Protein AF-0000000067995964 (afdb_homodimer)

Nearest PDB structures (foldseek):
  5vr8-assembly1_C  TM=8.872E-01  e=2.138E-38  Homo sapiens
  3khu-assembly1_A  TM=8.847E-01  e=6.056E-38  Homo sapiens
  5tjh-assembly1_D  TM=8.737E-01  e=3.416E-38  Homo sapiens
  6c58-assembly1_C  TM=8.924E-01  e=2.112E-37  Homo sapiens
  3tf5-assembly1_A-2  TM=8.383E-01  e=2.005E-37  Homo sapiens

InterPro domains:
  IPR001732 UDP-glucose/GDP-mannose dehydrogenase, N-terminal [PF03721] (1-194)
  IPR008927 6-phosphogluconate dehydrogenase-like, C-terminal domain superfamily [SSF48179] (222-321)
  IPR014026 UDP-glucose/GDP-mannose dehydrogenase, dimerisation [PF00984] (223-316)
  IPR014027 UDP-glucose/GDP-mannose dehydrogenase, C-terminal [PF03720] (341-441)
  IPR014027 UDP-glucose/GDP-mannose dehydrogenase, C-terminal [SM00984] (340-441)
  IPR017476 UDP-glucose/GDP-mannose dehydrogenase [PIRSF000124] (1-456)
  IPR017476 UDP-glucose/GDP-mannose dehydrogenase [TIGR03026] (1-437)
  IPR028357 UDP-glucose 6-dehydrogenase, bacterial type [PIRSF500134] (1-456)
  IPR036220 UDP-glucose/GDP-mannose dehydrogenase, C-terminal domain superfamily [SSF52413] (327-451)
  IPR036291 NAD(P)-binding domain superfamily [SSF51735] (1-195)

Sequence (912 aa):
MKISVIGCGYLGAVHAAAMAHLGHTVLGVDVDAAKIDNLSAGQAPFYEPGFPELLKSSLSSGALSFALAPTDGAPSPELSAQLADTDLHFITVGTPQSSDGKAANLSYVEAALELVLATIPVDKKAQASSERPSTVIVGKSTVPVGTAARLAERAEAAGAVLLWNPEFLREGFAVKDTLHPDRLVYGLPSDPARAHAGAAALDTVYAPILAAGTPHIRTNYPTAELVKVAANSFLATKISFINAMAELCEATGGDVTELAHAIGYDERIGNKFLRAGVGFGGGCLPKDIRAFMARAQELGVEDAVSFLRDIDAINQRRRDRVVTESIKAFAGNLADARITVLGAAFKPDSDDIRDSPALEVAVRLAEAGARVTITDPEALPGVAARYPQLICQTDVQAALTGAQLVLLLTEWPSFVNLDPADAASVVERAHIIDGHNALDKQAWLEAGWIYAGLGRMKISVIGCGYLGAVHAAAMAHLGHTVLGVDVDAAKIDNLSAGQAPFYEPGFPELLKSSLSSGALSFALAPTDGAPSPELSAQLADTDLHFITVGTPQSSDGKAANLSYVEAALELVLATIPVDKKAQASSERPSTVIVGKSTVPVGTAARLAERAEAAGAVLLWNPEFLREGFAVKDTLHPDRLVYGLPSDPARAHAGAAALDTVYAPILAAGTPHIRTNYPTAELVKVAANSFLATKISFINAMAELCEATGGDVTELAHAIGYDERIGNKFLRAGVGFGGGCLPKDIRAFMARAQELGVEDAVSFLRDIDAINQRRRDRVVTESIKAFAGNLADARITVLGAAFKPDSDDIRDSPALEVAVRLAEAGARVTITDPEALPGVAARYPQLICQTDVQAALTGAQLVLLLTEWPSFVNLDPADAASVVERAHIIDGHNALDKQAWLEAGWIYAGLGR

Radius of gyration: 31.14 Å; Cα contacts (8 Å, |Δi|>4): 2005; chains: 2; bounding box: 83×93×64 Å

Structure (mmCIF, N/CA/C/O backbone):
data_AF-0000000067995964-model_v1
#
loop_
_entity.id
_entity.type
_entity.pdbx_description
1 polymer 'UDP-glucose 6-dehydrogenase'
#
loop_
_atom_site.group_PDB
_atom_site.id
_atom_site.type_symbol
_atom_site.label_atom_id
_atom_site.label_alt_id
_atom_site.label_comp_id
_atom_site.label_asym_id
_atom_site.label_entity_id
_atom_site.label_seq_id
_atom_site.pdbx_PDB_ins_code
_atom_site.Cartn_x
_atom_site.Cartn_y
_atom_site.Cartn_z
_atom_site.occupancy
_atom_site.B_iso_or_equiv
_atom_site.auth_seq_id
_atom_site.auth_comp_id
_atom_site.auth_asym_id
_atom_site.auth_atom_id
_atom_site.pdbx_PDB_model_num
ATOM 1 N N . MET A 1 1 ? -3.957 -39.938 1.703 1 95.38 1 MET A N 1
ATOM 2 C CA . MET A 1 1 ? -4.668 -39.844 0.429 1 95.38 1 MET A CA 1
ATOM 3 C C . MET A 1 1 ? -3.701 -39.969 -0.742 1 95.38 1 MET A C 1
ATOM 5 O O . MET A 1 1 ? -2.488 -39.844 -0.573 1 95.38 1 MET A O 1
ATOM 9 N N . LYS A 1 2 ? -4.23 -40.438 -1.831 1 97.44 2 LYS A N 1
ATOM 10 C CA . LYS A 1 2 ? -3.471 -40.406 -3.076 1 97.44 2 LYS A CA 1
ATOM 11 C C . LYS A 1 2 ? -3.686 -39.094 -3.836 1 97.44 2 LYS A C 1
ATOM 13 O O . LYS A 1 2 ? -4.82 -38.75 -4.156 1 97.44 2 LYS A O 1
ATOM 18 N N . ILE A 1 3 ? -2.578 -38.438 -4.109 1 98.31 3 ILE A N 1
ATOM 19 C CA . ILE A 1 3 ? -2.621 -37.094 -4.703 1 98.31 3 ILE A CA 1
ATOM 20 C C . ILE A 1 3 ? -1.743 -37.062 -5.949 1 98.31 3 ILE A C 1
ATOM 22 O O . ILE A 1 3 ? -0.714 -37.75 -6.016 1 98.31 3 ILE A O 1
ATOM 26 N N . SER A 1 4 ? -2.158 -36.406 -6.898 1 98.69 4 SER A N 1
ATOM 27 C CA . SER A 1 4 ? -1.258 -36.062 -7.996 1 98.69 4 SER A CA 1
ATOM 28 C C . SER A 1 4 ? -1.036 -34.562 -8.094 1 98.69 4 SER A C 1
ATOM 30 O O . SER A 1 4 ? -1.896 -33.781 -7.688 1 98.69 4 SER A O 1
ATOM 32 N N . VAL A 1 5 ? 0.101 -34.156 -8.539 1 98.88 5 VAL A N 1
ATOM 33 C CA . VAL A 1 5 ? 0.464 -32.75 -8.82 1 98.88 5 VAL A CA 1
ATOM 34 C C . VAL A 1 5 ? 0.884 -32.625 -10.281 1 98.88 5 VAL A C 1
ATOM 36 O O . VAL A 1 5 ? 1.949 -33.094 -10.672 1 98.88 5 VAL A O 1
ATOM 39 N N . ILE A 1 6 ? -0.014 -31.984 -11.062 1 98.62 6 ILE A N 1
ATOM 40 C CA . ILE A 1 6 ? 0.242 -31.812 -12.492 1 98.62 6 ILE A CA 1
ATOM 41 C C . ILE A 1 6 ? 1.018 -30.531 -12.727 1 98.62 6 ILE A C 1
ATOM 43 O O . ILE A 1 6 ? 0.492 -29.438 -12.516 1 98.62 6 ILE A O 1
ATOM 47 N N . GLY A 1 7 ? 2.182 -30.594 -13.297 1 98.31 7 GLY A N 1
ATOM 48 C CA . GLY A 1 7 ? 3.141 -29.5 -13.375 1 98.31 7 GLY A CA 1
ATOM 49 C C . GLY A 1 7 ? 4.141 -29.5 -12.242 1 98.31 7 GLY A C 1
ATOM 50 O O . GLY A 1 7 ? 3.777 -29.25 -11.086 1 98.31 7 GLY A O 1
ATOM 51 N N . CYS A 1 8 ? 5.336 -29.781 -12.562 1 98.31 8 CYS A N 1
ATOM 52 C CA . CYS A 1 8 ? 6.355 -29.891 -11.523 1 98.31 8 CYS A CA 1
ATOM 53 C C . CYS A 1 8 ? 7.418 -28.812 -11.68 1 98.31 8 CYS A C 1
ATOM 55 O O . CYS A 1 8 ? 8.617 -29.109 -11.656 1 98.31 8 CYS A O 1
ATOM 57 N N . GLY A 1 9 ? 6.891 -27.594 -11.969 1 94.88 9 GLY A N 1
ATOM 58 C CA . GLY A 1 9 ? 7.758 -26.422 -11.883 1 94.88 9 GLY A CA 1
ATOM 59 C C . GLY A 1 9 ? 8.055 -26.016 -10.453 1 94.88 9 GLY A C 1
ATOM 60 O O . GLY A 1 9 ? 8.07 -26.859 -9.547 1 94.88 9 GLY A O 1
ATOM 61 N N . TYR A 1 10 ? 8.375 -24.812 -10.297 1 93.5 10 TYR A N 1
ATOM 62 C CA . TYR A 1 10 ? 8.766 -24.281 -8.992 1 93.5 10 TYR A CA 1
ATOM 63 C C . TYR A 1 10 ? 7.68 -24.547 -7.957 1 93.5 10 TYR A C 1
ATOM 65 O O . TYR A 1 10 ? 7.965 -25.047 -6.863 1 93.5 10 TYR A O 1
ATOM 73 N N . LEU A 1 11 ? 6.445 -24.25 -8.289 1 96 11 LEU A N 1
ATOM 74 C CA . LEU A 1 11 ? 5.32 -24.469 -7.387 1 96 11 LEU A CA 1
ATOM 75 C C . LEU A 1 11 ? 5.043 -25.953 -7.215 1 96 11 LEU A C 1
ATOM 77 O O . LEU A 1 11 ? 5.047 -26.469 -6.094 1 96 11 LEU A O 1
ATOM 81 N N . GLY A 1 12 ? 4.902 -26.656 -8.281 1 98.38 12 GLY A N 1
ATOM 82 C CA . GLY A 1 12 ? 4.402 -28.016 -8.258 1 98.38 12 GLY A CA 1
ATOM 83 C C . GLY A 1 12 ? 5.367 -29 -7.621 1 98.38 12 GLY A C 1
ATOM 84 O O . GLY A 1 12 ? 4.953 -29.875 -6.855 1 98.38 12 GLY A O 1
ATOM 85 N N . ALA A 1 13 ? 6.652 -28.875 -7.957 1 98.5 13 ALA A N 1
ATOM 86 C CA . ALA A 1 13 ? 7.637 -29.797 -7.406 1 98.5 13 ALA A CA 1
ATOM 87 C C . ALA A 1 13 ? 7.711 -29.672 -5.887 1 98.5 13 ALA A C 1
ATOM 89 O O . ALA A 1 13 ? 7.734 -30.688 -5.176 1 98.5 13 ALA A O 1
ATOM 90 N N . VAL A 1 14 ? 7.723 -28.422 -5.418 1 98.56 14 VAL A N 1
ATOM 91 C CA . VAL A 1 14 ? 7.785 -28.172 -3.982 1 98.56 14 VAL A CA 1
ATOM 92 C C . VAL A 1 14 ? 6.496 -28.656 -3.32 1 98.56 14 VAL A C 1
ATOM 94 O O . VAL A 1 14 ? 6.531 -29.281 -2.258 1 98.56 14 VAL A O 1
ATOM 97 N N . HIS A 1 15 ? 5.398 -28.359 -3.979 1 98.75 15 HIS A N 1
ATOM 98 C CA . HIS A 1 15 ? 4.109 -28.781 -3.445 1 98.75 15 HIS A CA 1
ATOM 99 C C . HIS A 1 15 ? 4.016 -30.297 -3.357 1 98.75 15 HIS A C 1
ATOM 101 O O . HIS A 1 15 ? 3.547 -30.844 -2.354 1 98.75 15 HIS A O 1
ATOM 107 N N . ALA A 1 16 ? 4.449 -31.047 -4.379 1 98.81 16 ALA A N 1
ATOM 108 C CA . ALA A 1 16 ? 4.434 -32.5 -4.398 1 98.81 16 ALA A CA 1
ATOM 109 C C . ALA A 1 16 ? 5.246 -33.094 -3.246 1 98.81 16 ALA A C 1
ATOM 111 O O . ALA A 1 16 ? 4.762 -33.938 -2.5 1 98.81 16 ALA A O 1
ATOM 112 N N . ALA A 1 17 ? 6.449 -32.594 -3.09 1 98.81 17 ALA A N 1
ATOM 113 C CA . ALA A 1 17 ? 7.32 -33.062 -2.021 1 98.81 17 ALA A CA 1
ATOM 114 C C . ALA A 1 17 ? 6.734 -32.75 -0.65 1 98.81 17 ALA A C 1
ATOM 116 O O . ALA A 1 17 ? 6.809 -33.562 0.269 1 98.81 17 ALA A O 1
ATOM 117 N N . ALA A 1 18 ? 6.172 -31.578 -0.497 1 98.69 18 ALA A N 1
ATOM 118 C CA . ALA A 1 18 ? 5.594 -31.156 0.776 1 98.69 18 ALA A CA 1
ATOM 119 C C . ALA A 1 18 ? 4.387 -32 1.144 1 98.69 18 ALA A C 1
ATOM 121 O O . ALA A 1 18 ? 4.215 -32.375 2.307 1 98.69 18 ALA A O 1
ATOM 122 N N . MET A 1 19 ? 3.508 -32.312 0.168 1 98.69 19 MET A N 1
ATOM 123 C CA . MET A 1 19 ? 2.354 -33.156 0.434 1 98.69 19 MET A CA 1
ATOM 124 C C . MET A 1 19 ? 2.795 -34.562 0.839 1 98.69 19 MET A C 1
ATOM 126 O O . MET A 1 19 ? 2.188 -35.188 1.714 1 98.69 19 MET A O 1
ATOM 130 N N . ALA A 1 20 ? 3.816 -35.062 0.16 1 98.75 20 ALA A N 1
ATOM 131 C CA . ALA A 1 20 ? 4.371 -36.344 0.568 1 98.75 20 ALA A CA 1
ATOM 132 C C . ALA A 1 20 ? 4.875 -36.312 2.008 1 98.75 20 ALA A C 1
ATOM 134 O O . ALA A 1 20 ? 4.641 -37.219 2.787 1 98.75 20 ALA A O 1
ATOM 135 N N . HIS A 1 21 ? 5.551 -35.219 2.305 1 98.25 21 HIS A N 1
ATOM 136 C CA . HIS A 1 21 ? 6.062 -35 3.654 1 98.25 21 HIS A CA 1
ATOM 137 C C . HIS A 1 21 ? 4.93 -35 4.676 1 98.25 21 HIS A C 1
ATOM 139 O O . HIS A 1 21 ? 5.113 -35.438 5.816 1 98.25 21 HIS A O 1
ATOM 145 N N . LEU A 1 22 ? 3.76 -34.5 4.305 1 98.12 22 LEU A N 1
ATOM 146 C CA . LEU A 1 22 ? 2.605 -34.406 5.191 1 98.12 22 LEU A CA 1
ATOM 147 C C . LEU A 1 22 ? 1.924 -35.781 5.328 1 98.12 22 LEU A C 1
ATOM 149 O O . LEU A 1 22 ? 0.954 -35.906 6.074 1 98.12 22 LEU A O 1
ATOM 153 N N . GLY A 1 23 ? 2.338 -36.75 4.574 1 97.88 23 GLY A N 1
ATOM 154 C CA . GLY A 1 23 ? 1.865 -38.125 4.812 1 97.88 23 GLY A CA 1
ATOM 155 C C . GLY A 1 23 ? 1.023 -38.656 3.674 1 97.88 23 GLY A C 1
ATOM 156 O O . GLY A 1 23 ? 0.428 -39.75 3.793 1 97.88 23 GLY A O 1
ATOM 157 N N . HIS A 1 24 ? 0.995 -38.031 2.578 1 98.69 24 HIS A N 1
ATOM 158 C CA . HIS A 1 24 ? 0.205 -38.469 1.442 1 98.69 24 HIS A CA 1
ATOM 159 C C . HIS A 1 24 ? 1.066 -39.25 0.45 1 98.69 24 HIS A C 1
ATOM 161 O O . HIS A 1 24 ? 2.297 -39.156 0.489 1 98.69 24 HIS A O 1
ATOM 167 N N . THR A 1 25 ? 0.42 -40.062 -0.361 1 98.69 25 THR A N 1
ATOM 168 C CA . THR A 1 25 ? 1.076 -40.688 -1.515 1 98.69 25 THR A CA 1
ATOM 169 C C . THR A 1 25 ? 0.924 -39.812 -2.748 1 98.69 25 THR A C 1
ATOM 171 O O . THR A 1 25 ? -0.193 -39.562 -3.205 1 98.69 25 THR A O 1
ATOM 174 N N . VAL A 1 26 ? 2.084 -39.344 -3.244 1 98.88 26 VAL A N 1
ATOM 175 C CA . VAL A 1 26 ? 2 -38.25 -4.211 1 98.88 26 VAL A CA 1
ATOM 176 C C . VAL A 1 26 ? 2.662 -38.656 -5.52 1 98.88 26 VAL A C 1
ATOM 178 O O . VAL A 1 26 ? 3.754 -39.25 -5.516 1 98.88 26 VAL A O 1
ATOM 181 N N . LEU A 1 27 ? 1.993 -38.438 -6.586 1 98.81 27 LEU A N 1
ATOM 182 C CA . LEU A 1 27 ? 2.537 -38.562 -7.934 1 98.81 27 LEU A CA 1
ATOM 183 C C . LEU A 1 27 ? 2.705 -37.188 -8.586 1 98.81 27 LEU A C 1
ATOM 185 O O . LEU A 1 27 ? 1.72 -36.5 -8.852 1 98.81 27 LEU A O 1
ATOM 189 N N . GLY A 1 28 ? 3.936 -36.812 -8.812 1 98.88 28 GLY A N 1
ATOM 190 C CA . GLY A 1 28 ? 4.195 -35.625 -9.625 1 98.88 28 GLY A CA 1
ATOM 191 C C . GLY A 1 28 ? 4.238 -35.938 -11.109 1 98.88 28 GLY A C 1
ATOM 192 O O . GLY A 1 28 ? 4.863 -36.906 -11.531 1 98.88 28 GLY A O 1
ATOM 193 N N . VAL A 1 29 ? 3.578 -35.125 -11.906 1 98.75 29 VAL A N 1
ATOM 194 C CA . VAL A 1 29 ? 3.477 -35.375 -13.344 1 98.75 29 VAL A CA 1
ATOM 195 C C . VAL A 1 29 ? 3.92 -34.125 -14.117 1 98.75 29 VAL A C 1
ATOM 197 O O . VAL A 1 29 ? 3.543 -33 -13.773 1 98.75 29 VAL A O 1
ATOM 200 N N . ASP A 1 30 ? 4.777 -34.25 -15.109 1 98.44 30 ASP A N 1
ATOM 201 C CA . ASP A 1 30 ? 5.215 -33.156 -15.969 1 98.44 30 ASP A CA 1
ATOM 202 C C . ASP A 1 30 ? 5.484 -33.625 -17.391 1 98.44 30 ASP A C 1
ATOM 204 O O . ASP A 1 30 ? 5.652 -34.844 -17.625 1 98.44 30 ASP A O 1
ATOM 208 N N . VAL A 1 31 ? 5.484 -32.719 -18.312 1 97.5 31 VAL A N 1
ATOM 209 C CA . VAL A 1 31 ? 5.688 -33.094 -19.719 1 97.5 31 VAL A CA 1
ATOM 210 C C . VAL A 1 31 ? 7.172 -33 -20.062 1 97.5 31 VAL A C 1
ATOM 212 O O . VAL A 1 31 ? 7.594 -33.469 -21.125 1 97.5 31 VAL A O 1
ATOM 215 N N . ASP A 1 32 ? 7.961 -32.406 -19.203 1 97.12 32 ASP A N 1
ATOM 216 C CA . ASP A 1 32 ? 9.391 -32.219 -19.422 1 97.12 32 ASP A CA 1
ATOM 217 C C . ASP A 1 32 ? 10.188 -33.438 -18.922 1 97.12 32 ASP A C 1
ATOM 219 O O . ASP A 1 32 ? 10.391 -33.594 -17.719 1 97.12 32 ASP A O 1
ATOM 223 N N . ALA A 1 33 ? 10.789 -34.219 -19.828 1 96.94 33 ALA A N 1
ATOM 224 C CA . ALA A 1 33 ? 11.477 -35.469 -19.484 1 96.94 33 ALA A CA 1
ATOM 225 C C . ALA A 1 33 ? 12.695 -35.188 -18.609 1 96.94 33 ALA A C 1
ATOM 227 O O . ALA A 1 33 ? 12.977 -35.969 -17.688 1 96.94 33 ALA A O 1
ATOM 228 N N . ALA A 1 34 ? 13.375 -34.156 -18.938 1 96.62 34 ALA A N 1
ATOM 229 C CA . ALA A 1 34 ? 14.578 -33.844 -18.172 1 96.62 34 ALA A CA 1
ATOM 230 C C . ALA A 1 34 ? 14.242 -33.5 -16.734 1 96.62 34 ALA A C 1
ATOM 232 O O . ALA A 1 34 ? 14.953 -33.906 -15.805 1 96.62 34 ALA A O 1
ATOM 233 N N . LYS A 1 35 ? 13.195 -32.781 -16.547 1 96.31 35 LYS A N 1
ATOM 234 C CA . LYS A 1 35 ? 12.727 -32.406 -15.211 1 96.31 35 LYS A CA 1
ATOM 235 C C . LYS A 1 35 ? 12.344 -33.656 -14.422 1 96.31 35 LYS A C 1
ATOM 237 O O . LYS A 1 35 ? 12.719 -33.812 -13.258 1 96.31 35 LYS A O 1
ATOM 242 N N . ILE A 1 36 ? 11.617 -34.562 -15.023 1 97.88 36 ILE A N 1
ATOM 243 C CA . ILE A 1 36 ? 11.156 -35.781 -14.375 1 97.88 36 ILE A CA 1
ATOM 244 C C . ILE A 1 36 ? 12.352 -36.656 -14 1 97.88 36 ILE A C 1
ATOM 246 O O . ILE A 1 36 ? 12.398 -37.219 -12.906 1 97.88 36 ILE A O 1
ATOM 250 N N . ASP A 1 37 ? 13.328 -36.719 -14.891 1 97.75 37 ASP A N 1
ATOM 251 C CA . ASP A 1 37 ? 14.531 -37.5 -14.617 1 97.75 37 ASP A CA 1
ATOM 252 C C . ASP A 1 37 ? 15.266 -36.969 -13.398 1 97.75 37 ASP A C 1
ATOM 254 O O . ASP A 1 37 ? 15.641 -37.75 -12.5 1 97.75 37 ASP A O 1
ATOM 258 N N . ASN A 1 38 ? 15.43 -35.688 -13.383 1 97.69 38 ASN A N 1
ATOM 259 C CA . ASN A 1 38 ? 16.125 -35.031 -12.266 1 97.69 38 ASN A CA 1
ATOM 260 C C . ASN A 1 38 ? 15.367 -35.25 -10.953 1 97.69 38 ASN A C 1
ATOM 262 O O . ASN A 1 38 ? 15.953 -35.688 -9.953 1 97.69 38 ASN A O 1
ATOM 266 N N . LEU A 1 39 ? 14.094 -35 -10.984 1 98.56 39 LEU A N 1
ATOM 267 C CA . LEU A 1 39 ? 13.266 -35.094 -9.789 1 98.56 39 LEU A CA 1
ATOM 268 C C . LEU A 1 39 ? 13.234 -36.531 -9.281 1 98.56 39 LEU A C 1
ATOM 270 O O . LEU A 1 39 ? 13.359 -36.781 -8.078 1 98.56 39 LEU A O 1
ATOM 274 N N . SER A 1 40 ? 13.133 -37.5 -10.156 1 98.19 40 SER A N 1
ATOM 275 C CA . SER A 1 40 ? 13.094 -38.906 -9.781 1 98.19 40 SER A CA 1
ATOM 276 C C . SER A 1 40 ? 14.414 -39.344 -9.148 1 98.19 40 SER A C 1
ATOM 278 O O . SER A 1 40 ? 14.438 -40.25 -8.32 1 98.19 40 SER A O 1
ATOM 280 N N . ALA A 1 41 ? 15.461 -38.656 -9.547 1 97.88 41 ALA A N 1
ATOM 281 C CA . ALA A 1 41 ? 16.781 -38.969 -9.023 1 97.88 41 ALA A CA 1
ATOM 282 C C . ALA A 1 41 ? 17.062 -38.219 -7.738 1 97.88 41 ALA A C 1
ATOM 284 O O . ALA A 1 41 ? 18.156 -38.281 -7.18 1 97.88 41 ALA A O 1
ATOM 285 N N . GLY A 1 42 ? 16.078 -37.406 -7.34 1 97.88 42 GLY A N 1
ATOM 286 C CA . GLY A 1 42 ? 16.234 -36.625 -6.117 1 97.88 42 GLY A CA 1
ATOM 287 C C . GLY A 1 42 ? 17.047 -35.344 -6.316 1 97.88 42 GLY A C 1
ATOM 288 O O . GLY A 1 42 ? 17.578 -34.812 -5.359 1 97.88 42 GLY A O 1
ATOM 289 N N . GLN A 1 43 ? 17.188 -34.969 -7.504 1 97.31 43 GLN A N 1
ATOM 290 C CA . GLN A 1 43 ? 17.906 -33.75 -7.836 1 97.31 43 GLN A CA 1
ATOM 291 C C . GLN A 1 43 ? 16.938 -32.625 -8.141 1 97.31 43 GLN A C 1
ATOM 293 O O . GLN A 1 43 ? 16.156 -32.688 -9.094 1 97.31 43 GLN A O 1
ATOM 298 N N . ALA A 1 44 ? 17.031 -31.594 -7.332 1 96.31 44 ALA A N 1
ATOM 299 C CA . ALA A 1 44 ? 16.156 -30.438 -7.539 1 96.31 44 ALA A CA 1
ATOM 300 C C . ALA A 1 44 ? 16.484 -29.719 -8.844 1 96.31 44 ALA A C 1
ATOM 302 O O . ALA A 1 44 ? 17.656 -29.406 -9.109 1 96.31 44 ALA A O 1
ATOM 303 N N . PRO A 1 45 ? 15.516 -29.406 -9.648 1 94.56 45 PRO A N 1
ATOM 304 C CA . PRO A 1 45 ? 15.766 -28.781 -10.945 1 94.56 45 PRO A CA 1
ATOM 305 C C . PRO A 1 45 ? 16 -27.266 -10.82 1 94.56 45 PRO A C 1
ATOM 307 O O . PRO A 1 45 ? 16.359 -26.625 -11.805 1 94.56 45 PRO A O 1
ATOM 310 N N . PHE A 1 46 ? 15.836 -26.656 -9.734 1 95.69 46 PHE A N 1
ATOM 311 C CA . PHE A 1 46 ? 16.047 -25.25 -9.445 1 95.69 46 PHE A CA 1
ATOM 312 C C . PHE A 1 46 ? 16.531 -25.047 -8.016 1 95.69 46 PHE A C 1
ATOM 314 O O . PHE A 1 46 ? 16.469 -25.984 -7.199 1 95.69 46 PHE A O 1
ATOM 321 N N . TYR A 1 47 ? 17.016 -23.859 -7.797 1 96.81 47 TYR A N 1
ATOM 322 C CA . TYR A 1 47 ? 17.531 -23.578 -6.461 1 96.81 47 TYR A CA 1
ATOM 323 C C . TYR A 1 47 ? 16.406 -23.109 -5.543 1 96.81 47 TYR A C 1
ATOM 325 O O . TYR A 1 47 ? 15.695 -22.156 -5.863 1 96.81 47 TYR A O 1
ATOM 333 N N . GLU A 1 48 ? 16.219 -23.734 -4.461 1 97.56 48 GLU A N 1
ATOM 334 C CA . GLU A 1 48 ? 15.289 -23.422 -3.383 1 97.56 48 GLU A CA 1
ATOM 335 C C . GLU A 1 48 ? 15.781 -23.969 -2.049 1 97.56 48 GLU A C 1
ATOM 337 O O . GLU A 1 48 ? 15.938 -25.188 -1.896 1 97.56 48 GLU A O 1
ATOM 342 N N . PRO A 1 49 ? 16.031 -23.016 -1.097 1 97.19 49 PRO A N 1
ATOM 343 C CA . PRO A 1 49 ? 16.531 -23.484 0.199 1 97.19 49 PRO A CA 1
ATOM 344 C C . PRO A 1 49 ? 15.617 -24.547 0.821 1 97.19 49 PRO A C 1
ATOM 346 O O . PRO A 1 49 ? 14.398 -24.344 0.901 1 97.19 49 PRO A O 1
ATOM 349 N N . GLY A 1 50 ? 16.219 -25.719 1.166 1 97.75 50 GLY A N 1
ATOM 350 C CA . GLY A 1 50 ? 15.492 -26.766 1.875 1 97.75 50 GLY A CA 1
ATOM 351 C C . GLY A 1 50 ? 14.82 -27.75 0.949 1 97.75 50 GLY A C 1
ATOM 352 O O . GLY A 1 50 ? 14.414 -28.844 1.381 1 97.75 50 GLY A O 1
ATOM 353 N N . PHE A 1 51 ? 14.742 -27.453 -0.338 1 98.19 51 PHE A N 1
ATOM 354 C CA . PHE A 1 51 ? 13.977 -28.297 -1.245 1 98.19 51 PHE A CA 1
ATOM 355 C C . PHE A 1 51 ? 14.734 -29.594 -1.55 1 98.19 51 PHE A C 1
ATOM 357 O O . PHE A 1 51 ? 14.141 -30.672 -1.559 1 98.19 51 PHE A O 1
ATOM 364 N N . PRO A 1 52 ? 16.047 -29.531 -1.758 1 98.06 52 PRO A N 1
ATOM 365 C CA . PRO A 1 52 ? 16.766 -30.797 -2.02 1 98.06 52 PRO A CA 1
ATOM 366 C C . PRO A 1 52 ? 16.594 -31.812 -0.895 1 98.06 52 PRO A C 1
ATOM 368 O O . PRO A 1 52 ? 16.359 -33 -1.156 1 98.06 52 PRO A O 1
ATOM 371 N N . GLU A 1 53 ? 16.641 -31.344 0.313 1 98.31 53 GLU A N 1
ATOM 372 C CA . GLU A 1 53 ? 16.484 -32.219 1.467 1 98.31 53 GLU A CA 1
ATOM 373 C C . GLU A 1 53 ? 15.07 -32.781 1.546 1 98.31 53 GLU A C 1
ATOM 375 O O . GLU A 1 53 ? 14.875 -33.969 1.776 1 98.31 53 GLU A O 1
ATOM 380 N N . LEU A 1 54 ? 14.109 -31.906 1.333 1 98.5 54 LEU A N 1
ATOM 381 C CA . LEU A 1 54 ? 12.711 -32.312 1.362 1 98.5 54 LEU A CA 1
ATOM 382 C C . LEU A 1 54 ? 12.414 -33.312 0.255 1 98.5 54 LEU A C 1
ATOM 384 O O . LEU A 1 54 ? 11.719 -34.312 0.482 1 98.5 54 LEU A O 1
ATOM 388 N N . LEU A 1 55 ? 12.922 -33.062 -0.925 1 98.62 55 LEU A N 1
ATOM 389 C CA . LEU A 1 55 ? 12.742 -33.906 -2.082 1 98.62 55 LEU A CA 1
ATOM 390 C C . LEU A 1 55 ? 13.312 -35.312 -1.814 1 98.62 55 LEU A C 1
ATOM 392 O O . LEU A 1 55 ? 12.625 -36.312 -2.014 1 98.62 55 LEU A O 1
ATOM 396 N N . LYS A 1 56 ? 14.5 -35.375 -1.327 1 98.19 56 LYS A N 1
ATOM 397 C CA . LYS A 1 56 ? 15.18 -36.656 -1.065 1 98.19 56 LYS A CA 1
ATOM 398 C C . LYS A 1 56 ? 14.438 -37.438 -0 1 98.19 56 LYS A C 1
ATOM 400 O O . LYS A 1 56 ? 14.258 -38.656 -0.145 1 98.19 56 LYS A O 1
ATOM 405 N N . SER A 1 57 ? 14.078 -36.781 1.03 1 98.12 57 SER A N 1
ATOM 406 C CA . SER A 1 57 ? 13.383 -37.469 2.111 1 98.12 57 SER A CA 1
ATOM 407 C C . SER A 1 57 ? 12.039 -38.031 1.639 1 98.12 57 SER A C 1
ATOM 409 O O . SER A 1 57 ? 11.656 -39.125 2.006 1 98.12 57 SER A O 1
ATOM 411 N N . SER A 1 58 ? 11.344 -37.281 0.851 1 97.88 58 SER A N 1
ATOM 412 C CA . SER A 1 58 ? 10.039 -37.688 0.353 1 97.88 58 SER A CA 1
ATOM 413 C C . SER A 1 58 ? 10.164 -38.875 -0.609 1 97.88 58 SER A C 1
ATOM 415 O O . SER A 1 58 ? 9.328 -39.781 -0.604 1 97.88 58 SER A O 1
ATOM 417 N N . LEU A 1 59 ? 11.172 -38.875 -1.394 1 98.12 59 LEU A N 1
ATOM 418 C CA . LEU A 1 59 ? 11.422 -39.969 -2.312 1 98.12 59 LEU A CA 1
ATOM 419 C C . LEU A 1 59 ? 11.82 -41.219 -1.551 1 98.12 59 LEU A C 1
ATOM 421 O O . LEU A 1 59 ? 11.328 -42.312 -1.852 1 98.12 59 LEU A O 1
ATOM 425 N N . SER A 1 60 ? 12.656 -41.031 -0.583 1 97.62 60 SER A N 1
ATOM 426 C CA . SER A 1 60 ? 13.18 -42.156 0.188 1 97.62 60 SER A CA 1
ATOM 427 C C . SER A 1 60 ? 12.07 -42.844 0.978 1 97.62 60 SER A C 1
ATOM 429 O O . SER A 1 60 ? 12.133 -44.062 1.22 1 97.62 60 SER A O 1
ATOM 431 N N . SER A 1 61 ? 11.094 -42.125 1.351 1 97.38 61 SER A N 1
ATOM 432 C CA . SER A 1 61 ? 9.977 -42.688 2.109 1 97.38 61 SER A CA 1
ATOM 433 C C . SER A 1 61 ? 9.094 -43.562 1.229 1 97.38 61 SER A C 1
ATOM 435 O O . SER A 1 61 ? 8.281 -44.344 1.735 1 97.38 61 SER A O 1
ATOM 437 N N . GLY A 1 62 ? 9.164 -43.344 -0.103 1 97.62 62 GLY A N 1
ATOM 438 C CA . GLY A 1 62 ? 8.305 -44.062 -1.042 1 97.62 62 GLY A CA 1
ATOM 439 C C . GLY A 1 62 ? 6.984 -43.375 -1.287 1 97.62 62 GLY A C 1
ATOM 440 O O . GLY A 1 62 ? 6.176 -43.812 -2.1 1 97.62 62 GLY A O 1
ATOM 441 N N . ALA A 1 63 ? 6.855 -42.281 -0.643 1 98.25 63 ALA A N 1
ATOM 442 C CA . ALA A 1 63 ? 5.574 -41.562 -0.694 1 98.25 63 ALA A CA 1
ATOM 443 C C . ALA A 1 63 ? 5.488 -40.688 -1.93 1 98.25 63 ALA A C 1
ATOM 445 O O . ALA A 1 63 ? 4.406 -40.219 -2.293 1 98.25 63 ALA A O 1
ATOM 446 N N . LEU A 1 64 ? 6.617 -40.406 -2.609 1 98.81 64 LEU A N 1
ATOM 447 C CA . LEU A 1 64 ? 6.676 -39.5 -3.75 1 98.81 64 LEU A CA 1
ATOM 448 C C . LEU A 1 64 ? 7.266 -40.188 -4.973 1 98.81 64 LEU A C 1
ATOM 450 O O . LEU A 1 64 ? 8.266 -40.906 -4.863 1 98.81 64 LEU A O 1
ATOM 454 N N . SER A 1 65 ? 6.652 -40.094 -6.008 1 98.69 65 SER A N 1
ATOM 455 C CA . SER A 1 65 ? 7.156 -40.562 -7.293 1 98.69 65 SER A CA 1
ATOM 456 C C . SER A 1 65 ? 6.812 -39.562 -8.406 1 98.69 65 SER A C 1
ATOM 458 O O . SER A 1 65 ? 6.016 -38.656 -8.211 1 98.69 65 SER A O 1
ATOM 460 N N . PHE A 1 66 ? 7.457 -39.688 -9.531 1 98.62 66 PHE A N 1
ATOM 461 C CA . PHE A 1 66 ? 7.242 -38.781 -10.664 1 98.62 66 PHE A CA 1
ATOM 462 C C . PHE A 1 66 ? 6.984 -39.594 -11.945 1 98.62 66 PHE A C 1
ATOM 464 O O . PHE A 1 66 ? 7.457 -40.719 -12.086 1 98.62 66 PHE A O 1
ATOM 471 N N . ALA A 1 67 ? 6.219 -39 -12.812 1 98.25 67 ALA A N 1
ATOM 472 C CA . ALA A 1 67 ? 5.891 -39.625 -14.086 1 98.25 67 ALA A CA 1
ATOM 473 C C . ALA A 1 67 ? 5.863 -38.594 -15.219 1 98.25 67 ALA A C 1
ATOM 475 O O . ALA A 1 67 ? 5.586 -37.438 -14.992 1 98.25 67 ALA A O 1
ATOM 476 N N . LEU A 1 68 ? 6.16 -39.062 -16.391 1 97.62 68 LEU A N 1
ATOM 477 C CA . LEU A 1 68 ? 6.16 -38.219 -17.578 1 97.62 68 LEU A CA 1
ATOM 478 C C . LEU A 1 68 ? 4.797 -38.25 -18.266 1 97.62 68 LEU A C 1
ATOM 480 O O . LEU A 1 68 ? 4.223 -39.344 -18.469 1 97.62 68 LEU A O 1
ATOM 484 N N . ALA A 1 69 ? 4.246 -37.125 -18.484 1 96.12 69 ALA A N 1
ATOM 485 C CA . ALA A 1 69 ? 3.031 -37 -19.297 1 96.12 69 ALA A CA 1
ATOM 486 C C . ALA A 1 69 ? 3.365 -36.688 -20.75 1 96.12 69 ALA A C 1
ATOM 488 O O . ALA A 1 69 ? 4.391 -36.062 -21.031 1 96.12 69 ALA A O 1
ATOM 489 N N . PRO A 1 70 ? 2.494 -37.062 -21.656 1 91.06 70 PRO A N 1
ATOM 490 C CA . PRO A 1 70 ? 2.729 -36.719 -23.062 1 91.06 70 PRO A CA 1
ATOM 491 C C . PRO A 1 70 ? 2.383 -35.25 -23.359 1 91.06 70 PRO A C 1
ATOM 493 O O . PRO A 1 70 ? 1.521 -34.688 -22.703 1 91.06 70 PRO A O 1
ATOM 496 N N . THR A 1 71 ? 3.049 -34.656 -24.266 1 86.62 71 THR A N 1
ATOM 497 C CA . THR A 1 71 ? 2.73 -33.312 -24.719 1 86.62 71 THR A CA 1
ATOM 498 C C . THR A 1 71 ? 1.531 -33.312 -25.656 1 86.62 71 THR A C 1
ATOM 500 O O . THR A 1 71 ? 0.803 -32.344 -25.75 1 86.62 71 THR A O 1
ATOM 503 N N . ASP A 1 72 ? 1.448 -34.375 -26.312 1 82.25 72 ASP A N 1
ATOM 504 C CA . ASP A 1 72 ? 0.346 -34.594 -27.25 1 82.25 72 ASP A CA 1
ATOM 505 C C . ASP A 1 72 ? -0.151 -36.031 -27.219 1 82.25 72 ASP A C 1
ATOM 507 O O . ASP A 1 72 ? 0.635 -36.938 -27.016 1 82.25 72 ASP A O 1
ATOM 511 N N . GLY A 1 73 ? -1.357 -36.188 -27.328 1 79.56 73 GLY A N 1
ATOM 512 C CA . GLY A 1 73 ? -1.92 -37.531 -27.391 1 79.56 73 GLY A CA 1
ATOM 513 C C . GLY A 1 73 ? -2.371 -38.062 -26.031 1 79.56 73 GLY A C 1
ATOM 514 O O . GLY A 1 73 ? -2.457 -37.281 -25.062 1 79.56 73 GLY A O 1
ATOM 515 N N . ALA A 1 74 ? -2.711 -39.281 -25.938 1 87.44 74 ALA A N 1
ATOM 516 C CA . ALA A 1 74 ? -3.236 -39.938 -24.734 1 87.44 74 ALA A CA 1
ATOM 517 C C . ALA A 1 74 ? -2.107 -40.344 -23.797 1 87.44 74 ALA A C 1
ATOM 519 O O . ALA A 1 74 ? -1.023 -40.719 -24.25 1 87.44 74 ALA A O 1
ATOM 520 N N . PRO A 1 75 ? -2.244 -40.25 -22.547 1 92.38 75 PRO A N 1
ATOM 521 C CA . PRO A 1 75 ? -1.23 -40.719 -21.609 1 92.38 75 PRO A CA 1
ATOM 522 C C . PRO A 1 75 ? -1.006 -42.219 -21.719 1 92.38 75 PRO A C 1
ATOM 524 O O . PRO A 1 75 ? -1.862 -42.938 -22.234 1 92.38 75 PRO A O 1
ATOM 527 N N . SER A 1 76 ? 0.155 -42.688 -21.297 1 93.81 76 SER A N 1
ATOM 528 C CA . SER A 1 76 ? 0.42 -44.125 -21.25 1 93.81 76 SER A CA 1
ATOM 529 C C . SER A 1 76 ? -0.593 -44.844 -20.375 1 93.81 76 SER A C 1
ATOM 531 O O . SER A 1 76 ? -1.186 -44.25 -19.469 1 93.81 76 SER A O 1
ATOM 533 N N . PRO A 1 77 ? -0.824 -46.125 -20.656 1 94.44 77 PRO A N 1
ATOM 534 C CA . PRO A 1 77 ? -1.728 -46.906 -19.797 1 94.44 77 PRO A CA 1
ATOM 535 C C . PRO A 1 77 ? -1.317 -46.875 -18.328 1 94.44 77 PRO A C 1
ATOM 537 O O . PRO A 1 77 ? -2.178 -46.844 -17.438 1 94.44 77 PRO A O 1
ATOM 540 N N . GLU A 1 78 ? -0.055 -46.812 -18.109 1 95.69 78 GLU A N 1
ATOM 541 C CA . GLU A 1 78 ? 0.449 -46.781 -16.734 1 95.69 78 GLU A CA 1
ATOM 542 C C . GLU A 1 78 ? 0.091 -45.469 -16.047 1 95.69 78 GLU A C 1
ATOM 544 O O . GLU A 1 78 ? -0.422 -45.469 -14.922 1 95.69 78 GLU A O 1
ATOM 549 N N . LEU A 1 79 ? 0.397 -44.406 -16.734 1 97.19 79 LEU A N 1
ATOM 550 C CA . LEU A 1 79 ? 0.066 -43.094 -16.172 1 97.19 79 LEU A CA 1
ATOM 551 C C . LEU A 1 79 ? -1.44 -42.938 -15.984 1 97.19 79 LEU A C 1
ATOM 553 O O . LEU A 1 79 ? -1.895 -42.438 -14.969 1 97.19 79 LEU A O 1
ATOM 557 N N . SER A 1 80 ? -2.17 -43.406 -16.969 1 95.81 80 SER A N 1
ATOM 558 C CA . SER A 1 80 ? -3.625 -43.344 -16.906 1 95.81 80 SER A CA 1
ATOM 559 C C . SER A 1 80 ? -4.145 -44.094 -15.672 1 95.81 80 SER A C 1
ATOM 561 O O . SER A 1 80 ? -5.031 -43.594 -14.969 1 95.81 80 SER A O 1
ATOM 563 N N . ALA A 1 81 ? -3.641 -45.25 -15.43 1 95.62 81 ALA A N 1
ATOM 564 C CA . ALA A 1 81 ? -4.062 -46.031 -14.281 1 95.62 81 ALA A CA 1
ATOM 565 C C . ALA A 1 81 ? -3.715 -45.344 -12.969 1 95.62 81 ALA A C 1
ATOM 567 O O . ALA A 1 81 ? -4.496 -45.375 -12.016 1 95.62 81 ALA A O 1
ATOM 568 N N . GLN A 1 82 ? -2.529 -44.812 -12.906 1 96.44 82 GLN A N 1
ATOM 569 C CA . GLN A 1 82 ? -2.094 -44.094 -11.703 1 96.44 82 GLN A CA 1
ATOM 570 C C . GLN A 1 82 ? -2.992 -42.906 -11.406 1 96.44 82 GLN A C 1
ATOM 572 O O . GLN A 1 82 ? -3.391 -42.688 -10.266 1 96.44 82 GLN A O 1
ATOM 577 N N . LEU A 1 83 ? -3.305 -42.125 -12.469 1 96.62 83 LEU A N 1
ATOM 578 C CA . LEU A 1 83 ? -4.141 -40.938 -12.305 1 96.62 83 LEU A CA 1
ATOM 579 C C . LEU A 1 83 ? -5.574 -41.344 -11.969 1 96.62 83 LEU A C 1
ATOM 581 O O . LEU A 1 83 ? -6.254 -40.625 -11.219 1 96.62 83 LEU A O 1
ATOM 585 N N . ALA A 1 84 ? -6.023 -42.438 -12.484 1 94 84 ALA A N 1
ATOM 586 C CA . ALA A 1 84 ? -7.367 -42.938 -12.195 1 94 84 ALA A CA 1
ATOM 587 C C . ALA A 1 84 ? -7.5 -43.344 -10.734 1 94 84 ALA A C 1
ATOM 589 O O . ALA A 1 84 ? -8.586 -43.25 -10.148 1 94 84 ALA A O 1
ATOM 590 N N . ASP A 1 85 ? -6.41 -43.75 -10.188 1 93.12 85 ASP A N 1
ATOM 591 C CA . ASP A 1 85 ? -6.402 -44.219 -8.805 1 93.12 85 ASP A CA 1
ATOM 592 C C . ASP A 1 85 ? -6.129 -43.062 -7.836 1 93.12 85 ASP A C 1
ATOM 594 O O . ASP A 1 85 ? -5.926 -43.312 -6.641 1 93.12 85 ASP A O 1
ATOM 598 N N . THR A 1 86 ? -6.094 -41.906 -8.266 1 95 86 THR A N 1
ATOM 599 C CA . THR A 1 86 ? -5.793 -40.719 -7.465 1 95 86 THR A CA 1
ATOM 600 C C . THR A 1 86 ? -7.078 -40.094 -6.938 1 95 86 THR A C 1
ATOM 602 O O . THR A 1 86 ? -8.07 -40 -7.66 1 95 86 THR A O 1
ATOM 605 N N . ASP A 1 87 ? -7.07 -39.656 -5.629 1 93.5 87 ASP A N 1
ATOM 606 C CA . ASP A 1 87 ? -8.234 -39.062 -4.965 1 93.5 87 ASP A CA 1
ATOM 607 C C . ASP A 1 87 ? -8.367 -37.562 -5.309 1 93.5 87 ASP A C 1
ATOM 609 O O . ASP A 1 87 ? -9.484 -37.062 -5.414 1 93.5 87 ASP A O 1
ATOM 613 N N . LEU A 1 88 ? -7.266 -36.938 -5.395 1 97.38 88 LEU A N 1
ATOM 614 C CA . LEU A 1 88 ? -7.242 -35.469 -5.547 1 97.38 88 LEU A CA 1
ATOM 615 C C . LEU A 1 88 ? -6.098 -35.062 -6.457 1 97.38 88 LEU A C 1
ATOM 617 O O . LEU A 1 88 ? -4.961 -35.5 -6.289 1 97.38 88 LEU A O 1
ATOM 621 N N . HIS A 1 89 ? -6.398 -34.25 -7.488 1 98.44 89 HIS A N 1
ATOM 622 C CA . HIS A 1 89 ? -5.422 -33.75 -8.453 1 98.44 89 HIS A CA 1
ATOM 623 C C . HIS A 1 89 ? -5.176 -32.281 -8.281 1 98.44 89 HIS A C 1
ATOM 625 O O . HIS A 1 89 ? -6.105 -31.469 -8.383 1 98.44 89 HIS A O 1
ATOM 631 N N . PHE A 1 90 ? -3.904 -31.859 -8.07 1 98.88 90 PHE A N 1
ATOM 632 C CA . PHE A 1 90 ? -3.529 -30.453 -8.102 1 98.88 90 PHE A CA 1
ATOM 633 C C . PHE A 1 90 ? -3.061 -30.047 -9.492 1 98.88 90 PHE A C 1
ATOM 635 O O . PHE A 1 90 ? -2.279 -30.766 -10.125 1 98.88 90 PHE A O 1
ATOM 642 N N . ILE A 1 91 ? -3.541 -28.969 -9.984 1 98.81 91 ILE A N 1
ATOM 643 C CA . ILE A 1 91 ? -3.039 -28.344 -11.203 1 98.81 91 ILE A CA 1
ATOM 644 C C . ILE A 1 91 ? -2.113 -27.188 -10.844 1 98.81 91 ILE A C 1
ATOM 646 O O . ILE A 1 91 ? -2.562 -26.172 -10.305 1 98.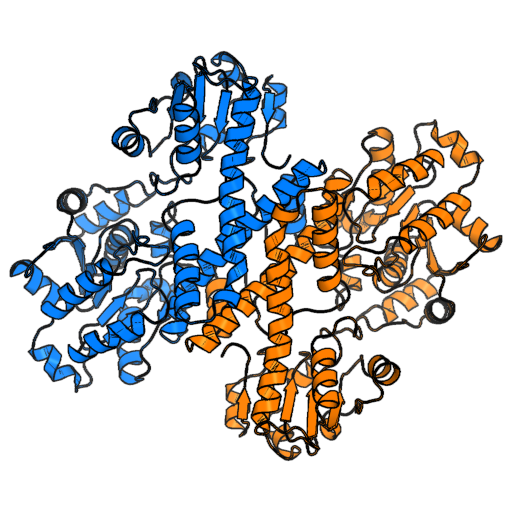81 91 ILE A O 1
ATOM 650 N N . THR A 1 92 ? -0.869 -27.297 -11.172 1 98.62 92 THR A N 1
ATOM 651 C CA . THR A 1 92 ? 0.138 -26.328 -10.758 1 98.62 92 THR A CA 1
ATOM 652 C C . THR A 1 92 ? 1.001 -25.906 -11.938 1 98.62 92 THR A C 1
ATOM 654 O O . THR A 1 92 ? 2.209 -25.719 -11.797 1 98.62 92 THR A O 1
ATOM 657 N N . VAL A 1 93 ? 0.428 -25.828 -13.125 1 98.06 93 VAL A N 1
ATOM 658 C CA . VAL A 1 93 ? 1.168 -25.469 -14.328 1 98.06 93 VAL A CA 1
ATOM 659 C C . VAL A 1 93 ? 1.271 -23.953 -14.445 1 98.06 93 VAL A C 1
ATOM 661 O O . VAL A 1 93 ? 0.529 -23.219 -13.781 1 98.06 93 VAL A O 1
ATOM 664 N N . GLY A 1 94 ? 2.227 -23.469 -15.203 1 96.62 94 GLY A N 1
ATOM 665 C CA . GLY A 1 94 ? 2.426 -22.047 -15.398 1 96.62 94 GLY A CA 1
ATOM 666 C C . GLY A 1 94 ? 1.362 -21.406 -16.266 1 96.62 94 GLY A C 1
ATOM 667 O O . GLY A 1 94 ? 0.707 -22.094 -17.062 1 96.62 94 GLY A O 1
ATOM 668 N N . THR A 1 95 ? 1.153 -20.141 -16.078 1 97.56 95 THR A N 1
ATOM 669 C CA . THR A 1 95 ? 0.326 -19.297 -16.922 1 97.56 95 THR A CA 1
ATOM 670 C C . THR A 1 95 ? 1.125 -18.109 -17.453 1 97.56 95 THR A C 1
ATOM 672 O O . THR A 1 95 ? 0.858 -16.969 -17.078 1 97.56 95 THR A O 1
ATOM 675 N N . PRO A 1 96 ? 2.109 -18.375 -18.344 1 96 96 PRO A N 1
ATOM 676 C CA . PRO A 1 96 ? 2.957 -17.281 -18.844 1 96 96 PRO A CA 1
ATOM 677 C C . PRO A 1 96 ? 2.168 -16.234 -19.609 1 96 96 PRO A C 1
ATOM 679 O O . PRO A 1 96 ? 0.99 -16.438 -19.922 1 96 96 PRO A O 1
ATOM 682 N N . GLN A 1 97 ? 2.746 -15.078 -19.75 1 95 97 GLN A N 1
ATOM 683 C CA . GLN A 1 97 ? 2.131 -14.047 -20.578 1 95 97 GLN A CA 1
ATOM 684 C C . GLN A 1 97 ? 1.965 -14.523 -22.016 1 95 97 GLN A C 1
ATOM 686 O O . GLN A 1 97 ? 2.855 -15.172 -22.562 1 95 97 GLN A O 1
ATOM 691 N N . SER A 1 98 ? 0.895 -14.156 -22.562 1 93.69 98 SER A N 1
ATOM 692 C CA . SER A 1 98 ? 0.613 -14.523 -23.938 1 93.69 98 SER A CA 1
ATOM 693 C C . SER A 1 98 ? 1.568 -13.828 -24.906 1 93.69 98 SER A C 1
ATOM 695 O O . SER A 1 98 ? 2.029 -12.719 -24.641 1 93.69 98 SER A O 1
ATOM 697 N N . SER A 1 99 ? 1.84 -14.477 -26 1 90.12 99 SER A N 1
ATOM 698 C CA . SER A 1 99 ? 2.717 -13.906 -27.016 1 90.12 99 SER A CA 1
ATOM 699 C C . SER A 1 99 ? 2.039 -12.758 -27.75 1 90.12 99 SER A C 1
ATOM 701 O O . SER A 1 99 ? 2.713 -11.891 -28.312 1 90.12 99 SER A O 1
ATOM 703 N N . ASP A 1 100 ? 0.787 -12.734 -27.703 1 89.62 100 ASP A N 1
ATOM 704 C CA . ASP A 1 100 ? 0.033 -11.781 -28.516 1 89.62 100 ASP A CA 1
ATOM 705 C C . ASP A 1 100 ? -0.422 -10.586 -27.672 1 89.62 100 ASP A C 1
ATOM 707 O O . ASP A 1 100 ? -1.092 -9.688 -28.188 1 89.62 100 ASP A O 1
ATOM 711 N N . GLY A 1 101 ? -0.08 -10.602 -26.469 1 91.31 101 GLY A N 1
ATOM 712 C CA . GLY A 1 101 ? -0.543 -9.492 -25.641 1 91.31 101 GLY A CA 1
ATOM 713 C C . GLY A 1 101 ? -0.204 -9.656 -24.172 1 91.31 101 GLY A C 1
ATOM 714 O O . GLY A 1 101 ? 0.769 -10.328 -23.828 1 91.31 101 GLY A O 1
ATOM 715 N N . LYS A 1 102 ? -0.952 -8.953 -23.359 1 93.94 102 LYS A N 1
ATOM 716 C CA . LYS A 1 102 ? -0.646 -8.891 -21.922 1 93.94 102 LYS A CA 1
ATOM 717 C C . LYS A 1 102 ? -1.394 -9.969 -21.156 1 93.94 102 LYS A C 1
ATOM 719 O O . LYS A 1 102 ? -1.117 -10.195 -19.969 1 93.94 102 LYS A O 1
ATOM 724 N N . ALA A 1 103 ? -2.219 -10.719 -21.828 1 96.31 103 ALA A N 1
ATOM 725 C CA . ALA A 1 103 ? -3.086 -11.68 -21.156 1 96.31 103 ALA A CA 1
ATOM 726 C C . ALA A 1 103 ? -2.303 -12.914 -20.734 1 96.31 103 ALA A C 1
ATOM 728 O O . ALA A 1 103 ? -1.193 -13.156 -21.203 1 96.31 103 ALA A O 1
ATOM 729 N N . ALA A 1 104 ? -2.863 -13.711 -19.844 1 97.25 104 ALA A N 1
ATOM 730 C CA . ALA A 1 104 ? -2.275 -14.977 -19.406 1 97.25 104 ALA A CA 1
ATOM 731 C C . ALA A 1 104 ? -2.535 -16.078 -20.438 1 97.25 104 ALA A C 1
ATOM 733 O O . ALA A 1 104 ? -3.635 -16.172 -20.984 1 97.25 104 ALA A O 1
ATOM 734 N N . ASN A 1 105 ? -1.53 -16.828 -20.75 1 97.62 105 ASN A N 1
ATOM 735 C CA . ASN A 1 105 ? -1.688 -18.031 -21.547 1 97.62 105 ASN A CA 1
ATOM 736 C C . ASN A 1 105 ? -2.176 -19.203 -20.688 1 97.62 105 ASN A C 1
ATOM 738 O O . ASN A 1 105 ? -1.435 -19.719 -19.844 1 97.62 105 ASN A O 1
ATOM 742 N N . LEU A 1 106 ? -3.436 -19.672 -20.984 1 97.81 106 LEU A N 1
ATOM 743 C CA . LEU A 1 106 ? -4.062 -20.688 -20.141 1 97.81 106 LEU A CA 1
ATOM 744 C C . LEU A 1 106 ? -3.977 -22.062 -20.797 1 97.81 106 LEU A C 1
ATOM 746 O O . LEU A 1 106 ? -4.555 -23.031 -20.281 1 97.81 106 LEU A O 1
ATOM 750 N N . SER A 1 107 ? -3.221 -22.203 -21.875 1 96.75 107 SER A N 1
ATOM 751 C CA . SER A 1 107 ? -3.178 -23.453 -22.625 1 96.75 107 SER A CA 1
ATOM 752 C C . SER A 1 107 ? -2.654 -24.594 -21.75 1 96.75 107 SER A C 1
ATOM 754 O O . SER A 1 107 ? -3.104 -25.734 -21.875 1 96.75 107 SER A O 1
ATOM 756 N N . TYR A 1 108 ? -1.727 -24.281 -20.906 1 97.12 108 TYR A N 1
ATOM 757 C CA . TYR A 1 108 ? -1.153 -25.328 -20.062 1 97.12 108 TYR A CA 1
ATOM 758 C C . TYR A 1 108 ? -2.15 -25.781 -19 1 97.12 108 TYR A C 1
ATOM 760 O O . TYR A 1 108 ? -2.191 -26.953 -18.641 1 97.12 108 TYR A O 1
ATOM 768 N N . VAL A 1 109 ? -2.947 -24.844 -18.484 1 98.31 109 VAL A N 1
ATOM 769 C CA . VAL A 1 109 ? -3.994 -25.172 -17.531 1 98.31 109 VAL A CA 1
ATOM 770 C C . VAL A 1 109 ? -5.055 -26.047 -18.188 1 98.31 109 VAL A C 1
ATOM 772 O O . VAL A 1 109 ? -5.484 -27.047 -17.625 1 98.31 109 VAL A O 1
ATOM 775 N N . GLU A 1 110 ? -5.434 -25.719 -19.391 1 97.38 110 GLU A N 1
ATOM 776 C CA . GLU A 1 110 ? -6.402 -26.484 -20.172 1 97.38 110 GLU A CA 1
ATOM 777 C C . GLU A 1 110 ? -5.902 -27.891 -20.438 1 97.38 110 GLU A C 1
ATOM 779 O O . GLU A 1 110 ? -6.645 -28.859 -20.281 1 97.38 110 GLU A O 1
ATOM 784 N N . ALA A 1 111 ? -4.66 -27.969 -20.797 1 97.19 111 ALA A N 1
ATOM 785 C CA . ALA A 1 111 ? -4.062 -29.266 -21.109 1 97.19 111 ALA A CA 1
ATOM 786 C C . ALA A 1 111 ? -3.992 -30.141 -19.859 1 97.19 111 ALA A C 1
ATOM 788 O O . ALA A 1 111 ? -4.234 -31.359 -19.938 1 97.19 111 ALA A O 1
ATOM 789 N N . ALA A 1 112 ? -3.615 -29.562 -18.766 1 97.75 112 ALA A N 1
ATOM 790 C CA . ALA A 1 112 ? -3.551 -30.297 -17.516 1 97.75 112 ALA A CA 1
ATOM 791 C C . ALA A 1 112 ? -4.926 -30.844 -17.125 1 97.75 112 ALA A C 1
ATOM 793 O O . ALA A 1 112 ? -5.047 -32 -16.703 1 97.75 112 ALA A O 1
ATOM 794 N N . LEU A 1 113 ? -5.949 -29.984 -17.219 1 97.44 113 LEU A N 1
ATOM 795 C CA . LEU A 1 113 ? -7.305 -30.422 -16.922 1 97.44 113 LEU A CA 1
ATOM 796 C C . LEU A 1 113 ? -7.727 -31.578 -17.828 1 97.44 113 LEU A C 1
ATOM 798 O O . LEU A 1 113 ? -8.305 -32.562 -17.375 1 97.44 113 LEU A O 1
ATOM 802 N N . GLU A 1 114 ? -7.445 -31.453 -19.094 1 95.94 114 GLU A N 1
ATOM 803 C CA . GLU A 1 114 ? -7.809 -32.469 -20.062 1 95.94 114 GLU A CA 1
ATOM 804 C C . GLU A 1 114 ? -7.16 -33.812 -19.719 1 95.94 114 GLU A C 1
ATOM 806 O O . GLU A 1 114 ? -7.793 -34.875 -19.844 1 95.94 114 GLU A O 1
ATOM 811 N N . LEU A 1 115 ? -5.906 -33.719 -19.359 1 96.56 115 LEU A N 1
ATOM 812 C CA . LEU A 1 115 ? -5.191 -34.938 -18.953 1 96.56 115 LEU A CA 1
ATOM 813 C C . LEU A 1 115 ? -5.918 -35.656 -17.812 1 96.56 115 LEU A C 1
ATOM 815 O O . LEU A 1 115 ? -6.133 -36.844 -17.859 1 96.56 115 LEU A O 1
ATOM 819 N N . VAL A 1 116 ? -6.324 -34.906 -16.781 1 96.06 116 VAL A N 1
ATOM 820 C CA . VAL A 1 116 ? -6.992 -35.469 -15.602 1 96.06 116 VAL A CA 1
ATOM 821 C C . VAL A 1 116 ? -8.359 -36.031 -16 1 96.06 116 VAL A C 1
ATOM 823 O O . VAL A 1 116 ? -8.719 -37.156 -15.633 1 96.06 116 VAL A O 1
ATOM 826 N N . LEU A 1 117 ? -9.109 -35.219 -16.812 1 94.31 117 LEU A N 1
ATOM 827 C CA . LEU A 1 117 ? -10.461 -35.625 -17.188 1 94.31 117 LEU A CA 1
ATOM 828 C C . LEU A 1 117 ? -10.438 -36.906 -18 1 94.31 117 LEU A C 1
ATOM 830 O O . LEU A 1 117 ? -11.328 -37.75 -17.859 1 94.31 117 LEU A O 1
ATOM 834 N N . ALA A 1 118 ? -9.43 -37.062 -18.797 1 92.44 118 ALA A N 1
ATOM 835 C CA . ALA A 1 118 ? -9.312 -38.219 -19.672 1 92.44 118 ALA A CA 1
ATOM 836 C C . ALA A 1 118 ? -9.047 -39.5 -18.859 1 92.44 118 ALA A C 1
ATOM 838 O O . ALA A 1 118 ? -9.219 -40.594 -19.359 1 92.44 118 ALA A O 1
ATOM 839 N N . THR A 1 119 ? -8.633 -39.344 -17.656 1 92.19 119 THR A N 1
ATOM 840 C CA . THR A 1 119 ? -8.195 -40.5 -16.875 1 92.19 119 THR A CA 1
ATOM 841 C C . THR A 1 119 ? -9.227 -40.844 -15.797 1 92.19 119 THR A C 1
ATOM 843 O O . THR A 1 119 ? -9.07 -41.812 -15.078 1 92.19 119 THR A O 1
ATOM 846 N N . ILE A 1 120 ? -10.25 -39.969 -15.648 1 89.12 120 ILE A N 1
ATOM 847 C CA . ILE A 1 120 ? -11.305 -40.25 -14.68 1 89.12 120 ILE A CA 1
ATOM 848 C C . ILE A 1 120 ? -12.086 -41.5 -15.117 1 89.12 120 ILE A C 1
ATOM 850 O O . ILE A 1 120 ? -12.594 -41.562 -16.25 1 89.12 120 ILE A O 1
ATOM 854 N N . PRO A 1 121 ? -12.219 -42.469 -14.281 1 83.31 121 PRO A N 1
ATOM 855 C CA . PRO A 1 121 ? -12.938 -43.656 -14.672 1 83.31 121 PRO A CA 1
ATOM 856 C C . PRO A 1 121 ? -14.422 -43.406 -14.93 1 83.31 121 PRO A C 1
ATOM 858 O O . PRO A 1 121 ? -15.039 -42.594 -14.25 1 83.31 121 PRO A O 1
ATOM 861 N N . VAL A 1 122 ? -14.977 -44.156 -15.836 1 71.38 122 VAL A N 1
ATOM 862 C CA . VAL A 1 122 ? -16.359 -44.031 -16.266 1 71.38 122 VAL A CA 1
ATOM 863 C C . VAL A 1 122 ? -17.297 -44.312 -15.094 1 71.38 122 VAL A C 1
ATOM 865 O O . VAL A 1 122 ? -18.328 -43.656 -14.938 1 71.38 122 VAL A O 1
ATOM 868 N N . ASP A 1 123 ? -16.984 -45.281 -14.258 1 64.62 123 ASP A N 1
ATOM 869 C CA . ASP A 1 123 ? -17.844 -45.688 -13.141 1 64.62 123 ASP A CA 1
ATOM 870 C C . ASP A 1 123 ? -17.938 -44.562 -12.109 1 64.62 123 ASP A C 1
ATOM 872 O O . ASP A 1 123 ? -18.984 -44.344 -11.492 1 64.62 123 ASP A O 1
ATOM 876 N N . LYS A 1 124 ? -16.859 -43.875 -11.938 1 63.12 124 LYS A N 1
ATOM 877 C CA . LYS A 1 124 ? -16.859 -42.75 -11.023 1 63.12 124 LYS A CA 1
ATOM 878 C C . LYS A 1 124 ? -17.641 -41.562 -11.609 1 63.12 124 LYS A C 1
ATOM 880 O O . LYS A 1 124 ? -18.203 -40.75 -10.859 1 63.12 124 LYS A O 1
ATOM 885 N N . LYS A 1 125 ? -17.641 -41.531 -12.875 1 58.91 125 LYS A N 1
ATOM 886 C CA . LYS A 1 125 ? -18.422 -40.5 -13.539 1 58.91 125 LYS A CA 1
ATOM 887 C C . LYS A 1 125 ? -19.906 -40.625 -13.234 1 58.91 125 LYS A C 1
ATOM 889 O O . LYS A 1 125 ? -20.609 -39.625 -13.055 1 58.91 125 LYS A O 1
ATOM 894 N N . ALA A 1 126 ? -20.438 -42 -13.234 1 53.88 126 ALA A N 1
ATOM 895 C CA . ALA A 1 126 ? -21.859 -42.312 -13.016 1 53.88 126 ALA A CA 1
ATOM 896 C C . ALA A 1 126 ? -22.234 -42.062 -11.555 1 53.88 126 ALA A C 1
ATOM 898 O O . ALA A 1 126 ? -23.406 -41.781 -11.25 1 53.88 126 ALA A O 1
ATOM 899 N N . GLN A 1 127 ? -21.359 -42.219 -10.68 1 50.28 127 GLN A N 1
ATOM 900 C CA . GLN A 1 127 ? -21.656 -42.125 -9.258 1 50.28 127 GLN A CA 1
ATOM 901 C C . GLN A 1 127 ? -21.75 -40.656 -8.828 1 50.28 127 GLN A C 1
ATOM 903 O O . GLN A 1 127 ? -22.109 -40.375 -7.68 1 50.28 127 GLN A O 1
ATOM 908 N N . ALA A 1 128 ? -21.344 -39.812 -9.688 1 53.25 128 ALA A N 1
ATOM 909 C CA . ALA A 1 128 ? -21.406 -38.375 -9.375 1 53.25 128 ALA A CA 1
ATOM 910 C C . ALA A 1 128 ? -22.812 -37.969 -8.914 1 53.25 128 ALA A C 1
ATOM 912 O O . ALA A 1 128 ? -23.016 -36.875 -8.391 1 53.25 128 ALA A O 1
ATOM 913 N N . SER A 1 129 ? -23.797 -38.875 -9.141 1 47.31 129 SER A N 1
ATOM 914 C CA . SER A 1 129 ? -25.125 -38.594 -8.602 1 47.31 129 SER A CA 1
ATOM 915 C C . SER A 1 129 ? -25.188 -38.906 -7.113 1 47.31 129 SER A C 1
ATOM 917 O O . SER A 1 129 ? -26.156 -38.531 -6.438 1 47.31 129 SER A O 1
ATOM 919 N N . SER A 1 130 ? -24.328 -39.969 -6.617 1 44.59 130 SER A N 1
ATOM 920 C CA . SER A 1 130 ? -24.453 -40.375 -5.219 1 44.59 130 SER A CA 1
ATOM 921 C C . SER A 1 130 ? -23.453 -39.656 -4.34 1 44.59 130 SER A C 1
ATOM 923 O O . SER A 1 130 ? -22.5 -39.062 -4.84 1 44.59 130 SER A O 1
ATOM 925 N N . GLU A 1 131 ? -23.516 -39.75 -2.9 1 45.78 131 GLU A N 1
ATOM 926 C CA . GLU A 1 131 ? -22.922 -39.062 -1.759 1 45.78 131 GLU A CA 1
ATOM 927 C C . GLU A 1 131 ? -21.391 -39.219 -1.751 1 45.78 131 GLU A C 1
ATOM 929 O O . GLU A 1 131 ? -20.719 -38.656 -0.885 1 45.78 131 GLU A O 1
ATOM 934 N N . ARG A 1 132 ? -20.812 -40.375 -2.367 1 51.22 132 ARG A N 1
ATOM 935 C CA . ARG A 1 132 ? -19.391 -40.594 -2.141 1 51.22 132 ARG A CA 1
ATOM 936 C C . ARG A 1 132 ? -18.547 -39.812 -3.148 1 51.22 132 ARG A C 1
ATOM 938 O O . ARG A 1 132 ? -18.875 -39.781 -4.336 1 51.22 132 ARG A O 1
ATOM 945 N N . PRO A 1 133 ? -17.578 -39.125 -2.676 1 53.62 133 PRO A N 1
ATOM 946 C CA . PRO A 1 133 ? -16.812 -38.125 -3.404 1 53.62 133 PRO A CA 1
ATOM 947 C C . PRO A 1 133 ? -16.172 -38.656 -4.68 1 53.62 133 PRO A C 1
ATOM 949 O O . PRO A 1 133 ? -15.625 -39.781 -4.676 1 53.62 133 PRO A O 1
ATOM 952 N N . SER A 1 134 ? -16.531 -38.156 -5.758 1 72.19 134 SER A N 1
ATOM 953 C CA . SER A 1 134 ? -16.078 -37.812 -7.102 1 72.19 134 SER A CA 1
ATOM 954 C C . SER A 1 134 ? -14.656 -37.25 -7.07 1 72.19 134 SER A C 1
ATOM 956 O O . SER A 1 134 ? -14.148 -36.875 -6.008 1 72.19 134 SER A O 1
ATOM 958 N N . THR A 1 135 ? -13.773 -37.594 -8.039 1 90 135 THR A N 1
ATOM 959 C CA . THR A 1 135 ? -12.469 -37 -8.297 1 90 135 THR A CA 1
ATOM 960 C C . THR A 1 135 ? -12.5 -35.5 -8.016 1 90 135 THR A C 1
ATOM 962 O O . THR A 1 135 ? -13.453 -34.812 -8.391 1 90 135 THR A O 1
ATOM 965 N N . VAL A 1 136 ? -11.578 -35.094 -7.012 1 96.69 136 VAL A N 1
ATOM 966 C CA . VAL A 1 136 ? -11.461 -33.656 -6.711 1 96.69 136 VAL A CA 1
ATOM 967 C C . VAL A 1 136 ? -10.266 -33.062 -7.461 1 96.69 136 VAL A C 1
ATOM 969 O O . VAL A 1 136 ? -9.18 -33.656 -7.453 1 96.69 136 VAL A O 1
ATOM 972 N N . ILE A 1 137 ? -10.523 -32.031 -8.203 1 98.38 137 ILE A N 1
ATOM 973 C CA . ILE A 1 137 ? -9.484 -31.297 -8.906 1 98.38 137 ILE A CA 1
ATOM 974 C C . ILE A 1 137 ? -9.289 -29.938 -8.25 1 98.38 137 ILE A C 1
ATOM 976 O O . ILE A 1 137 ? -10.258 -29.234 -7.965 1 98.38 137 ILE A O 1
ATOM 980 N N . VAL A 1 138 ? -8.055 -29.562 -7.953 1 98.81 138 VAL A N 1
ATOM 981 C CA . VAL A 1 138 ? -7.738 -28.297 -7.281 1 98.81 138 VAL A CA 1
ATOM 982 C C . VAL A 1 138 ? -6.773 -27.484 -8.141 1 98.81 138 VAL A C 1
ATOM 984 O O . VAL A 1 138 ? -5.605 -27.859 -8.297 1 98.81 138 VAL A O 1
ATOM 987 N N . GLY A 1 139 ? -7.273 -26.406 -8.703 1 98.81 139 GLY A N 1
ATOM 988 C CA . GLY A 1 139 ? -6.391 -25.484 -9.414 1 98.81 139 GLY A CA 1
ATOM 989 C C . GLY A 1 139 ? -5.602 -24.578 -8.492 1 98.81 139 GLY A C 1
ATOM 990 O O . GLY A 1 139 ? -6.172 -23.938 -7.602 1 98.81 139 GLY A O 1
ATOM 991 N N . LYS A 1 140 ? -4.277 -24.516 -8.672 1 98.62 140 LYS A N 1
ATOM 992 C CA . LYS A 1 140 ? -3.418 -23.641 -7.883 1 98.62 140 LYS A CA 1
ATOM 993 C C . LYS A 1 140 ? -2.744 -22.594 -8.766 1 98.62 140 LYS A C 1
ATOM 995 O O . LYS A 1 140 ? -2.178 -21.625 -8.258 1 98.62 140 LYS A O 1
ATOM 1000 N N . SER A 1 141 ? -2.84 -22.766 -10.102 1 98.44 141 SER A N 1
ATOM 1001 C CA . SER A 1 141 ? -2.246 -21.828 -11.047 1 98.44 141 SER A CA 1
ATOM 1002 C C . SER A 1 141 ? -2.902 -20.453 -10.945 1 98.44 141 SER A C 1
ATOM 1004 O O . SER A 1 141 ? -4.09 -20.344 -10.641 1 98.44 141 SER A O 1
ATOM 1006 N N . THR A 1 142 ? -2.094 -19.391 -11.086 1 98 142 THR A N 1
ATOM 1007 C CA . THR A 1 142 ? -2.662 -18.062 -11.148 1 98 142 THR A CA 1
ATOM 1008 C C . THR A 1 142 ? -3.404 -17.844 -12.461 1 98 142 THR A C 1
ATOM 1010 O O . THR A 1 142 ? -2.812 -17.938 -13.539 1 98 142 THR A O 1
ATOM 1013 N N . VAL A 1 143 ? -4.68 -17.578 -12.398 1 98.44 143 VAL A N 1
ATOM 1014 C CA . VAL A 1 143 ? -5.496 -17.469 -13.602 1 98.44 143 VAL A CA 1
ATOM 1015 C C . VAL A 1 143 ? -6.371 -16.219 -13.523 1 98.44 143 VAL A C 1
ATOM 1017 O O . VAL A 1 143 ? -6.66 -15.719 -12.438 1 98.44 143 VAL A O 1
ATOM 1020 N N . PRO A 1 144 ? -6.738 -15.609 -14.688 1 98.12 144 PRO A N 1
ATOM 1021 C CA . PRO A 1 144 ? -7.715 -14.523 -14.68 1 98.12 144 PRO A CA 1
ATOM 1022 C C . PRO A 1 144 ? -9.062 -14.938 -14.102 1 98.12 144 PRO A C 1
ATOM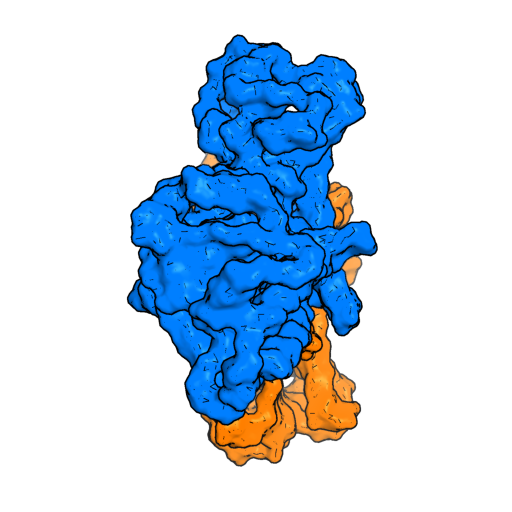 1024 O O . PRO A 1 144 ? -9.492 -16.078 -14.289 1 98.12 144 PRO A O 1
ATOM 1027 N N . VAL A 1 145 ? -9.742 -14.055 -13.414 1 98.69 145 VAL A N 1
ATOM 1028 C CA . VAL A 1 145 ? -11.047 -14.312 -12.805 1 98.69 145 VAL A CA 1
ATOM 1029 C C . VAL A 1 145 ? -12.016 -14.82 -13.859 1 98.69 145 VAL A C 1
ATOM 1031 O O . VAL A 1 145 ? -12.023 -14.344 -15 1 98.69 145 VAL A O 1
ATOM 1034 N N . GLY A 1 146 ? -12.805 -15.797 -13.523 1 98.31 146 GLY A N 1
ATOM 1035 C CA . GLY A 1 146 ? -13.742 -16.438 -14.422 1 98.31 146 GLY A CA 1
ATOM 1036 C C . GLY A 1 146 ? -13.25 -17.766 -14.953 1 98.31 146 GLY A C 1
ATOM 1037 O O . GLY A 1 146 ? -14.023 -18.531 -15.531 1 98.31 146 GLY A O 1
ATOM 1038 N N . THR A 1 147 ? -11.984 -18.078 -14.797 1 98.62 147 THR A N 1
ATOM 1039 C CA . THR A 1 147 ? -11.375 -19.312 -15.305 1 98.62 147 THR A CA 1
ATOM 1040 C C . THR A 1 147 ? -11.906 -20.531 -14.555 1 98.62 147 THR A C 1
ATOM 1042 O O . THR A 1 147 ? -12.328 -21.516 -15.172 1 98.62 147 THR A O 1
ATOM 1045 N N . ALA A 1 148 ? -11.93 -20.453 -13.258 1 98.69 148 ALA A N 1
ATOM 1046 C CA . ALA A 1 148 ? -12.344 -21.578 -12.43 1 98.69 148 ALA A CA 1
ATOM 1047 C C . ALA A 1 148 ? -13.773 -22 -12.75 1 98.69 148 ALA A C 1
ATOM 1049 O O . ALA A 1 148 ? -14.062 -23.188 -12.875 1 98.69 148 ALA A O 1
ATOM 1050 N N . ALA A 1 149 ? -14.656 -20.984 -12.875 1 98.19 149 ALA A N 1
ATOM 1051 C CA . ALA A 1 149 ? -16.047 -21.297 -13.188 1 98.19 149 ALA A CA 1
ATOM 1052 C C . ALA A 1 149 ? -16.172 -22.031 -14.516 1 98.19 149 ALA A C 1
ATOM 1054 O O . ALA A 1 149 ? -16.922 -23 -14.633 1 98.19 149 ALA A O 1
ATOM 1055 N N . ARG A 1 150 ? -15.438 -21.562 -15.484 1 98.12 150 ARG A N 1
ATOM 1056 C CA . ARG A 1 150 ? -15.461 -22.188 -16.812 1 98.12 150 ARG A CA 1
ATOM 1057 C C . ARG A 1 150 ? -14.93 -23.625 -16.75 1 98.12 150 ARG A C 1
ATOM 1059 O O . ARG A 1 150 ? -15.516 -24.531 -17.328 1 98.12 150 ARG A O 1
ATOM 1066 N N . LEU A 1 151 ? -13.852 -23.875 -16.094 1 98.62 151 LEU A N 1
ATOM 1067 C CA . LEU A 1 151 ? -13.242 -25.188 -15.984 1 98.62 151 LEU A CA 1
ATOM 1068 C C . LEU A 1 151 ? -14.117 -26.125 -15.164 1 98.62 151 LEU A C 1
ATOM 1070 O O . LEU A 1 151 ? -14.148 -27.328 -15.414 1 98.62 151 LEU A O 1
ATOM 1074 N N . ALA A 1 152 ? -14.805 -25.547 -14.164 1 98 152 ALA A N 1
ATOM 1075 C CA . ALA A 1 152 ? -15.664 -26.344 -13.289 1 98 152 ALA A CA 1
ATOM 1076 C C . ALA A 1 152 ? -16.781 -27.016 -14.078 1 98 152 ALA A C 1
ATOM 1078 O O . ALA A 1 152 ? -17.203 -28.141 -13.758 1 98 152 ALA A O 1
ATOM 1079 N N . GLU A 1 153 ? -17.281 -26.328 -15.094 1 97 153 GLU A N 1
ATOM 1080 C CA . GLU A 1 153 ? -18.328 -26.922 -15.938 1 97 153 GLU A CA 1
ATOM 1081 C C . GLU A 1 153 ? -17.844 -28.203 -16.594 1 97 153 GLU A C 1
ATOM 1083 O O . GLU A 1 153 ? -18.562 -29.203 -16.625 1 97 153 GLU A O 1
ATOM 1088 N N . ARG A 1 154 ? -16.672 -28.188 -17.062 1 96.12 154 ARG A N 1
ATOM 1089 C CA . ARG A 1 154 ? -16.094 -29.359 -17.719 1 96.12 154 ARG A CA 1
ATOM 1090 C C . ARG A 1 154 ? -15.82 -30.469 -16.703 1 96.12 154 ARG A C 1
ATOM 1092 O O . ARG A 1 154 ? -16.062 -31.641 -17 1 96.12 154 ARG A O 1
ATOM 1099 N N . ALA A 1 155 ? -15.305 -30.094 -15.555 1 95.62 155 ALA A N 1
ATOM 1100 C CA . ALA A 1 155 ? -15.039 -31.078 -14.492 1 95.62 155 ALA A CA 1
ATOM 1101 C C . ALA A 1 155 ? -16.312 -31.766 -14.047 1 95.62 155 ALA A C 1
ATOM 1103 O O . ALA A 1 155 ? -16.344 -32.969 -13.875 1 95.62 155 ALA A O 1
ATOM 1104 N N . GLU A 1 156 ? -17.328 -30.953 -13.883 1 92.44 156 GLU A N 1
ATOM 1105 C CA . GLU A 1 156 ? -18.609 -31.484 -13.445 1 92.44 156 GLU A CA 1
ATOM 1106 C C . GLU A 1 156 ? -19.188 -32.469 -14.461 1 92.44 156 GLU A C 1
ATOM 1108 O O . GLU A 1 156 ? -19.766 -33.5 -14.086 1 92.44 156 GLU A O 1
ATOM 1113 N N . ALA A 1 157 ? -19.031 -32.094 -15.727 1 91.94 157 ALA A N 1
ATOM 1114 C CA . ALA A 1 157 ? -19.516 -32.969 -16.797 1 91.94 157 ALA A CA 1
ATOM 1115 C C . ALA A 1 157 ? -18.812 -34.312 -16.75 1 91.94 157 ALA A C 1
ATOM 1117 O O . ALA A 1 157 ? -19.391 -35.344 -17.141 1 91.94 157 ALA A O 1
ATOM 1118 N N . ALA A 1 158 ? -17.625 -34.312 -16.219 1 90.94 158 ALA A N 1
ATOM 1119 C CA . ALA A 1 158 ? -16.844 -35.531 -16.125 1 90.94 158 ALA A CA 1
ATOM 1120 C C . ALA A 1 158 ? -17.016 -36.219 -14.773 1 90.94 158 ALA A C 1
ATOM 1122 O O . ALA A 1 158 ? -16.359 -37.219 -14.477 1 90.94 158 ALA A O 1
ATOM 1123 N N . GLY A 1 159 ? -17.859 -35.625 -13.898 1 89.25 159 GLY A N 1
ATOM 1124 C CA . GLY A 1 159 ? -18.156 -36.188 -12.602 1 89.25 159 GLY A CA 1
ATOM 1125 C C . GLY A 1 159 ? -17.172 -35.781 -11.523 1 89.25 159 GLY A C 1
ATOM 1126 O O . GLY A 1 159 ? -17.094 -36.406 -10.469 1 89.25 159 GLY A O 1
ATOM 1127 N N . ALA A 1 160 ? -16.391 -34.812 -11.758 1 94.06 160 ALA A N 1
ATOM 1128 C CA . ALA A 1 160 ? -15.406 -34.312 -10.797 1 94.06 160 ALA A CA 1
ATOM 1129 C C . ALA A 1 160 ? -15.844 -33 -10.195 1 94.06 160 ALA A C 1
ATOM 1131 O O . ALA A 1 160 ? -16.734 -32.312 -10.719 1 94.06 160 ALA A O 1
ATOM 1132 N N . VAL A 1 161 ? -15.289 -32.688 -9.016 1 96.06 161 VAL A N 1
ATOM 1133 C CA . VAL A 1 161 ? -15.484 -31.391 -8.383 1 96.06 161 VAL A CA 1
ATOM 1134 C C . VAL A 1 161 ? -14.203 -30.562 -8.484 1 96.06 161 VAL A C 1
ATOM 1136 O O . VAL A 1 161 ? -13.109 -31.062 -8.219 1 96.06 161 VAL A O 1
ATOM 1139 N N . LEU A 1 162 ? -14.383 -29.359 -8.977 1 98.12 162 LEU A N 1
ATOM 1140 C CA . LEU A 1 162 ? -13.234 -28.469 -9.109 1 98.12 162 LEU A CA 1
ATOM 1141 C C . LEU A 1 162 ? -13.234 -27.422 -7.996 1 98.12 162 LEU A C 1
ATOM 1143 O O . LEU A 1 162 ? -14.281 -26.844 -7.672 1 98.12 162 LEU A O 1
ATOM 1147 N N . LEU A 1 163 ? -12.125 -27.25 -7.312 1 98.75 163 LEU A N 1
ATOM 1148 C CA . LEU A 1 163 ? -11.859 -26.141 -6.402 1 98.75 163 LEU A CA 1
ATOM 1149 C C . LEU A 1 163 ? -10.719 -25.266 -6.93 1 98.75 163 LEU A C 1
ATOM 1151 O O . LEU A 1 163 ? -9.938 -25.719 -7.77 1 98.75 163 LEU A O 1
ATOM 1155 N N . TRP A 1 164 ? -10.703 -24.062 -6.547 1 98.88 164 TRP A N 1
ATOM 1156 C CA . TRP A 1 164 ? -9.539 -23.219 -6.805 1 98.88 164 TRP A CA 1
ATOM 1157 C C . TRP A 1 164 ? -8.852 -22.828 -5.5 1 98.88 164 TRP A C 1
ATOM 1159 O O . TRP A 1 164 ? -9.5 -22.375 -4.559 1 98.88 164 TRP A O 1
ATOM 1169 N N . ASN A 1 165 ? -7.586 -23.031 -5.422 1 98.88 165 ASN A N 1
ATOM 1170 C CA . ASN A 1 165 ? -6.75 -22.828 -4.242 1 98.88 165 ASN A CA 1
ATOM 1171 C C . ASN A 1 165 ? -5.484 -22.047 -4.582 1 98.88 165 ASN A C 1
ATOM 1173 O O . ASN A 1 165 ? -4.406 -22.625 -4.715 1 98.88 165 ASN A O 1
ATOM 1177 N N . PRO A 1 166 ? -5.605 -20.719 -4.641 1 98.31 166 PRO A N 1
ATOM 1178 C CA . PRO A 1 166 ? -4.449 -19.906 -5.047 1 98.31 166 PRO A CA 1
ATOM 1179 C C . PRO A 1 166 ? -3.229 -20.141 -4.16 1 98.31 166 PRO A C 1
ATOM 1181 O O . PRO A 1 166 ? -3.373 -20.422 -2.965 1 98.31 166 PRO A O 1
ATOM 1184 N N . GLU A 1 167 ? -2.094 -20.062 -4.77 1 95 167 GLU A N 1
ATOM 1185 C CA . GLU A 1 167 ? -0.826 -20.266 -4.074 1 95 167 GLU A CA 1
ATOM 1186 C C . GLU A 1 167 ? -0.167 -18.922 -3.74 1 95 167 GLU A C 1
ATOM 1188 O O . GLU A 1 167 ? -0.213 -17.984 -4.539 1 95 167 GLU A O 1
ATOM 1193 N N . PHE A 1 168 ? 0.534 -18.844 -2.557 1 96.38 168 PHE A N 1
ATOM 1194 C CA . PHE A 1 168 ? 1.147 -17.594 -2.133 1 96.38 168 PHE A CA 1
ATOM 1195 C C . PHE A 1 168 ? 2.613 -17.797 -1.772 1 96.38 168 PHE A C 1
ATOM 1197 O O . PHE A 1 168 ? 3.213 -16.969 -1.081 1 96.38 168 PHE A O 1
ATOM 1204 N N . LEU A 1 169 ? 3.184 -18.922 -2.188 1 94.94 169 LEU A N 1
ATOM 1205 C CA . LEU A 1 169 ? 4.566 -19.188 -1.804 1 94.94 169 LEU A CA 1
ATOM 1206 C C . LEU A 1 169 ? 5.508 -18.188 -2.457 1 94.94 169 LEU A C 1
ATOM 1208 O O . LEU A 1 169 ? 5.273 -17.75 -3.586 1 94.94 169 LEU A O 1
ATOM 1212 N N . ARG A 1 170 ? 6.566 -17.75 -1.754 1 93.75 170 ARG A N 1
ATOM 1213 C CA . ARG A 1 170 ? 7.637 -16.891 -2.23 1 93.75 170 ARG A CA 1
ATOM 1214 C C . ARG A 1 170 ? 8.891 -17.703 -2.564 1 93.75 170 ARG A C 1
ATOM 1216 O O . ARG A 1 170 ? 9.336 -18.516 -1.762 1 93.75 170 ARG A O 1
ATOM 1223 N N . GLU A 1 171 ? 9.406 -17.406 -3.777 1 94.88 171 GLU A N 1
ATOM 1224 C CA . GLU A 1 171 ? 10.695 -18.031 -4.074 1 94.88 171 GLU A CA 1
ATOM 1225 C C . GLU A 1 171 ? 11.719 -17.719 -2.994 1 94.88 171 GLU A C 1
ATOM 1227 O O . GLU A 1 171 ? 11.781 -16.578 -2.502 1 94.88 171 GLU A O 1
ATOM 1232 N N . GLY A 1 172 ? 12.516 -18.656 -2.631 1 95.62 172 GLY A N 1
ATOM 1233 C CA . GLY A 1 172 ? 13.445 -18.531 -1.52 1 95.62 172 GLY A CA 1
ATOM 1234 C C . GLY A 1 172 ? 12.852 -18.984 -0.196 1 95.62 172 GLY A C 1
ATOM 1235 O O . GLY A 1 172 ? 13.586 -19.266 0.753 1 95.62 172 GLY A O 1
ATOM 1236 N N . PHE A 1 173 ? 11.5 -19.109 -0.17 1 96.69 173 PHE A N 1
ATOM 1237 C CA . PHE A 1 173 ? 10.789 -19.531 1.032 1 96.69 173 PHE A CA 1
ATOM 1238 C C . PHE A 1 173 ? 9.711 -20.562 0.693 1 96.69 173 PHE A C 1
ATOM 1240 O O . PHE A 1 173 ? 8.758 -20.734 1.455 1 96.69 173 PHE A O 1
ATOM 1247 N N . ALA A 1 174 ? 9.812 -21.188 -0.406 1 97.19 174 ALA A N 1
ATOM 1248 C CA . ALA A 1 174 ? 8.727 -22 -0.948 1 97.19 174 ALA A CA 1
ATOM 1249 C C . ALA A 1 174 ? 8.398 -23.172 -0.026 1 97.19 174 ALA A C 1
ATOM 1251 O O . ALA A 1 174 ? 7.234 -23.516 0.172 1 97.19 174 ALA A O 1
ATOM 1252 N N . VAL A 1 175 ? 9.438 -23.828 0.514 1 98.12 175 VAL A N 1
ATOM 1253 C CA . VAL A 1 175 ? 9.219 -24.969 1.391 1 98.12 175 VAL A CA 1
ATOM 1254 C C . VAL A 1 175 ? 8.461 -24.531 2.643 1 98.12 175 VAL A C 1
ATOM 1256 O O . VAL A 1 175 ? 7.426 -25.094 2.986 1 98.12 175 VAL A O 1
ATOM 1259 N N . 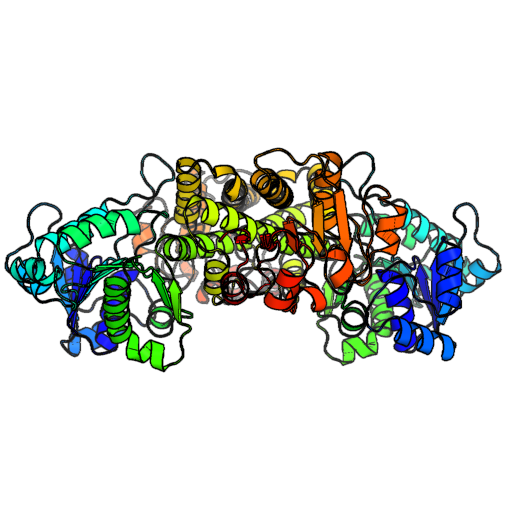LYS A 1 176 ? 8.977 -23.453 3.23 1 97.75 176 LYS A N 1
ATOM 1260 C CA . LYS A 1 176 ? 8.352 -22.922 4.438 1 97.75 176 LYS A CA 1
ATOM 1261 C C . LYS A 1 176 ? 6.926 -22.453 4.156 1 97.75 176 LYS A C 1
ATOM 1263 O O . LYS A 1 176 ? 6.004 -22.781 4.902 1 97.75 176 LYS A O 1
ATOM 1268 N N . ASP A 1 177 ? 6.711 -21.688 3.086 1 97.5 177 ASP A N 1
ATOM 1269 C CA . ASP A 1 177 ? 5.418 -21.094 2.766 1 97.5 177 ASP A CA 1
ATOM 1270 C C . ASP A 1 177 ? 4.395 -22.172 2.404 1 97.5 177 ASP A C 1
ATOM 1272 O O . ASP A 1 177 ? 3.189 -21.969 2.557 1 97.5 177 ASP A O 1
ATOM 1276 N N . THR A 1 178 ? 4.855 -23.328 1.865 1 98.12 178 THR A N 1
ATOM 1277 C CA . THR A 1 178 ? 3.949 -24.422 1.535 1 98.12 178 THR A CA 1
ATOM 1278 C C . THR A 1 178 ? 3.523 -25.172 2.795 1 98.12 178 THR A C 1
ATOM 1280 O O . THR A 1 178 ? 2.344 -25.484 2.969 1 98.12 178 THR A O 1
ATOM 1283 N N . LEU A 1 179 ? 4.457 -25.391 3.672 1 98.19 179 LEU A N 1
ATOM 1284 C CA . LEU A 1 179 ? 4.191 -26.188 4.863 1 98.19 179 LEU A CA 1
ATOM 1285 C C . LEU A 1 179 ? 3.584 -25.328 5.969 1 98.19 179 LEU A C 1
ATOM 1287 O O . LEU A 1 179 ? 2.877 -25.844 6.84 1 98.19 179 LEU A O 1
ATOM 1291 N N . HIS A 1 180 ? 3.91 -24.031 5.996 1 97.94 180 HIS A N 1
ATOM 1292 C CA . HIS A 1 180 ? 3.396 -23.078 6.977 1 97.94 180 HIS A CA 1
ATOM 1293 C C . HIS A 1 180 ? 2.873 -21.828 6.305 1 97.94 180 HIS A C 1
ATOM 1295 O O . HIS A 1 180 ? 3.371 -20.719 6.562 1 97.94 180 HIS A O 1
ATOM 1301 N N . PRO A 1 181 ? 1.828 -21.984 5.48 1 98.06 181 PRO A N 1
ATOM 1302 C CA . PRO A 1 181 ? 1.304 -20.828 4.766 1 98.06 181 PRO A CA 1
ATOM 1303 C C . PRO A 1 181 ? 0.645 -19.812 5.699 1 98.06 181 PRO A C 1
ATOM 1305 O O . PRO A 1 181 ? 0.169 -20.172 6.777 1 98.06 181 PRO A O 1
ATOM 1308 N N . ASP A 1 182 ? 0.621 -18.531 5.297 1 97.38 182 ASP A N 1
ATOM 1309 C CA . ASP A 1 182 ? 0.013 -17.469 6.109 1 97.38 182 ASP A CA 1
ATOM 1310 C C . ASP A 1 182 ? -1.511 -17.547 6.047 1 97.38 182 ASP A C 1
ATOM 1312 O O . ASP A 1 182 ? -2.199 -17 6.906 1 97.38 182 ASP A O 1
ATOM 1316 N N . ARG A 1 183 ? -1.975 -18.266 4.984 1 98.25 183 ARG A N 1
ATOM 1317 C CA . ARG A 1 183 ? -3.406 -18.516 4.852 1 98.25 183 ARG A CA 1
ATOM 1318 C C . ARG A 1 183 ? -3.678 -19.594 3.807 1 98.25 183 ARG A C 1
ATOM 1320 O O . ARG A 1 183 ? -2.826 -19.875 2.961 1 98.25 183 ARG A O 1
ATOM 1327 N N . LEU A 1 184 ? -4.824 -20.188 3.906 1 98.69 184 LEU A N 1
ATOM 1328 C CA . LEU A 1 184 ? -5.398 -21.031 2.867 1 98.69 184 LEU A CA 1
ATOM 1329 C C . LEU A 1 184 ? -6.703 -20.438 2.344 1 98.69 184 LEU A C 1
ATOM 1331 O O . LEU A 1 184 ? -7.543 -19.984 3.127 1 98.69 184 LEU A O 1
ATOM 1335 N N . VAL A 1 185 ? -6.867 -20.328 1.059 1 98.88 185 VAL A N 1
ATOM 1336 C CA . VAL A 1 185 ? -8.086 -19.828 0.421 1 98.88 185 VAL A CA 1
ATOM 1337 C C . VAL A 1 185 ? -8.68 -20.922 -0.468 1 98.88 185 VAL A C 1
ATOM 1339 O O . VAL A 1 185 ? -7.98 -21.5 -1.309 1 98.88 185 VAL A O 1
ATOM 1342 N N . TYR A 1 186 ? -9.938 -21.25 -0.242 1 98.88 186 TYR A N 1
ATOM 1343 C CA . TYR A 1 186 ? -10.664 -22.188 -1.072 1 98.88 186 TYR A CA 1
ATOM 1344 C C . TYR A 1 186 ? -11.719 -21.484 -1.922 1 98.88 186 TYR A C 1
ATOM 1346 O O . TYR A 1 186 ? -12.648 -20.875 -1.39 1 98.88 186 TYR A O 1
ATOM 1354 N N . GLY A 1 187 ? -11.508 -21.422 -3.242 1 98.88 187 GLY A N 1
ATOM 1355 C CA . GLY A 1 187 ? -12.609 -21.109 -4.137 1 98.88 187 GLY A CA 1
ATOM 1356 C C . GLY A 1 187 ? -13.531 -22.297 -4.383 1 98.88 187 GLY A C 1
ATOM 1357 O O . GLY A 1 187 ? -13.109 -23.312 -4.93 1 98.88 187 GLY A O 1
ATOM 1358 N N . LEU A 1 188 ? -14.836 -22.188 -4.047 1 98.69 188 LEU A N 1
ATOM 1359 C CA . LEU A 1 188 ? -15.75 -23.328 -4.008 1 98.69 188 LEU A CA 1
ATOM 1360 C C . LEU A 1 188 ? -16.859 -23.172 -5.035 1 98.69 188 LEU A C 1
ATOM 1362 O O . LEU A 1 188 ? -17.234 -22.047 -5.379 1 98.69 188 LEU A O 1
ATOM 1366 N N . PRO A 1 189 ? -17.375 -24.328 -5.562 1 97.19 189 PRO A N 1
ATOM 1367 C CA . PRO A 1 189 ? -18.547 -24.25 -6.441 1 97.19 189 PRO A CA 1
ATOM 1368 C C . PRO A 1 189 ? -19.797 -23.75 -5.715 1 97.19 189 PRO A C 1
ATOM 1370 O O . PRO A 1 189 ? -19.875 -23.828 -4.488 1 97.19 189 PRO A O 1
ATOM 1373 N N . SER A 1 190 ? -20.734 -23.25 -6.488 1 95.56 190 SER A N 1
ATOM 1374 C CA . SER A 1 190 ? -21.969 -22.703 -5.926 1 95.56 190 SER A CA 1
ATOM 1375 C C . SER A 1 190 ? -22.844 -23.797 -5.348 1 95.56 190 SER A C 1
ATOM 1377 O O . SER A 1 190 ? -23.594 -23.578 -4.391 1 95.56 190 SER A O 1
ATOM 1379 N N . ASP A 1 191 ? -22.766 -25.016 -5.914 1 94.88 191 ASP A N 1
ATOM 1380 C CA . ASP A 1 191 ? -23.531 -26.156 -5.391 1 94.88 191 ASP A CA 1
ATOM 1381 C C . ASP A 1 191 ? -23.031 -26.562 -4.008 1 94.88 191 ASP A C 1
ATOM 1383 O O . ASP A 1 191 ? -21.859 -26.938 -3.844 1 94.88 191 ASP A O 1
ATOM 1387 N N . PRO A 1 192 ? -23.875 -26.531 -3.008 1 95.5 192 PRO A N 1
ATOM 1388 C CA . PRO A 1 192 ? -23.438 -26.75 -1.625 1 95.5 192 PRO A CA 1
ATOM 1389 C C . PRO A 1 192 ? -22.875 -28.141 -1.402 1 95.5 192 PRO A C 1
ATOM 1391 O O . PRO A 1 192 ? -21.906 -28.312 -0.644 1 95.5 192 PRO A O 1
ATOM 1394 N N . ALA A 1 193 ? -23.453 -29.125 -2.041 1 93.69 193 ALA A N 1
ATOM 1395 C CA . ALA A 1 193 ? -22.969 -30.484 -1.858 1 93.69 193 ALA A CA 1
ATOM 1396 C C . ALA A 1 193 ? -21.578 -30.672 -2.439 1 93.69 193 ALA A C 1
ATOM 1398 O O . ALA A 1 193 ? -20.703 -31.281 -1.808 1 93.69 193 ALA A O 1
ATOM 1399 N N . ARG A 1 194 ? -21.391 -30.141 -3.592 1 94.12 194 ARG A N 1
ATOM 1400 C CA . ARG A 1 194 ? -20.078 -30.203 -4.238 1 94.12 194 ARG A CA 1
ATOM 1401 C C . ARG A 1 194 ? -19.047 -29.391 -3.469 1 94.12 194 ARG A C 1
ATOM 1403 O O . ARG A 1 194 ? -17.906 -29.812 -3.318 1 94.12 194 ARG A O 1
ATOM 1410 N N . ALA A 1 195 ? -19.531 -28.25 -3.02 1 96.81 195 ALA A N 1
ATOM 1411 C CA . ALA A 1 195 ? -18.641 -27.406 -2.215 1 96.81 195 ALA A CA 1
ATOM 1412 C C . ALA A 1 195 ? -18.188 -28.125 -0.952 1 96.81 195 ALA A C 1
ATOM 1414 O O . ALA A 1 195 ? -17 -28.109 -0.608 1 96.81 195 ALA A O 1
ATOM 1415 N N . HIS A 1 196 ? -19.078 -28.734 -0.299 1 96.31 196 HIS A N 1
ATOM 1416 C CA . HIS A 1 196 ? -18.781 -29.438 0.941 1 96.31 196 HIS A CA 1
ATOM 1417 C C . HIS A 1 196 ? -17.812 -30.609 0.696 1 96.31 196 HIS A C 1
ATOM 1419 O O . HIS A 1 196 ? -16.844 -30.766 1.428 1 96.31 196 HIS A O 1
ATOM 1425 N N . ALA A 1 197 ? -18.094 -31.359 -0.345 1 94.19 197 ALA A N 1
ATOM 1426 C CA . ALA A 1 197 ? -17.266 -32.5 -0.666 1 94.19 197 ALA A CA 1
ATOM 1427 C C . ALA A 1 197 ? -15.844 -32.094 -1.034 1 94.19 197 ALA A C 1
ATOM 1429 O O . ALA A 1 197 ? -14.867 -32.656 -0.56 1 94.19 197 ALA A O 1
ATOM 1430 N N . GLY A 1 198 ? -15.781 -31.141 -1.919 1 96.5 198 GLY A N 1
ATOM 1431 C CA . GLY A 1 198 ? -14.477 -30.625 -2.312 1 96.5 198 GLY A CA 1
ATOM 1432 C C . GLY A 1 198 ? -13.68 -30.062 -1.15 1 96.5 198 GLY A C 1
ATOM 1433 O O . GLY A 1 198 ? -12.5 -30.391 -0.991 1 96.5 198 GLY A O 1
ATOM 1434 N N . ALA A 1 199 ? -14.312 -29.25 -0.329 1 97.94 199 ALA A N 1
ATOM 1435 C CA . ALA A 1 199 ? -13.648 -28.641 0.818 1 97.94 199 ALA A CA 1
ATOM 1436 C C . ALA A 1 199 ? -13.18 -29.688 1.809 1 97.94 199 ALA A C 1
ATOM 1438 O O . ALA A 1 199 ? -12.086 -29.578 2.373 1 97.94 199 ALA A O 1
ATOM 1439 N N . ALA A 1 200 ? -13.984 -30.672 2.029 1 97.12 200 ALA A N 1
ATOM 1440 C CA . ALA A 1 200 ? -13.633 -31.734 2.963 1 97.12 200 ALA A CA 1
ATOM 1441 C C . ALA A 1 200 ? -12.406 -32.5 2.488 1 97.12 200 ALA A C 1
ATOM 1443 O O . ALA A 1 200 ? -11.539 -32.875 3.293 1 97.12 200 ALA A O 1
ATOM 1444 N N . ALA A 1 201 ? -12.391 -32.781 1.201 1 96.75 201 ALA A N 1
ATOM 1445 C CA . ALA A 1 201 ? -11.234 -33.469 0.634 1 96.75 201 ALA A CA 1
ATOM 1446 C C . ALA A 1 201 ? -9.961 -32.625 0.82 1 96.75 201 ALA A C 1
ATOM 1448 O O . ALA A 1 201 ? -8.922 -33.156 1.229 1 96.75 201 ALA A O 1
ATOM 1449 N N . LEU A 1 202 ? -10.031 -31.359 0.5 1 98.06 202 LEU A N 1
ATOM 1450 C CA . LEU A 1 202 ? -8.867 -30.484 0.614 1 98.06 202 LEU A CA 1
ATOM 1451 C C . LEU A 1 202 ? -8.484 -30.297 2.076 1 98.06 202 LEU A C 1
ATOM 1453 O O . LEU A 1 202 ? -7.297 -30.172 2.396 1 98.06 202 LEU A O 1
ATOM 1457 N N . ASP A 1 203 ? -9.461 -30.266 3.016 1 98.31 203 ASP A N 1
ATOM 1458 C CA . ASP A 1 203 ? -9.188 -30.234 4.449 1 98.31 203 ASP A CA 1
ATOM 1459 C C . ASP A 1 203 ? -8.367 -31.438 4.883 1 98.31 203 ASP A C 1
ATOM 1461 O O . ASP A 1 203 ? -7.477 -31.328 5.727 1 98.31 203 ASP A O 1
ATOM 1465 N N . THR A 1 204 ? -8.758 -32.594 4.328 1 97.88 204 THR A N 1
ATOM 1466 C CA . THR A 1 204 ? -8.016 -33.781 4.645 1 97.88 204 THR A CA 1
ATOM 1467 C C . THR A 1 204 ? -6.559 -33.688 4.195 1 97.88 204 THR A C 1
ATOM 1469 O O . THR A 1 204 ? -5.645 -34.062 4.93 1 97.88 204 THR A O 1
ATOM 1472 N N . VAL A 1 205 ? -6.375 -33.125 3.062 1 98.31 205 VAL A N 1
ATOM 1473 C CA . VAL A 1 205 ? -5.027 -32.969 2.533 1 98.31 205 VAL A CA 1
ATOM 1474 C C . VAL A 1 205 ? -4.23 -32.031 3.439 1 98.31 205 VAL A C 1
ATOM 1476 O O . VAL A 1 205 ? -3.074 -32.312 3.768 1 98.31 205 VAL A O 1
ATOM 1479 N N . TYR A 1 206 ? -4.824 -30.859 3.885 1 98.69 206 TYR A N 1
ATOM 1480 C CA . TYR A 1 206 ? -4.125 -29.812 4.613 1 98.69 206 TYR A CA 1
ATOM 1481 C C . TYR A 1 206 ? -4.316 -29.969 6.117 1 98.69 206 TYR A C 1
ATOM 1483 O O . TYR A 1 206 ? -4.094 -29.016 6.879 1 98.69 206 TYR A O 1
ATOM 1491 N N . ALA A 1 207 ? -4.715 -31.109 6.586 1 98.56 207 ALA A N 1
ATOM 1492 C CA . ALA A 1 207 ? -5.117 -31.328 7.973 1 98.56 207 ALA A CA 1
ATOM 1493 C C . ALA A 1 207 ? -4.039 -30.844 8.938 1 98.56 207 ALA A C 1
ATOM 1495 O O . ALA A 1 207 ? -4.324 -30.094 9.875 1 98.56 207 ALA A O 1
ATOM 1496 N N . PRO A 1 208 ? -2.717 -31.234 8.734 1 98.31 208 PRO A N 1
ATOM 1497 C CA . PRO A 1 208 ? -1.7 -30.766 9.672 1 98.31 208 PRO A CA 1
ATOM 1498 C C . PRO A 1 208 ? -1.539 -29.234 9.648 1 98.31 208 PRO A C 1
ATOM 1500 O O . PRO A 1 208 ? -1.256 -28.625 10.68 1 98.31 208 PRO A O 1
ATOM 1503 N N . ILE A 1 209 ? -1.672 -28.609 8.5 1 98.56 209 ILE A N 1
ATOM 1504 C CA . ILE A 1 209 ? -1.553 -27.156 8.344 1 98.56 209 ILE A CA 1
ATOM 1505 C C . ILE A 1 209 ? -2.707 -26.469 9.062 1 98.56 209 ILE A C 1
ATOM 1507 O O . ILE A 1 209 ? -2.498 -25.484 9.773 1 98.56 209 ILE A O 1
ATOM 1511 N N . LEU A 1 210 ? -3.898 -27 8.898 1 98.62 210 LEU A N 1
ATOM 1512 C CA . LEU A 1 210 ? -5.082 -26.453 9.555 1 98.62 210 LEU A CA 1
ATOM 1513 C C . LEU A 1 210 ? -4.996 -26.625 11.062 1 98.62 210 LEU A C 1
ATOM 1515 O O . LEU A 1 210 ? -5.359 -25.734 11.82 1 98.62 210 LEU A O 1
ATOM 1519 N N . ALA A 1 211 ? -4.477 -27.75 11.492 1 98.25 211 ALA A N 1
ATOM 1520 C CA . ALA A 1 211 ? -4.336 -28.031 12.914 1 98.25 211 ALA A CA 1
ATOM 1521 C C . ALA A 1 211 ? -3.352 -27.078 13.578 1 98.25 211 ALA A C 1
ATOM 1523 O O . ALA A 1 211 ? -3.465 -26.781 14.766 1 98.25 211 ALA A O 1
ATOM 1524 N N . ALA A 1 212 ? -2.445 -26.609 12.781 1 98.12 212 ALA A N 1
ATOM 1525 C CA . ALA A 1 212 ? -1.44 -25.672 13.289 1 98.12 212 ALA A CA 1
ATOM 1526 C C . ALA A 1 212 ? -2.012 -24.266 13.406 1 98.12 212 ALA A C 1
ATOM 1528 O O . ALA A 1 212 ? -1.321 -23.344 13.852 1 98.12 212 ALA A O 1
ATOM 1529 N N . GLY A 1 213 ? -3.225 -24.047 13.008 1 98.19 213 GLY A N 1
ATOM 1530 C CA . GLY A 1 213 ? -3.898 -22.781 13.234 1 98.19 213 GLY A CA 1
ATOM 1531 C C . GLY A 1 213 ? -3.844 -21.844 12.039 1 98.19 213 GLY A C 1
ATOM 1532 O O . GLY A 1 213 ? -4.137 -20.656 12.156 1 98.19 213 GLY A O 1
ATOM 1533 N N . THR A 1 214 ? -3.463 -22.281 10.867 1 98.31 214 THR A N 1
ATOM 1534 C CA . THR A 1 214 ? -3.408 -21.453 9.672 1 98.31 214 THR A CA 1
ATOM 1535 C C . THR A 1 214 ? -4.785 -20.906 9.336 1 98.31 214 THR A C 1
ATOM 1537 O O . THR A 1 214 ? -5.77 -21.641 9.281 1 98.31 214 THR A O 1
ATOM 1540 N N . PRO A 1 215 ? -4.871 -19.547 9.172 1 98.06 215 PRO A N 1
ATOM 1541 C CA . PRO A 1 215 ? -6.145 -18.969 8.742 1 98.06 215 PRO A CA 1
ATOM 1542 C C . PRO A 1 215 ? -6.715 -19.672 7.504 1 98.06 215 PRO A C 1
ATOM 1544 O O . PRO A 1 215 ? -5.969 -20 6.582 1 98.06 215 PRO A O 1
ATOM 1547 N N . HIS A 1 216 ? -8 -19.891 7.523 1 98.25 216 HIS A N 1
ATOM 1548 C CA . HIS A 1 216 ? -8.695 -20.656 6.496 1 98.25 216 HIS A CA 1
ATOM 1549 C C . HIS A 1 216 ? -9.906 -19.906 5.965 1 98.25 216 HIS A C 1
ATOM 1551 O O . HIS A 1 216 ? -10.891 -19.719 6.68 1 98.25 216 HIS A O 1
ATOM 1557 N N . ILE A 1 217 ? -9.852 -19.484 4.691 1 98.31 217 ILE A N 1
ATOM 1558 C CA . ILE A 1 217 ? -10.93 -18.703 4.086 1 98.31 217 ILE A CA 1
ATOM 1559 C C . ILE A 1 217 ? -11.641 -19.531 3.027 1 98.31 217 ILE A C 1
ATOM 1561 O O . ILE A 1 217 ? -11.016 -20.016 2.078 1 98.31 217 ILE A O 1
ATOM 1565 N N . ARG A 1 218 ? -12.891 -19.797 3.188 1 98.44 218 ARG A N 1
ATOM 1566 C CA . ARG A 1 218 ? -13.75 -20.422 2.186 1 98.44 218 ARG A CA 1
ATOM 1567 C C . ARG A 1 218 ? -14.578 -19.375 1.448 1 98.44 218 ARG A C 1
ATOM 1569 O O . ARG A 1 218 ? -15.242 -18.547 2.074 1 98.44 218 ARG A O 1
ATOM 1576 N N . THR A 1 219 ? -14.492 -19.297 0.198 1 98.56 219 THR A N 1
ATOM 1577 C CA . THR A 1 219 ? -15.164 -18.281 -0.604 1 98.56 219 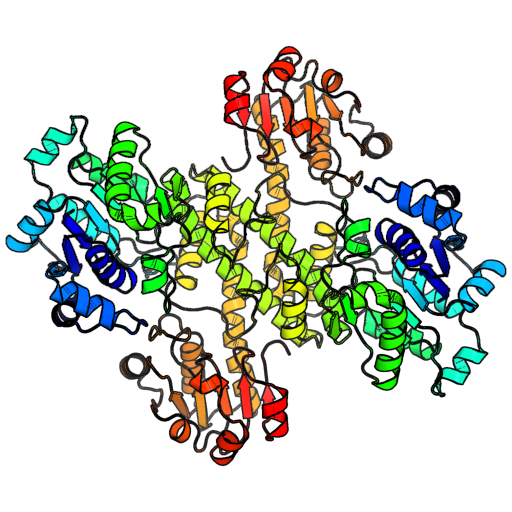THR A CA 1
ATOM 1578 C C . THR A 1 219 ? -15.547 -18.844 -1.971 1 98.56 219 THR A C 1
ATOM 1580 O O . THR A 1 219 ? -15.445 -20.047 -2.205 1 98.56 219 THR A O 1
ATOM 1583 N N . ASN A 1 220 ? -16.062 -17.984 -2.879 1 98.56 220 ASN A N 1
ATOM 1584 C CA . ASN A 1 220 ? -16.453 -18.438 -4.207 1 98.56 220 ASN A CA 1
ATOM 1585 C C . ASN A 1 220 ? -15.289 -18.344 -5.195 1 98.56 220 ASN A C 1
ATOM 1587 O O . ASN A 1 220 ? -14.211 -17.875 -4.852 1 98.56 220 ASN A O 1
ATOM 1591 N N . TYR A 1 221 ? -15.492 -18.844 -6.449 1 98.81 221 TYR A N 1
ATOM 1592 C CA . TYR A 1 221 ? -14.453 -18.938 -7.465 1 98.81 221 TYR A CA 1
ATOM 1593 C C . TYR A 1 221 ? -13.891 -17.562 -7.801 1 98.81 221 TYR A C 1
ATOM 1595 O O . TYR A 1 221 ? -12.68 -17.328 -7.715 1 98.81 221 TYR A O 1
ATOM 1603 N N . PRO A 1 222 ? -14.727 -16.547 -8.102 1 98.75 222 PRO A N 1
ATOM 1604 C CA . PRO A 1 222 ? -14.164 -15.258 -8.5 1 98.75 222 PRO A CA 1
ATOM 1605 C C . PRO A 1 222 ? -13.336 -14.602 -7.398 1 98.75 222 PRO A C 1
ATOM 1607 O O . PRO A 1 222 ? -12.273 -14.039 -7.676 1 98.75 222 PRO A O 1
ATOM 1610 N N . THR A 1 223 ? -13.812 -14.711 -6.141 1 98.88 223 THR A N 1
ATOM 1611 C CA . THR A 1 223 ? -13.078 -14.109 -5.027 1 98.88 223 THR A CA 1
ATOM 1612 C C . THR A 1 223 ? -11.711 -14.766 -4.871 1 98.88 223 THR A C 1
ATOM 1614 O O . THR A 1 223 ? -10.695 -14.078 -4.742 1 98.88 223 THR A O 1
ATOM 1617 N N . ALA A 1 224 ? -11.68 -16.062 -4.922 1 98.88 224 ALA A N 1
ATOM 1618 C CA . ALA A 1 224 ? -10.43 -16.781 -4.758 1 98.88 224 ALA A CA 1
ATOM 1619 C C . ALA A 1 224 ? -9.438 -16.422 -5.859 1 98.88 224 ALA A C 1
ATOM 1621 O O . ALA A 1 224 ? -8.25 -16.219 -5.594 1 98.88 224 ALA A O 1
ATOM 1622 N N . GLU A 1 225 ? -9.922 -16.391 -7.105 1 98.75 225 GLU A N 1
ATOM 1623 C CA . GLU A 1 225 ? -9.07 -16.031 -8.234 1 98.75 225 GLU A CA 1
ATOM 1624 C C . GLU A 1 225 ? -8.539 -14.602 -8.086 1 98.75 225 GLU A C 1
ATOM 1626 O O . GLU A 1 225 ? -7.359 -14.344 -8.336 1 98.75 225 GLU A O 1
ATOM 1631 N N . LEU A 1 226 ? -9.367 -13.688 -7.598 1 98.81 226 LEU A N 1
ATOM 1632 C CA . LEU A 1 226 ? -9 -12.281 -7.484 1 98.81 226 LEU A CA 1
ATOM 1633 C C . LEU A 1 226 ? -8.031 -12.062 -6.324 1 98.81 226 LEU A C 1
ATOM 1635 O O . LEU A 1 226 ? -7.195 -11.156 -6.371 1 98.81 226 LEU A O 1
ATOM 1639 N N . VAL A 1 227 ? -8.117 -12.883 -5.289 1 98.75 227 VAL A N 1
ATOM 1640 C CA . VAL A 1 227 ? -7.254 -12.742 -4.117 1 98.75 227 VAL A CA 1
ATOM 1641 C C . VAL A 1 227 ? -5.789 -12.797 -4.539 1 98.75 227 VAL A C 1
ATOM 1643 O O . VAL A 1 227 ? -4.984 -11.961 -4.117 1 98.75 227 VAL A O 1
ATOM 1646 N N . LYS A 1 228 ? -5.41 -13.688 -5.391 1 98.38 228 LYS A N 1
ATOM 1647 C CA . LYS A 1 228 ? -4.016 -13.859 -5.797 1 98.38 228 LYS A CA 1
ATOM 1648 C C . LYS A 1 228 ? -3.537 -12.664 -6.621 1 98.38 228 LYS A C 1
ATOM 1650 O O . LYS A 1 228 ? -2.486 -12.094 -6.34 1 98.38 228 LYS A O 1
ATOM 1655 N N . VAL A 1 229 ? -4.309 -12.312 -7.637 1 97.94 229 VAL A N 1
ATOM 1656 C CA . VAL A 1 229 ? -3.875 -11.242 -8.523 1 97.94 229 VAL A CA 1
ATOM 1657 C C . VAL A 1 229 ? -3.902 -9.906 -7.781 1 97.94 229 VAL A C 1
ATOM 1659 O O . VAL A 1 229 ? -3.07 -9.031 -8.031 1 97.94 229 VAL A O 1
ATOM 1662 N N . ALA A 1 230 ? -4.855 -9.734 -6.844 1 98.56 230 ALA A N 1
ATOM 1663 C CA . ALA A 1 230 ? -4.91 -8.539 -6.016 1 98.56 230 ALA A CA 1
ATOM 1664 C C . ALA A 1 230 ? -3.68 -8.438 -5.117 1 98.56 230 ALA A C 1
ATOM 1666 O O . ALA A 1 230 ? -3.078 -7.367 -4.992 1 98.56 230 ALA A O 1
ATOM 1667 N N . ALA A 1 231 ? -3.293 -9.57 -4.469 1 98.5 231 ALA A N 1
ATOM 1668 C CA . ALA A 1 231 ? -2.113 -9.578 -3.607 1 98.5 231 ALA A CA 1
ATOM 1669 C C . ALA A 1 231 ? -0.864 -9.172 -4.383 1 98.5 231 ALA A C 1
ATOM 1671 O O . ALA A 1 231 ? -0.122 -8.281 -3.959 1 98.5 231 ALA A O 1
ATOM 1672 N N . ASN A 1 232 ? -0.646 -9.781 -5.52 1 98.25 232 ASN A N 1
ATOM 1673 C CA . ASN A 1 232 ? 0.519 -9.484 -6.348 1 98.25 232 ASN A CA 1
ATOM 1674 C C . ASN A 1 232 ? 0.496 -8.039 -6.848 1 98.25 232 ASN A C 1
ATOM 1676 O O . ASN A 1 232 ? 1.531 -7.375 -6.883 1 98.25 232 ASN A O 1
ATOM 1680 N N . SER A 1 233 ? -0.681 -7.566 -7.219 1 98.5 233 SER A N 1
ATOM 1681 C CA . SER A 1 233 ? -0.814 -6.199 -7.711 1 98.5 233 SER A CA 1
ATOM 1682 C C . SER A 1 233 ? -0.536 -5.184 -6.609 1 98.5 233 SER A C 1
ATOM 1684 O O . SER A 1 233 ? 0.037 -4.125 -6.863 1 98.5 233 SER A O 1
ATOM 1686 N N . PHE A 1 234 ? -1 -5.457 -5.398 1 98.62 234 PHE A N 1
ATOM 1687 C CA . PHE A 1 234 ? -0.722 -4.562 -4.277 1 98.62 234 PHE A CA 1
ATOM 1688 C C . PHE A 1 234 ? 0.776 -4.484 -4.008 1 98.62 234 PHE A C 1
ATOM 1690 O O . PHE A 1 234 ? 1.32 -3.398 -3.809 1 98.62 234 PHE A O 1
ATOM 1697 N N . LEU A 1 235 ? 1.458 -5.652 -3.971 1 98.5 235 LEU A N 1
ATOM 1698 C CA . LEU A 1 235 ? 2.893 -5.695 -3.705 1 98.5 235 LEU A CA 1
ATOM 1699 C C . LEU A 1 235 ? 3.666 -4.934 -4.777 1 98.5 235 LEU A C 1
ATOM 1701 O O . LEU A 1 235 ? 4.582 -4.172 -4.465 1 98.5 235 LEU A O 1
ATOM 1705 N N . ALA A 1 236 ? 3.289 -5.129 -6.07 1 98.44 236 ALA A N 1
ATOM 1706 C CA . ALA A 1 236 ? 3.896 -4.367 -7.156 1 98.44 236 ALA A CA 1
ATOM 1707 C C . ALA A 1 236 ? 3.686 -2.869 -6.961 1 98.44 236 ALA A C 1
ATOM 1709 O O . ALA A 1 236 ? 4.605 -2.074 -7.168 1 98.44 236 ALA A O 1
ATOM 1710 N N . THR A 1 237 ? 2.451 -2.465 -6.543 1 98.56 237 THR A N 1
ATOM 1711 C CA . THR A 1 237 ? 2.105 -1.067 -6.305 1 98.56 237 THR A CA 1
ATOM 1712 C C . THR A 1 237 ? 2.957 -0.482 -5.184 1 98.56 237 THR A C 1
ATOM 1714 O O . THR A 1 237 ? 3.461 0.637 -5.297 1 98.56 237 THR A O 1
ATOM 1717 N N . LYS A 1 238 ? 3.119 -1.245 -4.129 1 98.38 238 LYS A N 1
ATOM 1718 C CA . LYS A 1 238 ? 3.9 -0.791 -2.984 1 98.38 238 LYS A CA 1
ATOM 1719 C C . LYS A 1 238 ? 5.355 -0.549 -3.369 1 98.38 238 LYS A C 1
ATOM 1721 O O . LYS A 1 238 ? 5.938 0.475 -3.008 1 98.38 238 LYS A O 1
ATOM 1726 N N . ILE A 1 239 ? 6.027 -1.423 -4.18 1 98.31 239 ILE A N 1
ATOM 1727 C CA . ILE A 1 239 ? 7.41 -1.288 -4.633 1 98.31 239 ILE A CA 1
ATOM 1728 C C . ILE A 1 239 ? 7.535 -0.073 -5.551 1 98.31 239 ILE A C 1
ATOM 1730 O O . ILE A 1 239 ? 8.445 0.741 -5.387 1 98.31 239 ILE A O 1
ATOM 1734 N N . SER A 1 240 ? 6.613 0.031 -6.504 1 98.56 240 SER A N 1
ATOM 1735 C CA . SER A 1 240 ? 6.688 1.143 -7.445 1 98.56 240 SER A CA 1
ATOM 1736 C C . SER A 1 240 ? 6.379 2.471 -6.762 1 98.56 240 SER A C 1
ATOM 1738 O O . SER A 1 240 ? 6.906 3.514 -7.148 1 98.56 240 SER A O 1
ATOM 1740 N N . PHE A 1 241 ? 5.504 2.438 -5.699 1 98.75 241 PHE A N 1
ATOM 1741 C CA . PHE A 1 241 ? 5.23 3.65 -4.938 1 98.75 241 PHE A CA 1
ATOM 1742 C C . PHE A 1 241 ? 6.508 4.203 -4.32 1 98.75 241 PHE A C 1
ATOM 1744 O O . PHE A 1 241 ? 6.828 5.383 -4.492 1 98.75 241 PHE A O 1
ATOM 1751 N N . ILE A 1 242 ? 7.262 3.35 -3.574 1 98.69 242 ILE A N 1
ATOM 1752 C CA . ILE A 1 242 ? 8.477 3.848 -2.928 1 98.69 242 ILE A CA 1
ATOM 1753 C C . ILE A 1 242 ? 9.492 4.254 -3.988 1 98.69 242 ILE A C 1
ATOM 1755 O O . ILE A 1 242 ? 10.258 5.199 -3.791 1 98.69 242 ILE A O 1
ATOM 1759 N N . ASN A 1 243 ? 9.508 3.574 -5.164 1 98.69 243 ASN A N 1
ATOM 1760 C CA . ASN A 1 243 ? 10.391 3.975 -6.254 1 98.69 243 ASN A CA 1
ATOM 1761 C C . ASN A 1 243 ? 9.984 5.32 -6.84 1 98.69 243 ASN A C 1
ATOM 1763 O O . ASN A 1 243 ? 10.844 6.098 -7.273 1 98.69 243 ASN A O 1
ATOM 1767 N N . ALA A 1 244 ? 8.672 5.605 -6.883 1 98.56 244 ALA A N 1
ATOM 1768 C CA . ALA A 1 244 ? 8.211 6.941 -7.258 1 98.56 244 ALA A CA 1
ATOM 1769 C C . ALA A 1 244 ? 8.742 7.996 -6.289 1 98.56 244 ALA A C 1
ATOM 1771 O O . ALA A 1 244 ? 9.18 9.07 -6.711 1 98.56 244 ALA A O 1
ATOM 1772 N N . MET A 1 245 ? 8.695 7.684 -5.008 1 98.62 245 MET A N 1
ATOM 1773 C CA . MET A 1 245 ? 9.258 8.586 -4.008 1 98.62 245 MET A CA 1
ATOM 1774 C C . MET A 1 245 ? 10.758 8.773 -4.219 1 98.62 245 MET A C 1
ATOM 1776 O O . MET A 1 245 ? 11.289 9.859 -3.977 1 98.62 245 MET A O 1
ATOM 1780 N N . ALA A 1 246 ? 11.422 7.66 -4.656 1 98.56 246 ALA A N 1
ATOM 1781 C CA . ALA A 1 246 ? 12.844 7.766 -4.965 1 98.56 246 ALA A CA 1
ATOM 1782 C C . ALA A 1 246 ? 13.094 8.797 -6.059 1 98.56 246 ALA A C 1
ATOM 1784 O O . ALA A 1 246 ? 14.023 9.602 -5.961 1 98.56 246 ALA A O 1
ATOM 1785 N N . GLU A 1 247 ? 12.289 8.773 -7.09 1 98.06 247 GLU A N 1
ATOM 1786 C CA . GLU A 1 247 ? 12.422 9.75 -8.164 1 98.06 247 GLU A CA 1
ATOM 1787 C C . GLU A 1 247 ? 12.219 11.172 -7.645 1 98.06 247 GLU A C 1
ATOM 1789 O O . GLU A 1 247 ? 12.945 12.094 -8.039 1 98.06 247 GLU A O 1
ATOM 1794 N N . LEU A 1 248 ? 11.266 11.391 -6.762 1 98.38 248 LEU A N 1
ATOM 1795 C CA . LEU A 1 248 ? 11.016 12.695 -6.168 1 98.38 248 LEU A CA 1
ATOM 1796 C C . LEU A 1 248 ? 12.188 13.133 -5.301 1 98.38 248 LEU A C 1
ATOM 1798 O O . LEU A 1 248 ? 12.586 14.305 -5.324 1 98.38 248 LEU A O 1
ATOM 1802 N N . CYS A 1 249 ? 12.711 12.195 -4.527 1 98.44 249 CYS A N 1
ATOM 1803 C CA . CYS A 1 249 ? 13.875 12.492 -3.699 1 98.44 249 CYS A CA 1
ATOM 1804 C C . CYS A 1 249 ? 15.062 12.906 -4.559 1 98.44 249 CYS A C 1
ATOM 1806 O O . CYS A 1 249 ? 15.758 13.875 -4.234 1 98.44 249 CYS A O 1
ATOM 1808 N N . GLU A 1 250 ? 15.297 12.195 -5.648 1 97.5 250 GLU A N 1
ATOM 1809 C CA . GLU A 1 250 ? 16.375 12.539 -6.562 1 97.5 250 GLU A CA 1
ATOM 1810 C C . GLU A 1 250 ? 16.219 13.953 -7.117 1 97.5 250 GLU A C 1
ATOM 1812 O O . GLU A 1 250 ? 17.188 14.688 -7.27 1 97.5 250 GLU A O 1
ATOM 1817 N N . ALA A 1 251 ? 15 14.352 -7.352 1 97.44 251 ALA A N 1
ATOM 1818 C CA . ALA A 1 251 ? 14.711 15.648 -7.957 1 97.44 251 ALA A CA 1
ATOM 1819 C C . ALA A 1 251 ? 14.797 16.766 -6.926 1 97.44 251 ALA A C 1
ATOM 1821 O O . ALA A 1 251 ? 14.953 17.938 -7.285 1 97.44 251 ALA A O 1
ATOM 1822 N N . THR A 1 252 ? 14.734 16.484 -5.621 1 98.19 252 THR A N 1
ATOM 1823 C CA . THR A 1 252 ? 14.523 17.547 -4.648 1 98.19 252 THR A CA 1
ATOM 1824 C C . THR A 1 252 ? 15.602 17.516 -3.57 1 98.19 252 THR A C 1
ATOM 1826 O O . THR A 1 252 ? 15.641 18.406 -2.711 1 98.19 252 THR A O 1
ATOM 1829 N N . GLY A 1 253 ? 16.422 16.484 -3.623 1 97.56 253 GLY A N 1
ATOM 1830 C CA . GLY A 1 253 ? 17.484 16.375 -2.643 1 97.56 253 GLY A CA 1
ATOM 1831 C C . GLY A 1 253 ? 17.078 15.609 -1.399 1 97.56 253 GLY A C 1
ATOM 1832 O O . GLY A 1 253 ? 17.719 15.734 -0.351 1 97.56 253 GLY A O 1
ATOM 1833 N N . GLY A 1 254 ? 16.016 14.844 -1.479 1 98.25 254 GLY A N 1
ATOM 1834 C CA . GLY A 1 254 ? 15.602 13.992 -0.382 1 98.25 254 GLY A CA 1
ATOM 1835 C C . GLY A 1 254 ? 16.328 12.664 -0.346 1 98.25 254 GLY A C 1
ATOM 1836 O O . GLY A 1 254 ? 17.109 12.352 -1.247 1 98.25 254 GLY A O 1
ATOM 1837 N N . ASP A 1 255 ? 16.125 11.93 0.716 1 98.12 255 ASP A N 1
ATOM 1838 C CA . ASP A 1 255 ? 16.656 10.578 0.896 1 98.12 255 ASP A CA 1
ATOM 1839 C C . ASP A 1 255 ? 15.539 9.562 1.073 1 98.12 255 ASP A C 1
ATOM 1841 O O . ASP A 1 255 ? 14.898 9.516 2.125 1 98.12 255 ASP A O 1
ATOM 1845 N N . VAL A 1 256 ? 15.398 8.688 0.085 1 98.5 256 VAL A N 1
ATOM 1846 C CA . VAL A 1 256 ? 14.242 7.785 0.055 1 98.5 256 VAL A CA 1
ATOM 1847 C C . VAL A 1 256 ? 14.375 6.742 1.162 1 98.5 256 VAL A C 1
ATOM 1849 O O . VAL A 1 256 ? 13.375 6.23 1.663 1 98.5 256 VAL A O 1
ATOM 1852 N N . THR A 1 257 ? 15.641 6.371 1.576 1 97.94 257 THR A N 1
ATOM 1853 C CA . THR A 1 257 ? 15.828 5.387 2.635 1 97.94 257 THR A CA 1
ATOM 1854 C C . THR A 1 257 ? 15.312 5.918 3.969 1 97.94 257 THR A C 1
ATOM 1856 O O . THR A 1 257 ? 14.633 5.207 4.707 1 97.94 257 THR A O 1
ATOM 1859 N N . GLU A 1 258 ? 15.602 7.215 4.23 1 98 258 GLU A N 1
ATOM 1860 C CA . GLU A 1 258 ? 15.086 7.855 5.434 1 98 258 GLU A CA 1
ATOM 1861 C C . GLU A 1 258 ? 13.578 8.055 5.355 1 98 258 GLU A C 1
ATOM 1863 O O . GLU A 1 258 ? 12.867 7.871 6.348 1 98 258 GLU A O 1
ATOM 1868 N N . LEU A 1 259 ? 13.148 8.461 4.191 1 98.62 259 LEU A N 1
ATOM 1869 C CA . LEU A 1 259 ? 11.719 8.633 3.959 1 98.62 259 LEU A CA 1
ATOM 1870 C C . LEU A 1 259 ? 10.961 7.332 4.219 1 98.62 259 LEU A C 1
ATOM 1872 O O . LEU A 1 259 ? 9.984 7.316 4.965 1 98.62 259 LEU A O 1
ATOM 1876 N N . ALA A 1 260 ? 11.453 6.223 3.594 1 98.5 260 ALA A N 1
ATOM 1877 C CA . ALA A 1 260 ? 10.82 4.914 3.754 1 98.5 260 ALA A CA 1
ATOM 1878 C C . ALA A 1 260 ? 10.805 4.488 5.219 1 98.5 260 ALA A C 1
ATOM 1880 O O . ALA A 1 260 ? 9.805 3.949 5.703 1 98.5 260 ALA A O 1
ATOM 1881 N N . HIS A 1 261 ? 11.898 4.75 5.879 1 97.56 261 HIS A N 1
ATOM 1882 C CA . HIS A 1 261 ? 12 4.441 7.301 1 97.56 261 HIS A CA 1
ATOM 1883 C C . HIS A 1 261 ? 10.953 5.207 8.102 1 97.56 261 HIS A C 1
ATOM 1885 O O . HIS A 1 261 ? 10.273 4.633 8.961 1 97.56 261 HIS A O 1
ATOM 1891 N N . ALA A 1 262 ? 10.758 6.422 7.809 1 98.44 262 ALA A N 1
ATOM 1892 C CA . ALA A 1 262 ? 9.844 7.293 8.531 1 98.44 262 ALA A CA 1
ATOM 1893 C C . ALA A 1 262 ? 8.391 6.859 8.32 1 98.44 262 ALA A C 1
ATOM 1895 O O . ALA A 1 262 ? 7.637 6.711 9.289 1 98.44 262 ALA A O 1
ATOM 1896 N N . ILE A 1 263 ? 7.98 6.621 7.078 1 98.38 263 ILE A N 1
ATOM 1897 C CA . ILE A 1 263 ? 6.574 6.316 6.84 1 98.38 263 ILE A CA 1
ATOM 1898 C C . ILE A 1 263 ? 6.277 4.883 7.277 1 98.38 263 ILE A C 1
ATOM 1900 O O . ILE A 1 263 ? 5.125 4.539 7.555 1 98.38 263 ILE A O 1
ATOM 1904 N N . GLY A 1 264 ? 7.344 4.047 7.441 1 97.88 264 GLY A N 1
ATOM 1905 C CA . GLY A 1 264 ? 7.18 2.662 7.852 1 97.88 264 GLY A CA 1
ATOM 1906 C C . GLY A 1 264 ? 6.73 2.518 9.297 1 97.88 264 GLY A C 1
ATOM 1907 O O . GLY A 1 264 ? 6.238 1.459 9.695 1 97.88 264 GLY A O 1
ATOM 1908 N N . TYR A 1 265 ? 6.855 3.584 10.133 1 97.31 265 TYR A N 1
ATOM 1909 C CA . TYR A 1 265 ? 6.449 3.543 11.531 1 97.31 265 TYR A CA 1
ATOM 1910 C C . TYR A 1 265 ? 4.934 3.605 11.664 1 97.31 265 TYR A C 1
ATOM 1912 O O . TYR A 1 265 ? 4.383 3.332 12.734 1 97.31 265 TYR A O 1
ATOM 1920 N N . ASP A 1 266 ? 4.23 4.078 10.594 1 96.56 266 ASP A N 1
ATOM 1921 C CA . ASP A 1 266 ? 2.775 3.99 10.539 1 96.56 266 ASP A CA 1
ATOM 1922 C C . ASP A 1 266 ? 2.32 2.551 10.312 1 96.56 266 ASP A C 1
ATOM 1924 O O . ASP A 1 266 ? 2.572 1.977 9.25 1 96.56 266 ASP A O 1
ATOM 1928 N N . GLU A 1 267 ? 1.612 1.954 11.234 1 94.5 267 GLU A N 1
ATOM 1929 C CA . GLU A 1 267 ? 1.209 0.552 11.18 1 94.5 267 GLU A CA 1
ATOM 1930 C C . GLU A 1 267 ? 0.305 0.284 9.977 1 94.5 267 GLU A C 1
ATOM 1932 O O . GLU A 1 267 ? 0.189 -0.855 9.523 1 94.5 267 GLU A O 1
ATOM 1937 N N . ARG A 1 268 ? -0.36 1.236 9.484 1 95.12 268 ARG A N 1
ATOM 1938 C CA . ARG A 1 268 ? -1.223 1.101 8.312 1 95.12 268 ARG A CA 1
ATOM 1939 C C . ARG A 1 268 ? -0.399 0.9 7.047 1 95.12 268 ARG A C 1
ATOM 1941 O O . ARG A 1 268 ? -0.924 0.458 6.023 1 95.12 268 ARG A O 1
ATOM 1948 N N . ILE A 1 269 ? 0.939 1.312 7.055 1 97.19 269 ILE A N 1
ATOM 1949 C CA . ILE A 1 269 ? 1.84 1.22 5.91 1 97.19 269 ILE A CA 1
ATOM 1950 C C . ILE A 1 269 ? 2.797 0.045 6.102 1 97.19 269 ILE A C 1
ATOM 1952 O O . ILE A 1 269 ? 2.818 -0.884 5.293 1 97.19 269 ILE A O 1
ATOM 1956 N N . GLY A 1 270 ? 3.518 0.07 7.242 1 94.56 270 GLY A N 1
ATOM 1957 C CA . GLY A 1 270 ? 4.484 -0.973 7.547 1 94.56 270 GLY A CA 1
ATOM 1958 C C . GLY A 1 270 ? 5.805 -0.792 6.824 1 94.56 270 GLY A C 1
ATOM 1959 O O . GLY A 1 270 ? 5.887 -0.056 5.836 1 94.56 270 GLY A O 1
ATOM 1960 N N . ASN A 1 271 ? 6.844 -1.544 7.168 1 93.44 271 ASN A N 1
ATOM 1961 C CA . ASN A 1 271 ? 8.203 -1.343 6.676 1 93.44 271 ASN A CA 1
ATOM 1962 C C . ASN A 1 271 ? 8.547 -2.336 5.57 1 93.44 271 ASN A C 1
ATOM 1964 O O . ASN A 1 271 ? 9.492 -2.121 4.809 1 93.44 271 ASN A O 1
ATOM 1968 N N . LYS A 1 272 ? 7.762 -3.402 5.484 1 92.12 272 LYS A N 1
ATOM 1969 C CA . LYS A 1 272 ? 8.102 -4.441 4.52 1 92.12 272 LYS A CA 1
ATOM 1970 C C . LYS A 1 272 ? 7.738 -4.016 3.1 1 92.12 272 LYS A C 1
ATOM 1972 O O . LYS A 1 272 ? 6.723 -3.355 2.887 1 92.12 272 LYS A O 1
ATOM 1977 N N . PHE A 1 273 ? 8.641 -4.34 2.121 1 92 273 PHE A N 1
ATOM 1978 C CA . PHE A 1 273 ? 8.461 -4.055 0.702 1 92 273 PHE A CA 1
ATOM 1979 C C . PHE A 1 273 ? 8.453 -2.551 0.449 1 92 273 PHE A C 1
ATOM 1981 O O . PHE A 1 273 ? 7.773 -2.072 -0.461 1 92 273 PHE A O 1
ATOM 1988 N N . LEU A 1 274 ? 9.109 -1.795 1.327 1 95.25 274 LEU A N 1
ATOM 1989 C CA . LEU A 1 274 ? 9.227 -0.347 1.198 1 95.25 274 LEU A CA 1
ATOM 1990 C C . LEU A 1 274 ? 10.68 0.062 0.964 1 95.25 274 LEU A C 1
ATOM 1992 O O . LEU A 1 274 ? 11.18 0.991 1.604 1 95.25 274 LEU A O 1
ATOM 1996 N N . ARG A 1 275 ? 11.359 -0.684 0.122 1 94.75 275 ARG A N 1
ATOM 1997 C CA . ARG A 1 275 ? 12.742 -0.382 -0.21 1 94.75 275 ARG A CA 1
ATOM 1998 C C . ARG A 1 275 ? 12.891 -0.026 -1.686 1 94.75 275 ARG A C 1
ATOM 2000 O O . ARG A 1 275 ? 12.633 -0.858 -2.559 1 94.75 275 ARG A O 1
ATOM 2007 N N . ALA A 1 276 ? 13.289 1.168 -1.915 1 97.56 276 ALA A N 1
ATOM 2008 C CA . ALA A 1 276 ? 13.492 1.612 -3.291 1 97.56 276 ALA A CA 1
ATOM 2009 C C . ALA A 1 276 ? 14.711 0.932 -3.908 1 97.56 276 ALA A C 1
ATOM 2011 O O . ALA A 1 276 ? 15.672 0.604 -3.203 1 97.56 276 ALA A O 1
ATOM 2012 N N . GLY A 1 277 ? 14.688 0.69 -5.18 1 97.69 277 GLY A N 1
ATOM 2013 C CA . GLY A 1 277 ? 15.781 0.048 -5.895 1 97.69 277 GLY A CA 1
ATOM 2014 C C . GLY A 1 277 ? 15.531 -0.072 -7.383 1 97.69 277 GLY A C 1
ATOM 2015 O O . GLY A 1 277 ? 14.984 0.843 -8 1 97.69 277 GLY A O 1
ATOM 2016 N N . VAL A 1 278 ? 16.047 -1.18 -7.945 1 98 278 VAL A N 1
ATOM 2017 C CA . VAL A 1 278 ? 16.031 -1.364 -9.391 1 98 278 VAL A CA 1
ATOM 2018 C C . VAL A 1 278 ? 14.664 -1.897 -9.828 1 98 278 VAL A C 1
ATOM 2020 O O . VAL A 1 278 ? 14.391 -2.012 -11.031 1 98 278 VAL A O 1
ATOM 2023 N N . GLY A 1 279 ? 13.766 -2.059 -8.867 1 97.12 279 GLY A N 1
ATOM 2024 C CA . GLY A 1 279 ? 12.414 -2.484 -9.203 1 97.12 279 GLY A CA 1
ATOM 2025 C C . GLY A 1 279 ? 12.195 -3.969 -9 1 97.12 279 GLY A C 1
ATOM 2026 O O . GLY A 1 279 ? 13.008 -4.645 -8.367 1 97.12 279 GLY A O 1
ATOM 2027 N N . PHE A 1 280 ? 11.016 -4.453 -9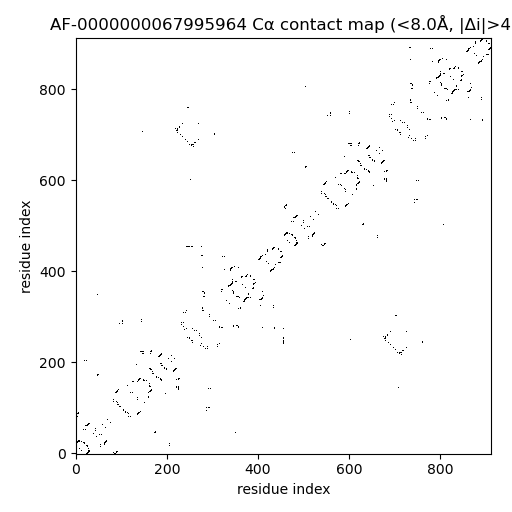.398 1 97.62 280 PHE A N 1
ATOM 2028 C CA . PHE A 1 280 ? 10.648 -5.852 -9.203 1 97.62 280 PHE A CA 1
ATOM 2029 C C . PHE A 1 280 ? 10.711 -6.617 -10.523 1 97.62 280 PHE A C 1
ATOM 2031 O O . PHE A 1 280 ? 10.617 -6.02 -11.594 1 97.62 280 PHE A O 1
ATOM 2038 N N . GLY A 1 281 ? 10.953 -7.898 -10.453 1 97.56 281 GLY A N 1
ATOM 2039 C CA . GLY A 1 281 ? 10.938 -8.852 -11.547 1 97.56 281 GLY A CA 1
ATOM 2040 C C . GLY A 1 281 ? 10.383 -10.203 -11.156 1 97.56 281 GLY A C 1
ATOM 2041 O O . GLY A 1 281 ? 9.406 -10.289 -10.414 1 97.56 281 GLY A O 1
ATOM 2042 N N . GLY A 1 282 ? 10.867 -11.203 -11.805 1 95.31 282 GLY A N 1
ATOM 2043 C CA . GLY A 1 282 ? 10.445 -12.562 -11.492 1 95.31 282 GLY A CA 1
ATOM 2044 C C . GLY A 1 282 ? 9.266 -13.031 -12.328 1 95.31 282 GLY A C 1
ATOM 2045 O O . GLY A 1 282 ? 8.781 -12.297 -13.195 1 95.31 282 GLY A O 1
ATOM 2046 N N . GLY A 1 283 ? 8.875 -14.195 -12.078 1 92.31 283 GLY A N 1
ATOM 2047 C CA . GLY A 1 283 ? 7.848 -14.828 -12.891 1 92.31 283 GLY A CA 1
ATOM 2048 C C . GLY A 1 283 ? 6.441 -14.547 -12.398 1 92.31 283 GLY A C 1
ATOM 2049 O O . GLY A 1 283 ? 5.465 -15 -12.992 1 92.31 283 GLY A O 1
ATOM 2050 N N . CYS A 1 284 ? 6.301 -13.719 -11.352 1 93.69 284 CYS A N 1
ATOM 2051 C CA . CYS A 1 284 ? 4.965 -13.562 -10.789 1 93.69 284 CYS A CA 1
ATOM 2052 C C . CYS A 1 284 ? 4.473 -12.125 -10.953 1 93.69 284 CYS A C 1
ATOM 2054 O O . CYS A 1 284 ? 3.51 -11.875 -11.68 1 93.69 284 CYS A O 1
ATOM 2056 N N . LEU A 1 285 ? 5.137 -11.07 -10.492 1 96.19 285 LEU A N 1
ATOM 2057 C CA . LEU A 1 285 ? 4.57 -9.734 -10.383 1 96.19 285 LEU A CA 1
ATOM 2058 C C . LEU A 1 285 ? 4.367 -9.109 -11.758 1 96.19 285 LEU A C 1
ATOM 2060 O O . LEU A 1 285 ? 3.266 -8.664 -12.086 1 96.19 285 LEU A O 1
ATOM 2064 N N . PRO A 1 286 ? 5.414 -9.164 -12.664 1 96.12 286 PRO A N 1
ATOM 2065 C CA . PRO A 1 286 ? 5.242 -8.484 -13.953 1 96.12 286 PRO A CA 1
ATOM 2066 C C . PRO A 1 286 ? 4.117 -9.086 -14.797 1 96.12 286 PRO A C 1
ATOM 2068 O O . PRO A 1 286 ? 3.217 -8.367 -15.234 1 96.12 286 PRO A O 1
ATOM 2071 N N . LYS A 1 287 ? 4.152 -10.375 -14.953 1 95.69 287 LYS A N 1
ATOM 2072 C CA . LYS A 1 287 ? 3.15 -10.992 -15.82 1 95.69 287 LYS A CA 1
ATOM 2073 C C . LYS A 1 287 ? 1.76 -10.906 -15.203 1 95.69 287 LYS A C 1
ATOM 2075 O O . LYS A 1 287 ? 0.761 -10.805 -15.914 1 95.69 287 LYS A O 1
ATOM 2080 N N . ASP A 1 288 ? 1.643 -11 -13.883 1 96.25 288 ASP A N 1
ATOM 2081 C CA . ASP A 1 288 ? 0.335 -11.031 -13.234 1 96.25 288 ASP A CA 1
ATOM 2082 C C . ASP A 1 288 ? -0.353 -9.672 -13.32 1 96.25 288 ASP A C 1
ATOM 2084 O O . ASP A 1 288 ? -1.568 -9.594 -13.508 1 96.25 288 ASP A O 1
ATOM 2088 N N . ILE A 1 289 ? 0.394 -8.531 -13.102 1 97.06 289 ILE A N 1
ATOM 2089 C CA . ILE A 1 289 ? -0.25 -7.223 -13.172 1 97.06 289 ILE A CA 1
ATOM 2090 C C . ILE A 1 289 ? -0.675 -6.938 -14.609 1 97.06 289 ILE A C 1
ATOM 2092 O O . ILE A 1 289 ? -1.728 -6.34 -14.844 1 97.06 289 ILE A O 1
ATOM 2096 N N . ARG A 1 290 ? 0.1 -7.422 -15.602 1 97.12 290 ARG A N 1
ATOM 2097 C CA . ARG A 1 290 ? -0.26 -7.242 -17 1 97.12 290 ARG A CA 1
ATOM 2098 C C . ARG A 1 290 ? -1.477 -8.086 -17.359 1 97.12 290 ARG A C 1
ATOM 2100 O O . ARG A 1 290 ? -2.408 -7.598 -18.016 1 97.12 290 ARG A O 1
ATOM 2107 N N . ALA A 1 291 ? -1.456 -9.328 -16.938 1 97.94 291 ALA A N 1
ATOM 2108 C CA . ALA A 1 291 ? -2.604 -10.195 -17.172 1 97.94 291 ALA A CA 1
ATOM 2109 C C . ALA A 1 291 ? -3.861 -9.641 -16.516 1 97.94 291 ALA A C 1
ATOM 2111 O O . ALA A 1 291 ? -4.961 -9.766 -17.047 1 97.94 291 ALA A O 1
ATOM 2112 N N . PHE A 1 292 ? -3.717 -9.062 -15.312 1 98.31 292 PHE A N 1
ATOM 2113 C CA . PHE A 1 292 ? -4.836 -8.469 -14.594 1 98.31 292 PHE A CA 1
ATOM 2114 C C . PHE A 1 292 ? -5.441 -7.316 -15.383 1 98.31 292 PHE A C 1
ATOM 2116 O O . PHE A 1 292 ? -6.664 -7.238 -15.539 1 98.31 292 PHE A O 1
ATOM 2123 N N . MET A 1 293 ? -4.598 -6.434 -15.914 1 98 293 MET A N 1
ATOM 2124 C CA . MET A 1 293 ? -5.051 -5.32 -16.734 1 98 293 MET A CA 1
ATOM 2125 C C . MET A 1 293 ? -5.77 -5.824 -17.984 1 98 293 MET A C 1
ATOM 2127 O O . MET A 1 293 ? -6.82 -5.297 -18.359 1 98 293 MET A O 1
ATOM 2131 N N . ALA A 1 294 ? -5.184 -6.809 -18.625 1 97.62 294 ALA A N 1
ATOM 2132 C CA . ALA A 1 294 ? -5.797 -7.371 -19.828 1 97.62 294 ALA A CA 1
ATOM 2133 C C . ALA A 1 294 ? -7.18 -7.938 -19.531 1 97.62 294 ALA A C 1
ATOM 2135 O O . ALA A 1 294 ? -8.125 -7.715 -20.297 1 97.62 294 ALA A O 1
ATOM 2136 N N . ARG A 1 295 ? -7.285 -8.656 -18.422 1 97.69 295 ARG A N 1
ATOM 2137 C CA . ARG A 1 295 ? -8.562 -9.242 -18.047 1 97.69 295 ARG A CA 1
ATOM 2138 C C . ARG A 1 295 ? -9.602 -8.164 -17.75 1 97.69 295 ARG A C 1
ATOM 2140 O O . ARG A 1 295 ? -10.758 -8.273 -18.156 1 97.69 295 ARG A O 1
ATOM 2147 N N . ALA A 1 296 ? -9.211 -7.137 -16.969 1 98 296 ALA A N 1
ATOM 2148 C CA . ALA A 1 296 ? -10.102 -6.016 -16.672 1 98 296 ALA A CA 1
ATOM 2149 C C . ALA A 1 296 ? -10.625 -5.383 -17.953 1 98 296 ALA A C 1
ATOM 2151 O O . ALA A 1 296 ? -11.797 -5.016 -18.047 1 98 296 ALA A O 1
ATOM 2152 N N . GLN A 1 297 ? -9.75 -5.266 -18.938 1 97.06 297 GLN A N 1
ATOM 2153 C CA . GLN A 1 297 ? -10.148 -4.727 -20.234 1 97.06 297 GLN A CA 1
ATOM 2154 C C . GLN A 1 297 ? -11.195 -5.613 -20.906 1 97.06 297 GLN A C 1
ATOM 2156 O O . GLN A 1 297 ? -12.188 -5.117 -21.438 1 97.06 297 GLN A O 1
ATOM 2161 N N . GLU A 1 298 ? -10.953 -6.906 -20.859 1 96.81 298 GLU A N 1
ATOM 2162 C CA . GLU A 1 298 ? -11.906 -7.855 -21.438 1 96.81 298 GLU A CA 1
ATOM 2163 C C . GLU A 1 298 ? -13.273 -7.738 -20.766 1 96.81 298 GLU A C 1
ATOM 2165 O O . GLU A 1 298 ? -14.305 -7.953 -21.422 1 96.81 298 GLU A O 1
ATOM 2170 N N . LEU A 1 299 ? -13.281 -7.375 -19.5 1 97.25 299 LEU A N 1
ATOM 2171 C CA . LEU A 1 299 ? -14.508 -7.301 -18.719 1 97.25 299 LEU A CA 1
ATOM 2172 C C . LEU A 1 299 ? -15.164 -5.93 -18.844 1 97.25 299 LEU A C 1
ATOM 2174 O O . LEU A 1 299 ? -16.266 -5.707 -18.344 1 97.25 299 LEU A O 1
ATOM 2178 N N . GLY A 1 300 ? -14.508 -4.996 -19.469 1 96.56 300 GLY A N 1
ATOM 2179 C CA . GLY A 1 300 ? -15.039 -3.656 -19.672 1 96.56 300 GLY A CA 1
ATOM 2180 C C . GLY A 1 300 ? -14.883 -2.768 -18.438 1 96.56 300 GLY A C 1
ATOM 2181 O O . GLY A 1 300 ? -15.609 -1.781 -18.297 1 96.56 300 GLY A O 1
ATOM 2182 N N . VAL A 1 301 ? -14 -3.137 -17.5 1 97.12 301 VAL A N 1
ATOM 2183 C CA . VAL A 1 301 ? -13.797 -2.348 -16.281 1 97.12 301 VAL A CA 1
ATOM 2184 C C . VAL A 1 301 ? -12.328 -1.949 -16.172 1 97.12 301 VAL A C 1
ATOM 2186 O O . VAL A 1 301 ? -11.766 -1.947 -15.07 1 97.12 301 VAL A O 1
ATOM 2189 N N . GLU A 1 302 ? -11.641 -1.685 -17.234 1 96.19 302 GLU A N 1
ATOM 2190 C CA . GLU A 1 302 ? -10.219 -1.379 -17.297 1 96.19 302 GLU A CA 1
ATOM 2191 C C . GLU A 1 302 ? -9.883 -0.145 -16.469 1 96.19 302 GLU A C 1
ATOM 2193 O O . GLU A 1 302 ? -8.789 -0.038 -15.914 1 96.19 302 GLU A O 1
ATOM 2198 N N . ASP A 1 303 ? -10.852 0.753 -16.25 1 95.88 303 ASP A N 1
ATOM 2199 C CA . ASP A 1 303 ? -10.609 1.972 -15.484 1 95.88 303 ASP A CA 1
ATOM 2200 C C . ASP A 1 303 ? -10.297 1.65 -14.023 1 95.88 303 ASP A C 1
ATOM 2202 O O . ASP A 1 303 ? -9.562 2.389 -13.359 1 95.88 303 ASP A O 1
ATOM 2206 N N . ALA A 1 304 ? -10.781 0.538 -13.578 1 96.44 304 ALA A N 1
ATOM 2207 C CA . ALA A 1 304 ? -10.609 0.144 -12.188 1 96.44 304 ALA A CA 1
ATOM 2208 C C . ALA A 1 304 ? -9.133 -0.091 -11.867 1 96.44 304 ALA A C 1
ATOM 2210 O O . ALA A 1 304 ? -8.688 0.149 -10.742 1 96.44 304 ALA A O 1
ATOM 2211 N N . VAL A 1 305 ? -8.344 -0.534 -12.883 1 97.75 305 VAL A N 1
ATOM 2212 C CA . VAL A 1 305 ? -6.961 -0.909 -12.594 1 97.75 305 VAL A CA 1
ATOM 2213 C C . VAL A 1 305 ? -6.012 -0.144 -13.516 1 97.75 305 VAL A C 1
ATOM 2215 O O . VAL A 1 305 ? -4.898 -0.597 -13.781 1 97.75 305 VAL A O 1
ATOM 2218 N N . SER A 1 306 ? -6.465 1.047 -14.016 1 97.12 306 SER A N 1
ATOM 2219 C CA . SER A 1 306 ? -5.66 1.834 -14.945 1 97.12 306 SER A CA 1
ATOM 2220 C C . SER A 1 306 ? -4.344 2.268 -14.305 1 97.12 306 SER A C 1
ATOM 2222 O O . SER A 1 306 ? -3.33 2.41 -14.984 1 97.12 306 SER A O 1
ATOM 2224 N N . PHE A 1 307 ? -4.324 2.459 -12.984 1 97.94 307 PHE A N 1
ATOM 2225 C CA . PHE A 1 307 ? -3.137 2.904 -12.266 1 97.94 307 PHE A CA 1
ATOM 2226 C C . PHE A 1 307 ? -2.012 1.886 -12.398 1 97.94 307 PHE A C 1
ATOM 2228 O O . PHE A 1 307 ? -0.835 2.232 -12.273 1 97.94 307 PHE A O 1
ATOM 2235 N N . LEU A 1 308 ? -2.293 0.583 -12.703 1 98.44 308 LEU A N 1
ATOM 2236 C CA . LEU A 1 308 ? -1.284 -0.465 -12.812 1 98.44 308 LEU A CA 1
ATOM 2237 C C . LEU A 1 308 ? -0.368 -0.216 -14 1 98.44 308 LEU A C 1
ATOM 2239 O O . LEU A 1 308 ? 0.787 -0.649 -14.008 1 98.44 308 LEU A O 1
ATOM 2243 N N . ARG A 1 309 ? -0.875 0.509 -15.023 1 97.69 309 ARG A N 1
ATOM 2244 C CA . ARG A 1 309 ? -0.019 0.901 -16.141 1 97.69 309 ARG A CA 1
ATOM 2245 C C . ARG A 1 309 ? 1.126 1.789 -15.664 1 97.69 309 ARG A C 1
ATOM 2247 O O . ARG A 1 309 ? 2.275 1.599 -16.062 1 97.69 309 ARG A O 1
ATOM 2254 N N . ASP A 1 310 ? 0.778 2.781 -14.797 1 98 310 ASP A N 1
ATOM 2255 C CA . ASP A 1 310 ? 1.794 3.662 -14.227 1 98 310 ASP A CA 1
ATOM 2256 C C . ASP A 1 310 ? 2.748 2.887 -13.32 1 98 310 ASP A C 1
ATOM 2258 O O . ASP A 1 310 ? 3.951 3.16 -13.297 1 98 310 ASP A O 1
ATOM 2262 N N . ILE A 1 311 ? 2.219 1.904 -12.578 1 98.5 311 ILE A N 1
ATOM 2263 C CA . ILE A 1 311 ? 3.023 1.072 -11.688 1 98.5 311 ILE A CA 1
ATOM 2264 C C . ILE A 1 311 ? 4.07 0.314 -12.5 1 98.5 311 ILE A C 1
ATOM 2266 O O . ILE A 1 311 ? 5.246 0.282 -12.133 1 98.5 311 ILE A O 1
ATOM 2270 N N . ASP A 1 312 ? 3.645 -0.285 -13.602 1 97.56 312 ASP A N 1
ATOM 2271 C CA . ASP A 1 312 ? 4.555 -0.996 -14.5 1 97.56 312 ASP A CA 1
ATOM 2272 C C . ASP A 1 312 ? 5.594 -0.049 -15.094 1 97.56 312 ASP A C 1
ATOM 2274 O O . ASP A 1 312 ? 6.773 -0.392 -15.18 1 97.56 312 ASP A O 1
ATOM 2278 N N . ALA A 1 313 ? 5.203 1.178 -15.461 1 98 313 ALA A N 1
ATOM 2279 C CA . ALA A 1 313 ? 6.094 2.164 -16.062 1 98 313 ALA A CA 1
ATOM 2280 C C . ALA A 1 313 ? 7.164 2.619 -15.07 1 98 313 ALA A C 1
ATOM 2282 O O . ALA A 1 313 ? 8.336 2.766 -15.43 1 98 313 ALA A O 1
ATOM 2283 N N . ILE A 1 314 ? 6.77 2.9 -13.836 1 98.31 314 ILE A N 1
ATOM 2284 C CA . ILE A 1 314 ? 7.719 3.287 -12.797 1 98.31 314 ILE A CA 1
ATOM 2285 C C . ILE A 1 314 ? 8.773 2.195 -12.625 1 98.31 314 ILE A C 1
ATOM 2287 O O . ILE A 1 314 ? 9.969 2.488 -12.523 1 98.31 314 ILE A O 1
ATOM 2291 N N . ASN A 1 315 ? 8.328 0.9 -12.609 1 98.31 315 ASN A N 1
ATOM 2292 C CA . ASN A 1 315 ? 9.234 -0.237 -12.484 1 98.31 315 ASN A CA 1
ATOM 2293 C C . ASN A 1 315 ? 10.281 -0.244 -13.602 1 98.31 315 ASN A C 1
ATOM 2295 O O . ASN A 1 315 ? 11.469 -0.435 -13.336 1 98.31 315 ASN A O 1
ATOM 2299 N N . GLN A 1 316 ? 9.891 0.055 -14.781 1 97.69 316 GLN A N 1
ATOM 2300 C CA . GLN A 1 316 ? 10.797 0.07 -15.922 1 97.69 316 GLN A CA 1
ATOM 2301 C C . GLN A 1 316 ? 11.766 1.248 -15.844 1 97.69 316 GLN A C 1
ATOM 2303 O O . GLN A 1 316 ? 12.938 1.122 -16.203 1 97.69 316 GLN A O 1
ATOM 2308 N N . ARG A 1 317 ? 11.305 2.383 -15.359 1 97.69 317 ARG A N 1
ATOM 2309 C CA . ARG A 1 317 ? 12.133 3.58 -15.289 1 97.69 317 ARG A CA 1
ATOM 2310 C C . ARG A 1 317 ? 13.273 3.398 -14.289 1 97.69 317 ARG A C 1
ATOM 2312 O O . ARG A 1 317 ? 14.328 4.031 -14.422 1 97.69 317 ARG A O 1
ATOM 2319 N N . ARG A 1 318 ? 13.086 2.521 -13.336 1 97.94 318 ARG A N 1
ATOM 2320 C CA . ARG A 1 318 ? 14.164 2.287 -12.375 1 97.94 318 ARG A CA 1
ATOM 2321 C C . ARG A 1 318 ? 15.336 1.578 -13.039 1 97.94 318 ARG A C 1
ATOM 2323 O O . ARG A 1 318 ? 16.5 1.885 -12.75 1 97.94 318 ARG A O 1
ATOM 2330 N N . ARG A 1 319 ? 15.039 0.637 -13.945 1 98.25 319 ARG A N 1
ATOM 2331 C CA . ARG A 1 319 ? 16.094 0.001 -14.734 1 98.25 319 ARG A CA 1
ATOM 2332 C C . ARG A 1 319 ? 16.781 1.014 -15.641 1 98.25 319 ARG A C 1
ATOM 2334 O O . ARG A 1 319 ? 18.016 1.037 -15.727 1 98.25 319 ARG A O 1
ATOM 2341 N N . ASP A 1 320 ? 15.93 1.89 -16.219 1 98.19 320 ASP A N 1
ATOM 2342 C CA . ASP A 1 320 ? 16.469 2.957 -17.047 1 98.19 320 ASP A CA 1
ATOM 2343 C C . ASP A 1 320 ? 17.438 3.832 -16.266 1 98.19 320 ASP A C 1
ATOM 2345 O O . ASP A 1 320 ? 18.484 4.238 -16.797 1 98.19 320 ASP A O 1
ATOM 2349 N N . ARG A 1 321 ? 17.094 4.082 -15.07 1 97.81 321 ARG A N 1
ATOM 2350 C CA . ARG A 1 321 ? 17.891 4.953 -14.219 1 97.81 321 ARG A CA 1
ATOM 2351 C C . ARG A 1 321 ? 19.281 4.371 -14 1 97.81 321 ARG A C 1
ATOM 2353 O O . ARG A 1 321 ? 20.281 5.094 -14.055 1 97.81 321 ARG A O 1
ATOM 2360 N N . VAL A 1 322 ? 19.391 3.096 -13.742 1 98.56 322 VAL A N 1
ATOM 2361 C CA . VAL A 1 322 ? 20.672 2.443 -13.523 1 98.56 322 VAL A CA 1
ATOM 2362 C C . VAL A 1 322 ? 21.516 2.508 -14.797 1 98.56 322 VAL A C 1
ATOM 2364 O O . VAL A 1 322 ? 22.719 2.803 -14.742 1 98.56 322 VAL A O 1
ATOM 2367 N N . VAL A 1 323 ? 20.906 2.246 -15.93 1 98.62 323 VAL A N 1
ATOM 2368 C CA . VAL A 1 323 ? 21.609 2.303 -17.203 1 98.62 323 VAL A CA 1
ATOM 2369 C C . VAL A 1 323 ? 22.125 3.719 -17.453 1 98.62 323 VAL A C 1
ATOM 2371 O O . VAL A 1 323 ? 23.297 3.906 -17.781 1 98.62 323 VAL A O 1
ATOM 2374 N N . THR A 1 324 ? 21.25 4.68 -17.219 1 97.69 324 THR A N 1
ATOM 2375 C CA . THR A 1 324 ? 21.609 6.074 -17.438 1 97.69 324 THR A CA 1
ATOM 2376 C C . THR A 1 324 ? 22.766 6.484 -16.531 1 97.69 324 THR A C 1
ATOM 2378 O O . THR A 1 324 ? 23.719 7.148 -16.969 1 97.69 324 THR A O 1
ATOM 2381 N N . GLU A 1 325 ? 22.75 6.062 -15.289 1 97.5 325 GLU A N 1
ATOM 2382 C CA . GLU A 1 325 ? 23.812 6.379 -14.344 1 97.5 325 GLU A CA 1
ATOM 2383 C C . GLU A 1 325 ? 25.125 5.711 -14.74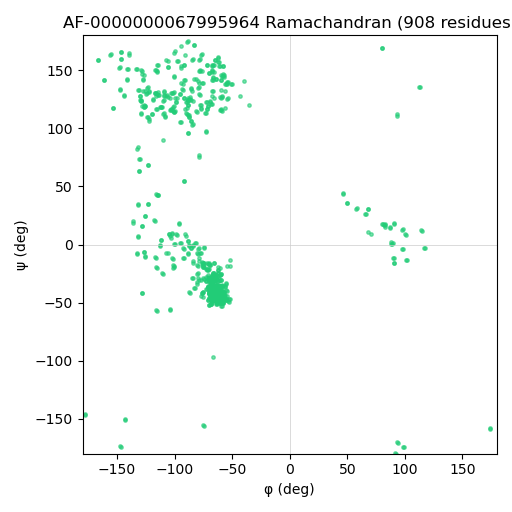2 1 97.5 325 GLU A C 1
ATOM 2385 O O . GLU A 1 325 ? 26.203 6.281 -14.547 1 97.5 325 GLU A O 1
ATOM 2390 N N . SER A 1 326 ? 25.016 4.555 -15.273 1 98.5 326 SER A N 1
ATOM 2391 C CA . SER A 1 326 ? 26.203 3.84 -15.734 1 98.5 326 SER A CA 1
ATOM 2392 C C . SER A 1 326 ? 26.844 4.555 -16.922 1 98.5 326 SER A C 1
ATOM 2394 O O . SER A 1 326 ? 28.078 4.695 -16.969 1 98.5 326 SER A O 1
ATOM 2396 N N . ILE A 1 327 ? 26.031 5.004 -17.812 1 98.06 327 ILE A N 1
ATOM 2397 C CA . ILE A 1 327 ? 26.516 5.723 -18.984 1 98.06 327 ILE A CA 1
ATOM 2398 C C . ILE A 1 327 ? 27.203 7.016 -18.547 1 98.06 327 ILE A C 1
ATOM 2400 O O . ILE A 1 327 ? 28.281 7.355 -19.047 1 98.06 327 ILE A O 1
ATOM 2404 N N . LYS A 1 328 ? 26.609 7.668 -17.594 1 97.25 328 LYS A N 1
ATOM 2405 C CA . LYS A 1 328 ? 27.156 8.914 -17.062 1 97.25 328 LYS A CA 1
ATOM 2406 C C . LYS A 1 328 ? 28.531 8.68 -16.438 1 97.25 328 LYS A C 1
ATOM 2408 O O . LYS A 1 328 ? 29.406 9.531 -16.531 1 97.25 328 LYS A O 1
ATOM 2413 N N . ALA A 1 329 ? 28.688 7.535 -15.797 1 97.44 329 ALA A N 1
ATOM 2414 C CA . ALA A 1 329 ? 29.938 7.195 -15.117 1 97.44 329 ALA A CA 1
ATOM 2415 C C . ALA A 1 329 ? 31.094 7.117 -16.109 1 97.44 329 ALA A C 1
ATOM 2417 O O . ALA A 1 329 ? 32.25 7.238 -15.734 1 97.44 329 ALA A O 1
ATOM 2418 N N . PHE A 1 330 ? 30.797 6.957 -17.406 1 97.5 330 PHE A N 1
ATOM 2419 C CA . PHE A 1 330 ? 31.812 6.848 -18.438 1 97.5 330 PHE A CA 1
ATOM 2420 C C . PHE A 1 330 ? 31.703 8.008 -19.438 1 97.5 330 PHE A C 1
ATOM 2422 O O . PHE A 1 330 ? 32.062 7.863 -20.609 1 97.5 330 PHE A O 1
ATOM 2429 N N . ALA A 1 331 ? 31.094 9.062 -19.031 1 95.69 331 ALA A N 1
ATOM 2430 C CA . ALA A 1 331 ? 30.969 10.297 -19.797 1 95.69 331 ALA A CA 1
ATOM 2431 C C . ALA A 1 331 ? 30.297 10.047 -21.141 1 95.69 331 ALA A C 1
ATOM 2433 O O . ALA A 1 331 ? 30.703 10.602 -22.156 1 95.69 331 ALA A O 1
ATOM 2434 N N . GLY A 1 332 ? 29.438 9.07 -21.141 1 94.62 332 GLY A N 1
ATOM 2435 C CA . GLY A 1 332 ? 28.562 8.883 -22.281 1 94.62 332 GLY A CA 1
ATOM 2436 C C . GLY A 1 332 ? 29.062 7.812 -23.234 1 94.62 332 GLY A C 1
ATOM 2437 O O . GLY A 1 332 ? 28.391 7.48 -24.219 1 94.62 332 GLY A O 1
ATOM 2438 N N . ASN A 1 333 ? 30.203 7.262 -22.969 1 95.31 333 ASN A N 1
ATOM 2439 C CA . ASN A 1 333 ? 30.766 6.266 -23.875 1 95.31 333 ASN A CA 1
ATOM 2440 C C . ASN A 1 333 ? 31.109 4.969 -23.141 1 95.31 333 ASN A C 1
ATOM 2442 O O . ASN A 1 333 ? 32.031 4.938 -22.328 1 95.31 333 ASN A O 1
ATOM 2446 N N . LEU A 1 334 ? 30.469 3.908 -23.562 1 97.31 334 LEU A N 1
ATOM 2447 C CA . LEU A 1 334 ? 30.641 2.635 -22.875 1 97.31 334 LEU A CA 1
ATOM 2448 C C . LEU A 1 334 ? 31.547 1.709 -23.672 1 97.31 334 LEU A C 1
ATOM 2450 O O . LEU A 1 334 ? 31.766 0.562 -23.266 1 97.31 334 LEU A O 1
ATOM 2454 N N . ALA A 1 335 ? 32.094 2.287 -24.688 1 95.69 335 ALA A N 1
ATOM 2455 C CA . ALA A 1 335 ? 32.969 1.434 -25.5 1 95.69 335 ALA A CA 1
ATOM 2456 C C . ALA A 1 335 ? 34.125 0.895 -24.672 1 95.69 335 ALA A C 1
ATOM 2458 O O . ALA A 1 335 ? 34.938 1.666 -24.172 1 95.69 335 ALA A O 1
ATOM 2459 N N . ASP A 1 336 ? 34.188 -0.348 -24.5 1 92 336 ASP A N 1
ATOM 2460 C CA . ASP A 1 336 ? 35.219 -1.138 -23.828 1 92 336 ASP A CA 1
ATOM 2461 C C . ASP A 1 336 ? 35.25 -0.873 -22.328 1 92 336 ASP A C 1
ATOM 2463 O O . ASP A 1 336 ? 36.219 -1.229 -21.641 1 92 336 ASP A O 1
ATOM 2467 N N . ALA A 1 337 ? 34.219 -0.165 -21.844 1 98.38 337 ALA A N 1
ATOM 2468 C CA . ALA A 1 337 ? 34.094 0.002 -20.406 1 98.38 337 ALA A CA 1
ATOM 2469 C C . ALA A 1 337 ? 33.969 -1.35 -19.703 1 98.38 337 ALA A C 1
ATOM 2471 O O . ALA A 1 337 ? 33.312 -2.258 -20.188 1 98.38 337 ALA A O 1
ATOM 2472 N N . ARG A 1 338 ? 34.719 -1.571 -18.641 1 98.81 338 ARG A N 1
ATOM 2473 C CA . ARG A 1 338 ? 34.656 -2.809 -17.875 1 98.81 338 ARG A CA 1
ATOM 2474 C C . ARG A 1 338 ? 33.688 -2.666 -16.688 1 98.81 338 ARG A C 1
ATOM 2476 O O . ARG A 1 338 ? 34.031 -2.018 -15.695 1 98.81 338 ARG A O 1
ATOM 2483 N N . ILE A 1 339 ? 32.562 -3.252 -16.797 1 98.94 339 ILE A N 1
ATOM 2484 C CA . ILE A 1 339 ? 31.5 -3.148 -15.781 1 98.94 339 ILE A CA 1
ATOM 2485 C C . ILE A 1 339 ? 31.25 -4.52 -15.164 1 98.94 339 ILE A C 1
ATOM 2487 O O . ILE A 1 339 ? 31.094 -5.516 -15.875 1 98.94 339 ILE A O 1
ATOM 2491 N N . THR A 1 340 ? 31.25 -4.613 -13.852 1 98.94 340 THR A N 1
ATOM 2492 C CA . THR A 1 340 ? 30.891 -5.84 -13.148 1 98.94 340 THR A CA 1
ATOM 2493 C C . THR A 1 340 ? 29.5 -5.707 -12.516 1 98.94 340 THR A C 1
ATOM 2495 O O . THR A 1 340 ? 29.234 -4.734 -11.812 1 98.94 340 THR A O 1
ATOM 2498 N N . VAL A 1 341 ? 28.625 -6.625 -12.789 1 98.94 341 VAL A N 1
ATOM 2499 C CA . VAL A 1 341 ? 27.297 -6.684 -12.203 1 98.94 341 VAL A CA 1
ATOM 2500 C C . VAL A 1 341 ? 27.25 -7.773 -11.133 1 98.94 341 VAL A C 1
ATOM 2502 O O . VAL A 1 341 ? 27.484 -8.945 -11.43 1 98.94 341 VAL A O 1
ATOM 2505 N N . LEU A 1 342 ? 27.031 -7.359 -9.914 1 98.94 342 LEU A N 1
ATOM 2506 C CA . LEU A 1 342 ? 26.781 -8.289 -8.812 1 98.94 342 LEU A CA 1
ATOM 2507 C C . LEU A 1 342 ? 25.297 -8.656 -8.742 1 98.94 342 LEU A C 1
ATOM 2509 O O . LEU A 1 342 ? 24.484 -7.852 -8.297 1 98.94 342 LEU A O 1
ATOM 2513 N N . GLY A 1 343 ? 25.016 -9.875 -9.164 1 98.81 343 GLY A N 1
ATOM 2514 C CA . GLY A 1 343 ? 23.641 -10.352 -9.156 1 98.81 343 GLY A CA 1
ATOM 2515 C C . GLY A 1 343 ? 23.078 -10.578 -10.547 1 98.81 343 GLY A C 1
ATOM 2516 O O . GLY A 1 343 ? 23.281 -9.75 -11.445 1 98.81 343 GLY A O 1
ATOM 2517 N N . ALA A 1 344 ? 22.391 -11.695 -10.781 1 98.75 344 ALA A N 1
ATOM 2518 C CA . ALA A 1 344 ? 21.703 -12.039 -12.031 1 98.75 344 ALA A CA 1
ATOM 2519 C C . ALA A 1 344 ? 20.266 -12.445 -11.773 1 98.75 344 ALA A C 1
ATOM 2521 O O . ALA A 1 344 ? 19.359 -12.086 -12.539 1 98.75 344 ALA A O 1
ATOM 2522 N N . ALA A 1 345 ? 20.047 -13.258 -10.688 1 98.5 345 ALA A N 1
ATOM 2523 C CA . ALA A 1 345 ? 18.703 -13.633 -10.297 1 98.5 345 ALA A CA 1
ATOM 2524 C C . ALA A 1 345 ? 17.859 -12.406 -9.938 1 98.5 345 ALA A C 1
ATOM 2526 O O . ALA A 1 345 ? 18.406 -11.375 -9.555 1 98.5 345 ALA A O 1
ATOM 2527 N N . PHE A 1 346 ? 16.547 -12.492 -10.086 1 97.94 346 PHE A N 1
ATOM 2528 C CA . PHE A 1 346 ? 15.711 -11.312 -9.852 1 97.94 346 PHE A CA 1
ATOM 2529 C C . PHE A 1 346 ? 15.648 -10.977 -8.367 1 97.94 346 PHE A C 1
ATOM 2531 O O . PHE A 1 346 ? 15.266 -9.867 -7.992 1 97.94 346 PHE A O 1
ATOM 2538 N N . LYS A 1 347 ? 16.031 -11.945 -7.516 1 97.5 347 LYS A N 1
ATOM 2539 C CA . LYS A 1 347 ? 16.109 -11.773 -6.066 1 97.5 347 LYS A CA 1
ATOM 2540 C C . LYS A 1 347 ? 17.094 -12.758 -5.441 1 97.5 347 LYS A C 1
ATOM 2542 O O . LYS A 1 347 ? 17.453 -13.75 -6.07 1 97.5 347 LYS A O 1
ATOM 2547 N N . PRO A 1 348 ? 17.516 -12.492 -4.176 1 97.62 348 PRO A N 1
ATOM 2548 C CA . PRO A 1 348 ? 18.359 -13.469 -3.492 1 97.62 348 PRO A CA 1
ATOM 2549 C C . PRO A 1 348 ? 17.641 -14.773 -3.188 1 97.62 348 PRO A C 1
ATOM 2551 O O . PRO A 1 348 ? 16.406 -14.812 -3.188 1 97.62 348 PRO A O 1
ATOM 2554 N N . ASP A 1 349 ? 18.375 -15.867 -3.062 1 97.06 349 ASP A N 1
ATOM 2555 C CA . ASP A 1 349 ? 17.906 -17.203 -2.676 1 97.06 349 ASP A CA 1
ATOM 2556 C C . ASP A 1 349 ? 17.016 -17.797 -3.758 1 97.06 349 ASP A C 1
ATOM 2558 O O . ASP A 1 349 ? 16.062 -18.531 -3.453 1 97.06 349 ASP A O 1
ATOM 2562 N N . SER A 1 350 ? 17.312 -17.406 -5.004 1 97 350 SER A N 1
ATOM 2563 C CA . SER A 1 350 ? 16.672 -17.953 -6.191 1 97 350 SER A CA 1
ATOM 2564 C C . SER A 1 350 ? 17.641 -17.969 -7.379 1 97 350 SER A C 1
ATOM 2566 O O . SER A 1 350 ? 18.594 -17.203 -7.414 1 97 350 SER A O 1
ATOM 2568 N N . ASP A 1 351 ? 17.438 -18.891 -8.273 1 97.75 351 ASP A N 1
ATOM 2569 C CA . ASP A 1 351 ? 18.219 -18.891 -9.516 1 97.75 351 ASP A CA 1
ATOM 2570 C C . ASP A 1 351 ? 17.375 -18.391 -10.688 1 97.75 351 ASP A C 1
ATOM 2572 O O . ASP A 1 351 ? 17.781 -18.516 -11.844 1 97.75 351 ASP A O 1
ATOM 2576 N N . ASP A 1 352 ? 16.156 -17.875 -10.328 1 97 352 ASP A N 1
ATOM 2577 C CA . ASP A 1 352 ? 15.203 -17.438 -11.344 1 97 352 ASP A CA 1
ATOM 2578 C C . ASP A 1 352 ? 15.656 -16.141 -12.016 1 97 352 ASP A C 1
ATOM 2580 O O . ASP A 1 352 ? 15.844 -15.125 -11.352 1 97 352 ASP A O 1
ATOM 2584 N N . ILE A 1 353 ? 15.789 -16.219 -13.312 1 97.69 353 ILE A N 1
ATOM 2585 C CA . ILE A 1 353 ? 16.281 -15.047 -14.031 1 97.69 353 ILE A CA 1
ATOM 2586 C C . ILE A 1 353 ? 15.172 -14.461 -14.898 1 97.69 353 ILE A C 1
ATOM 2588 O O . ILE A 1 353 ? 15.414 -13.547 -15.695 1 97.69 353 ILE A O 1
ATOM 2592 N N . ARG A 1 354 ? 13.961 -14.992 -14.828 1 94.88 354 ARG A N 1
ATOM 2593 C CA . ARG A 1 354 ? 12.828 -14.453 -15.57 1 94.88 354 ARG A CA 1
ATOM 2594 C C . ARG A 1 354 ? 12.57 -13 -15.195 1 94.88 354 ARG A C 1
ATOM 2596 O O . ARG A 1 354 ? 12.461 -12.672 -14.008 1 94.88 354 ARG A O 1
ATOM 2603 N N . ASP A 1 355 ? 12.492 -12.094 -16.125 1 96.31 355 ASP A N 1
ATOM 2604 C CA . ASP A 1 355 ? 12.242 -10.664 -15.961 1 96.31 355 ASP A CA 1
ATOM 2605 C C . ASP A 1 355 ? 13.164 -10.062 -14.914 1 96.31 355 ASP A C 1
ATOM 2607 O O . ASP A 1 355 ? 12.734 -9.234 -14.102 1 96.31 355 ASP A O 1
ATOM 2611 N N . SER A 1 356 ? 14.391 -10.539 -14.844 1 98.25 356 SER A N 1
ATOM 2612 C CA . SER A 1 356 ? 15.359 -10.039 -13.875 1 98.25 356 SER A CA 1
ATOM 2613 C C . SER A 1 356 ? 15.781 -8.609 -14.211 1 98.25 356 SER A C 1
ATOM 2615 O O . SER A 1 356 ? 16.312 -8.352 -15.289 1 98.25 356 SER A O 1
ATOM 2617 N N . PRO A 1 357 ? 15.586 -7.664 -13.234 1 98.5 357 PRO A N 1
ATOM 2618 C CA . PRO A 1 357 ? 16.078 -6.305 -13.469 1 98.5 357 PRO A CA 1
ATOM 2619 C C . PRO A 1 357 ? 17.594 -6.258 -13.688 1 98.5 357 PRO A C 1
ATOM 2621 O O . PRO A 1 357 ? 18.078 -5.508 -14.539 1 98.5 357 PRO A O 1
ATOM 2624 N N . ALA A 1 358 ? 18.344 -7.086 -12.992 1 98.69 358 ALA A N 1
ATOM 2625 C CA . ALA A 1 358 ? 19.797 -7.148 -13.102 1 98.69 358 ALA A CA 1
ATOM 2626 C C . ALA A 1 358 ? 20.219 -7.543 -14.508 1 98.69 358 ALA A C 1
ATOM 2628 O O . ALA A 1 358 ? 21.094 -6.902 -15.102 1 98.69 358 ALA A O 1
ATOM 2629 N N . LEU A 1 359 ? 19.578 -8.531 -15.016 1 98.56 359 LEU A N 1
ATOM 2630 C CA . LEU A 1 359 ? 19.953 -9.039 -16.328 1 98.56 359 LEU A CA 1
ATOM 2631 C C . LEU A 1 359 ? 19.578 -8.039 -17.422 1 98.56 359 LEU A C 1
ATOM 2633 O O . LEU A 1 359 ? 20.312 -7.883 -18.406 1 98.56 359 LEU A O 1
ATOM 2637 N N . GLU A 1 360 ? 18.406 -7.43 -17.25 1 98.38 360 GLU A N 1
ATOM 2638 C CA . GLU A 1 360 ? 18 -6.438 -18.234 1 98.38 360 GLU A CA 1
ATOM 2639 C C . GLU A 1 360 ? 19.016 -5.297 -18.312 1 98.38 360 GLU A C 1
ATOM 2641 O O . GLU A 1 360 ? 19.406 -4.891 -19.406 1 98.38 360 GLU A O 1
ATOM 2646 N N . VAL A 1 361 ? 19.453 -4.812 -17.188 1 98.81 361 VAL A N 1
ATOM 2647 C CA . VAL A 1 361 ? 20.438 -3.742 -17.141 1 98.81 361 VAL A CA 1
ATOM 2648 C C . VAL A 1 361 ? 21.75 -4.223 -17.75 1 98.81 361 VAL A C 1
ATOM 2650 O O . VAL A 1 361 ? 22.344 -3.533 -18.578 1 98.81 361 VAL A O 1
ATOM 2653 N N . ALA A 1 362 ? 22.188 -5.41 -17.375 1 98.88 362 ALA A N 1
ATOM 2654 C CA . ALA A 1 362 ? 23.453 -5.965 -17.859 1 98.88 362 ALA A CA 1
ATOM 2655 C C . ALA A 1 362 ? 23.453 -6.086 -19.375 1 98.88 362 ALA A C 1
ATOM 2657 O O . ALA A 1 362 ? 24.422 -5.703 -20.031 1 98.88 362 ALA A O 1
ATOM 2658 N N . VAL A 1 363 ? 22.375 -6.594 -19.906 1 98.69 363 VAL A N 1
ATOM 2659 C CA . VAL A 1 363 ? 22.266 -6.824 -21.344 1 98.69 363 VAL A CA 1
ATOM 2660 C C . VAL A 1 363 ? 22.266 -5.488 -22.078 1 98.69 363 VAL A C 1
ATOM 2662 O O . VAL A 1 363 ? 22.953 -5.34 -23.094 1 98.69 363 VAL A O 1
ATOM 2665 N N . ARG A 1 364 ? 21.578 -4.488 -21.578 1 98.44 364 ARG A N 1
ATOM 2666 C CA . ARG A 1 364 ? 21.516 -3.17 -22.203 1 98.44 364 ARG A CA 1
ATOM 2667 C C . ARG A 1 364 ? 22.891 -2.508 -22.203 1 98.44 364 ARG A C 1
ATOM 2669 O O . ARG A 1 364 ? 23.266 -1.856 -23.188 1 98.44 364 ARG A O 1
ATOM 2676 N N . LEU A 1 365 ? 23.609 -2.705 -21.156 1 98.69 365 LEU A N 1
ATOM 2677 C CA . LEU A 1 365 ? 24.953 -2.133 -21.078 1 98.69 365 LEU A CA 1
ATOM 2678 C C . LEU A 1 365 ? 25.906 -2.83 -22.047 1 98.69 365 LEU A C 1
ATOM 2680 O O . LEU A 1 365 ? 26.719 -2.176 -22.688 1 98.69 365 LEU A O 1
ATOM 2684 N N . ALA A 1 366 ? 25.797 -4.164 -22.125 1 98.44 366 ALA A N 1
ATOM 2685 C CA . ALA A 1 366 ? 26.594 -4.918 -23.078 1 98.44 366 ALA A CA 1
ATOM 2686 C C . ALA A 1 366 ? 26.297 -4.492 -24.516 1 98.44 366 ALA A C 1
ATOM 2688 O O . ALA A 1 366 ? 27.203 -4.332 -25.328 1 98.44 366 ALA A O 1
ATOM 2689 N N . GLU A 1 367 ? 25.016 -4.309 -24.766 1 97.25 367 GLU A N 1
ATOM 2690 C CA . GLU A 1 367 ? 24.594 -3.891 -26.094 1 97.25 367 GLU A CA 1
ATOM 2691 C C . GLU A 1 367 ? 25.094 -2.49 -26.438 1 97.25 367 GLU A C 1
ATOM 2693 O O . GLU A 1 367 ? 25.297 -2.158 -27.609 1 97.25 367 GLU A O 1
ATOM 2698 N N . ALA A 1 368 ? 25.344 -1.738 -25.422 1 97.06 368 ALA A N 1
ATOM 2699 C CA . ALA A 1 368 ? 25.828 -0.374 -25.594 1 97.06 368 ALA A CA 1
ATOM 2700 C C . ALA A 1 368 ? 27.344 -0.35 -25.734 1 97.06 368 ALA A C 1
ATOM 2702 O O . ALA A 1 368 ? 27.953 0.715 -25.906 1 97.06 368 ALA A O 1
ATOM 2703 N N . GLY A 1 369 ? 28.016 -1.502 -25.625 1 97.12 369 GLY A N 1
ATOM 2704 C CA . GLY A 1 369 ? 29.422 -1.588 -25.969 1 97.12 369 GLY A CA 1
ATOM 2705 C C . GLY A 1 369 ? 30.312 -1.949 -24.797 1 97.12 369 GLY A C 1
ATOM 2706 O O . GLY A 1 369 ? 31.516 -2.188 -24.969 1 97.12 369 GLY A O 1
ATOM 2707 N N . ALA A 1 370 ? 29.75 -2.086 -23.641 1 98.62 370 ALA A N 1
ATOM 2708 C CA . ALA A 1 370 ? 30.547 -2.389 -22.453 1 98.62 370 ALA A CA 1
ATOM 2709 C C . ALA A 1 370 ? 30.922 -3.863 -22.406 1 98.62 370 ALA A C 1
ATOM 2711 O O . ALA A 1 370 ? 30.25 -4.707 -23 1 98.62 370 ALA A O 1
ATOM 2712 N N . ARG A 1 371 ? 32.062 -4.145 -21.828 1 98.56 371 ARG A N 1
ATOM 2713 C CA . ARG A 1 371 ? 32.406 -5.496 -21.406 1 98.56 371 ARG A CA 1
ATOM 2714 C C . ARG A 1 371 ? 31.812 -5.801 -20.031 1 98.56 371 ARG A C 1
ATOM 2716 O O . ARG A 1 371 ? 32.375 -5.379 -19 1 98.56 371 ARG A O 1
ATOM 2723 N N . VAL A 1 372 ? 30.766 -6.547 -20.016 1 98.88 372 VAL A N 1
ATOM 2724 C CA . VAL A 1 372 ? 30.031 -6.746 -18.781 1 98.88 372 VAL A CA 1
ATOM 2725 C C . VAL A 1 372 ? 30.359 -8.117 -18.203 1 98.88 372 VAL A C 1
ATOM 2727 O O . VAL A 1 372 ? 30.094 -9.148 -18.828 1 98.88 372 VAL A O 1
ATOM 2730 N N . THR A 1 373 ? 30.969 -8.148 -17.031 1 98.88 373 THR A N 1
ATOM 2731 C CA . THR A 1 373 ? 31.141 -9.352 -16.234 1 98.88 373 THR A CA 1
ATOM 2732 C C . THR A 1 373 ? 30.031 -9.484 -15.195 1 98.88 373 THR A C 1
ATOM 2734 O O . THR A 1 373 ? 29.703 -8.516 -14.508 1 98.88 373 THR A O 1
ATOM 2737 N N . ILE A 1 374 ? 29.406 -10.617 -15.125 1 98.88 374 ILE A N 1
ATOM 2738 C CA . ILE A 1 374 ? 28.297 -10.812 -14.211 1 98.88 374 ILE A CA 1
ATOM 2739 C C . ILE A 1 374 ? 28.578 -12 -13.297 1 98.88 374 ILE A C 1
ATOM 2741 O O . ILE A 1 374 ? 29.141 -13.008 -13.734 1 98.88 374 ILE A O 1
ATOM 2745 N N . THR A 1 375 ? 28.328 -11.836 -12.016 1 98.81 375 THR A N 1
ATOM 2746 C CA . THR A 1 375 ? 28.469 -12.914 -11.047 1 98.81 375 THR A CA 1
ATOM 2747 C C . THR A 1 375 ? 27.188 -13.086 -10.234 1 98.81 375 THR A C 1
ATOM 2749 O O . THR A 1 375 ? 26.453 -12.117 -10.008 1 98.81 375 THR A O 1
ATOM 2752 N N . ASP A 1 376 ? 26.891 -14.266 -9.875 1 98.81 376 ASP A N 1
ATOM 2753 C CA . ASP A 1 376 ? 25.734 -14.672 -9.078 1 98.81 376 ASP A CA 1
ATOM 2754 C C . ASP A 1 376 ? 25.953 -16.062 -8.469 1 98.81 376 ASP A C 1
ATOM 2756 O O . ASP A 1 376 ? 26.484 -16.953 -9.133 1 98.81 376 ASP A O 1
ATOM 2760 N N . PRO A 1 377 ? 25.5 -16.234 -7.246 1 98.06 377 PRO A N 1
ATOM 2761 C CA . PRO A 1 377 ? 25.75 -17.516 -6.582 1 98.06 377 PRO A CA 1
ATOM 2762 C C . PRO A 1 377 ? 25.016 -18.672 -7.238 1 98.06 377 PRO A C 1
ATOM 2764 O O . PRO A 1 377 ? 25.484 -19.812 -7.211 1 98.06 377 PRO A O 1
ATOM 2767 N N . GLU A 1 378 ? 23.828 -18.391 -7.828 1 98 378 GLU A N 1
ATOM 2768 C CA . GLU A 1 378 ? 22.984 -19.531 -8.172 1 98 378 GLU A CA 1
ATOM 2769 C C . GLU A 1 378 ? 22.469 -19.406 -9.602 1 98 378 GLU A C 1
ATOM 2771 O O . GLU A 1 378 ? 22 -20.391 -10.188 1 98 378 GLU A O 1
ATOM 2776 N N . ALA A 1 379 ? 22.672 -18.297 -10.297 1 98.25 379 ALA A N 1
ATOM 2777 C CA . ALA A 1 379 ? 21.875 -18.062 -11.5 1 98.25 379 ALA A CA 1
ATOM 2778 C C . ALA A 1 379 ? 22.75 -18.125 -12.75 1 98.25 379 ALA A C 1
ATOM 2780 O O . ALA A 1 379 ? 22.266 -17.984 -13.867 1 98.25 379 ALA A O 1
ATOM 2781 N N . LEU A 1 380 ? 24.062 -18.344 -12.625 1 98.38 380 LEU A N 1
ATOM 2782 C CA . LEU A 1 380 ? 25 -18.188 -13.727 1 98.38 380 LEU A CA 1
ATOM 2783 C C . LEU A 1 380 ? 24.734 -19.219 -14.82 1 98.38 380 LEU A C 1
ATOM 2785 O O . LEU A 1 380 ? 24.844 -18.906 -16.016 1 98.38 380 LEU A O 1
ATOM 2789 N N . PRO A 1 381 ? 24.406 -20.469 -14.484 1 96.88 381 PRO A N 1
ATOM 2790 C CA . PRO A 1 381 ? 24.125 -21.406 -15.57 1 96.88 381 PRO A CA 1
ATOM 2791 C C . PRO A 1 381 ? 23.016 -20.922 -16.5 1 96.88 381 PRO A C 1
ATOM 2793 O O . PRO A 1 381 ? 23.156 -21.031 -17.734 1 96.88 381 PRO A O 1
ATOM 2796 N N . GLY A 1 382 ? 21.969 -20.406 -15.914 1 96.88 382 GLY A N 1
ATOM 2797 C CA . GLY A 1 382 ? 20.891 -19.844 -16.734 1 96.88 382 GLY A CA 1
ATOM 2798 C C . GLY A 1 382 ? 21.344 -18.656 -17.562 1 96.88 382 GLY A C 1
ATOM 2799 O O . GLY A 1 382 ? 20.906 -18.484 -18.703 1 96.88 382 GLY A O 1
ATOM 2800 N N . VAL A 1 383 ? 22.203 -17.859 -17.031 1 98.5 383 VAL A N 1
ATOM 2801 C CA . VAL A 1 383 ? 22.719 -16.672 -17.719 1 98.5 383 VAL A CA 1
ATOM 2802 C C . VAL A 1 383 ? 23.562 -17.109 -18.906 1 98.5 383 VAL A C 1
ATOM 2804 O O . VAL A 1 383 ? 23.375 -16.625 -20.031 1 98.5 383 VAL A O 1
ATOM 2807 N N . ALA A 1 384 ? 24.469 -18.062 -18.672 1 98 384 ALA A N 1
ATOM 2808 C CA . ALA A 1 384 ? 25.375 -18.516 -19.719 1 98 384 ALA A CA 1
ATOM 2809 C C . ALA A 1 384 ? 24.609 -19.109 -20.891 1 98 384 ALA A C 1
ATOM 2811 O O . ALA A 1 384 ? 25 -18.938 -22.047 1 98 384 ALA A O 1
ATOM 2812 N N . ALA A 1 385 ? 23.562 -19.75 -20.594 1 96.94 385 ALA A N 1
ATOM 2813 C CA . ALA A 1 385 ? 22.781 -20.438 -21.609 1 96.94 385 ALA A CA 1
ATOM 2814 C C . ALA A 1 385 ? 22.016 -19.438 -22.469 1 96.94 385 ALA A C 1
ATOM 2816 O O . ALA A 1 385 ? 21.828 -19.641 -23.672 1 96.94 385 ALA A O 1
ATOM 2817 N N . ARG A 1 386 ? 21.625 -18.328 -21.922 1 97.25 386 ARG A N 1
ATOM 2818 C CA . ARG A 1 386 ? 20.656 -17.469 -22.594 1 97.25 386 ARG A CA 1
ATOM 2819 C C . ARG A 1 386 ? 21.297 -16.172 -23.062 1 97.25 386 ARG A C 1
ATOM 2821 O O . ARG A 1 386 ? 20.828 -15.539 -24 1 97.25 386 ARG A O 1
ATOM 2828 N N . TYR A 1 387 ? 22.391 -15.82 -22.359 1 97.81 387 TYR A N 1
ATOM 2829 C CA . TYR A 1 387 ? 23 -14.523 -22.641 1 97.81 387 TYR A CA 1
ATOM 2830 C C . TYR A 1 387 ? 24.5 -14.672 -22.844 1 97.81 387 TYR A C 1
ATOM 2832 O O . TYR A 1 387 ? 25.297 -14.156 -22.047 1 97.81 387 TYR A O 1
ATOM 2840 N N . PRO A 1 388 ? 24.891 -15.211 -23.938 1 95.94 388 PRO A N 1
ATOM 2841 C CA . PRO A 1 388 ? 26.312 -15.5 -24.188 1 95.94 388 PRO A CA 1
ATOM 2842 C C . PRO A 1 388 ? 27.156 -14.234 -24.281 1 95.94 388 PRO A C 1
ATOM 2844 O O . PRO A 1 388 ? 28.391 -14.305 -24.188 1 95.94 388 PRO A O 1
ATOM 2847 N N . GLN A 1 389 ? 26.531 -13.07 -24.453 1 95.75 389 GLN A N 1
ATOM 2848 C CA . GLN A 1 389 ? 27.281 -11.82 -24.578 1 95.75 389 GLN A CA 1
ATOM 2849 C C . GLN A 1 389 ? 27.797 -11.359 -23.219 1 95.75 389 GLN A C 1
ATOM 2851 O O . GLN A 1 389 ? 28.641 -10.469 -23.141 1 95.75 389 GLN A O 1
ATOM 2856 N N . LEU A 1 390 ? 27.297 -11.891 -22.141 1 98.44 390 LEU A N 1
ATOM 2857 C CA . LEU A 1 390 ? 27.766 -11.539 -20.812 1 98.44 390 LEU A CA 1
ATOM 2858 C C . LEU A 1 390 ? 28.875 -12.477 -20.359 1 98.44 390 LEU A C 1
ATOM 2860 O O . LEU A 1 390 ? 28.844 -13.672 -20.641 1 98.44 390 LEU A O 1
ATOM 2864 N N . ILE A 1 391 ? 29.844 -11.984 -19.703 1 98.5 391 ILE A N 1
ATOM 2865 C CA . ILE A 1 391 ? 30.938 -12.789 -19.172 1 98.5 391 ILE A CA 1
ATOM 2866 C C . ILE A 1 391 ? 30.594 -13.281 -17.766 1 98.5 391 ILE A C 1
ATOM 2868 O O . ILE A 1 391 ? 30.547 -12.492 -16.828 1 98.5 391 ILE A O 1
ATOM 2872 N N . CYS A 1 392 ? 30.406 -14.562 -17.656 1 98.75 392 CYS A N 1
ATOM 2873 C CA . CYS A 1 392 ? 30.047 -15.141 -16.359 1 98.75 392 CYS A CA 1
ATOM 2874 C C . CYS A 1 392 ? 31.297 -15.461 -15.547 1 98.75 392 CYS A C 1
ATOM 2876 O O . CYS A 1 392 ? 32.219 -16.078 -16.047 1 98.75 392 CYS A O 1
ATOM 2878 N N . GLN A 1 393 ? 31.312 -14.953 -14.359 1 98.38 393 GLN A N 1
ATOM 2879 C CA . GLN A 1 393 ? 32.406 -15.234 -13.43 1 98.38 393 GLN A CA 1
ATOM 2880 C C . GLN A 1 393 ? 31.859 -15.688 -12.078 1 98.38 393 GLN A C 1
ATOM 2882 O O . GLN A 1 393 ? 31.141 -14.945 -11.414 1 98.38 393 GLN A O 1
ATOM 2887 N N . THR A 1 394 ? 32.25 -16.875 -11.57 1 97.75 394 THR A N 1
ATOM 2888 C CA . THR A 1 394 ? 31.703 -17.438 -10.344 1 97.75 394 THR A CA 1
ATOM 2889 C C . THR A 1 394 ? 32.375 -16.812 -9.117 1 97.75 394 THR A C 1
ATOM 2891 O O . THR A 1 394 ? 31.719 -16.609 -8.086 1 97.75 394 THR A O 1
ATOM 2894 N N . ASP A 1 395 ? 33.594 -16.484 -9.273 1 97.5 395 ASP A N 1
ATOM 2895 C CA . ASP A 1 395 ? 34.344 -15.914 -8.164 1 97.5 395 ASP A CA 1
ATOM 2896 C C . ASP A 1 395 ? 34.188 -14.391 -8.109 1 97.5 395 ASP A C 1
ATOM 2898 O O . ASP A 1 395 ? 34.469 -13.695 -9.086 1 97.5 395 ASP A O 1
ATOM 2902 N N . VAL A 1 396 ? 33.75 -13.93 -6.984 1 98.12 396 VAL A N 1
ATOM 2903 C CA . VAL A 1 396 ? 33.406 -12.516 -6.832 1 98.12 396 VAL A CA 1
ATOM 2904 C C . VAL A 1 396 ? 34.656 -11.664 -6.988 1 98.12 396 VAL A C 1
ATOM 2906 O O . VAL A 1 396 ? 34.625 -10.617 -7.633 1 98.12 396 VAL A O 1
ATOM 2909 N N . GLN A 1 397 ? 35.781 -12.109 -6.43 1 97.62 397 GLN A N 1
ATOM 2910 C CA . GLN A 1 397 ? 37.031 -11.352 -6.531 1 97.62 397 GLN A CA 1
ATOM 2911 C C . GLN A 1 397 ? 37.5 -11.266 -7.98 1 97.62 397 GLN A C 1
ATOM 2913 O O . GLN A 1 397 ? 37.938 -10.203 -8.438 1 97.62 397 GLN A O 1
ATOM 2918 N N . ALA A 1 398 ? 37.438 -12.352 -8.641 1 98.38 398 ALA A N 1
ATOM 2919 C CA . ALA A 1 398 ? 37.812 -12.383 -10.047 1 98.38 398 ALA A CA 1
ATOM 2920 C C . ALA A 1 398 ? 36.906 -11.477 -10.875 1 98.38 398 ALA A C 1
ATOM 2922 O O . ALA A 1 398 ? 37.375 -10.797 -11.789 1 98.38 398 ALA A O 1
ATOM 2923 N N . ALA A 1 399 ? 35.625 -11.469 -10.523 1 98.81 399 ALA A N 1
ATOM 2924 C CA . ALA A 1 399 ? 34.656 -10.648 -11.242 1 98.81 399 ALA A CA 1
ATOM 2925 C C . ALA A 1 399 ? 34.938 -9.164 -11.055 1 98.81 399 ALA A C 1
ATOM 2927 O O . ALA A 1 399 ? 34.75 -8.367 -11.977 1 98.81 399 ALA A O 1
ATOM 2928 N N . LEU A 1 400 ? 35.406 -8.805 -9.891 1 98.81 400 LEU A N 1
ATOM 2929 C CA . LEU A 1 400 ? 35.625 -7.41 -9.539 1 98.81 400 LEU A CA 1
ATOM 2930 C C . LEU A 1 400 ? 36.938 -6.914 -10.117 1 98.81 400 LEU A C 1
ATOM 2932 O O . LEU A 1 400 ? 37.125 -5.715 -10.328 1 98.81 400 LEU A O 1
ATOM 2936 N N . THR A 1 401 ? 37.906 -7.855 -10.367 1 98.69 401 THR A N 1
ATOM 2937 C CA . THR A 1 401 ? 39.25 -7.484 -10.781 1 98.69 401 THR A CA 1
ATOM 2938 C C . THR A 1 401 ? 39.219 -6.691 -12.086 1 98.69 401 THR A C 1
ATOM 2940 O O . THR A 1 401 ? 38.75 -7.18 -13.102 1 98.69 401 THR A O 1
ATOM 2943 N N . GLY A 1 402 ? 39.656 -5.473 -11.984 1 98.56 402 GLY A N 1
ATOM 2944 C CA . GLY A 1 402 ? 39.781 -4.637 -13.164 1 98.56 402 GLY A CA 1
ATOM 2945 C C . GLY A 1 402 ? 38.531 -3.865 -13.508 1 98.56 402 GLY A C 1
ATOM 2946 O O . GLY A 1 402 ? 38.5 -3.088 -14.461 1 98.56 402 GLY A O 1
ATOM 2947 N N . ALA A 1 403 ? 37.5 -3.982 -12.711 1 98.88 403 ALA A N 1
ATOM 2948 C CA . ALA A 1 403 ? 36.25 -3.291 -12.984 1 98.88 403 ALA A CA 1
ATOM 2949 C C . ALA A 1 403 ? 36.406 -1.78 -12.852 1 98.88 403 ALA A C 1
ATOM 2951 O O . ALA A 1 403 ? 37.125 -1.305 -11.969 1 98.88 403 ALA A O 1
ATOM 2952 N N . GLN A 1 404 ? 35.781 -1.055 -13.703 1 98.88 404 GLN A N 1
ATOM 2953 C CA . GLN A 1 404 ? 35.75 0.403 -13.648 1 98.88 404 GLN A CA 1
ATOM 2954 C C . GLN A 1 404 ? 34.438 0.912 -13.047 1 98.88 404 GLN A C 1
ATOM 2956 O O . GLN A 1 404 ? 34.344 2.074 -12.648 1 98.88 404 GLN A O 1
ATOM 2961 N N . LEU A 1 405 ? 33.438 0.111 -13.039 1 98.94 405 LEU A N 1
ATOM 2962 C CA . LEU A 1 405 ? 32.125 0.34 -12.422 1 98.94 405 LEU A CA 1
ATOM 2963 C C . LEU A 1 405 ? 31.531 -0.968 -11.914 1 98.94 405 LEU A C 1
ATOM 2965 O O . LEU A 1 405 ? 31.594 -1.989 -12.602 1 98.94 405 LEU A O 1
ATOM 2969 N N . VAL A 1 406 ? 31.047 -0.958 -10.711 1 98.94 406 VAL A N 1
ATOM 2970 C CA . VAL A 1 406 ? 30.375 -2.111 -10.117 1 98.94 406 VAL A CA 1
ATOM 2971 C C . VAL A 1 406 ? 28.906 -1.787 -9.867 1 98.94 406 VAL A C 1
ATOM 2973 O O . VAL A 1 406 ? 28.578 -0.707 -9.367 1 98.94 406 VAL A O 1
ATOM 2976 N N . LEU A 1 407 ? 28.016 -2.635 -10.273 1 98.94 407 LEU A N 1
ATOM 2977 C CA . LEU A 1 407 ? 26.578 -2.504 -10.031 1 98.94 407 LEU A CA 1
ATOM 2978 C C . LEU A 1 407 ? 26.078 -3.598 -9.094 1 98.94 407 LEU A C 1
ATOM 2980 O O . LEU A 1 407 ? 26.234 -4.785 -9.383 1 98.94 407 LEU A O 1
ATOM 2984 N N . LEU A 1 408 ? 25.562 -3.266 -7.945 1 98.94 408 LEU A N 1
ATOM 2985 C CA . LEU A 1 408 ? 24.844 -4.223 -7.109 1 98.94 408 LEU A CA 1
ATOM 2986 C C . LEU A 1 408 ? 23.359 -4.281 -7.492 1 98.94 408 LEU A C 1
ATOM 2988 O O . LEU A 1 408 ? 22.594 -3.369 -7.176 1 98.94 408 LEU A O 1
ATOM 2992 N N . LEU A 1 409 ? 22.953 -5.422 -8.102 1 98.88 409 LEU A N 1
ATOM 2993 C CA . LEU A 1 409 ? 21.609 -5.434 -8.672 1 98.88 409 LEU A CA 1
ATOM 2994 C C . LEU A 1 409 ? 20.797 -6.613 -8.141 1 98.88 409 LEU A C 1
ATOM 2996 O O . LEU A 1 409 ? 19.594 -6.719 -8.414 1 98.88 409 LEU A O 1
ATOM 3000 N N . THR A 1 410 ? 21.344 -7.527 -7.465 1 98.75 410 THR A N 1
ATOM 3001 C CA . THR A 1 410 ? 20.688 -8.484 -6.582 1 98.75 410 THR A CA 1
ATOM 3002 C C . THR A 1 410 ? 21.375 -8.523 -5.219 1 98.75 410 THR A C 1
ATOM 3004 O O . THR A 1 410 ? 22.594 -8.727 -5.137 1 98.75 410 THR A O 1
ATOM 3007 N N . GLU A 1 411 ? 20.672 -8.383 -4.141 1 98.38 411 GLU A N 1
ATOM 3008 C CA . GLU A 1 411 ? 21.266 -8.125 -2.838 1 98.38 411 GLU A CA 1
ATOM 3009 C C . GLU A 1 411 ? 21.531 -9.43 -2.09 1 98.38 411 GLU A C 1
ATOM 3011 O O . GLU A 1 411 ? 21.109 -9.586 -0.94 1 98.38 411 GLU A O 1
ATOM 3016 N N . TRP A 1 412 ? 22.266 -10.305 -2.758 1 98.44 412 TRP A N 1
ATOM 3017 C CA . TRP A 1 412 ? 22.734 -11.5 -2.055 1 98.44 412 TRP A CA 1
ATOM 3018 C C . TRP A 1 412 ? 23.562 -11.125 -0.829 1 98.44 412 TRP A C 1
ATOM 3020 O O . TRP A 1 412 ? 24.359 -10.188 -0.874 1 98.44 412 TRP A O 1
ATOM 3030 N N . PRO A 1 413 ? 23.469 -11.922 0.274 1 97.56 413 PRO A N 1
ATOM 3031 C CA . PRO A 1 413 ? 24.281 -11.617 1.456 1 97.56 413 PRO A CA 1
ATOM 3032 C C . PRO A 1 413 ? 25.766 -11.555 1.146 1 97.56 413 PRO A C 1
ATOM 3034 O O . PRO A 1 413 ? 26.484 -10.719 1.704 1 97.56 413 PRO A O 1
ATOM 3037 N N . SER A 1 414 ? 26.266 -12.406 0.254 1 97.31 414 SER A N 1
ATOM 3038 C CA . SER A 1 414 ? 27.688 -12.438 -0.1 1 97.31 414 SER A CA 1
ATOM 3039 C C . SER A 1 414 ? 28.125 -11.133 -0.761 1 97.31 414 SER A C 1
ATOM 3041 O O . SER A 1 414 ? 29.297 -10.758 -0.684 1 97.31 414 SER A O 1
ATOM 3043 N N . PHE A 1 415 ? 27.25 -10.414 -1.446 1 98.62 415 PHE A N 1
ATOM 3044 C CA . PHE A 1 415 ? 27.578 -9.148 -2.09 1 98.62 415 PHE A CA 1
ATOM 3045 C C . PHE A 1 415 ? 27.406 -7.988 -1.114 1 98.62 415 PHE A C 1
ATOM 3047 O O . PHE A 1 415 ? 28.25 -7.09 -1.066 1 98.62 415 PHE A O 1
ATOM 3054 N N . VAL A 1 416 ? 26.328 -8 -0.28 1 98.5 416 VAL A N 1
ATOM 3055 C CA . VAL A 1 416 ? 26 -6.93 0.656 1 98.5 416 VAL A CA 1
ATOM 3056 C C . VAL A 1 416 ? 27.078 -6.844 1.735 1 98.5 416 VAL A C 1
ATOM 3058 O O . VAL A 1 416 ? 27.391 -5.754 2.223 1 98.5 416 VAL A O 1
ATOM 3061 N N . ASN A 1 417 ? 27.719 -7.992 2.037 1 97.88 417 ASN A N 1
ATOM 3062 C CA . ASN A 1 417 ? 28.688 -8.062 3.127 1 97.88 417 ASN A CA 1
ATOM 3063 C C . ASN A 1 417 ? 30.125 -7.949 2.611 1 97.88 417 ASN A C 1
ATOM 3065 O O . ASN A 1 417 ? 31.078 -8.188 3.357 1 97.88 417 ASN A O 1
ATOM 3069 N N . LEU A 1 418 ? 30.266 -7.648 1.383 1 98.25 418 LEU A N 1
ATOM 3070 C CA . LEU A 1 418 ? 31.594 -7.398 0.854 1 98.25 418 LEU A CA 1
ATOM 3071 C C . LEU A 1 418 ? 32.312 -6.305 1.646 1 98.25 418 LEU A C 1
ATOM 3073 O O . LEU A 1 418 ? 31.688 -5.301 2.012 1 98.25 418 LEU A O 1
ATOM 3077 N N . ASP A 1 419 ? 33.562 -6.52 1.91 1 98.25 419 ASP A N 1
ATOM 3078 C CA . ASP A 1 419 ? 34.375 -5.461 2.504 1 98.25 419 ASP A CA 1
ATOM 3079 C C . ASP A 1 419 ? 34.781 -4.422 1.46 1 98.25 419 ASP A C 1
ATOM 3081 O O . ASP A 1 419 ? 35.438 -4.746 0.477 1 98.25 419 ASP A O 1
ATOM 3085 N N . PRO A 1 420 ? 34.344 -3.215 1.621 1 98.62 420 PRO A N 1
ATOM 3086 C CA . PRO A 1 420 ? 34.594 -2.211 0.584 1 98.62 420 PRO A CA 1
ATOM 3087 C C . PRO A 1 420 ? 36.094 -1.949 0.352 1 98.62 420 PRO A C 1
ATOM 3089 O O . PRO A 1 420 ? 36.5 -1.654 -0.774 1 98.62 420 PRO A O 1
ATOM 3092 N N . ALA A 1 421 ? 36.938 -2.057 1.352 1 98.5 421 ALA A N 1
ATOM 3093 C CA . ALA A 1 421 ? 38.375 -1.86 1.191 1 98.5 421 ALA A CA 1
ATOM 3094 C C . ALA A 1 421 ? 38.969 -2.98 0.359 1 98.5 421 ALA A C 1
ATOM 3096 O O . ALA A 1 421 ? 39.812 -2.727 -0.524 1 98.5 421 ALA A O 1
ATOM 3097 N N . ASP A 1 422 ? 38.594 -4.203 0.689 1 98.31 422 ASP A N 1
ATOM 3098 C CA . ASP A 1 422 ? 39.094 -5.344 -0.091 1 98.31 422 ASP A CA 1
ATOM 3099 C C . ASP A 1 422 ? 38.656 -5.227 -1.551 1 98.31 422 ASP A C 1
ATOM 3101 O O . ASP A 1 422 ? 39.438 -5.488 -2.461 1 98.31 422 ASP A O 1
ATOM 3105 N N . ALA A 1 423 ? 37.406 -4.852 -1.753 1 98.69 423 ALA A N 1
ATOM 3106 C CA . ALA A 1 423 ? 36.906 -4.695 -3.109 1 98.69 423 ALA A CA 1
ATOM 3107 C C . ALA A 1 423 ? 37.656 -3.6 -3.861 1 98.69 423 ALA A C 1
ATOM 3109 O O . ALA A 1 423 ? 37.938 -3.746 -5.051 1 98.69 423 ALA A O 1
ATOM 3110 N N . ALA A 1 424 ? 37.938 -2.521 -3.182 1 98.62 424 ALA A N 1
ATOM 3111 C CA . ALA A 1 424 ? 38.625 -1.387 -3.793 1 98.62 424 ALA A CA 1
ATOM 3112 C C . ALA A 1 424 ? 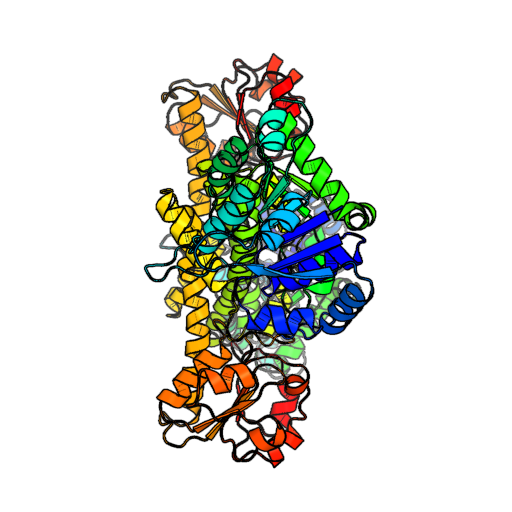40.031 -1.774 -4.238 1 98.62 424 ALA A C 1
ATOM 3114 O O . ALA A 1 424 ? 40.594 -1.198 -5.188 1 98.62 424 ALA A O 1
ATOM 3115 N N . SER A 1 425 ? 40.625 -2.754 -3.619 1 98.25 425 SER A N 1
ATOM 3116 C CA . SER A 1 425 ? 42.031 -3.141 -3.891 1 98.25 425 SER A CA 1
ATOM 3117 C C . SER A 1 425 ? 42.125 -3.887 -5.215 1 98.25 425 SER A C 1
ATOM 3119 O O . SER A 1 425 ? 43.219 -4.008 -5.773 1 98.25 425 SER A O 1
ATOM 3121 N N . VAL A 1 426 ? 41.031 -4.352 -5.742 1 98.44 426 VAL A N 1
ATOM 3122 C CA . VAL A 1 426 ? 41.156 -5.219 -6.91 1 98.44 426 VAL A CA 1
ATOM 3123 C C . VAL A 1 426 ? 40.5 -4.543 -8.117 1 98.44 426 VAL A C 1
ATOM 3125 O O . VAL A 1 426 ? 40.812 -4.891 -9.266 1 98.44 426 VAL A O 1
ATOM 3128 N N . VAL A 1 427 ? 39.625 -3.572 -7.914 1 98.81 427 VAL A N 1
ATOM 3129 C CA . VAL A 1 427 ? 39 -2.887 -9.039 1 98.81 427 VAL A CA 1
ATOM 3130 C C . VAL A 1 427 ? 39.969 -1.869 -9.633 1 98.81 427 VAL A C 1
ATOM 3132 O O . VAL A 1 427 ? 40.938 -1.476 -8.984 1 98.81 427 VAL A O 1
ATOM 3135 N N . GLU A 1 428 ? 39.688 -1.489 -10.898 1 98.69 428 GLU A N 1
ATOM 3136 C CA . GLU A 1 428 ? 40.469 -0.413 -11.508 1 98.69 428 GLU A CA 1
ATOM 3137 C C . GLU A 1 428 ? 40.031 0.952 -10.992 1 98.69 428 GLU A C 1
ATOM 3139 O O . GLU A 1 428 ? 40.844 1.838 -10.766 1 98.69 428 GLU A O 1
ATOM 3144 N N . ARG A 1 429 ? 38.75 1.111 -10.938 1 98.44 429 ARG A N 1
ATOM 3145 C CA . ARG A 1 429 ? 38.125 2.322 -10.398 1 98.44 429 ARG A CA 1
ATOM 3146 C C . ARG A 1 429 ? 37.062 1.982 -9.367 1 98.44 429 ARG A C 1
ATOM 3148 O O . ARG A 1 429 ? 36.125 1.233 -9.648 1 98.44 429 ARG A O 1
ATOM 3155 N N . ALA A 1 430 ? 37.188 2.531 -8.164 1 98.81 430 ALA A N 1
ATOM 3156 C CA . ALA A 1 430 ? 36.25 2.275 -7.07 1 98.81 430 ALA A CA 1
ATOM 3157 C C . ALA A 1 430 ? 34.969 3.098 -7.234 1 98.81 430 ALA A C 1
ATOM 3159 O O . ALA A 1 430 ? 34.812 4.109 -6.555 1 98.81 430 ALA A O 1
ATOM 3160 N N . HIS A 1 431 ? 34.125 2.688 -8.133 1 98.88 431 HIS A N 1
ATOM 3161 C CA . HIS A 1 431 ? 32.812 3.291 -8.438 1 98.88 431 HIS A CA 1
ATOM 3162 C C . HIS A 1 431 ? 31.703 2.258 -8.375 1 98.88 431 HIS A C 1
ATOM 3164 O O . HIS A 1 431 ? 31.75 1.235 -9.062 1 98.88 431 HIS A O 1
ATOM 3170 N N . ILE A 1 432 ? 30.719 2.51 -7.465 1 98.88 432 ILE A N 1
ATOM 3171 C CA . ILE A 1 432 ? 29.672 1.509 -7.312 1 98.88 432 ILE A CA 1
ATOM 3172 C C . ILE A 1 432 ? 28.297 2.184 -7.363 1 98.88 432 ILE A C 1
ATOM 3174 O O . ILE A 1 432 ? 28.125 3.266 -6.801 1 98.88 432 ILE A O 1
ATOM 3178 N N . ILE A 1 433 ? 27.391 1.644 -8.125 1 98.81 433 ILE A N 1
ATOM 3179 C CA . ILE A 1 433 ? 25.969 1.957 -8.078 1 98.81 433 ILE A CA 1
ATOM 3180 C C . ILE A 1 433 ? 25.219 0.875 -7.297 1 98.81 433 ILE A C 1
ATOM 3182 O O . ILE A 1 433 ? 25.234 -0.296 -7.684 1 98.81 433 ILE A O 1
ATOM 3186 N N . ASP A 1 434 ? 24.656 1.235 -6.156 1 98.69 434 ASP A N 1
ATOM 3187 C CA . ASP A 1 434 ? 23.891 0.35 -5.285 1 98.69 434 ASP A CA 1
ATOM 3188 C C . ASP A 1 434 ? 22.422 0.338 -5.672 1 98.69 434 ASP A C 1
ATOM 3190 O O . ASP A 1 434 ? 21.625 1.141 -5.164 1 98.69 434 ASP A O 1
ATOM 3194 N N . GLY A 1 435 ? 22.047 -0.662 -6.469 1 98.5 435 GLY A N 1
ATOM 3195 C CA . GLY A 1 435 ? 20.719 -0.717 -7.062 1 98.5 435 GLY A CA 1
ATOM 3196 C C . GLY A 1 435 ? 19.641 -1.109 -6.074 1 98.5 435 GLY A C 1
ATOM 3197 O O . GLY A 1 435 ? 18.453 -1.098 -6.402 1 98.5 435 GLY A O 1
ATOM 3198 N N . HIS A 1 436 ? 19.984 -1.418 -4.789 1 97.94 436 HIS A N 1
ATOM 3199 C CA . HIS A 1 436 ? 19 -1.851 -3.803 1 97.94 436 HIS A CA 1
ATOM 3200 C C . HIS A 1 436 ? 19.156 -1.072 -2.498 1 97.94 436 HIS A C 1
ATOM 3202 O O . HIS A 1 436 ? 18.5 -1.383 -1.506 1 97.94 436 HIS A O 1
ATOM 3208 N N . ASN A 1 437 ? 20.031 -0.055 -2.486 1 97.75 437 ASN A N 1
ATOM 3209 C CA . ASN A 1 437 ? 20.344 0.66 -1.25 1 97.75 437 ASN A CA 1
ATOM 3210 C C . ASN A 1 437 ? 20.609 -0.303 -0.098 1 97.75 437 ASN A C 1
ATOM 3212 O O . ASN A 1 437 ? 20.109 -0.1 1.015 1 97.75 437 ASN A O 1
ATOM 3216 N N . ALA A 1 438 ? 21.375 -1.345 -0.402 1 97.88 438 ALA A N 1
ATOM 3217 C CA . ALA A 1 438 ? 21.578 -2.426 0.562 1 97.88 438 ALA A CA 1
ATOM 3218 C C . ALA A 1 438 ? 22.922 -2.301 1.263 1 97.88 438 ALA A C 1
ATOM 3220 O O . ALA A 1 438 ? 23.156 -2.945 2.287 1 97.88 438 ALA A O 1
ATOM 3221 N N . LEU A 1 439 ? 23.828 -1.438 0.761 1 98.38 439 LEU A N 1
ATOM 3222 C CA . LEU A 1 439 ? 25.172 -1.302 1.295 1 98.38 439 LEU A CA 1
ATOM 3223 C C . LEU A 1 439 ? 25.234 -0.219 2.367 1 98.38 439 LEU A C 1
ATOM 3225 O O . LEU A 1 439 ? 24.391 0.688 2.383 1 98.38 439 LEU A O 1
ATOM 3229 N N . ASP A 1 440 ? 26.219 -0.359 3.268 1 97.5 440 ASP A N 1
ATOM 3230 C CA . ASP A 1 440 ? 26.531 0.723 4.195 1 97.5 440 ASP A CA 1
ATOM 3231 C C . ASP A 1 440 ? 27.234 1.872 3.479 1 97.5 440 ASP A C 1
ATOM 3233 O O . ASP A 1 440 ? 28.453 1.864 3.338 1 97.5 440 ASP A O 1
ATOM 3237 N N . LYS A 1 441 ? 26.469 2.832 3.137 1 97.19 441 LYS A N 1
ATOM 3238 C CA . LYS A 1 441 ? 26.953 3.949 2.326 1 97.19 441 LYS A CA 1
ATOM 3239 C C . LYS A 1 441 ? 28.203 4.57 2.936 1 97.19 441 LYS A C 1
ATOM 3241 O O . LYS A 1 441 ? 29.188 4.812 2.232 1 97.19 441 LYS A O 1
ATOM 3246 N N . GLN A 1 442 ? 28.203 4.832 4.211 1 96.88 442 GLN A N 1
ATOM 3247 C CA . GLN A 1 442 ? 29.328 5.496 4.875 1 96.88 442 GLN A CA 1
ATOM 3248 C C . GLN A 1 442 ? 30.594 4.652 4.801 1 96.88 442 GLN A C 1
ATOM 3250 O O . GLN A 1 442 ? 31.672 5.176 4.562 1 96.88 442 GLN A O 1
ATOM 3255 N N . ALA A 1 443 ? 30.453 3.342 4.938 1 98.19 443 ALA A N 1
ATOM 3256 C CA . ALA A 1 443 ? 31.609 2.439 4.875 1 98.19 443 ALA A CA 1
ATOM 3257 C C . ALA A 1 443 ? 32.25 2.451 3.486 1 98.19 443 ALA A C 1
ATOM 3259 O O . ALA A 1 443 ? 33.469 2.424 3.355 1 98.19 443 ALA A O 1
ATOM 3260 N N . TRP A 1 444 ? 31.453 2.49 2.475 1 98.69 444 TRP A N 1
ATOM 3261 C CA . TRP A 1 444 ? 31.969 2.469 1.105 1 98.69 444 TRP A CA 1
ATOM 3262 C C . TRP A 1 444 ? 32.625 3.795 0.749 1 98.69 444 TRP A C 1
ATOM 3264 O O . TRP A 1 444 ? 33.688 3.814 0.116 1 98.69 444 TRP A O 1
ATOM 3274 N N . LEU A 1 445 ? 32.031 4.906 1.229 1 98.38 445 LEU A N 1
ATOM 3275 C CA . LEU A 1 445 ? 32.625 6.223 1.019 1 98.38 445 LEU A CA 1
ATOM 3276 C C . LEU A 1 445 ? 33.969 6.32 1.72 1 98.38 445 LEU A C 1
ATOM 3278 O O . LEU A 1 445 ? 34.938 6.809 1.138 1 98.38 445 LEU A O 1
ATOM 3282 N N . GLU A 1 446 ? 34.031 5.809 2.891 1 98.25 446 GLU A N 1
ATOM 3283 C CA . GLU A 1 446 ? 35.25 5.871 3.689 1 98.25 446 GLU A CA 1
ATOM 3284 C C . GLU A 1 446 ? 36.344 5.023 3.074 1 98.25 446 GLU A C 1
ATOM 3286 O O . GLU A 1 446 ? 37.531 5.32 3.246 1 98.25 446 GLU A O 1
ATOM 3291 N N . ALA A 1 447 ? 35.938 4.031 2.346 1 98.62 447 ALA A N 1
ATOM 3292 C CA . ALA A 1 447 ? 36.906 3.15 1.692 1 98.62 447 ALA A CA 1
ATOM 3293 C C . ALA A 1 447 ? 37.375 3.727 0.353 1 98.62 447 ALA A C 1
ATOM 3295 O O . ALA A 1 447 ? 38.156 3.104 -0.365 1 98.62 447 ALA A O 1
ATOM 3296 N N . GLY A 1 448 ? 36.844 4.883 -0.024 1 98.44 448 GLY A N 1
ATOM 3297 C CA . GLY A 1 448 ? 37.344 5.598 -1.191 1 98.44 448 GLY A CA 1
ATOM 3298 C C . GLY A 1 448 ? 36.469 5.398 -2.42 1 98.44 448 GLY A C 1
ATOM 3299 O O . GLY A 1 448 ? 36.812 5.84 -3.516 1 98.44 448 GLY A O 1
ATOM 3300 N N . TRP A 1 449 ? 35.312 4.777 -2.297 1 98.81 449 TRP A N 1
ATOM 3301 C CA . TRP A 1 449 ? 34.406 4.516 -3.43 1 98.81 449 TRP A CA 1
ATOM 3302 C C . TRP A 1 449 ? 33.625 5.762 -3.793 1 98.81 449 TRP A C 1
ATOM 3304 O O . TRP A 1 449 ? 33.188 6.508 -2.912 1 98.81 449 TRP A O 1
ATOM 3314 N N . ILE A 1 450 ? 33.469 6 -5.07 1 98.56 450 ILE A N 1
ATOM 3315 C CA . ILE A 1 450 ? 32.344 6.789 -5.527 1 98.56 450 ILE A CA 1
ATOM 3316 C C . ILE A 1 450 ? 31.062 5.965 -5.41 1 98.56 450 ILE A C 1
ATOM 3318 O O . ILE A 1 450 ? 30.922 4.922 -6.055 1 98.56 450 ILE A O 1
ATOM 3322 N N . TYR A 1 451 ? 30.156 6.359 -4.539 1 98.31 451 TYR A N 1
ATOM 3323 C CA . TYR A 1 451 ? 28.938 5.609 -4.238 1 98.31 451 TYR A CA 1
ATOM 3324 C C . TYR A 1 451 ? 27.719 6.324 -4.785 1 98.31 451 TYR A C 1
ATOM 3326 O O . TYR A 1 451 ? 27.531 7.523 -4.559 1 98.31 451 TYR A O 1
ATOM 3334 N N . ALA A 1 452 ? 26.953 5.609 -5.504 1 97.62 452 ALA A N 1
ATOM 3335 C CA . ALA A 1 452 ? 25.656 6.121 -5.957 1 97.62 452 ALA A CA 1
ATOM 3336 C C . ALA A 1 452 ? 24.531 5.16 -5.59 1 97.62 452 ALA A C 1
ATOM 3338 O O . ALA A 1 452 ? 24.562 3.98 -5.949 1 97.62 452 ALA A O 1
ATOM 3339 N N . GLY A 1 453 ? 23.562 5.594 -4.766 1 97.06 453 GLY A N 1
ATOM 3340 C CA . GLY A 1 453 ? 22.328 4.875 -4.504 1 97.06 453 GLY A CA 1
ATOM 3341 C C . GLY A 1 453 ? 21.156 5.41 -5.297 1 97.06 453 GLY A C 1
ATOM 3342 O O . GLY A 1 453 ? 21.25 6.457 -5.938 1 97.06 453 GLY A O 1
ATOM 3343 N N . LEU A 1 454 ? 20.109 4.688 -5.34 1 97.25 454 LEU A N 1
ATOM 3344 C CA . LEU A 1 454 ? 18.891 5.148 -6.016 1 97.25 454 LEU A CA 1
ATOM 3345 C C . LEU A 1 454 ? 17.984 5.895 -5.047 1 97.25 454 LEU A C 1
ATOM 3347 O O . LEU A 1 454 ? 17.594 5.348 -4.012 1 97.25 454 LEU A O 1
ATOM 3351 N N . GLY A 1 455 ? 17.641 7.129 -5.348 1 96.81 455 GLY A N 1
ATOM 3352 C CA . GLY A 1 455 ? 16.766 7.938 -4.508 1 96.81 455 GLY A CA 1
ATOM 3353 C C . GLY A 1 455 ? 17.5 8.609 -3.361 1 96.81 455 GLY A C 1
ATOM 3354 O O . GLY A 1 455 ? 16.891 8.977 -2.357 1 96.81 455 GLY A O 1
ATOM 3355 N N . ARG A 1 456 ? 18.828 8.727 -3.387 1 92.56 456 ARG A N 1
ATOM 3356 C CA . ARG A 1 456 ? 19.609 9.367 -2.332 1 92.56 456 ARG A CA 1
ATOM 3357 C C . ARG A 1 456 ? 20.906 9.93 -2.879 1 92.56 456 ARG A C 1
ATOM 3359 O O . ARG A 1 456 ? 21.391 9.484 -3.922 1 92.56 456 ARG A O 1
ATOM 3366 N N . MET B 1 1 ? 9.883 25.594 28.844 1 95.38 1 MET B N 1
ATOM 3367 C CA . MET B 1 1 ? 10.164 26.578 27.797 1 95.38 1 MET B CA 1
ATOM 3368 C C . MET B 1 1 ? 8.922 27.391 27.453 1 95.38 1 MET B C 1
ATOM 3370 O O . MET B 1 1 ? 7.809 27.016 27.812 1 95.38 1 MET B O 1
ATOM 3374 N N . LYS B 1 2 ? 9.156 28.547 26.969 1 97.5 2 LYS B N 1
ATOM 3375 C CA . LYS B 1 2 ? 8.062 29.344 26.406 1 97.5 2 LYS B CA 1
ATOM 3376 C C . LYS B 1 2 ? 7.867 29.062 24.922 1 97.5 2 LYS B C 1
ATOM 3378 O O . LYS B 1 2 ? 8.797 29.203 24.125 1 97.5 2 LYS B O 1
ATOM 3383 N N . ILE B 1 3 ? 6.652 28.656 24.594 1 98.38 3 ILE B N 1
ATOM 3384 C CA . ILE B 1 3 ? 6.34 28.203 23.234 1 98.38 3 ILE B CA 1
ATOM 3385 C C . ILE B 1 3 ? 5.133 28.969 22.703 1 98.38 3 ILE B C 1
ATOM 3387 O O . ILE B 1 3 ? 4.227 29.328 23.469 1 98.38 3 ILE B O 1
ATOM 3391 N N . SER B 1 4 ? 5.152 29.281 21.516 1 98.69 4 SER B N 1
ATOM 3392 C CA . SER B 1 4 ? 3.93 29.734 20.859 1 98.69 4 SER B CA 1
ATOM 3393 C C . SER B 1 4 ? 3.49 28.781 19.766 1 98.69 4 SER B C 1
ATOM 3395 O O . SER B 1 4 ? 4.316 28.062 19.188 1 98.69 4 SER B O 1
ATOM 3397 N N . VAL B 1 5 ? 2.227 28.672 19.531 1 98.88 5 VAL B N 1
ATOM 3398 C CA . VAL B 1 5 ? 1.612 27.891 18.453 1 98.88 5 VAL B CA 1
ATOM 3399 C C . VAL B 1 5 ? 0.759 28.812 17.578 1 98.88 5 VAL B C 1
ATOM 3401 O O . VAL B 1 5 ? -0.302 29.281 18 1 98.88 5 VAL B O 1
ATOM 3404 N N . ILE B 1 6 ? 1.29 29.094 16.359 1 98.62 6 ILE B N 1
ATOM 3405 C CA . ILE B 1 6 ? 0.599 29.984 15.445 1 98.62 6 ILE B CA 1
ATOM 3406 C C . ILE B 1 6 ? -0.381 29.188 14.586 1 98.62 6 ILE B C 1
ATOM 3408 O O . ILE B 1 6 ? 0.03 28.359 13.766 1 98.62 6 ILE B O 1
ATOM 3412 N N . GLY B 1 7 ? -1.647 29.484 14.633 1 98.25 7 GLY B N 1
ATOM 3413 C CA . GLY B 1 7 ? -2.727 28.688 14.062 1 98.25 7 GLY B CA 1
ATOM 3414 C C . GLY B 1 7 ? -3.332 27.719 15.062 1 98.25 7 GLY B C 1
ATOM 3415 O O . GLY B 1 7 ? -2.674 26.766 15.484 1 98.25 7 GLY B O 1
ATOM 3416 N N . CYS B 1 8 ? -4.516 27.969 15.414 1 98.25 8 CYS B N 1
ATOM 3417 C CA . CYS B 1 8 ? -5.156 27.156 16.438 1 98.25 8 CYS B CA 1
ATOM 3418 C C . CYS B 1 8 ? -6.352 26.406 15.867 1 98.25 8 CYS B C 1
ATOM 3420 O O . CYS B 1 8 ? -7.438 26.422 16.438 1 98.25 8 CYS B O 1
ATOM 3422 N N . GLY B 1 9 ? -6.102 25.859 14.656 1 94.56 9 GLY B N 1
ATOM 3423 C CA . GLY B 1 9 ? -7.051 24.906 14.117 1 94.56 9 GLY B CA 1
ATOM 3424 C C . GLY B 1 9 ? -6.957 23.547 14.773 1 94.56 9 GLY B C 1
ATOM 3425 O O . GLY B 1 9 ? -6.582 23.438 15.938 1 94.56 9 GLY B O 1
ATOM 3426 N N . TYR B 1 10 ? -7.375 22.562 14.062 1 92.88 10 TYR B N 1
ATOM 3427 C CA . TYR B 1 10 ? -7.418 21.203 14.594 1 92.88 10 TYR B CA 1
ATOM 3428 C C . TYR B 1 10 ? -6.047 20.781 15.109 1 92.88 10 TYR B C 1
ATOM 3430 O O . TYR B 1 10 ? -5.93 20.266 16.219 1 92.88 10 TYR B O 1
ATOM 3438 N N . LEU B 1 11 ? -5.027 21 14.32 1 95.81 11 LEU B N 1
ATOM 3439 C CA . LEU B 1 11 ? -3.666 20.641 14.703 1 95.81 11 LEU B CA 1
ATOM 3440 C C . LEU B 1 11 ? -3.158 21.547 15.812 1 95.81 11 LEU B C 1
ATOM 3442 O O . LEU B 1 11 ? -2.764 21.078 16.875 1 95.81 11 LEU B O 1
ATOM 3446 N N . GLY B 1 12 ? -3.252 22.812 15.625 1 98.31 12 GLY B N 1
ATOM 3447 C CA . GLY B 1 12 ? -2.586 23.781 16.484 1 98.31 12 GLY B CA 1
ATOM 3448 C C . GLY B 1 12 ? -3.18 23.844 17.891 1 98.31 12 GLY B C 1
ATOM 3449 O O . GLY B 1 12 ? -2.447 23.938 18.875 1 98.31 12 GLY B O 1
ATOM 3450 N N . ALA B 1 13 ? -4.508 23.828 17.969 1 98.5 13 ALA B N 1
ATOM 3451 C CA . ALA B 1 13 ? -5.148 23.906 19.281 1 98.5 13 ALA B CA 1
ATOM 3452 C C . ALA B 1 13 ? -4.789 22.703 20.141 1 98.5 13 ALA B C 1
ATOM 3454 O O . ALA B 1 13 ? -4.461 22.859 21.328 1 98.5 13 ALA B O 1
ATOM 3455 N N . VAL B 1 14 ? -4.82 21.531 19.516 1 98.5 14 VAL B N 1
ATOM 3456 C CA . VAL B 1 14 ? -4.484 20.312 20.234 1 98.5 14 VAL B CA 1
ATOM 3457 C C . VAL B 1 14 ? -3.006 20.312 20.609 1 98.5 14 VAL B C 1
ATOM 3459 O O . VAL B 1 14 ? -2.639 19.953 21.734 1 98.5 14 VAL B O 1
ATOM 3462 N N . HIS B 1 15 ? -2.203 20.75 19.672 1 98.75 15 HIS B N 1
ATOM 3463 C CA . HIS B 1 15 ? -0.768 20.812 19.922 1 98.75 15 HIS B CA 1
ATOM 3464 C C . HIS B 1 15 ? -0.451 21.781 21.062 1 98.75 15 HIS B C 1
ATOM 3466 O O . HIS B 1 15 ? 0.364 21.469 21.938 1 98.75 15 HIS B O 1
ATOM 3472 N N . ALA B 1 16 ? -1.069 22.969 21.109 1 98.81 16 ALA B N 1
ATOM 3473 C CA . ALA B 1 16 ? -0.862 23.969 22.156 1 98.81 16 ALA B CA 1
ATOM 3474 C C . ALA B 1 16 ? -1.212 23.391 23.531 1 98.81 16 ALA B C 1
ATOM 3476 O O . ALA B 1 16 ? -0.418 23.484 24.469 1 98.81 16 ALA B O 1
ATOM 3477 N N . ALA B 1 17 ? -2.369 22.781 23.609 1 98.75 17 ALA B N 1
ATOM 3478 C CA . ALA B 1 17 ? -2.811 22.203 24.891 1 98.75 17 ALA B CA 1
ATOM 3479 C C . ALA B 1 17 ? -1.888 21.078 25.328 1 98.75 17 ALA B C 1
ATOM 3481 O O . ALA B 1 17 ? -1.578 20.938 26.516 1 98.75 17 ALA B O 1
ATOM 3482 N N . ALA B 1 18 ? -1.469 20.25 24.391 1 98.69 18 ALA B N 1
ATOM 3483 C CA . ALA B 1 18 ? -0.601 19.109 24.688 1 98.69 18 ALA B CA 1
ATOM 3484 C C . ALA B 1 18 ? 0.763 19.594 25.188 1 98.69 18 ALA B C 1
ATOM 3486 O O . ALA B 1 18 ? 1.323 19.016 26.125 1 98.69 18 ALA B O 1
ATOM 3487 N N . MET B 1 19 ? 1.344 20.625 24.531 1 98.69 19 MET B N 1
ATOM 3488 C CA . MET B 1 19 ? 2.629 21.156 24.984 1 98.69 19 MET B CA 1
ATOM 3489 C C . MET B 1 19 ? 2.521 21.734 26.391 1 98.69 19 MET B C 1
ATOM 3491 O O . MET B 1 19 ? 3.441 21.594 27.188 1 98.69 19 MET B O 1
ATOM 3495 N N . ALA B 1 20 ? 1.424 22.422 26.641 1 98.75 20 ALA B N 1
ATOM 3496 C CA . ALA B 1 20 ? 1.193 22.906 28 1 98.75 20 ALA B CA 1
ATOM 3497 C C . ALA B 1 20 ? 1.139 21.75 28.984 1 98.75 20 ALA B C 1
ATOM 3499 O O . ALA B 1 20 ? 1.712 21.828 30.078 1 98.75 20 ALA B O 1
ATOM 3500 N N . HIS B 1 21 ? 0.442 20.719 28.594 1 98.25 21 HIS B N 1
ATOM 3501 C CA . HIS B 1 21 ? 0.33 19.516 29.406 1 98.25 21 HIS B CA 1
ATOM 3502 C C . HIS B 1 21 ? 1.701 18.922 29.688 1 98.25 21 HIS B C 1
ATOM 3504 O O . HIS B 1 21 ? 1.926 18.344 30.766 1 98.25 21 HIS B O 1
ATOM 3510 N N . LEU B 1 22 ? 2.627 19 28.75 1 98.12 22 LEU B N 1
ATOM 3511 C CA . LEU B 1 22 ? 3.971 18.453 28.891 1 98.12 22 LEU B CA 1
ATOM 3512 C C . LEU B 1 22 ? 4.84 19.359 29.766 1 98.12 22 LEU B C 1
ATOM 3514 O O . LEU B 1 22 ? 5.996 19.031 30.047 1 98.12 22 LEU B O 1
ATOM 3518 N N . GLY B 1 23 ? 4.363 20.516 30.141 1 97.88 23 GLY B N 1
ATOM 3519 C CA . GLY B 1 23 ? 5.062 21.312 31.141 1 97.88 23 GLY B CA 1
ATOM 3520 C C . GLY B 1 23 ? 5.594 22.625 30.594 1 97.88 23 GLY B C 1
ATOM 3521 O O . GLY B 1 23 ? 6.34 23.328 31.266 1 97.88 23 GLY B O 1
ATOM 3522 N N . HIS B 1 24 ? 5.203 23 29.438 1 98.69 24 HIS B N 1
ATOM 3523 C CA . HIS B 1 24 ? 5.676 24.25 28.844 1 98.69 24 HIS B CA 1
ATOM 3524 C C . HIS B 1 24 ? 4.672 25.375 29.062 1 98.69 24 HIS B C 1
ATOM 3526 O O . HIS B 1 24 ? 3.508 25.125 29.375 1 98.69 24 HIS B O 1
ATOM 3532 N N . THR B 1 25 ? 5.152 26.609 28.984 1 98.75 25 THR B N 1
ATOM 3533 C CA . THR B 1 25 ? 4.27 27.766 28.906 1 98.75 25 THR B CA 1
ATOM 3534 C C . THR B 1 25 ? 3.928 28.094 27.453 1 98.75 25 THR B C 1
ATOM 3536 O O . THR B 1 25 ? 4.816 28.406 26.656 1 98.75 25 THR B O 1
ATOM 3539 N N . VAL B 1 26 ? 2.619 28 27.156 1 98.88 26 VAL B N 1
ATOM 3540 C CA . VAL B 1 26 ? 2.266 27.984 25.75 1 98.88 26 VAL B CA 1
ATOM 3541 C C . VAL B 1 26 ? 1.305 29.141 25.438 1 98.88 26 VAL B C 1
ATOM 3543 O O . VAL B 1 26 ? 0.351 29.375 26.188 1 98.88 26 VAL B O 1
ATOM 3546 N N . LEU B 1 27 ? 1.589 29.844 24.422 1 98.81 27 LEU B N 1
ATOM 3547 C CA . LEU B 1 27 ? 0.692 30.844 23.859 1 98.81 27 LEU B CA 1
ATOM 3548 C C . LEU B 1 27 ? 0.155 30.391 22.5 1 98.81 27 LEU B C 1
ATOM 3550 O O . LEU B 1 27 ? 0.916 30.25 21.547 1 98.81 27 LEU B O 1
ATOM 3554 N N . GLY B 1 28 ? -1.129 30.125 22.453 1 98.81 28 GLY B N 1
ATOM 3555 C CA . GLY B 1 28 ? -1.772 29.891 21.156 1 98.81 28 GLY B CA 1
ATOM 3556 C C . GLY B 1 28 ? -2.219 31.172 20.484 1 98.81 28 GLY B C 1
ATOM 3557 O O . GLY B 1 28 ? -2.801 32.062 21.125 1 98.81 28 GLY B O 1
ATOM 3558 N N . VAL B 1 29 ? -1.936 31.312 19.203 1 98.75 29 VAL B N 1
ATOM 3559 C CA . VAL B 1 29 ? -2.232 32.531 18.469 1 98.75 29 VAL B CA 1
ATOM 3560 C C . VAL B 1 29 ? -3.051 32.219 17.234 1 98.75 29 VAL B C 1
ATOM 3562 O O . VAL B 1 29 ? -2.746 31.266 16.5 1 98.75 29 VAL B O 1
ATOM 3565 N N . ASP B 1 30 ? -4.137 32.906 16.953 1 98.38 30 ASP B N 1
ATOM 3566 C CA . ASP B 1 30 ? -4.957 32.75 15.766 1 98.38 30 ASP B CA 1
ATOM 3567 C C . ASP B 1 30 ? -5.566 34.062 15.32 1 98.38 30 ASP B C 1
ATOM 3569 O O . ASP B 1 30 ? -5.633 35.031 16.109 1 98.38 30 ASP B O 1
ATOM 3573 N N . VAL B 1 31 ? -5.961 34.125 14.086 1 97.44 31 VAL B N 1
ATOM 3574 C CA . VAL B 1 31 ? -6.52 35.375 13.539 1 97.44 31 VAL B CA 1
ATOM 3575 C C . VAL B 1 31 ? -8.039 35.375 13.711 1 97.44 31 VAL B C 1
ATOM 3577 O O . VAL B 1 31 ? -8.688 36.406 13.523 1 97.44 31 VAL B O 1
ATOM 3580 N N . ASP B 1 32 ? -8.609 34.25 14.055 1 97 32 ASP B N 1
ATOM 3581 C CA . ASP B 1 32 ? -10.055 34.094 14.211 1 97 32 ASP B CA 1
ATOM 3582 C C . ASP B 1 32 ? -10.492 34.438 15.633 1 97 32 ASP B C 1
ATOM 3584 O O . ASP B 1 32 ? -10.312 33.625 16.547 1 97 32 ASP B O 1
ATOM 3588 N N . ALA B 1 33 ? -11.227 35.531 15.828 1 96.94 33 ALA B N 1
ATOM 3589 C CA . ALA B 1 33 ? -11.609 36 17.141 1 96.94 33 ALA B CA 1
ATOM 3590 C C . ALA B 1 33 ? -12.547 35.031 17.844 1 96.94 33 ALA B C 1
ATOM 3592 O O . ALA B 1 33 ? -12.445 34.812 19.062 1 96.94 33 ALA B O 1
ATOM 3593 N N . ALA B 1 34 ? -13.422 34.5 17.109 1 96.5 34 ALA B N 1
ATOM 3594 C CA . ALA B 1 34 ? -14.375 33.562 17.688 1 96.5 34 ALA B CA 1
ATOM 3595 C C . ALA B 1 34 ? -13.672 32.312 18.234 1 96.5 34 ALA B C 1
ATOM 3597 O O . ALA B 1 34 ? -14.023 31.812 19.297 1 96.5 34 ALA B O 1
ATOM 3598 N N . LYS B 1 35 ? -12.734 31.859 17.5 1 96.5 35 LYS B N 1
ATOM 3599 C CA . LYS B 1 35 ? -11.945 30.703 17.922 1 96.5 35 LYS B CA 1
ATOM 3600 C C . LYS B 1 35 ? -11.18 31.016 19.219 1 96.5 35 LYS B C 1
ATOM 3602 O O . LYS B 1 35 ? -11.172 30.219 20.141 1 96.5 35 LYS B O 1
ATOM 3607 N N . ILE B 1 36 ? -10.547 32.156 19.281 1 97.81 36 ILE B N 1
ATOM 3608 C CA . ILE B 1 36 ? -9.75 32.562 20.422 1 97.81 36 ILE B CA 1
ATOM 3609 C C . ILE B 1 36 ? -10.648 32.688 21.656 1 97.81 36 ILE B C 1
ATOM 3611 O O . ILE B 1 36 ? -10.289 32.281 22.75 1 97.81 36 ILE B O 1
ATOM 3615 N N . ASP B 1 37 ? -11.836 33.25 21.453 1 97.75 37 ASP B N 1
ATOM 3616 C CA . ASP B 1 37 ? -12.789 33.406 22.547 1 97.75 37 ASP B CA 1
ATOM 3617 C C . ASP B 1 37 ? -13.195 32.062 23.125 1 97.75 37 ASP B C 1
ATOM 3619 O O . ASP B 1 37 ? -13.188 31.859 24.328 1 97.75 37 ASP B O 1
ATOM 3623 N N . ASN B 1 38 ? -13.516 31.172 22.234 1 97.69 38 ASN B N 1
ATOM 3624 C CA . ASN B 1 38 ? -13.914 29.828 22.656 1 97.69 38 ASN B CA 1
ATOM 3625 C C . ASN B 1 38 ? -12.781 29.109 23.391 1 97.69 38 ASN B C 1
ATOM 3627 O O . ASN B 1 38 ? -12.984 28.578 24.484 1 97.69 38 ASN B O 1
ATOM 3631 N N . LEU B 1 39 ? -11.633 29.125 22.781 1 98.56 39 LEU B N 1
ATOM 3632 C CA . LEU B 1 39 ? -10.477 28.438 23.359 1 98.56 39 LEU B CA 1
ATOM 3633 C C . LEU B 1 39 ? -10.102 29.031 24.703 1 98.56 39 LEU B C 1
ATOM 3635 O O . LEU B 1 39 ? -9.828 28.281 25.656 1 98.56 39 LEU B O 1
ATOM 3639 N N . SER B 1 40 ? -10.141 30.328 24.844 1 98.19 40 SER B N 1
ATOM 3640 C CA . SER B 1 40 ? -9.805 31 26.094 1 98.19 40 SER B CA 1
ATOM 3641 C C . SER B 1 40 ? -10.805 30.656 27.203 1 98.19 40 SER B C 1
ATOM 3643 O O . SER B 1 40 ? -10.453 30.656 28.375 1 98.19 40 SER B O 1
ATOM 3645 N N . ALA B 1 41 ? -11.992 30.359 26.766 1 97.81 41 ALA B N 1
ATOM 3646 C CA . ALA B 1 41 ? -13.055 30 27.719 1 97.81 41 ALA B CA 1
ATOM 3647 C C . ALA B 1 41 ? -13.039 28.5 28.031 1 97.81 41 ALA B C 1
ATOM 3649 O O . ALA B 1 41 ? -13.891 28 28.75 1 97.81 41 ALA B O 1
ATOM 3650 N N . GLY B 1 42 ? -12.102 27.797 27.391 1 97.81 42 GLY B N 1
ATOM 3651 C CA . GLY B 1 42 ? -11.992 26.375 27.625 1 97.81 42 GLY B CA 1
ATOM 3652 C C . GLY B 1 42 ? -12.977 25.562 26.797 1 97.81 42 GLY B C 1
ATOM 3653 O O . GLY B 1 42 ? -13.281 24.406 27.141 1 97.81 42 GLY B O 1
ATOM 3654 N N . GLN B 1 43 ? -13.516 26.172 25.859 1 97.25 43 GLN B N 1
ATOM 3655 C CA . GLN B 1 43 ? -14.453 25.484 24.969 1 97.25 43 GLN B CA 1
ATOM 3656 C C . GLN B 1 43 ? -13.781 25.094 23.656 1 97.25 43 GLN B C 1
ATOM 3658 O O . GLN B 1 43 ? -13.32 25.938 22.906 1 97.25 43 GLN B O 1
ATOM 3663 N N . ALA B 1 44 ? -13.773 23.797 23.422 1 96.19 44 ALA B N 1
ATOM 3664 C CA . ALA B 1 44 ? -13.156 23.297 22.188 1 96.19 44 ALA B CA 1
ATOM 3665 C C . ALA B 1 44 ? -13.961 23.734 20.953 1 96.19 44 ALA B C 1
ATOM 3667 O O . ALA B 1 44 ? -15.18 23.562 20.922 1 96.19 44 ALA B O 1
ATOM 3668 N N . PRO B 1 45 ? -13.32 24.25 19.953 1 94.44 45 PRO B N 1
ATOM 3669 C CA . PRO B 1 45 ? -14.023 24.734 18.766 1 94.44 45 PRO B CA 1
ATOM 3670 C C . PRO B 1 45 ? -14.414 23.609 17.812 1 94.44 45 PRO B C 1
ATOM 3672 O O . PRO B 1 45 ? -15.133 23.844 16.844 1 94.44 45 PRO B O 1
ATOM 3675 N N . PHE B 1 46 ? -14.008 22.422 17.984 1 95.5 46 PHE B N 1
ATOM 3676 C CA . PHE B 1 46 ? -14.32 21.234 17.188 1 95.5 46 PHE B CA 1
ATOM 3677 C C . PHE B 1 46 ? -14.375 20 18.078 1 95.5 46 PHE B C 1
ATOM 3679 O O . PHE B 1 46 ? -13.945 20.031 19.234 1 95.5 46 PHE B O 1
ATOM 3686 N N . TYR B 1 47 ? -14.93 18.969 17.484 1 96.75 47 TYR B N 1
ATOM 3687 C CA . TYR B 1 47 ? -15.047 17.734 18.234 1 96.75 47 TYR B CA 1
ATOM 3688 C C . TYR B 1 47 ? -13.781 16.906 18.125 1 96.75 47 TYR B C 1
ATOM 3690 O O . TYR B 1 47 ? -13.328 16.594 17.016 1 96.75 47 TYR B O 1
ATOM 3698 N N . GLU B 1 48 ? -13.203 16.562 19.203 1 97.56 48 GLU B N 1
ATOM 3699 C CA . GLU B 1 48 ? -12.047 15.688 19.359 1 97.56 48 GLU B CA 1
ATOM 3700 C C . GLU B 1 48 ? -12.039 15.016 20.719 1 97.56 48 GLU B C 1
ATOM 3702 O O . GLU B 1 48 ? -11.977 15.695 21.75 1 97.56 48 GLU B O 1
ATOM 3707 N N . PRO B 1 49 ? -12.125 13.664 20.688 1 97.19 49 PRO B N 1
ATOM 3708 C CA . PRO B 1 49 ? -12.141 12.961 21.969 1 97.19 49 PRO B CA 1
ATOM 3709 C C . PRO B 1 49 ? -10.953 13.336 22.859 1 97.19 49 PRO B C 1
ATOM 3711 O O . PRO B 1 49 ? -9.805 13.312 22.406 1 97.19 49 PRO B O 1
ATOM 3714 N N . GLY B 1 50 ? -11.266 13.766 24.109 1 97.75 50 GLY B N 1
ATOM 3715 C CA . GLY B 1 50 ? -10.227 14.039 25.094 1 97.75 50 GLY B CA 1
ATOM 3716 C C . GLY B 1 50 ? -9.734 15.477 25.047 1 97.75 50 GLY B C 1
ATOM 3717 O O . GLY B 1 50 ? -9.07 15.93 25.984 1 97.75 50 GLY B O 1
ATOM 3718 N N . PHE B 1 51 ? -10.086 16.234 24.016 1 98.12 51 PHE B N 1
ATOM 3719 C CA . PHE B 1 51 ? -9.516 17.562 23.844 1 98.12 51 PHE B CA 1
ATOM 3720 C C . PHE B 1 51 ? -10.148 18.547 24.828 1 98.12 51 PHE B C 1
ATOM 3722 O O . PHE B 1 51 ? -9.453 19.359 25.438 1 98.12 51 PHE B O 1
ATOM 3729 N N . PRO B 1 52 ? -11.469 18.469 25.047 1 98.06 52 PRO B N 1
ATOM 3730 C CA . PRO B 1 52 ? -12.047 19.406 26.016 1 98.06 52 PRO B CA 1
ATOM 3731 C C . PRO B 1 52 ? -11.422 19.281 27.406 1 98.06 52 PRO B C 1
ATOM 3733 O O . PRO B 1 52 ? -11.117 20.297 28.047 1 98.06 52 PRO B O 1
ATOM 3736 N N . GLU B 1 53 ? -11.18 18.094 27.812 1 98.25 53 GLU B N 1
ATOM 3737 C CA . GLU B 1 53 ? -10.57 17.859 29.125 1 98.25 53 GLU B CA 1
ATOM 3738 C C . GLU B 1 53 ? -9.133 18.359 29.156 1 98.25 53 GLU B C 1
ATOM 3740 O O . GLU B 1 53 ? -8.719 19.016 30.109 1 98.25 53 GLU B O 1
ATOM 3745 N N . LEU B 1 54 ? -8.398 18.062 28.109 1 98.5 54 LEU B N 1
ATOM 3746 C CA . LEU B 1 54 ? -7.016 18.5 28.016 1 98.5 54 LEU B CA 1
ATOM 3747 C C . LEU B 1 54 ? -6.934 20.031 27.984 1 98.5 54 LEU B C 1
ATOM 3749 O O . LEU B 1 54 ? -6.074 20.625 28.641 1 98.5 54 LEU B O 1
ATOM 3753 N N . LEU B 1 55 ? -7.793 20.641 27.203 1 98.56 55 LEU B N 1
ATOM 3754 C CA . LEU B 1 55 ? -7.844 22.094 27.078 1 98.56 55 LEU B CA 1
ATOM 3755 C C . LEU B 1 55 ? -8.117 22.75 28.422 1 98.56 55 LEU B C 1
ATOM 3757 O O . LEU B 1 55 ? -7.395 23.656 28.844 1 98.56 55 LEU B O 1
ATOM 3761 N N . LYS B 1 56 ? -9.094 22.281 29.125 1 98.19 56 LYS B N 1
ATOM 3762 C CA . LYS B 1 56 ? -9.484 22.844 30.422 1 98.19 56 LYS B CA 1
ATOM 3763 C C . LYS B 1 56 ? -8.359 22.688 31.438 1 98.19 56 LYS B C 1
ATOM 3765 O O . LYS B 1 56 ? -8.07 23.641 32.188 1 98.19 56 LYS B O 1
ATOM 3770 N N . SER B 1 57 ? -7.805 21.531 31.469 1 98.12 57 SER B N 1
ATOM 3771 C CA . SER B 1 57 ? -6.73 21.297 32.438 1 98.12 57 SER B CA 1
ATOM 3772 C C . SER B 1 57 ? -5.527 22.203 32.156 1 98.12 57 SER B C 1
ATOM 3774 O O . SER B 1 57 ? -4.906 22.719 33.094 1 98.12 57 SER B O 1
ATOM 3776 N N . SER B 1 58 ? -5.207 22.375 30.922 1 97.88 58 SER B N 1
ATOM 3777 C CA . SER B 1 58 ? -4.062 23.188 30.531 1 97.88 58 SER B CA 1
ATOM 3778 C C . SER B 1 58 ? -4.309 24.656 30.828 1 97.88 58 SER B C 1
ATOM 3780 O O . SER B 1 58 ? -3.398 25.375 31.25 1 97.88 58 SER B O 1
ATOM 3782 N N . LEU B 1 59 ? -5.492 25.094 30.641 1 98.12 59 LEU B N 1
ATOM 3783 C CA . LEU B 1 59 ? -5.859 26.469 30.969 1 98.12 59 LEU B CA 1
ATOM 3784 C C . LEU B 1 59 ? -5.84 26.703 32.469 1 98.12 59 LEU B C 1
ATOM 3786 O O . LEU B 1 59 ? -5.316 27.719 32.938 1 98.12 59 LEU B O 1
ATOM 3790 N N . SER B 1 60 ? -6.367 25.766 33.188 1 97.62 60 SER B N 1
ATOM 3791 C CA . SER B 1 60 ? -6.48 25.875 34.625 1 97.62 60 SER B CA 1
ATOM 3792 C C . SER B 1 60 ? -5.105 25.906 35.281 1 97.62 60 SER B C 1
ATOM 3794 O O . SER B 1 60 ? -4.93 26.531 36.344 1 97.62 60 SER B O 1
ATOM 3796 N N . SER B 1 61 ? -4.172 25.281 34.688 1 97.44 61 SER B N 1
ATOM 3797 C CA . SER B 1 61 ? -2.814 25.234 35.219 1 97.44 61 SER B CA 1
ATOM 3798 C C . SER B 1 61 ? -2.123 26.594 35.062 1 97.44 61 SER B C 1
ATOM 3800 O O . SER B 1 61 ? -1.104 26.844 35.719 1 97.44 61 SER B O 1
ATOM 3802 N N . GLY B 1 62 ? -2.605 27.422 34.125 1 97.62 62 GLY B N 1
ATOM 3803 C CA . GLY B 1 62 ? -1.98 28.703 33.812 1 97.62 62 GLY B CA 1
ATOM 3804 C C . GLY B 1 62 ? -0.896 28.594 32.75 1 97.62 62 GLY B C 1
ATOM 3805 O O . GLY B 1 62 ? -0.316 29.594 32.344 1 97.62 62 GLY B O 1
ATOM 3806 N N . ALA B 1 63 ? -0.719 27.406 32.312 1 98.25 63 ALA B N 1
ATOM 3807 C CA . ALA B 1 63 ? 0.38 27.141 31.391 1 98.25 63 ALA B CA 1
ATOM 3808 C C . ALA B 1 63 ? -0.027 27.469 29.953 1 98.25 63 ALA B C 1
ATOM 3810 O O . ALA B 1 63 ? 0.825 27.578 29.078 1 98.25 63 ALA B O 1
ATOM 3811 N N . LEU B 1 64 ? -1.335 27.641 29.688 1 98.81 64 LEU B N 1
ATOM 3812 C CA . LEU B 1 64 ? -1.852 27.859 28.344 1 98.81 64 LEU B CA 1
ATOM 3813 C C . LEU B 1 64 ? -2.676 29.125 28.266 1 98.81 64 LEU B C 1
ATOM 3815 O O . LEU B 1 64 ? -3.496 29.391 29.156 1 98.81 64 LEU B O 1
ATOM 3819 N N . SER B 1 65 ? -2.414 29.906 27.375 1 98.69 65 SER B N 1
ATOM 3820 C CA . SER B 1 65 ? -3.211 31.094 27.078 1 98.69 65 SER B CA 1
ATOM 3821 C C . SER B 1 65 ? -3.354 31.297 25.578 1 98.69 65 SER B C 1
ATOM 3823 O O . SER B 1 65 ? -2.662 30.641 24.781 1 98.69 65 SER B O 1
ATOM 3825 N N . PHE B 1 66 ? -4.289 32.094 25.141 1 98.62 66 PHE B N 1
ATOM 3826 C CA . PHE B 1 66 ? -4.543 32.344 23.734 1 98.62 66 PHE B CA 1
ATOM 3827 C C . PHE B 1 66 ? -4.57 33.844 23.453 1 98.62 66 PHE B C 1
ATOM 3829 O O . PHE B 1 66 ? -4.902 34.656 24.344 1 98.62 66 PHE B O 1
ATOM 3836 N N . ALA B 1 67 ? -4.18 34.219 22.266 1 98.25 67 ALA B N 1
ATOM 3837 C CA . ALA B 1 67 ? -4.16 35.625 21.844 1 98.25 67 ALA B CA 1
ATOM 3838 C C . ALA B 1 67 ? -4.609 35.75 20.406 1 98.25 67 ALA B C 1
ATOM 3840 O O . ALA B 1 67 ? -4.438 34.844 19.594 1 98.25 67 ALA B O 1
ATOM 3841 N N . LEU B 1 68 ? -5.18 36.875 20.109 1 97.56 68 LEU B N 1
ATOM 3842 C CA . LEU B 1 68 ? -5.652 37.188 18.766 1 97.56 68 LEU B CA 1
ATOM 3843 C C . LEU B 1 68 ? -4.562 37.906 17.969 1 97.56 68 LEU B C 1
ATOM 3845 O O . LEU B 1 68 ? -3.932 38.844 18.453 1 97.56 68 LEU B O 1
ATOM 3849 N N . ALA B 1 69 ? -4.262 37.375 16.828 1 96.06 69 ALA B N 1
ATOM 3850 C CA . ALA B 1 69 ? -3.369 38.031 15.883 1 96.06 69 ALA B CA 1
ATOM 3851 C C . ALA B 1 69 ? -4.16 38.844 14.852 1 96.06 69 ALA B C 1
ATOM 3853 O O . ALA B 1 69 ? -5.301 38.5 14.523 1 96.06 69 ALA B O 1
ATOM 3854 N N . PRO B 1 70 ? -3.551 39.906 14.32 1 90.88 70 PRO B N 1
ATOM 3855 C CA . PRO B 1 70 ? -4.238 40.656 13.266 1 90.88 70 PRO B CA 1
ATOM 3856 C C . PRO B 1 70 ? -4.195 39.938 11.914 1 90.88 70 PRO B C 1
ATOM 3858 O O . PRO B 1 70 ? -3.26 39.188 11.641 1 90.88 70 PRO B O 1
ATOM 3861 N N . THR B 1 71 ? -5.184 40.125 11.117 1 86.25 71 THR B N 1
ATOM 3862 C CA . THR B 1 71 ? -5.191 39.562 9.766 1 86.25 71 THR B CA 1
ATOM 3863 C C . THR B 1 71 ? -4.34 40.438 8.836 1 86.25 71 THR B C 1
ATOM 3865 O O . THR B 1 71 ? -3.812 39.938 7.836 1 86.25 71 THR B O 1
ATOM 3868 N N . ASP B 1 72 ? -4.305 41.625 9.172 1 82.12 72 ASP B N 1
ATOM 3869 C CA . ASP B 1 72 ? -3.514 42.594 8.414 1 82.12 72 ASP B CA 1
ATOM 3870 C C . ASP B 1 72 ? -2.836 43.594 9.344 1 82.12 72 ASP B C 1
ATOM 3872 O O . ASP B 1 72 ? -3.393 43.969 10.383 1 82.12 72 ASP B O 1
ATOM 3876 N N . GLY B 1 73 ? -1.698 43.969 9.047 1 79.25 73 GLY B N 1
ATOM 3877 C CA . GLY B 1 73 ? -1.004 44.969 9.82 1 79.25 73 GLY B CA 1
ATOM 3878 C C . GLY B 1 73 ? -0.106 44.406 10.898 1 79.25 73 GLY B C 1
ATOM 3879 O O . GLY B 1 73 ? 0.161 43.188 10.914 1 79.25 73 GLY B O 1
ATOM 3880 N N . ALA B 1 74 ? 0.407 45.219 11.766 1 87.19 74 ALA B N 1
ATOM 3881 C CA . ALA B 1 74 ? 1.346 44.844 12.82 1 87.19 74 ALA B CA 1
ATOM 3882 C C . ALA B 1 74 ? 0.611 44.281 14.039 1 87.19 74 ALA B C 1
ATOM 3884 O O . ALA B 1 74 ? -0.5 44.719 14.352 1 87.19 74 ALA B O 1
ATOM 3885 N N . PRO B 1 75 ? 1.096 43.312 14.695 1 92.31 75 PRO B N 1
ATOM 3886 C CA . PRO B 1 75 ? 0.48 42.812 15.93 1 92.31 75 PRO B CA 1
ATOM 3887 C C . PRO B 1 75 ? 0.437 43.875 17.031 1 92.31 75 PRO B C 1
ATOM 3889 O O . PRO B 1 75 ? 1.188 44.844 16.984 1 92.31 75 PRO B O 1
ATOM 3892 N N . SER B 1 76 ? -0.471 43.719 17.969 1 93.62 76 SER B N 1
ATOM 3893 C CA . SER B 1 76 ? -0.52 44.594 19.109 1 93.62 76 SER B CA 1
ATOM 3894 C C . SER B 1 76 ? 0.795 44.594 19.891 1 93.62 76 SER B C 1
ATOM 3896 O O . SER B 1 76 ? 1.542 43.594 19.828 1 93.62 76 SER B O 1
ATOM 3898 N N . PRO B 1 77 ? 1.097 45.656 20.594 1 94.31 77 PRO B N 1
ATOM 3899 C CA . PRO B 1 77 ? 2.309 45.688 21.422 1 94.31 77 PRO B CA 1
ATOM 3900 C C . PRO B 1 77 ? 2.354 44.531 22.422 1 94.31 77 PRO B C 1
ATOM 3902 O O . PRO B 1 77 ? 3.424 43.969 22.672 1 94.31 77 PRO B O 1
ATOM 3905 N N . GLU B 1 78 ? 1.224 44.156 22.891 1 95.5 78 GLU B N 1
ATOM 3906 C CA . GLU B 1 78 ? 1.15 43.062 23.844 1 95.5 78 GLU B CA 1
ATOM 3907 C C . GLU B 1 78 ? 1.514 41.75 23.203 1 95.5 78 GLU B C 1
ATOM 3909 O O . GLU B 1 78 ? 2.328 40.969 23.734 1 95.5 78 GLU B O 1
ATOM 3914 N N . LEU B 1 79 ? 0.873 41.469 22.078 1 97.06 79 LEU B N 1
ATOM 3915 C CA . LEU B 1 79 ? 1.179 40.25 21.375 1 97.06 79 LEU B CA 1
ATOM 3916 C C . LEU B 1 79 ? 2.641 40.219 20.938 1 97.06 79 LEU B C 1
ATOM 3918 O O . LEU B 1 79 ? 3.301 39.188 21.047 1 97.06 79 LEU B O 1
ATOM 3922 N N . SER B 1 80 ? 3.094 41.344 20.453 1 95.81 80 SER B N 1
ATOM 3923 C CA . SER B 1 80 ? 4.484 41.438 20.031 1 95.81 80 SER B CA 1
ATOM 3924 C C . SER B 1 80 ? 5.441 41.094 21.156 1 95.81 80 SER B C 1
ATOM 3926 O O . SER B 1 80 ? 6.426 40.375 20.969 1 95.81 80 SER B O 1
ATOM 3928 N N . ALA B 1 81 ? 5.195 41.625 22.297 1 95.62 81 ALA B N 1
ATOM 3929 C CA . ALA B 1 81 ? 6.039 41.375 23.469 1 95.62 81 ALA B CA 1
ATOM 3930 C C . ALA B 1 81 ? 6.008 39.906 23.875 1 95.62 81 ALA B C 1
ATOM 3932 O O . ALA B 1 81 ? 7.035 39.344 24.25 1 95.62 81 ALA B O 1
ATOM 3933 N N . GLN B 1 82 ? 4.84 39.344 23.859 1 96.5 82 GLN B N 1
ATOM 3934 C CA . GLN B 1 82 ? 4.691 37.938 24.219 1 96.5 82 GLN B CA 1
ATOM 3935 C C . GLN B 1 82 ? 5.465 37.031 23.25 1 96.5 82 GLN B C 1
ATOM 3937 O O . GLN B 1 82 ? 6.152 36.094 23.672 1 96.5 82 GLN B O 1
ATOM 3942 N N . LEU B 1 83 ? 5.34 37.344 21.953 1 96.69 83 LEU B N 1
ATOM 3943 C CA . LEU B 1 83 ? 6.02 36.531 20.938 1 96.69 83 LEU B CA 1
ATOM 3944 C C . LEU B 1 83 ? 7.527 36.75 21 1 96.69 83 LEU B C 1
ATOM 3946 O O . LEU B 1 83 ? 8.297 35.812 20.734 1 96.69 83 LEU B O 1
ATOM 3950 N N . ALA B 1 84 ? 7.949 37.938 21.359 1 94 84 ALA B N 1
ATOM 3951 C CA . ALA B 1 84 ? 9.367 38.25 21.5 1 94 84 ALA B CA 1
ATOM 3952 C C . ALA B 1 84 ? 9.984 37.438 22.641 1 94 84 ALA B C 1
ATOM 3954 O O . ALA B 1 84 ? 11.172 37.094 22.609 1 94 84 ALA B O 1
ATOM 3955 N N . ASP B 1 85 ? 9.18 37.156 23.609 1 93.19 85 ASP B N 1
ATOM 3956 C CA . ASP B 1 85 ? 9.648 36.469 24.797 1 93.19 85 ASP B CA 1
ATOM 3957 C C . ASP B 1 85 ? 9.516 34.969 24.641 1 93.19 85 ASP B C 1
ATOM 3959 O O . ASP B 1 85 ? 9.703 34.188 25.594 1 93.19 85 ASP B O 1
ATOM 3963 N N . THR B 1 86 ? 9.219 34.469 23.531 1 95 86 THR B N 1
ATOM 3964 C CA . THR B 1 86 ? 9.008 33.062 23.25 1 95 86 THR B CA 1
ATOM 3965 C C . THR B 1 86 ? 10.297 32.438 22.734 1 95 86 THR B C 1
ATOM 3967 O O . THR B 1 86 ? 11.008 33.031 21.922 1 95 86 THR B O 1
ATOM 3970 N N . ASP B 1 87 ? 10.609 31.172 23.219 1 93.5 87 ASP B N 1
ATOM 3971 C CA . ASP B 1 87 ? 11.828 30.453 22.844 1 93.5 87 ASP B CA 1
ATOM 3972 C C . ASP B 1 87 ? 11.656 29.734 21.516 1 93.5 87 ASP B C 1
ATOM 3974 O O . ASP B 1 87 ? 12.609 29.625 20.734 1 93.5 87 ASP B O 1
ATOM 3978 N N . LEU B 1 88 ? 10.508 29.219 21.328 1 97.44 88 LEU B N 1
ATOM 3979 C CA . LEU B 1 88 ? 10.242 28.359 20.172 1 97.44 88 LEU B CA 1
ATOM 3980 C C . LEU B 1 88 ? 8.836 28.578 19.641 1 97.44 88 LEU B C 1
ATOM 3982 O O . LEU B 1 88 ? 7.867 28.594 20.406 1 97.44 88 LEU B O 1
ATOM 3986 N N . HIS B 1 89 ? 8.703 28.844 18.328 1 98.44 89 HIS B N 1
ATOM 3987 C CA . HIS B 1 89 ? 7.426 29.094 17.672 1 98.44 89 HIS B CA 1
ATOM 3988 C C . HIS B 1 89 ? 7.047 27.938 16.766 1 98.44 89 HIS B C 1
ATOM 3990 O O . HIS B 1 89 ? 7.785 27.609 15.828 1 98.44 89 HIS B O 1
ATOM 3996 N N . PHE B 1 90 ? 5.848 27.344 16.969 1 98.88 90 PHE B N 1
ATOM 3997 C CA . PHE B 1 90 ? 5.297 26.375 16.016 1 98.88 90 PHE B CA 1
ATOM 3998 C C . PHE B 1 90 ? 4.387 27.062 15.008 1 98.88 90 PHE B C 1
ATOM 4000 O O . PHE B 1 90 ? 3.555 27.891 15.383 1 98.88 90 PHE B O 1
ATOM 4007 N N . ILE B 1 91 ? 4.551 26.75 13.773 1 98.75 91 ILE B N 1
ATOM 4008 C CA . ILE B 1 91 ? 3.629 27.172 12.719 1 98.75 91 ILE B CA 1
ATOM 4009 C C . ILE B 1 91 ? 2.703 26 12.367 1 98.75 91 ILE B C 1
ATOM 4011 O O . ILE B 1 91 ? 3.148 24.984 11.82 1 98.75 91 ILE B O 1
ATOM 4015 N N . THR B 1 92 ? 1.443 26.141 12.625 1 98.56 92 THR B N 1
ATOM 4016 C CA . THR B 1 92 ? 0.483 25.062 12.469 1 98.56 92 THR B CA 1
ATOM 4017 C C . THR B 1 92 ? -0.743 25.531 11.688 1 98.56 92 THR B C 1
ATOM 4019 O O . THR B 1 92 ? -1.869 25.125 12 1 98.56 92 THR B O 1
ATOM 4022 N N . VAL B 1 93 ? -0.557 26.406 10.727 1 98.06 93 VAL B N 1
ATOM 4023 C CA . VAL B 1 93 ? -1.662 26.953 9.945 1 98.06 93 VAL B CA 1
ATOM 4024 C C . VAL B 1 93 ? -2 26.016 8.797 1 98.06 93 VAL B C 1
ATOM 4026 O O . VAL B 1 93 ? -1.201 25.141 8.445 1 98.06 93 VAL B O 1
ATOM 4029 N N . GLY B 1 94 ? -3.195 26.109 8.258 1 96.5 94 GLY B N 1
ATOM 4030 C CA . GLY B 1 94 ? -3.635 25.266 7.156 1 96.5 94 GLY B CA 1
ATOM 4031 C C . GLY B 1 94 ? -2.973 25.625 5.84 1 96.5 94 GLY B C 1
ATOM 4032 O O . GLY B 1 94 ? -2.488 26.75 5.664 1 96.5 94 GLY B O 1
ATOM 4033 N N . THR B 1 95 ? -2.891 24.688 4.977 1 97.5 95 THR B N 1
ATOM 4034 C CA . THR B 1 95 ? -2.471 24.844 3.59 1 97.5 95 THR B CA 1
ATOM 4035 C C . THR B 1 95 ? -3.537 24.328 2.633 1 97.5 95 THR B C 1
ATOM 4037 O O . THR B 1 95 ? -3.324 23.328 1.946 1 97.5 95 THR B O 1
ATOM 4040 N N . PRO B 1 96 ? -4.699 25.016 2.562 1 95.88 96 PRO B N 1
ATOM 4041 C CA . PRO B 1 96 ? -5.793 24.547 1.71 1 95.88 96 PRO B CA 1
ATOM 4042 C C . PRO B 1 96 ? -5.418 24.516 0.23 1 95.88 96 PRO B C 1
ATOM 4044 O O . PRO B 1 96 ? -4.367 25.031 -0.155 1 95.88 96 PRO B O 1
ATOM 4047 N N . GLN B 1 97 ? -6.156 23.766 -0.519 1 94.81 97 GLN B N 1
ATOM 4048 C CA . GLN B 1 97 ? -5.957 23.75 -1.964 1 94.81 97 GLN B CA 1
ATOM 4049 C C . GLN B 1 97 ? -6.164 25.156 -2.551 1 94.81 97 GLN B C 1
ATOM 4051 O O . GLN B 1 97 ? -7.074 25.875 -2.143 1 94.81 97 GLN B O 1
ATOM 4056 N N . SER B 1 98 ? -5.359 25.453 -3.477 1 93.44 98 SER B N 1
ATOM 4057 C CA . SER B 1 98 ? -5.449 26.75 -4.137 1 93.44 98 SER B CA 1
ATOM 4058 C C . SER B 1 98 ? -6.734 26.859 -4.953 1 93.44 98 SER B C 1
ATOM 4060 O O . SER B 1 98 ? -7.246 25.859 -5.461 1 93.44 98 SER B O 1
ATOM 4062 N N . SER B 1 99 ? -7.223 28.062 -5.074 1 89.88 99 SER B N 1
ATOM 4063 C CA . SER B 1 99 ? -8.43 28.312 -5.859 1 89.88 99 SER B CA 1
ATOM 4064 C C . SER B 1 99 ? -8.164 28.156 -7.352 1 89.88 99 SER B C 1
ATOM 4066 O O . SER B 1 99 ? -9.086 27.906 -8.133 1 89.88 99 SER B O 1
ATOM 4068 N N . ASP B 1 100 ? -6.965 28.281 -7.707 1 89.5 100 ASP B N 1
ATOM 4069 C CA . ASP B 1 100 ? -6.617 28.344 -9.125 1 89.5 100 ASP B CA 1
ATOM 4070 C C . ASP B 1 100 ? -6.109 26.984 -9.625 1 89.5 100 ASP B C 1
ATOM 4072 O O . ASP B 1 100 ? -5.746 26.844 -10.789 1 89.5 100 ASP B O 1
ATOM 4076 N N . GLY B 1 101 ? -6.078 26.062 -8.766 1 91.06 101 GLY B N 1
ATOM 4077 C CA . GLY B 1 101 ? -5.551 24.781 -9.211 1 91.06 101 GLY B CA 1
ATOM 4078 C C . GLY B 1 101 ? -5.418 23.766 -8.086 1 91.06 101 GLY B C 1
ATOM 4079 O O . GLY B 1 101 ? -6.145 23.828 -7.094 1 91.06 101 GLY B O 1
ATOM 4080 N N . LYS B 1 102 ? -4.551 22.797 -8.312 1 93.75 102 LYS B N 1
ATOM 4081 C CA . LYS B 1 102 ? -4.426 21.672 -7.395 1 93.75 102 LYS B CA 1
ATOM 4082 C C . LYS B 1 102 ? -3.346 21.922 -6.348 1 93.75 102 LYS B C 1
ATOM 4084 O O . LYS B 1 102 ? -3.227 21.188 -5.375 1 93.75 102 LYS B O 1
ATOM 4089 N N . ALA B 1 103 ? -2.67 23.031 -6.461 1 96.19 103 ALA B N 1
ATOM 4090 C CA . ALA B 1 103 ? -1.521 23.297 -5.598 1 96.19 103 ALA B CA 1
ATOM 4091 C C . ALA B 1 103 ? -1.969 23.719 -4.199 1 96.19 103 ALA B C 1
ATOM 4093 O O . ALA B 1 103 ? -3.127 24.078 -3.996 1 96.19 103 ALA B O 1
ATOM 4094 N N . ALA B 1 104 ? -1.069 23.656 -3.244 1 97.12 104 ALA B N 1
ATOM 4095 C CA . ALA B 1 104 ? -1.328 24.109 -1.883 1 97.12 104 ALA B CA 1
ATOM 4096 C C . ALA B 1 104 ? -1.239 25.641 -1.79 1 97.12 104 ALA B C 1
ATOM 4098 O O . ALA B 1 104 ? -0.351 26.25 -2.387 1 97.12 104 ALA B O 1
ATOM 4099 N N . ASN B 1 105 ? -2.17 26.219 -1.129 1 97.5 105 ASN B N 1
ATOM 4100 C CA . ASN B 1 105 ? -2.096 27.641 -0.777 1 97.5 105 ASN B CA 1
ATOM 4101 C C . ASN B 1 105 ? -1.228 27.859 0.458 1 97.5 105 ASN B C 1
ATOM 4103 O O . ASN B 1 105 ? -1.615 27.5 1.568 1 97.5 105 ASN B O 1
ATOM 4107 N N . LEU B 1 106 ? -0.074 28.562 0.247 1 97.75 106 LEU B N 1
ATOM 4108 C CA . LEU B 1 106 ? 0.903 28.703 1.322 1 97.75 106 LEU B CA 1
ATOM 4109 C C . LEU B 1 106 ? 0.814 30.094 1.955 1 97.75 106 LEU B C 1
ATOM 4111 O O . LEU B 1 106 ? 1.641 30.438 2.799 1 97.75 106 LEU B O 1
ATOM 4115 N N . SER B 1 107 ? -0.196 30.875 1.605 1 96.75 107 SER B N 1
ATOM 4116 C CA . SER B 1 107 ? -0.288 32.25 2.082 1 96.75 107 SER B CA 1
ATOM 4117 C C . SER B 1 107 ? -0.373 32.312 3.604 1 96.75 107 SER B C 1
ATOM 4119 O O . SER B 1 107 ? 0.167 33.219 4.227 1 96.75 107 SER B O 1
ATOM 4121 N N . TYR B 1 108 ? -1.042 31.359 4.18 1 97 108 TYR B N 1
ATOM 4122 C CA . TYR B 1 108 ? -1.195 31.359 5.629 1 97 108 TYR B CA 1
ATOM 4123 C C . TYR B 1 108 ? 0.122 31.031 6.316 1 97 108 TYR B C 1
ATOM 4125 O O . TYR B 1 108 ? 0.425 31.562 7.391 1 97 108 TYR B O 1
ATOM 4133 N N . VAL B 1 109 ? 0.907 30.125 5.703 1 98.25 109 VAL B N 1
ATOM 4134 C CA . VAL B 1 109 ? 2.227 29.781 6.227 1 98.25 109 VAL B CA 1
ATOM 4135 C C . VAL B 1 109 ? 3.146 31 6.141 1 98.25 109 VAL B C 1
ATOM 4137 O O . VAL B 1 109 ? 3.857 31.312 7.098 1 98.25 109 VAL B O 1
ATOM 4140 N N . GLU B 1 110 ? 3.096 31.719 5.055 1 97.31 110 GLU B N 1
ATOM 4141 C CA . GLU B 1 110 ? 3.889 32.938 4.855 1 97.31 110 GLU B CA 1
ATOM 4142 C C . GLU B 1 110 ? 3.523 34 5.875 1 97.31 110 GLU B C 1
ATOM 4144 O O . GLU B 1 110 ? 4.402 34.625 6.461 1 97.31 110 GLU B O 1
ATOM 4149 N N . ALA B 1 111 ? 2.252 34.156 6.066 1 97.12 111 ALA B N 1
ATOM 4150 C CA . ALA B 1 111 ? 1.771 35.156 7.004 1 97.12 111 ALA B CA 1
ATOM 4151 C C . ALA B 1 111 ? 2.191 34.844 8.438 1 97.12 111 ALA B C 1
ATOM 4153 O O . ALA B 1 111 ? 2.559 35.719 9.203 1 97.12 111 ALA B O 1
ATOM 4154 N N . ALA B 1 112 ? 2.084 33.594 8.789 1 97.69 112 ALA B N 1
ATOM 4155 C CA . ALA B 1 112 ? 2.494 33.156 10.125 1 97.69 112 ALA B CA 1
ATOM 4156 C C . ALA B 1 112 ? 3.98 33.406 10.352 1 97.69 112 ALA B C 1
ATOM 4158 O O . ALA B 1 112 ? 4.379 33.875 11.422 1 97.69 112 ALA B O 1
ATOM 4159 N N . LEU B 1 113 ? 4.809 33.062 9.367 1 97.38 113 LEU B N 1
ATOM 4160 C CA . LEU B 1 113 ? 6.242 33.312 9.477 1 97.38 113 LEU B CA 1
ATOM 4161 C C . LEU B 1 113 ? 6.52 34.812 9.625 1 97.38 113 LEU B C 1
ATOM 4163 O O . LEU B 1 113 ? 7.34 35.219 10.453 1 97.38 113 LEU B O 1
ATOM 4167 N N . GLU B 1 114 ? 5.859 35.594 8.844 1 95.88 114 GLU B N 1
ATOM 4168 C CA . GLU B 1 114 ? 6.055 37.062 8.891 1 95.88 114 GLU B CA 1
ATOM 4169 C C . GLU B 1 114 ? 5.723 37.594 10.273 1 95.88 114 GLU B C 1
ATOM 4171 O O . GLU B 1 114 ? 6.426 38.469 10.781 1 95.88 114 GLU B O 1
ATOM 4176 N N . LEU B 1 115 ? 4.633 37.125 10.812 1 96.44 115 LEU B N 1
ATOM 4177 C CA . LEU B 1 115 ? 4.238 37.531 12.148 1 96.44 115 LEU B CA 1
ATOM 4178 C C . LEU B 1 115 ? 5.359 37.25 13.156 1 96.44 115 LEU B C 1
ATOM 4180 O O . LEU B 1 115 ? 5.707 38.125 13.945 1 96.44 115 LEU B O 1
ATOM 4184 N N . VAL B 1 116 ? 5.953 36.094 13.125 1 96.06 116 VAL B N 1
ATOM 4185 C CA . VAL B 1 116 ? 7.004 35.688 14.055 1 96.06 116 VAL B CA 1
ATOM 4186 C C . VAL B 1 116 ? 8.25 36.531 13.812 1 96.06 116 VAL B C 1
ATOM 4188 O O . VAL B 1 116 ? 8.852 37.062 14.75 1 96.06 116 VAL B O 1
ATOM 4191 N N . LEU B 1 117 ? 8.617 36.688 12.523 1 94.38 117 LEU B N 1
ATOM 4192 C CA . LEU B 1 117 ? 9.836 37.406 12.18 1 94.38 117 LEU B CA 1
ATOM 4193 C C . LEU B 1 117 ? 9.75 38.875 12.633 1 94.38 117 LEU B C 1
ATOM 4195 O O . LEU B 1 117 ? 10.75 39.438 13.07 1 94.38 117 LEU B O 1
ATOM 4199 N N . ALA B 1 118 ? 8.578 39.406 12.547 1 92.44 118 ALA B N 1
ATOM 4200 C CA . ALA B 1 118 ? 8.375 40.812 12.898 1 92.44 118 ALA B CA 1
ATOM 4201 C C . ALA B 1 118 ? 8.531 41.031 14.398 1 92.44 118 ALA B C 1
ATOM 4203 O O . ALA B 1 118 ? 8.703 42.156 14.859 1 92.44 118 ALA B O 1
ATOM 4204 N N . THR B 1 119 ? 8.461 40 15.148 1 92.12 119 THR B N 1
ATOM 4205 C CA . THR B 1 119 ? 8.438 40.125 16.594 1 92.12 119 THR B CA 1
ATOM 4206 C C . THR B 1 119 ? 9.773 39.719 17.203 1 92.12 119 THR B C 1
ATOM 4208 O O . THR B 1 119 ? 9.977 39.812 18.422 1 92.12 119 THR B O 1
ATOM 4211 N N . ILE B 1 120 ? 10.672 39.188 16.375 1 89 120 ILE B N 1
ATOM 4212 C CA . ILE B 1 120 ? 11.992 38.812 16.875 1 89 120 ILE B CA 1
ATOM 4213 C C . ILE B 1 120 ? 12.773 40.062 17.266 1 89 120 ILE B C 1
ATOM 4215 O O . ILE B 1 120 ? 12.93 40.969 16.453 1 89 120 ILE B O 1
ATOM 4219 N N . PRO B 1 121 ? 13.281 40.094 18.438 1 83.12 121 PRO B N 1
ATOM 4220 C CA . PRO B 1 121 ? 14.008 41.312 18.859 1 83.12 121 PRO B CA 1
ATOM 4221 C C . PRO B 1 121 ? 15.297 41.5 18.078 1 83.12 121 PRO B C 1
ATOM 4223 O O . PRO B 1 121 ? 15.977 40.562 17.719 1 83.12 121 PRO B O 1
ATOM 4226 N N . VAL B 1 122 ? 15.641 42.719 17.891 1 71.31 122 VAL B N 1
ATOM 4227 C CA . VAL B 1 122 ? 16.812 43.125 17.125 1 71.31 122 VAL B CA 1
ATOM 4228 C C . VAL B 1 122 ? 18.078 42.625 17.781 1 71.31 122 VAL B C 1
ATOM 4230 O O . VAL B 1 122 ? 19.031 42.188 17.109 1 71.31 122 VAL B O 1
ATOM 4233 N N . ASP B 1 123 ? 18.141 42.625 19.094 1 64.44 123 ASP B N 1
ATOM 4234 C CA . ASP B 1 123 ? 19.328 42.188 19.812 1 64.44 123 ASP B CA 1
ATOM 4235 C C . ASP B 1 123 ? 19.578 40.688 19.594 1 64.44 123 ASP B C 1
ATOM 4237 O O . ASP B 1 123 ? 20.719 40.25 19.547 1 64.44 123 ASP B O 1
ATOM 4241 N N . LYS B 1 124 ? 18.531 39.969 19.531 1 62.78 124 LYS B N 1
ATOM 4242 C CA . LYS B 1 124 ? 18.641 38.531 19.281 1 62.78 124 LYS B CA 1
ATOM 4243 C C . LYS B 1 124 ? 19.062 38.25 17.828 1 62.78 124 LYS B C 1
ATOM 4245 O O . LYS B 1 124 ? 19.688 37.25 17.547 1 62.78 124 LYS B O 1
ATOM 4250 N N . LYS B 1 125 ? 18.719 39.188 17.016 1 58.38 125 LYS B N 1
ATOM 4251 C CA . LYS B 1 125 ? 19.125 39.062 15.617 1 58.38 125 LYS B CA 1
ATOM 4252 C C . LYS B 1 125 ? 20.641 39.125 15.484 1 58.38 125 LYS B C 1
ATOM 4254 O O . LYS B 1 125 ? 21.234 38.438 14.656 1 58.38 125 LYS B O 1
ATOM 4259 N N . ALA B 1 126 ? 21.297 40.125 16.281 1 53.25 126 ALA B N 1
ATOM 4260 C CA . ALA B 1 126 ? 22.734 40.344 16.25 1 53.25 126 ALA B CA 1
ATOM 4261 C C . ALA B 1 126 ? 23.5 39.156 16.844 1 53.25 126 ALA B C 1
ATOM 4263 O O . ALA B 1 126 ? 24.656 38.938 16.484 1 53.25 126 ALA B O 1
ATOM 4264 N N . GLN B 1 127 ? 22.938 38.5 17.719 1 50.16 127 GLN B N 1
ATOM 4265 C CA . GLN B 1 127 ? 23.609 37.406 18.391 1 50.16 127 GLN B CA 1
ATOM 4266 C C . GLN B 1 127 ? 23.625 36.156 17.531 1 50.16 127 GLN B C 1
ATOM 4268 O O . GLN B 1 127 ? 24.312 35.188 17.859 1 50.16 127 GLN B O 1
ATOM 4273 N N . ALA B 1 128 ? 22.812 36.156 16.5 1 53.59 128 ALA B N 1
ATOM 4274 C CA . ALA B 1 128 ? 22.75 35.031 15.602 1 53.59 128 ALA B CA 1
ATOM 4275 C C . ALA B 1 128 ? 24.141 34.688 15.039 1 53.59 128 ALA B C 1
ATOM 4277 O O . ALA B 1 128 ? 24.312 33.656 14.391 1 53.59 128 ALA B O 1
ATOM 4278 N N . SER B 1 129 ? 25.062 35.594 15.102 1 47.91 129 SER B N 1
ATOM 4279 C CA . SER B 1 129 ? 26.422 35.281 14.672 1 47.91 129 SER B CA 1
ATOM 4280 C C . SER B 1 129 ? 27.094 34.281 15.633 1 47.91 129 SER B C 1
ATOM 4282 O O . SER B 1 129 ? 28.156 33.75 15.336 1 47.91 129 SER B O 1
ATOM 4284 N N . SER B 1 130 ? 26.641 34.312 16.953 1 45.31 130 SER B N 1
ATOM 4285 C CA . SER B 1 130 ? 27.297 33.438 17.906 1 45.31 130 SER B CA 1
ATOM 4286 C C . SER B 1 130 ? 26.578 32.094 17.984 1 45.31 130 SER B C 1
ATOM 4288 O O . SER B 1 130 ? 25.438 31.953 17.531 1 45.31 130 SER B O 1
ATOM 4290 N N . GLU B 1 131 ? 27.156 30.938 18.547 1 47.78 131 GLU B N 1
ATOM 4291 C CA . GLU B 1 131 ? 26.938 29.5 18.656 1 47.78 131 GLU B CA 1
ATOM 4292 C C . GLU B 1 131 ? 25.531 29.188 19.156 1 47.78 131 GLU B C 1
ATOM 4294 O O . GLU B 1 131 ? 25.125 28.016 19.203 1 47.78 131 GLU B O 1
ATOM 4299 N N . ARG B 1 132 ? 24.781 30.188 19.812 1 52 132 ARG B N 1
ATOM 4300 C CA . ARG B 1 132 ? 23.484 29.75 20.359 1 52 132 ARG B CA 1
ATOM 4301 C C . ARG B 1 132 ? 22.328 30.359 19.562 1 52 132 ARG B C 1
ATOM 4303 O O . ARG B 1 132 ? 22.188 31.578 19.5 1 52 132 ARG B O 1
ATOM 4310 N N . PRO B 1 133 ? 21.844 29.656 18.469 1 56.22 133 PRO B N 1
ATOM 4311 C CA . PRO B 1 133 ? 20.688 30.266 17.797 1 56.22 133 PRO B CA 1
ATOM 4312 C C . PRO B 1 133 ? 19.656 30.797 18.766 1 56.22 133 PRO B C 1
ATOM 4314 O O . PRO B 1 133 ? 19.344 30.141 19.766 1 56.22 133 PRO B O 1
ATOM 4317 N N . SER B 1 134 ? 19.266 32.125 18.562 1 71.5 134 SER B N 1
ATOM 4318 C CA . SER B 1 134 ? 18.234 32.75 19.375 1 71.5 134 SER B CA 1
ATOM 4319 C C . SER B 1 134 ? 16.875 32.125 19.141 1 71.5 134 SER B C 1
ATOM 4321 O O . SER B 1 134 ? 16.641 30.984 19.516 1 71.5 134 SER B O 1
ATOM 4323 N N . THR B 1 135 ? 15.961 32.5 18.391 1 89.94 135 THR B N 1
ATOM 4324 C CA . THR B 1 135 ? 14.57 32.094 18.203 1 89.94 135 THR B CA 1
ATOM 4325 C C . THR B 1 135 ? 14.477 30.906 17.266 1 89.94 135 THR B C 1
ATOM 4327 O O . THR B 1 135 ? 15.164 30.844 16.25 1 89.94 135 THR B O 1
ATOM 4330 N N . VAL B 1 136 ? 13.852 29.766 17.719 1 96.69 136 VAL B N 1
ATOM 4331 C CA . VAL B 1 136 ? 13.641 28.578 16.906 1 96.69 136 VAL B CA 1
ATOM 4332 C C . VAL B 1 136 ? 12.203 28.578 16.375 1 96.69 136 VAL B C 1
ATOM 4334 O O . VAL B 1 136 ? 11.258 28.812 17.125 1 96.69 136 VAL B O 1
ATOM 4337 N N . ILE B 1 137 ? 12.094 28.453 15.062 1 98.44 137 ILE B N 1
ATOM 4338 C CA . ILE B 1 137 ? 10.797 28.328 14.406 1 98.44 137 ILE B CA 1
ATOM 4339 C C . ILE B 1 137 ? 10.625 26.906 13.867 1 98.44 137 ILE B C 1
ATOM 4341 O O . ILE B 1 137 ? 11.531 26.359 13.242 1 98.44 137 ILE B O 1
ATOM 4345 N N . VAL B 1 138 ? 9.492 26.266 14.125 1 98.88 138 VAL B N 1
ATOM 4346 C CA . VAL B 1 138 ? 9.227 24.891 13.711 1 98.88 138 VAL B CA 1
ATOM 4347 C C . VAL B 1 138 ? 7.949 24.844 12.875 1 98.88 138 VAL B C 1
ATOM 4349 O O . VAL B 1 138 ? 6.852 25.047 13.398 1 98.88 138 VAL B O 1
ATOM 4352 N N . GLY B 1 139 ? 8.109 24.594 11.578 1 98.81 139 GLY B N 1
ATOM 4353 C CA . GLY B 1 139 ? 6.938 24.391 10.734 1 98.81 139 GLY B CA 1
ATOM 4354 C C . GLY B 1 139 ? 6.344 23 10.875 1 98.81 139 GLY B C 1
ATOM 4355 O O . GLY B 1 139 ? 7.059 22 10.781 1 98.81 139 GLY B O 1
ATOM 4356 N N . LYS B 1 140 ? 5.035 22.906 11.109 1 98.62 140 LYS B N 1
ATOM 4357 C CA . LYS B 1 140 ? 4.332 21.641 11.203 1 98.62 140 LYS B CA 1
ATOM 4358 C C . LYS B 1 140 ? 3.293 21.484 10.102 1 98.62 140 LYS B C 1
ATOM 4360 O O . LYS B 1 140 ? 2.777 20.391 9.859 1 98.62 140 LYS B O 1
ATOM 4365 N N . SER B 1 141 ? 3.018 22.609 9.391 1 98.44 141 SER B N 1
ATOM 4366 C CA . SER B 1 141 ? 2.051 22.594 8.297 1 98.44 141 SER B CA 1
ATOM 4367 C C . SER B 1 141 ? 2.516 21.688 7.156 1 98.44 141 SER B C 1
ATOM 4369 O O . SER B 1 141 ? 3.717 21.547 6.914 1 98.44 141 SER B O 1
ATOM 4371 N N . THR B 1 142 ? 1.563 20.969 6.527 1 97.94 142 THR B N 1
ATOM 4372 C CA . THR B 1 142 ? 1.904 20.188 5.34 1 97.94 142 THR B CA 1
ATOM 4373 C C . THR B 1 142 ? 2.186 21.109 4.152 1 97.94 142 THR B C 1
ATOM 4375 O O . THR B 1 142 ? 1.322 21.891 3.744 1 97.94 142 THR B O 1
ATOM 4378 N N . VAL B 1 143 ? 3.375 21.062 3.621 1 98.38 143 VAL B N 1
ATOM 4379 C CA . VAL B 1 143 ? 3.779 21.969 2.562 1 98.38 143 VAL B CA 1
ATOM 4380 C C . VAL B 1 143 ? 4.461 21.203 1.438 1 98.38 143 VAL B C 1
ATOM 4382 O O . VAL B 1 143 ? 4.992 20.109 1.66 1 98.38 143 VAL B O 1
ATOM 4385 N N . PRO B 1 144 ? 4.383 21.688 0.166 1 98.06 144 PRO B N 1
ATOM 4386 C CA . PRO B 1 144 ? 5.16 21.078 -0.917 1 98.06 144 PRO B CA 1
ATOM 4387 C C . PRO B 1 144 ? 6.664 21.125 -0.656 1 98.06 144 PRO B C 1
ATOM 4389 O O . PRO B 1 144 ? 7.164 22.078 -0.059 1 98.06 144 PRO B O 1
ATOM 4392 N N . VAL B 1 145 ? 7.387 20.125 -1.082 1 98.69 145 VAL B N 1
ATOM 4393 C CA . VAL B 1 145 ? 8.828 20.031 -0.908 1 98.69 145 VAL B CA 1
ATOM 4394 C C . VAL B 1 145 ? 9.508 21.281 -1.47 1 98.69 145 VAL B C 1
ATOM 4396 O O . VAL B 1 145 ? 9.109 21.781 -2.518 1 98.69 145 VAL B O 1
ATOM 4399 N N . GLY B 1 146 ? 10.477 21.781 -0.786 1 98.31 146 GLY B N 1
ATOM 4400 C CA . GLY B 1 146 ? 11.188 22.984 -1.152 1 98.31 146 GLY B CA 1
ATOM 4401 C C . GLY B 1 146 ? 10.742 24.203 -0.354 1 98.31 146 GLY B C 1
ATOM 4402 O O . GLY B 1 146 ? 11.414 25.234 -0.369 1 98.31 146 GLY B O 1
ATOM 4403 N N . THR B 1 147 ? 9.633 24.125 0.347 1 98.62 147 THR B N 1
ATOM 4404 C CA . THR B 1 147 ? 9.07 25.234 1.112 1 98.62 147 THR B CA 1
ATOM 4405 C C . THR B 1 147 ? 9.961 25.578 2.307 1 98.62 147 THR B C 1
ATOM 4407 O O . THR B 1 147 ? 10.305 26.734 2.521 1 98.62 147 THR B O 1
ATOM 4410 N N . ALA B 1 148 ? 10.352 24.578 3.043 1 98.69 148 ALA B N 1
ATOM 4411 C CA . ALA B 1 148 ? 11.141 24.781 4.254 1 98.69 148 ALA B CA 1
ATOM 4412 C C . ALA B 1 148 ? 12.461 25.484 3.938 1 98.69 148 ALA B C 1
ATOM 4414 O O . ALA B 1 148 ? 12.859 26.406 4.648 1 98.69 148 ALA B O 1
ATOM 4415 N N . ALA B 1 149 ? 13.117 25.031 2.867 1 98.19 149 ALA B N 1
ATOM 4416 C CA . ALA B 1 149 ? 14.383 25.641 2.482 1 98.19 149 ALA B CA 1
ATOM 4417 C C . ALA B 1 149 ? 14.203 27.125 2.168 1 98.19 149 ALA B C 1
ATOM 4419 O O . ALA B 1 149 ? 15.016 27.953 2.58 1 98.19 149 ALA B O 1
ATOM 4420 N N . ARG B 1 150 ? 13.164 27.422 1.457 1 98.12 150 ARG B N 1
ATOM 4421 C CA . ARG B 1 150 ? 12.875 28.812 1.093 1 98.12 150 ARG B CA 1
ATOM 4422 C C . ARG B 1 150 ? 12.578 29.656 2.33 1 98.12 150 ARG B C 1
ATOM 4424 O O . ARG B 1 150 ? 13.086 30.766 2.463 1 98.12 150 ARG B O 1
ATOM 4431 N N . LEU B 1 151 ? 11.797 29.188 3.236 1 98.62 151 LEU B N 1
ATOM 4432 C CA . LEU B 1 151 ? 11.43 29.906 4.449 1 98.62 151 LEU B CA 1
ATOM 4433 C C . LEU B 1 151 ? 12.625 30.062 5.379 1 98.62 151 LEU B C 1
ATOM 4435 O O . LEU B 1 151 ? 12.742 31.047 6.098 1 98.62 151 LEU B O 1
ATOM 4439 N N . ALA B 1 152 ? 13.484 29.047 5.367 1 97.88 152 ALA B N 1
ATOM 4440 C CA . ALA B 1 152 ? 14.664 29.047 6.23 1 97.88 152 ALA B CA 1
ATOM 4441 C C . ALA B 1 152 ? 15.578 30.219 5.902 1 97.88 152 ALA B C 1
ATOM 4443 O O . ALA B 1 152 ? 16.219 30.797 6.793 1 97.88 152 ALA B O 1
ATOM 4444 N N . GLU B 1 153 ? 15.664 30.578 4.641 1 96.94 153 GLU B N 1
ATOM 4445 C CA . GLU B 1 153 ? 16.484 31.719 4.242 1 96.94 153 GLU B CA 1
ATOM 4446 C C . GLU B 1 153 ? 16 33 4.914 1 96.94 153 GLU B C 1
ATOM 4448 O O . GLU B 1 153 ? 16.812 33.781 5.41 1 96.94 153 GLU B O 1
ATOM 4453 N N . ARG B 1 154 ? 14.7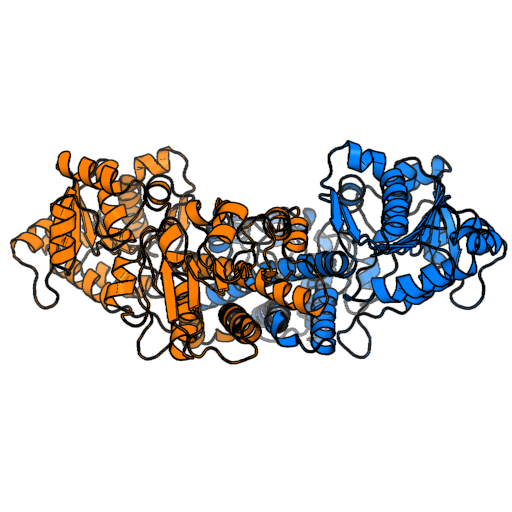42 33.188 4.973 1 96.12 154 ARG B N 1
ATOM 4454 C CA . ARG B 1 154 ? 14.148 34.344 5.602 1 96.12 154 ARG B CA 1
ATOM 4455 C C . ARG B 1 154 ? 14.352 34.344 7.113 1 96.12 154 ARG B C 1
ATOM 4457 O O . ARG B 1 154 ? 14.648 35.344 7.723 1 96.12 154 ARG B O 1
ATOM 4464 N N . ALA B 1 155 ? 14.156 33.156 7.699 1 95.75 155 ALA B N 1
ATOM 4465 C CA . ALA B 1 155 ? 14.344 33 9.141 1 95.75 155 ALA B CA 1
ATOM 4466 C C . ALA B 1 155 ? 15.789 33.312 9.531 1 95.75 155 ALA B C 1
ATOM 4468 O O . ALA B 1 155 ? 16.031 34 10.523 1 95.75 155 ALA B O 1
ATOM 4469 N N . GLU B 1 156 ? 16.688 32.781 8.742 1 92.44 156 GLU B N 1
ATOM 4470 C CA . GLU B 1 156 ? 18.094 33 9.023 1 92.44 156 GLU B CA 1
ATOM 4471 C C . GLU B 1 156 ? 18.469 34.469 8.945 1 92.44 156 GLU B C 1
ATOM 4473 O O . GLU B 1 156 ? 19.266 34.969 9.75 1 92.44 156 GLU B O 1
ATOM 4478 N N . ALA B 1 157 ? 17.906 35.125 7.945 1 91.88 157 ALA B N 1
ATOM 4479 C CA . ALA B 1 157 ? 18.156 36.562 7.789 1 91.88 157 ALA B CA 1
ATOM 4480 C C . ALA B 1 157 ? 17.688 37.344 9.016 1 91.88 157 ALA B C 1
ATOM 4482 O O . ALA B 1 157 ? 18.25 38.375 9.352 1 91.88 157 ALA B O 1
ATOM 4483 N N . ALA B 1 158 ? 16.719 36.781 9.703 1 91 158 ALA B N 1
ATOM 4484 C CA . ALA B 1 158 ? 16.172 37.438 10.891 1 91 158 ALA B CA 1
ATOM 4485 C C . ALA B 1 158 ? 16.844 36.906 12.156 1 91 158 ALA B C 1
ATOM 4487 O O . ALA B 1 158 ? 16.453 37.281 13.266 1 91 158 ALA B O 1
ATOM 4488 N N . GLY B 1 159 ? 17.797 36 12.008 1 89.31 159 GLY B N 1
ATOM 4489 C CA . GLY B 1 159 ? 18.547 35.469 13.141 1 89.31 159 GLY B CA 1
ATOM 4490 C C . GLY B 1 159 ? 17.875 34.281 13.797 1 89.31 159 GLY B C 1
ATOM 4491 O O . GLY B 1 159 ? 18.203 33.938 14.938 1 89.31 159 GLY B O 1
ATOM 4492 N N . ALA B 1 160 ? 16.938 33.688 13.164 1 94.19 160 ALA B N 1
ATOM 4493 C CA . ALA B 1 160 ? 16.234 32.531 13.695 1 94.19 160 ALA B CA 1
ATOM 4494 C C . ALA B 1 160 ? 16.641 31.266 12.961 1 94.19 160 ALA B C 1
ATOM 4496 O O . ALA B 1 160 ? 17.234 31.312 11.883 1 94.19 160 ALA B O 1
ATOM 4497 N N . VAL B 1 161 ? 16.422 30.109 13.617 1 96.19 161 VAL B N 1
ATOM 4498 C CA . VAL B 1 161 ? 16.625 28.812 13 1 96.19 161 VAL B CA 1
ATOM 4499 C C . VAL B 1 161 ? 15.273 28.156 12.711 1 96.19 161 VAL B C 1
ATOM 4501 O O . VAL B 1 161 ? 14.391 28.156 13.57 1 96.19 161 VAL B O 1
ATOM 4504 N N . LEU B 1 162 ? 15.133 27.75 11.461 1 98.19 162 LEU B N 1
ATOM 4505 C CA . LEU B 1 162 ? 13.898 27.094 11.07 1 98.19 162 LEU B CA 1
ATOM 4506 C C . LEU B 1 162 ? 14.086 25.578 10.992 1 98.19 162 LEU B C 1
ATOM 4508 O O . LEU B 1 162 ? 15.094 25.109 10.461 1 98.19 162 LEU B O 1
ATOM 4512 N N . LEU B 1 163 ? 13.211 24.812 11.609 1 98.75 163 LEU B N 1
ATOM 4513 C CA . LEU B 1 163 ? 13.078 23.375 11.438 1 98.75 163 LEU B CA 1
ATOM 4514 C C . LEU B 1 163 ? 11.734 23.016 10.82 1 98.75 163 LEU B C 1
ATOM 4516 O O . LEU B 1 163 ? 10.797 23.828 10.859 1 98.75 163 LEU B O 1
ATOM 4520 N N . TRP B 1 164 ? 11.672 21.922 10.172 1 98.88 164 TRP B N 1
ATOM 4521 C CA . TRP B 1 164 ? 10.383 21.391 9.742 1 98.88 164 TRP B CA 1
ATOM 4522 C C . TRP B 1 164 ? 10.062 20.078 10.461 1 98.88 164 TRP B C 1
ATOM 4524 O O . TRP B 1 164 ? 10.898 19.172 10.508 1 98.88 164 TRP B O 1
ATOM 4534 N N . ASN B 1 165 ? 8.914 20 11.039 1 98.88 165 ASN B N 1
ATOM 4535 C CA . ASN B 1 165 ? 8.453 18.875 11.859 1 98.88 165 ASN B CA 1
ATOM 4536 C C . ASN B 1 165 ? 7.051 18.438 11.453 1 98.88 165 ASN B C 1
ATOM 4538 O O . ASN B 1 165 ? 6.066 18.766 12.109 1 98.88 165 ASN B O 1
ATOM 4542 N N . PRO B 1 166 ? 6.973 17.594 10.406 1 98.31 166 PRO B N 1
ATOM 4543 C CA . PRO B 1 166 ? 5.656 17.203 9.914 1 98.31 166 PRO B CA 1
ATOM 4544 C C . PRO B 1 166 ? 4.797 16.547 10.992 1 98.31 166 PRO B C 1
ATOM 4546 O O . PRO B 1 166 ? 5.324 15.867 11.875 1 98.31 166 PRO B O 1
ATOM 4549 N N . GLU B 1 167 ? 3.533 16.781 10.891 1 94.88 167 GLU B N 1
ATOM 4550 C CA . GLU B 1 167 ? 2.568 16.234 11.836 1 94.88 167 GLU B CA 1
ATOM 4551 C C . GLU B 1 167 ? 1.858 15.016 11.266 1 94.88 167 GLU B C 1
ATOM 4553 O O . GLU B 1 167 ? 1.533 14.984 10.078 1 94.88 167 GLU B O 1
ATOM 4558 N N . PHE B 1 168 ? 1.545 14 12.141 1 96.38 168 PHE B N 1
ATOM 4559 C CA . PHE B 1 168 ? 0.919 12.766 11.672 1 96.38 168 PHE B CA 1
ATOM 4560 C C . PHE B 1 168 ? -0.329 12.445 12.484 1 96.38 168 PHE B C 1
ATOM 4562 O O . PHE B 1 168 ? -0.797 11.305 12.492 1 96.38 168 PHE B O 1
ATOM 4569 N N . LEU B 1 169 ? -0.829 13.438 13.227 1 95 169 LEU B N 1
ATOM 4570 C CA . LEU B 1 169 ? -1.988 13.148 14.062 1 95 169 LEU B CA 1
ATOM 4571 C C . LEU B 1 169 ? -3.211 12.836 13.203 1 95 169 LEU B C 1
ATOM 4573 O O . LEU B 1 169 ? -3.377 13.398 12.125 1 95 169 LEU B O 1
ATOM 4577 N N . ARG B 1 170 ? -4.07 11.898 13.641 1 93.69 170 ARG B N 1
ATOM 4578 C CA . ARG B 1 170 ? -5.34 11.523 13.031 1 93.69 170 ARG B CA 1
ATOM 4579 C C . ARG B 1 170 ? -6.516 12.133 13.789 1 93.69 170 ARG B C 1
ATOM 4581 O O . ARG B 1 170 ? -6.59 12.023 15.016 1 93.69 170 ARG B O 1
ATOM 4588 N N . GLU B 1 171 ? -7.402 12.766 12.992 1 94.81 171 GLU B N 1
ATOM 4589 C CA . GLU B 1 171 ? -8.625 13.219 13.648 1 94.81 171 GLU B CA 1
ATOM 4590 C C . GLU B 1 171 ? -9.32 12.07 14.383 1 94.81 171 GLU B C 1
ATOM 4592 O O . GLU B 1 171 ? -9.383 10.953 13.867 1 94.81 171 GLU B O 1
ATOM 4597 N N . GLY B 1 172 ? -9.836 12.32 15.523 1 95.56 172 GLY B N 1
ATOM 4598 C CA . GLY B 1 172 ? -10.398 11.297 16.391 1 95.56 172 GLY B CA 1
ATOM 4599 C C . GLY B 1 172 ? -9.391 10.703 17.359 1 95.56 172 GLY B C 1
ATOM 4600 O O . GLY B 1 172 ? -9.766 10.102 18.359 1 95.56 172 GLY B O 1
ATOM 4601 N N . PHE B 1 173 ? -8.086 10.953 17.062 1 96.69 173 PHE B N 1
ATOM 4602 C CA . PHE B 1 173 ? -6.996 10.445 17.891 1 96.69 173 PHE B CA 1
ATOM 4603 C C . PHE B 1 173 ? -5.945 11.523 18.125 1 96.69 173 PHE B C 1
ATOM 4605 O O . PHE B 1 173 ? -4.797 11.227 18.453 1 96.69 173 PHE B O 1
ATOM 4612 N N . ALA B 1 174 ? -6.289 12.734 17.922 1 97.12 174 ALA B N 1
ATOM 4613 C CA . ALA B 1 174 ? -5.316 13.82 17.859 1 97.12 174 ALA B CA 1
ATOM 4614 C C . ALA B 1 174 ? -4.578 13.977 19.188 1 97.12 174 ALA B C 1
ATOM 4616 O O . ALA B 1 174 ? -3.369 14.211 19.219 1 97.12 174 ALA B O 1
ATOM 4617 N N . VAL B 1 175 ? -5.309 13.891 20.312 1 98.06 175 VAL B N 1
ATOM 4618 C CA . VAL B 1 175 ? -4.684 14.047 21.625 1 98.06 175 VAL B CA 1
ATOM 4619 C C . VAL B 1 175 ? -3.66 12.938 21.844 1 98.06 175 VAL B C 1
ATOM 4621 O O . VAL B 1 175 ? -2.5 13.203 22.156 1 98.06 175 VAL B O 1
ATOM 4624 N N . LYS B 1 176 ? -4.121 11.719 21.562 1 97.75 176 LYS B N 1
ATOM 4625 C CA . LYS B 1 176 ? -3.244 10.562 21.734 1 97.75 176 LYS B CA 1
ATOM 4626 C C . LYS B 1 176 ? -2.041 10.648 20.797 1 97.75 176 LYS B C 1
ATOM 4628 O O . LYS B 1 176 ? -0.902 10.445 21.219 1 97.75 176 LYS B O 1
ATOM 4633 N N . ASP B 1 177 ? -2.244 10.953 19.516 1 97.44 177 ASP B N 1
ATOM 4634 C CA . ASP B 1 177 ? -1.193 10.961 18.516 1 97.44 177 ASP B CA 1
ATOM 4635 C C . ASP B 1 177 ? -0.19 12.078 18.766 1 97.44 177 ASP B C 1
ATOM 4637 O O . ASP B 1 177 ? 0.969 11.992 18.359 1 97.44 177 ASP B O 1
ATOM 4641 N N . THR B 1 178 ? -0.638 13.195 19.406 1 98.12 178 THR B N 1
ATOM 4642 C CA . THR B 1 178 ? 0.266 14.289 19.734 1 98.12 178 THR B CA 1
ATOM 4643 C C . THR B 1 178 ? 1.142 13.93 20.938 1 98.12 178 THR B C 1
ATOM 4645 O O . THR B 1 178 ? 2.35 14.172 20.922 1 98.12 178 THR B O 1
ATOM 4648 N N . LEU B 1 179 ? 0.545 13.312 21.922 1 98.19 179 LEU B N 1
ATOM 4649 C CA . LEU B 1 179 ? 1.258 13.016 23.156 1 98.19 179 LEU B CA 1
ATOM 4650 C C . LEU B 1 179 ? 2.049 11.719 23.031 1 98.19 179 LEU B C 1
ATOM 4652 O O . LEU B 1 179 ? 3.047 11.523 23.719 1 98.19 179 LEU B O 1
ATOM 4656 N N . HIS B 1 180 ? 1.573 10.773 22.188 1 97.94 180 HIS B N 1
ATOM 4657 C CA . HIS B 1 180 ? 2.225 9.492 21.938 1 97.94 180 HIS B CA 1
ATOM 4658 C C . HIS B 1 180 ? 2.352 9.211 20.453 1 97.94 180 HIS B C 1
ATOM 4660 O O . HIS B 1 180 ? 1.816 8.211 19.953 1 97.94 180 HIS B O 1
ATOM 4666 N N . PRO B 1 181 ? 3.123 10.062 19.766 1 98.06 181 PRO B N 1
ATOM 4667 C CA . PRO B 1 181 ? 3.256 9.867 18.312 1 98.06 181 PRO B CA 1
ATOM 4668 C C . PRO B 1 181 ? 4.02 8.594 17.953 1 98.06 181 PRO B C 1
ATOM 4670 O O . PRO B 1 181 ? 4.836 8.117 18.75 1 98.06 181 PRO B O 1
ATOM 4673 N N . ASP B 1 182 ? 3.75 8.039 16.75 1 97.38 182 ASP B N 1
ATOM 4674 C CA . ASP B 1 182 ? 4.426 6.82 16.312 1 97.38 182 ASP B CA 1
ATOM 4675 C C . ASP B 1 182 ? 5.855 7.117 15.875 1 97.38 182 ASP B C 1
ATOM 4677 O O . ASP B 1 182 ? 6.688 6.211 15.797 1 97.38 182 ASP B O 1
ATOM 4681 N N . ARG B 1 183 ? 6.078 8.438 15.602 1 98.25 183 ARG B N 1
ATOM 4682 C CA . ARG B 1 183 ? 7.426 8.898 15.281 1 98.25 183 ARG B CA 1
ATOM 4683 C C . ARG B 1 183 ? 7.52 10.414 15.344 1 98.25 183 ARG B C 1
ATOM 4685 O O . ARG B 1 183 ? 6.5 11.109 15.281 1 98.25 183 ARG B O 1
ATOM 4692 N N . LEU B 1 184 ? 8.711 10.898 15.5 1 98.69 184 LEU B N 1
ATOM 4693 C CA . LEU B 1 184 ? 9.055 12.305 15.305 1 98.69 184 LEU B CA 1
ATOM 4694 C C . LEU B 1 184 ? 10.055 12.469 14.164 1 98.69 184 LEU B C 1
ATOM 4696 O O . LEU B 1 184 ? 11.023 11.711 14.07 1 98.69 184 LEU B O 1
ATOM 4700 N N . VAL B 1 185 ? 9.805 13.352 13.25 1 98.88 185 VAL B N 1
ATOM 4701 C CA . VAL B 1 185 ? 10.695 13.648 12.133 1 98.88 185 VAL B CA 1
ATOM 4702 C C . VAL B 1 185 ? 11.141 15.109 12.203 1 98.88 185 VAL B C 1
ATOM 4704 O O . VAL B 1 185 ? 10.312 16.016 12.32 1 98.88 185 VAL B O 1
ATOM 4707 N N . TYR B 1 186 ? 12.445 15.328 12.211 1 98.88 186 TYR B N 1
ATOM 4708 C CA . TYR B 1 186 ? 13.016 16.672 12.18 1 98.88 186 TYR B CA 1
ATOM 4709 C C . TYR B 1 186 ? 13.656 16.969 10.836 1 98.88 186 TYR B C 1
ATOM 4711 O O . TYR B 1 186 ? 14.617 16.297 10.438 1 98.88 186 TYR B O 1
ATOM 4719 N N . GLY B 1 187 ? 13.055 17.859 10.039 1 98.88 187 GLY B N 1
ATOM 4720 C CA . GLY B 1 187 ? 13.789 18.453 8.93 1 98.88 187 GLY B CA 1
ATOM 4721 C C . GLY B 1 187 ? 14.75 19.547 9.367 1 98.88 187 GLY B C 1
ATOM 4722 O O . GLY B 1 187 ? 14.32 20.562 9.906 1 98.88 187 GLY B O 1
ATOM 4723 N N . LEU B 1 188 ? 16.078 19.406 9.117 1 98.62 188 LEU B N 1
ATOM 4724 C CA . LEU B 1 188 ? 17.094 20.266 9.695 1 98.62 188 LEU B CA 1
ATOM 4725 C C . LEU B 1 188 ? 17.828 21.047 8.617 1 98.62 188 LEU B C 1
ATOM 4727 O O . LEU B 1 188 ? 17.922 20.594 7.473 1 98.62 188 LEU B O 1
ATOM 4731 N N . PRO B 1 189 ? 18.312 22.281 8.992 1 97.12 189 PRO B N 1
ATOM 4732 C CA . PRO B 1 189 ? 19.141 23.031 8.047 1 97.12 189 PRO B CA 1
ATOM 4733 C C . PRO B 1 189 ? 20.469 22.328 7.754 1 97.12 189 PRO B C 1
ATOM 4735 O O . PRO B 1 189 ? 20.922 21.5 8.539 1 97.12 189 PRO B O 1
ATOM 4738 N N . SER B 1 190 ? 21.062 22.688 6.633 1 95.44 190 SER B N 1
ATOM 4739 C CA . SER B 1 190 ? 22.328 22.078 6.211 1 95.44 190 SER B CA 1
ATOM 4740 C C . SER B 1 190 ? 23.484 22.516 7.109 1 95.44 190 SER B C 1
ATOM 4742 O O . SER B 1 190 ? 24.438 21.766 7.312 1 95.44 190 SER B O 1
ATOM 4744 N N . ASP B 1 191 ? 23.375 23.719 7.672 1 94.75 191 ASP B N 1
ATOM 4745 C CA . ASP B 1 191 ? 24.406 24.203 8.586 1 94.75 191 ASP B CA 1
ATOM 4746 C C . ASP B 1 191 ? 24.406 23.406 9.883 1 94.75 191 ASP B C 1
ATOM 4748 O O . ASP B 1 191 ? 23.406 23.375 10.609 1 94.75 191 ASP B O 1
ATOM 4752 N N . PRO B 1 192 ? 25.516 22.75 10.234 1 95.31 192 PRO B N 1
ATOM 4753 C CA . PRO B 1 192 ? 25.547 21.844 11.375 1 95.31 192 PRO B CA 1
ATOM 4754 C C . PRO B 1 192 ? 25.25 22.531 12.703 1 95.31 192 PRO B C 1
ATOM 4756 O O . PRO B 1 192 ? 24.594 21.953 13.57 1 95.31 192 PRO B O 1
ATOM 4759 N N . ALA B 1 193 ? 25.75 23.734 12.852 1 93.69 193 ALA B N 1
ATOM 4760 C CA . ALA B 1 193 ? 25.531 24.453 14.102 1 93.69 193 ALA B CA 1
ATOM 4761 C C . ALA B 1 193 ? 24.062 24.812 14.289 1 93.69 193 ALA B C 1
ATOM 4763 O O . ALA B 1 193 ? 23.516 24.641 15.383 1 93.69 193 ALA B O 1
ATOM 4764 N N . ARG B 1 194 ? 23.469 25.281 13.266 1 94.19 194 ARG B N 1
ATOM 4765 C CA . ARG B 1 194 ? 22.047 25.625 13.305 1 94.19 194 ARG B CA 1
ATOM 4766 C C . ARG B 1 194 ? 21.203 24.375 13.484 1 94.19 194 ARG B C 1
ATOM 4768 O O . ARG B 1 194 ? 20.203 24.391 14.219 1 94.19 194 ARG B O 1
ATOM 4775 N N . ALA B 1 195 ? 21.625 23.344 12.781 1 96.81 195 ALA B N 1
ATOM 4776 C CA . ALA B 1 195 ? 20.906 22.062 12.914 1 96.81 195 ALA B CA 1
ATOM 4777 C C . ALA B 1 195 ? 20.953 21.562 14.352 1 96.81 195 ALA B C 1
ATOM 4779 O O . ALA B 1 195 ? 19.938 21.125 14.898 1 96.81 195 ALA B O 1
ATOM 4780 N N . HIS B 1 196 ? 22.062 21.609 14.938 1 96.38 196 HIS B N 1
ATOM 4781 C CA . HIS B 1 196 ? 22.25 21.141 16.297 1 96.38 196 HIS B CA 1
ATOM 4782 C C . HIS B 1 196 ? 21.422 21.969 17.281 1 96.38 196 HIS B C 1
ATOM 4784 O O . HIS B 1 196 ? 20.75 21.406 18.156 1 96.38 196 HIS B O 1
ATOM 4790 N N . ALA B 1 197 ? 21.469 23.266 17.125 1 94.31 197 ALA B N 1
ATOM 4791 C CA . ALA B 1 197 ? 20.75 24.172 18.016 1 94.31 197 ALA B CA 1
ATOM 4792 C C . ALA B 1 197 ? 19.234 23.953 17.891 1 94.31 197 ALA B C 1
ATOM 4794 O O . ALA B 1 197 ? 18.531 23.875 18.906 1 94.31 197 ALA B O 1
ATOM 4795 N N . GLY B 1 198 ? 18.781 23.969 16.672 1 96.62 198 GLY B N 1
ATOM 4796 C CA . GLY B 1 198 ? 17.375 23.734 16.453 1 96.62 198 GLY B CA 1
ATOM 4797 C C . GLY B 1 198 ? 16.891 22.406 16.984 1 96.62 198 GLY B C 1
ATOM 4798 O O . GLY B 1 198 ? 15.859 22.344 17.672 1 96.62 198 GLY B O 1
ATOM 4799 N N . ALA B 1 199 ? 17.625 21.344 16.703 1 97.94 199 ALA B N 1
ATOM 4800 C CA . ALA B 1 199 ? 17.25 20 17.156 1 97.94 199 ALA B CA 1
ATOM 4801 C C . ALA B 1 199 ? 17.25 19.922 18.688 1 97.94 199 ALA B C 1
ATOM 4803 O O . ALA B 1 199 ? 16.359 19.297 19.266 1 97.94 199 ALA B O 1
ATOM 4804 N N . ALA B 1 200 ? 18.219 20.516 19.297 1 97.12 200 ALA B N 1
ATOM 4805 C CA . ALA B 1 200 ? 18.297 20.516 20.75 1 97.12 200 ALA B CA 1
ATOM 4806 C C . ALA B 1 200 ? 17.094 21.203 21.375 1 97.12 200 ALA B C 1
ATOM 4808 O O . ALA B 1 200 ? 16.578 20.734 22.391 1 97.12 200 ALA B O 1
ATOM 4809 N N . ALA B 1 201 ? 16.734 22.328 20.797 1 96.75 201 ALA B N 1
ATOM 4810 C CA . ALA B 1 201 ? 15.562 23.047 21.297 1 96.75 201 ALA B CA 1
ATOM 4811 C C . ALA B 1 201 ? 14.305 22.188 21.188 1 96.75 201 ALA B C 1
ATOM 4813 O O . ALA B 1 201 ? 13.516 22.094 22.125 1 96.75 201 ALA B O 1
ATOM 4814 N N . LEU B 1 202 ? 14.109 21.578 20.031 1 98.06 202 LEU B N 1
ATOM 4815 C CA . LEU B 1 202 ? 12.93 20.75 19.812 1 98.06 202 LEU B CA 1
ATOM 4816 C C . LEU B 1 202 ? 12.969 19.5 20.672 1 98.06 202 LEU B C 1
ATOM 4818 O O . LEU B 1 202 ? 11.93 19.016 21.125 1 98.06 202 LEU B O 1
ATOM 4822 N N . ASP B 1 203 ? 14.172 18.922 20.938 1 98.25 203 ASP B N 1
ATOM 4823 C CA . ASP B 1 203 ? 14.328 17.812 21.875 1 98.25 203 ASP B CA 1
ATOM 4824 C C . ASP B 1 203 ? 13.852 18.203 23.266 1 98.25 203 ASP B C 1
ATOM 4826 O O . ASP B 1 203 ? 13.242 17.391 23.969 1 98.25 203 ASP B O 1
ATOM 4830 N N . THR B 1 204 ? 14.203 19.406 23.641 1 97.81 204 THR B N 1
ATOM 4831 C CA . THR B 1 204 ? 13.758 19.891 24.953 1 97.81 204 THR B CA 1
ATOM 4832 C C . THR B 1 204 ? 12.234 19.938 25.016 1 97.81 204 THR B C 1
ATOM 4834 O O . THR B 1 204 ? 11.641 19.547 26.016 1 97.81 204 THR B O 1
ATOM 4837 N N . VAL B 1 205 ? 11.648 20.391 23.984 1 98.31 205 VAL B N 1
ATOM 4838 C CA . VAL B 1 205 ? 10.195 20.484 23.922 1 98.31 205 VAL B CA 1
ATOM 4839 C C . VAL B 1 205 ? 9.586 19.078 24.031 1 98.31 205 VAL B C 1
ATOM 4841 O O . VAL B 1 205 ? 8.625 18.875 24.781 1 98.31 205 VAL B O 1
ATOM 4844 N N . TYR B 1 206 ? 10.125 18.062 23.281 1 98.69 206 TYR B N 1
ATOM 4845 C CA . TYR B 1 206 ? 9.539 16.719 23.172 1 98.69 206 TYR B CA 1
ATOM 4846 C C . TYR B 1 206 ? 10.195 15.758 24.156 1 98.69 206 TYR B C 1
ATOM 4848 O O . TYR B 1 206 ? 10.094 14.539 24 1 98.69 206 TYR B O 1
ATOM 4856 N N . ALA B 1 207 ? 10.859 16.234 25.172 1 98.56 207 ALA B N 1
ATOM 4857 C CA . ALA B 1 207 ? 11.68 15.43 26.062 1 98.56 207 ALA B CA 1
ATOM 4858 C C . ALA B 1 207 ? 10.883 14.258 26.625 1 98.56 207 ALA B C 1
ATOM 4860 O O . ALA B 1 207 ? 11.344 13.109 26.578 1 98.56 207 ALA B O 1
ATOM 4861 N N . PRO B 1 208 ? 9.625 14.492 27.172 1 98.31 208 PRO B N 1
ATOM 4862 C CA . PRO B 1 208 ? 8.875 13.352 27.703 1 98.31 208 PRO B CA 1
ATOM 4863 C C . PRO B 1 208 ? 8.516 12.328 26.625 1 98.31 208 PRO B C 1
ATOM 4865 O O . PRO B 1 208 ? 8.477 11.125 26.906 1 98.31 208 PRO B O 1
ATOM 4868 N N . ILE B 1 209 ? 8.227 12.758 25.422 1 98.56 209 ILE B N 1
ATOM 4869 C CA . ILE B 1 209 ? 7.875 11.891 24.297 1 98.56 209 ILE B CA 1
ATOM 4870 C C . ILE B 1 209 ? 9.086 11.055 23.891 1 98.56 209 ILE B C 1
ATOM 4872 O O . ILE B 1 209 ? 8.977 9.844 23.688 1 98.56 209 ILE B O 1
ATOM 4876 N N . LEU B 1 210 ? 10.234 11.688 23.828 1 98.56 210 LEU B N 1
ATOM 4877 C CA . LEU B 1 210 ? 11.477 11.008 23.484 1 98.56 210 LEU B CA 1
ATOM 4878 C C . LEU B 1 210 ? 11.867 10.008 24.562 1 98.56 210 LEU B C 1
ATOM 4880 O O . LEU B 1 210 ? 12.32 8.898 24.266 1 98.56 210 LEU B O 1
ATOM 4884 N N . ALA B 1 211 ? 11.656 10.383 25.797 1 98.25 211 ALA B N 1
ATOM 4885 C CA . ALA B 1 211 ? 11.984 9.516 26.938 1 98.25 211 ALA B CA 1
ATOM 4886 C C . ALA B 1 211 ? 11.125 8.258 26.922 1 98.25 211 ALA B C 1
ATOM 4888 O O . ALA B 1 211 ? 11.547 7.207 27.422 1 98.25 211 ALA B O 1
ATOM 4889 N N . ALA B 1 212 ? 9.969 8.391 26.359 1 98.12 212 ALA B N 1
ATOM 4890 C CA . ALA B 1 212 ? 9.047 7.262 26.297 1 98.12 212 ALA B CA 1
ATOM 4891 C C . ALA B 1 212 ? 9.438 6.309 25.172 1 98.12 212 ALA B C 1
ATOM 4893 O O . ALA B 1 212 ? 8.789 5.277 24.969 1 98.12 212 ALA B O 1
ATOM 4894 N N . GLY B 1 213 ? 10.43 6.621 24.391 1 98.12 213 GLY B N 1
ATOM 4895 C CA . GLY B 1 213 ? 10.969 5.695 23.406 1 98.12 213 GLY B CA 1
ATOM 4896 C C . GLY B 1 213 ? 10.43 5.941 22.016 1 98.12 213 GLY B C 1
ATOM 4897 O O . GLY B 1 213 ? 10.586 5.098 21.125 1 98.12 213 GLY B O 1
ATOM 4898 N N . THR B 1 214 ? 9.789 7.031 21.734 1 98.31 214 THR B N 1
ATOM 4899 C CA . THR B 1 214 ? 9.266 7.352 20.406 1 98.31 214 THR B CA 1
ATOM 4900 C C . THR B 1 214 ? 10.391 7.406 19.375 1 98.31 214 THR B C 1
ATOM 4902 O O . THR B 1 214 ? 11.406 8.07 19.609 1 98.31 214 THR B O 1
ATOM 4905 N N . PRO B 1 215 ? 10.242 6.633 18.266 1 98.06 215 PRO B N 1
ATOM 4906 C CA . PRO B 1 215 ? 11.242 6.734 17.203 1 98.06 215 PRO B CA 1
ATOM 4907 C C . PRO B 1 215 ? 11.5 8.18 16.781 1 98.06 215 PRO B C 1
ATOM 4909 O O . PRO B 1 215 ? 10.562 8.977 16.672 1 98.06 215 PRO B O 1
ATOM 4912 N N . HIS B 1 216 ? 12.75 8.492 16.578 1 98.25 216 HIS B N 1
ATOM 4913 C CA . HIS B 1 216 ? 13.203 9.852 16.297 1 98.25 216 HIS B CA 1
ATOM 4914 C C . HIS B 1 216 ? 14.086 9.891 15.055 1 98.25 216 HIS B C 1
ATOM 4916 O O . HIS B 1 216 ? 15.203 9.375 15.07 1 98.25 216 HIS B O 1
ATOM 4922 N N . ILE B 1 217 ? 13.602 10.539 13.984 1 98.25 217 ILE B N 1
ATOM 4923 C CA . ILE B 1 217 ? 14.328 10.602 12.719 1 98.25 217 ILE B CA 1
ATOM 4924 C C . ILE B 1 217 ? 14.797 12.031 12.469 1 98.25 217 ILE B C 1
ATOM 4926 O O . ILE B 1 217 ? 13.992 12.961 12.414 1 98.25 217 ILE B O 1
ATOM 4930 N N . ARG B 1 218 ? 16.062 12.258 12.391 1 98.44 218 ARG B N 1
ATOM 4931 C CA . ARG B 1 218 ? 16.656 13.523 11.977 1 98.44 218 ARG B CA 1
ATOM 4932 C C . ARG B 1 218 ? 17.078 13.477 10.508 1 98.44 218 ARG B C 1
ATOM 4934 O O . ARG B 1 218 ? 17.781 12.555 10.094 1 98.44 218 ARG B O 1
ATOM 4941 N N . THR B 1 219 ? 16.609 14.32 9.703 1 98.5 219 THR B N 1
ATOM 4942 C CA . THR B 1 219 ? 16.875 14.32 8.266 1 98.5 219 THR B CA 1
ATOM 4943 C C . THR B 1 219 ? 16.906 15.742 7.723 1 98.5 219 THR B C 1
ATOM 4945 O O . THR B 1 219 ? 16.906 16.703 8.492 1 98.5 219 THR B O 1
ATOM 4948 N N . ASN B 1 220 ? 17.016 15.891 6.387 1 98.56 220 ASN B N 1
ATOM 4949 C CA . ASN B 1 220 ? 17.047 17.219 5.785 1 98.56 220 ASN B CA 1
ATOM 4950 C C . ASN B 1 220 ? 15.648 17.734 5.461 1 98.56 220 ASN B C 1
ATOM 4952 O O . ASN B 1 220 ? 14.664 17.016 5.648 1 98.56 220 ASN B O 1
ATOM 4956 N N . TYR B 1 221 ? 15.531 19 4.992 1 98.81 221 TYR B N 1
ATOM 4957 C CA . TYR B 1 221 ? 14.258 19.656 4.746 1 98.81 221 TYR B CA 1
ATOM 4958 C C . TYR B 1 221 ? 13.445 18.906 3.697 1 98.81 221 TYR B C 1
ATOM 4960 O O . TYR B 1 221 ? 12.297 18.531 3.945 1 98.81 221 TYR B O 1
ATOM 4968 N N . PRO B 1 222 ? 14.016 18.562 2.527 1 98.75 222 PRO B N 1
ATOM 4969 C CA . PRO B 1 222 ? 13.195 17.922 1.499 1 98.75 222 PRO B CA 1
ATOM 4970 C C . PRO B 1 222 ? 12.641 16.578 1.948 1 98.75 222 PRO B C 1
ATOM 4972 O O . PRO B 1 222 ? 11.484 16.25 1.682 1 98.75 222 PRO B O 1
ATOM 4975 N N . THR B 1 223 ? 13.477 15.781 2.658 1 98.88 223 THR B N 1
ATOM 4976 C CA . THR B 1 223 ? 13.031 14.469 3.121 1 98.88 223 THR B CA 1
ATOM 4977 C C . THR B 1 223 ? 11.867 14.609 4.102 1 98.88 223 THR B C 1
ATOM 4979 O O . THR B 1 223 ? 10.859 13.922 3.979 1 98.88 223 THR B O 1
ATOM 4982 N N . ALA B 1 224 ? 12.016 15.516 5.023 1 98.88 224 ALA B N 1
ATOM 4983 C CA . ALA B 1 224 ? 10.977 15.719 6.027 1 98.88 224 ALA B CA 1
ATOM 4984 C C . ALA B 1 224 ? 9.656 16.141 5.383 1 98.88 224 ALA B C 1
ATOM 4986 O O . ALA B 1 224 ? 8.586 15.664 5.754 1 98.88 224 ALA B O 1
ATOM 4987 N N . GLU B 1 225 ? 9.742 17.094 4.445 1 98.75 225 GLU B N 1
ATOM 4988 C CA . GLU B 1 225 ? 8.547 17.562 3.746 1 98.75 225 GLU B CA 1
ATOM 4989 C C . GLU B 1 225 ? 7.902 16.438 2.947 1 98.75 225 GLU B C 1
ATOM 4991 O O . GLU B 1 225 ? 6.68 16.281 2.951 1 98.75 225 GLU B O 1
ATOM 4996 N N . LEU B 1 226 ? 8.703 15.586 2.342 1 98.75 226 LEU B N 1
ATOM 4997 C CA . LEU B 1 226 ? 8.195 14.516 1.488 1 98.75 226 LEU B CA 1
ATOM 4998 C C . LEU B 1 226 ? 7.598 13.383 2.324 1 98.75 226 LEU B C 1
ATOM 5000 O O . LEU B 1 226 ? 6.668 12.703 1.882 1 98.75 226 LEU B O 1
ATOM 5004 N N . VAL B 1 227 ? 8.094 13.18 3.533 1 98.75 227 VAL B N 1
ATOM 5005 C CA . VAL B 1 227 ? 7.613 12.109 4.402 1 98.75 227 VAL B CA 1
ATOM 5006 C C . VAL B 1 227 ? 6.105 12.258 4.617 1 98.75 227 VAL B C 1
ATOM 5008 O O . VAL B 1 227 ? 5.363 11.281 4.508 1 98.75 227 VAL B O 1
ATOM 5011 N N . LYS B 1 228 ? 5.613 13.422 4.859 1 98.31 228 LYS B N 1
ATOM 5012 C CA . LYS B 1 228 ? 4.199 13.648 5.148 1 98.31 228 LYS B CA 1
ATOM 5013 C C . LYS B 1 228 ? 3.34 13.391 3.912 1 98.31 228 LYS B C 1
ATOM 5015 O O . LYS B 1 228 ? 2.35 12.664 3.977 1 98.31 228 LYS B O 1
ATOM 5020 N N . VAL B 1 229 ? 3.721 14.008 2.807 1 97.94 229 VAL B N 1
ATOM 5021 C CA . VAL B 1 229 ? 2.904 13.883 1.604 1 97.94 229 VAL B CA 1
ATOM 5022 C C . VAL B 1 229 ? 2.975 12.445 1.081 1 97.94 229 VAL B C 1
ATOM 5024 O O . VAL B 1 229 ? 1.997 11.93 0.533 1 97.94 229 VAL B O 1
ATOM 5027 N N . ALA B 1 230 ? 4.129 11.781 1.247 1 98.56 230 ALA B N 1
ATOM 5028 C CA . ALA B 1 230 ? 4.266 10.383 0.863 1 98.56 230 ALA B CA 1
ATOM 5029 C C . ALA B 1 230 ? 3.355 9.492 1.704 1 98.56 230 ALA B C 1
ATOM 5031 O O . ALA B 1 230 ? 2.678 8.609 1.175 1 98.56 230 ALA B O 1
ATOM 5032 N N . ALA B 1 231 ? 3.342 9.711 3.043 1 98.5 231 ALA B N 1
ATOM 5033 C CA . ALA B 1 231 ? 2.484 8.93 3.926 1 98.5 231 ALA B CA 1
ATOM 5034 C C . ALA B 1 231 ? 1.017 9.055 3.525 1 98.5 231 ALA B C 1
ATOM 5036 O O . ALA B 1 231 ? 0.323 8.055 3.352 1 98.5 231 ALA B O 1
ATOM 5037 N N . ASN B 1 232 ? 0.556 10.281 3.342 1 98.25 232 ASN B N 1
ATOM 5038 C CA . ASN B 1 232 ? -0.832 10.523 2.963 1 98.25 232 ASN B CA 1
ATOM 5039 C C . ASN B 1 232 ? -1.151 9.93 1.595 1 98.25 232 ASN B C 1
ATOM 5041 O O . ASN B 1 232 ? -2.23 9.367 1.394 1 98.25 232 ASN B O 1
ATOM 5045 N N . SER B 1 233 ? -0.214 10.039 0.668 1 98.5 233 SER B N 1
ATOM 5046 C CA . SER B 1 233 ? -0.42 9.5 -0.672 1 98.5 233 SER B CA 1
ATOM 5047 C C . SER B 1 233 ? -0.491 7.977 -0.653 1 98.5 233 SER B C 1
ATOM 5049 O O . SER B 1 233 ? -1.251 7.375 -1.416 1 98.5 233 SER B O 1
ATOM 5051 N N . PHE B 1 234 ? 0.349 7.332 0.154 1 98.62 234 PHE B N 1
ATOM 5052 C CA . PHE B 1 234 ? 0.298 5.879 0.273 1 98.62 234 PHE B CA 1
ATOM 5053 C C . PHE B 1 234 ? -1.051 5.43 0.82 1 98.62 234 PHE B C 1
ATOM 5055 O O . PHE B 1 234 ? -1.652 4.484 0.303 1 98.62 234 PHE B O 1
ATOM 5062 N N . LEU B 1 235 ? -1.53 6.094 1.9 1 98.5 235 LEU B N 1
ATOM 5063 C CA . LEU B 1 235 ? -2.803 5.73 2.516 1 98.5 235 LEU B CA 1
ATOM 5064 C C . LEU B 1 235 ? -3.951 5.902 1.528 1 98.5 235 LEU B C 1
ATOM 5066 O O . LEU B 1 235 ? -4.828 5.043 1.434 1 98.5 235 LEU B O 1
ATOM 5070 N N . ALA B 1 236 ? -3.955 7.031 0.77 1 98.44 236 ALA B N 1
ATOM 5071 C CA . ALA B 1 236 ? -4.953 7.238 -0.276 1 98.44 236 ALA B CA 1
ATOM 5072 C C . ALA B 1 236 ? -4.898 6.121 -1.314 1 98.44 236 ALA B C 1
ATOM 5074 O O . ALA B 1 236 ? -5.938 5.617 -1.747 1 98.44 236 ALA B O 1
ATOM 5075 N N . THR B 1 237 ? -3.662 5.715 -1.725 1 98.56 237 THR B N 1
ATOM 5076 C CA . THR B 1 237 ? -3.453 4.652 -2.703 1 98.56 237 THR B CA 1
ATOM 5077 C C . THR B 1 237 ? -4.004 3.326 -2.189 1 98.56 237 THR B C 1
ATOM 5079 O O . THR B 1 237 ? -4.664 2.594 -2.93 1 98.56 237 THR B O 1
ATOM 5082 N N . LYS B 1 238 ? -3.74 3.045 -0.938 1 98.38 238 LYS B N 1
ATOM 5083 C CA . LYS B 1 238 ? -4.199 1.797 -0.334 1 98.38 238 LYS B CA 1
ATOM 5084 C C . LYS B 1 238 ? -5.723 1.723 -0.316 1 98.38 238 LYS B C 1
ATOM 5086 O O . LYS B 1 238 ? -6.305 0.695 -0.669 1 98.38 238 LYS B O 1
ATOM 5091 N N . ILE B 1 239 ? -6.484 2.805 0.027 1 98.31 239 ILE B N 1
ATOM 5092 C CA . ILE B 1 239 ? -7.941 2.859 0.059 1 98.31 239 ILE B CA 1
ATOM 5093 C C . ILE B 1 239 ? -8.492 2.701 -1.354 1 98.31 239 ILE B C 1
ATOM 5095 O O . ILE B 1 239 ? -9.422 1.916 -1.581 1 98.31 239 ILE B O 1
ATOM 5099 N N . SER B 1 240 ? -7.922 3.451 -2.283 1 98.56 240 SER B N 1
ATOM 5100 C CA . SER B 1 240 ? -8.414 3.385 -3.654 1 98.56 240 SER B CA 1
ATOM 5101 C C . SER B 1 240 ? -8.102 2.037 -4.293 1 98.56 240 SER B C 1
ATOM 5103 O O . SER B 1 240 ? -8.859 1.551 -5.137 1 98.56 240 SER B O 1
ATOM 5105 N N . PHE B 1 241 ? -6.953 1.4 -3.881 1 98.75 241 PHE B N 1
ATOM 5106 C CA . PHE B 1 241 ? -6.633 0.069 -4.379 1 98.75 241 PHE B CA 1
ATOM 5107 C C . PHE B 1 241 ? -7.734 -0.922 -4.027 1 98.75 241 PHE B C 1
ATOM 5109 O O . PHE B 1 241 ? -8.25 -1.623 -4.902 1 98.75 241 PHE B O 1
ATOM 5116 N N . ILE B 1 242 ? -8.109 -0.999 -2.721 1 98.69 242 ILE B N 1
ATOM 5117 C CA . ILE B 1 242 ? -9.133 -1.965 -2.332 1 98.69 242 ILE B CA 1
ATOM 5118 C C . ILE B 1 242 ? -10.461 -1.598 -2.98 1 98.69 242 ILE B C 1
ATOM 5120 O O . ILE B 1 242 ? -11.258 -2.477 -3.324 1 98.69 242 ILE B O 1
ATOM 5124 N N . ASN B 1 243 ? -10.734 -0.285 -3.197 1 98.69 243 ASN B N 1
ATOM 5125 C CA . ASN B 1 243 ? -11.953 0.125 -3.896 1 98.69 243 ASN B CA 1
ATOM 5126 C C . ASN B 1 243 ? -11.922 -0.293 -5.363 1 98.69 243 ASN B C 1
ATOM 5128 O O . ASN B 1 243 ? -12.961 -0.612 -5.945 1 98.69 243 ASN B O 1
ATOM 5132 N N . ALA B 1 244 ? -10.727 -0.278 -5.984 1 98.62 244 ALA B N 1
ATOM 5133 C CA . ALA B 1 244 ? -10.586 -0.833 -7.328 1 98.62 244 ALA B CA 1
ATOM 5134 C C . ALA B 1 244 ? -10.938 -2.316 -7.348 1 98.62 244 ALA B C 1
ATOM 5136 O O . ALA B 1 244 ? -11.625 -2.785 -8.258 1 98.62 244 ALA B O 1
ATOM 5137 N N . MET B 1 245 ? -10.469 -3.045 -6.348 1 98.62 245 MET B N 1
ATOM 5138 C CA . MET B 1 245 ? -10.828 -4.457 -6.223 1 98.62 245 MET B CA 1
ATOM 5139 C C . MET B 1 245 ? -12.328 -4.625 -6.051 1 98.62 245 MET B C 1
ATOM 5141 O O . MET B 1 245 ? -12.914 -5.598 -6.535 1 98.62 245 MET B O 1
ATOM 5145 N N . ALA B 1 246 ? -12.938 -3.645 -5.297 1 98.62 246 ALA B N 1
ATOM 5146 C CA . ALA B 1 246 ? -14.391 -3.684 -5.145 1 98.62 246 ALA B CA 1
ATOM 5147 C C . ALA B 1 246 ? -15.086 -3.609 -6.496 1 98.62 246 ALA B C 1
ATOM 5149 O O . ALA B 1 246 ? -16.047 -4.344 -6.75 1 98.62 246 ALA B O 1
ATOM 5150 N N . GLU B 1 247 ? -14.641 -2.729 -7.355 1 98.06 247 GLU B N 1
ATOM 5151 C CA . GLU B 1 247 ? -15.211 -2.613 -8.695 1 98.06 247 GLU B CA 1
ATOM 5152 C C . GLU B 1 247 ? -15.062 -3.916 -9.469 1 98.06 247 GLU B C 1
ATOM 5154 O O . GLU B 1 247 ? -15.984 -4.344 -10.164 1 98.06 247 GLU B O 1
ATOM 5159 N N . LEU B 1 248 ? -13.922 -4.578 -9.375 1 98.38 248 LEU B N 1
ATOM 5160 C CA . LEU B 1 248 ? -13.688 -5.852 -10.039 1 98.38 248 LEU B CA 1
ATOM 5161 C C . LEU B 1 248 ? -14.602 -6.938 -9.477 1 98.38 248 LEU B C 1
ATOM 5163 O O . LEU B 1 248 ? -15.133 -7.754 -10.227 1 98.38 248 LEU B O 1
ATOM 5167 N N . CYS B 1 249 ? -14.734 -6.949 -8.156 1 98.5 249 CYS B N 1
ATOM 5168 C CA . CYS B 1 249 ? -15.633 -7.91 -7.52 1 98.5 249 CYS B CA 1
ATOM 5169 C C . CYS B 1 249 ? -17.062 -7.723 -8 1 98.5 249 CYS B C 1
ATOM 5171 O O . CYS B 1 249 ? -17.75 -8.695 -8.297 1 98.5 249 CYS B O 1
ATOM 5173 N N . GLU B 1 250 ? -17.516 -6.477 -8.078 1 97.56 250 GLU B N 1
ATOM 5174 C CA . GLU B 1 250 ? -18.859 -6.184 -8.562 1 97.56 250 GLU B CA 1
ATOM 5175 C C . GLU B 1 250 ? -19.047 -6.699 -9.992 1 97.56 250 GLU B C 1
ATOM 5177 O O . GLU B 1 250 ? -20.125 -7.211 -10.328 1 97.56 250 GLU B O 1
ATOM 5182 N N . ALA B 1 251 ? -18.016 -6.637 -10.789 1 97.44 251 ALA B N 1
ATOM 5183 C CA . ALA B 1 251 ? -18.109 -7.02 -12.195 1 97.44 251 ALA B CA 1
ATOM 5184 C C . ALA B 1 251 ? -18.031 -8.539 -12.359 1 97.44 251 ALA B C 1
ATOM 5186 O O . ALA B 1 251 ? -18.438 -9.078 -13.391 1 97.44 251 ALA B O 1
ATOM 5187 N N . THR B 1 252 ? -17.547 -9.281 -11.359 1 98.19 252 THR B N 1
ATOM 5188 C CA . THR B 1 252 ? -17.203 -10.68 -11.609 1 98.19 252 THR B CA 1
ATOM 5189 C C . THR B 1 252 ? -17.891 -11.594 -10.609 1 98.19 252 THR B C 1
ATOM 5191 O O . THR B 1 252 ? -17.797 -12.82 -10.711 1 98.19 252 THR B O 1
ATOM 5194 N N . GLY B 1 253 ? -18.547 -10.969 -9.641 1 97.62 253 GLY B N 1
ATOM 5195 C CA . GLY B 1 253 ? -19.266 -11.766 -8.648 1 97.62 253 GLY B CA 1
ATOM 5196 C C . GLY B 1 253 ? -18.406 -12.102 -7.438 1 97.62 253 GLY B C 1
ATOM 5197 O O . GLY B 1 253 ? -18.719 -13.039 -6.699 1 97.62 253 GLY B O 1
ATOM 5198 N N . GLY B 1 254 ? -17.328 -11.391 -7.238 1 98.31 254 GLY B N 1
ATOM 5199 C CA . GLY B 1 254 ? -16.5 -11.562 -6.062 1 98.31 254 GLY B CA 1
ATOM 5200 C C . GLY B 1 254 ? -17 -10.797 -4.855 1 98.31 254 GLY B C 1
ATOM 5201 O O . GLY B 1 254 ? -17.953 -10.039 -4.949 1 98.31 254 GLY B O 1
ATOM 5202 N N . ASP B 1 255 ? -16.391 -11.055 -3.725 1 98.12 255 ASP B N 1
ATOM 5203 C CA . ASP B 1 255 ? -16.656 -10.359 -2.471 1 98.12 255 ASP B CA 1
ATOM 5204 C C . ASP B 1 255 ? -15.406 -9.656 -1.951 1 98.12 255 ASP B C 1
ATOM 5206 O O . ASP B 1 255 ? -14.477 -10.312 -1.465 1 98.12 255 ASP B O 1
ATOM 5210 N N . VAL B 1 256 ? -15.445 -8.328 -1.958 1 98.5 256 VAL B N 1
ATOM 5211 C CA . VAL B 1 256 ? -14.242 -7.555 -1.661 1 98.5 256 VAL B CA 1
ATOM 5212 C C . VAL B 1 256 ? -13.906 -7.68 -0.178 1 98.5 256 VAL B C 1
ATOM 5214 O O . VAL B 1 256 ? -12.734 -7.566 0.208 1 98.5 256 VAL B O 1
ATOM 5217 N N . THR B 1 257 ? -14.922 -7.902 0.719 1 97.94 257 THR B N 1
ATOM 5218 C CA . THR B 1 257 ? -14.648 -8.039 2.145 1 97.94 257 THR B CA 1
ATOM 5219 C C . THR B 1 257 ? -13.844 -9.305 2.422 1 97.94 257 THR B C 1
ATOM 5221 O O . THR B 1 257 ? -12.883 -9.281 3.195 1 97.94 257 THR B O 1
ATOM 5224 N N . GLU B 1 258 ? -14.211 -10.398 1.722 1 98 258 GLU B N 1
ATOM 5225 C CA . GLU B 1 258 ? -13.453 -11.641 1.841 1 98 258 GLU B CA 1
ATOM 5226 C C . GLU B 1 258 ? -12.078 -11.516 1.202 1 98 258 GLU B C 1
ATOM 5228 O O . GLU B 1 258 ? -11.086 -12.023 1.738 1 98 258 GLU B O 1
ATOM 5233 N N . LEU B 1 259 ? -12.062 -10.875 0.067 1 98.62 259 LEU B N 1
ATOM 5234 C CA . LEU B 1 259 ? -10.805 -10.633 -0.625 1 98.62 259 LEU B CA 1
ATOM 5235 C C . LEU B 1 259 ? -9.844 -9.852 0.26 1 98.62 259 LEU B C 1
ATOM 5237 O O . LEU B 1 259 ? -8.688 -10.258 0.438 1 98.62 259 LEU B O 1
ATOM 5241 N N . ALA B 1 260 ? -10.344 -8.719 0.83 1 98.5 260 ALA B N 1
ATOM 5242 C CA . ALA B 1 260 ? -9.523 -7.875 1.695 1 98.5 260 ALA B CA 1
ATOM 5243 C C . ALA B 1 260 ? -9.016 -8.664 2.902 1 98.5 260 ALA B C 1
ATOM 5245 O O . ALA B 1 260 ? -7.852 -8.523 3.297 1 98.5 260 ALA B O 1
ATOM 5246 N N . HIS B 1 261 ? -9.883 -9.469 3.436 1 97.62 261 HIS B N 1
ATOM 5247 C CA . HIS B 1 261 ? -9.516 -10.312 4.562 1 97.62 261 HIS B CA 1
ATOM 5248 C C . HIS B 1 261 ? -8.391 -11.273 4.184 1 97.62 261 HIS B C 1
ATOM 5250 O O . HIS B 1 261 ? -7.418 -11.422 4.926 1 97.62 261 HIS B O 1
ATOM 5256 N N . ALA B 1 262 ? -8.461 -11.844 3.066 1 98.5 262 ALA B N 1
ATOM 5257 C CA . ALA B 1 262 ? -7.5 -12.836 2.6 1 98.5 262 ALA B CA 1
ATOM 5258 C C . ALA B 1 262 ? -6.133 -12.203 2.357 1 98.5 262 ALA B C 1
ATOM 5260 O O . ALA B 1 262 ? -5.113 -12.703 2.834 1 98.5 262 ALA B O 1
ATOM 5261 N N . ILE B 1 263 ? -6.074 -11.07 1.644 1 98.44 263 ILE B N 1
ATOM 5262 C CA . ILE B 1 263 ? -4.773 -10.508 1.302 1 98.44 263 ILE B CA 1
ATOM 5263 C C . ILE B 1 263 ? -4.168 -9.828 2.529 1 98.44 263 ILE B C 1
ATOM 5265 O O . ILE B 1 263 ? -2.951 -9.648 2.609 1 98.44 263 ILE B O 1
ATOM 5269 N N . GLY B 1 264 ? -5.016 -9.539 3.562 1 97.94 264 GLY B N 1
ATOM 5270 C CA . GLY B 1 264 ? -4.551 -8.891 4.781 1 97.94 264 GLY B CA 1
ATOM 5271 C C . GLY B 1 264 ? -3.68 -9.781 5.641 1 97.94 264 GLY B C 1
ATOM 5272 O O . GLY B 1 264 ? -2.955 -9.305 6.512 1 97.94 264 GLY B O 1
ATOM 5273 N N . TYR B 1 265 ? -3.691 -11.133 5.406 1 97.38 265 TYR B N 1
ATOM 5274 C CA . TYR B 1 265 ? -2.887 -12.07 6.176 1 97.38 265 TYR B CA 1
ATOM 5275 C C . TYR B 1 265 ? -1.423 -12.008 5.762 1 97.38 265 TYR B C 1
ATOM 5277 O O . TYR B 1 265 ? -0.55 -12.539 6.453 1 97.38 265 TYR B O 1
ATOM 5285 N N . ASP B 1 266 ? -1.139 -11.453 4.547 1 96.69 266 ASP B N 1
ATOM 5286 C CA . ASP B 1 266 ? 0.235 -11.156 4.152 1 96.69 266 ASP B CA 1
ATOM 5287 C C . ASP B 1 266 ? 0.79 -9.969 4.93 1 96.69 266 ASP B C 1
ATOM 5289 O O . ASP B 1 266 ? 0.312 -8.844 4.773 1 96.69 266 ASP B O 1
ATOM 5293 N N . GLU B 1 267 ? 1.811 -10.141 5.719 1 94.56 267 GLU B N 1
ATOM 5294 C CA . GLU B 1 267 ? 2.365 -9.109 6.594 1 94.56 267 GLU B CA 1
ATOM 5295 C C . GLU B 1 267 ? 2.902 -7.93 5.785 1 94.56 267 GLU B C 1
ATOM 5297 O O . GLU B 1 267 ? 3.037 -6.82 6.305 1 94.56 267 GLU B O 1
ATOM 5302 N N . ARG B 1 268 ? 3.25 -8.117 4.582 1 95.25 268 ARG B N 1
ATOM 5303 C CA . ARG B 1 268 ? 3.738 -7.059 3.709 1 95.25 268 ARG B CA 1
ATOM 5304 C C . ARG B 1 268 ? 2.611 -6.105 3.32 1 95.25 268 ARG B C 1
ATOM 5306 O O . ARG B 1 268 ? 2.865 -4.992 2.859 1 95.25 268 ARG B O 1
ATOM 5313 N N . ILE B 1 269 ? 1.298 -6.57 3.432 1 97.19 269 ILE B N 1
ATOM 5314 C CA . ILE B 1 269 ? 0.12 -5.793 3.064 1 97.19 269 ILE B CA 1
ATOM 5315 C C . ILE B 1 269 ? -0.57 -5.273 4.324 1 97.19 269 ILE B C 1
ATOM 5317 O O . ILE B 1 269 ? -0.702 -4.062 4.516 1 97.19 269 ILE B O 1
ATOM 5321 N N . GLY B 1 270 ? -0.929 -6.223 5.215 1 94.62 270 GLY B N 1
ATOM 5322 C CA . GLY B 1 270 ? -1.613 -5.879 6.453 1 94.62 270 GLY B CA 1
ATOM 5323 C C . GLY B 1 270 ? -3.1 -5.641 6.266 1 94.62 270 GLY B C 1
ATOM 5324 O O . GLY B 1 270 ? -3.561 -5.41 5.145 1 94.62 270 GLY B O 1
ATOM 5325 N N . ASN B 1 271 ? -3.881 -5.527 7.332 1 93.44 271 ASN B N 1
ATOM 5326 C CA . ASN B 1 271 ? -5.34 -5.473 7.285 1 93.44 271 ASN B CA 1
ATOM 5327 C C . ASN B 1 271 ? -5.855 -4.043 7.426 1 93.44 271 ASN B C 1
ATOM 5329 O O . ASN B 1 271 ? -6.992 -3.75 7.051 1 93.44 271 ASN B O 1
ATOM 5333 N N . LYS B 1 272 ? -4.996 -3.18 7.934 1 92.19 272 LYS B N 1
ATOM 5334 C CA . LYS B 1 272 ? -5.461 -1.821 8.203 1 92.19 272 LYS B CA 1
ATOM 5335 C C . LYS B 1 272 ? -5.59 -1.021 6.91 1 92.19 272 LYS B C 1
ATOM 5337 O O . LYS B 1 272 ? -4.777 -1.169 5.996 1 92.19 272 LYS B O 1
ATOM 5342 N N . PHE B 1 273 ? -6.695 -0.215 6.801 1 92.12 273 PHE B N 1
ATOM 5343 C CA . PHE B 1 273 ? -6.988 0.658 5.668 1 92.12 273 PHE B CA 1
ATOM 5344 C C . PHE B 1 273 ? -7.262 -0.159 4.414 1 92.12 273 PHE B C 1
ATOM 5346 O O . PHE B 1 273 ? -6.977 0.289 3.301 1 92.12 273 PHE B O 1
ATOM 5353 N N . LEU B 1 274 ? -7.719 -1.399 4.598 1 95.38 274 LEU B N 1
ATOM 5354 C CA . LEU B 1 274 ? -8.07 -2.277 3.486 1 95.38 274 LEU B CA 1
ATOM 5355 C C . LEU B 1 274 ? -9.57 -2.57 3.48 1 95.38 274 LEU B C 1
ATOM 5357 O O . LEU B 1 274 ? -9.977 -3.725 3.34 1 95.38 274 LEU B O 1
ATOM 5361 N N . ARG B 1 275 ? -10.352 -1.555 3.713 1 94.69 275 ARG B N 1
ATOM 5362 C CA . ARG B 1 275 ? -11.805 -1.697 3.699 1 94.69 275 ARG B CA 1
ATOM 5363 C C . ARG B 1 275 ? -12.43 -0.876 2.574 1 94.69 275 ARG B C 1
ATOM 5365 O O . ARG B 1 275 ? -12.328 0.353 2.568 1 94.69 275 ARG B O 1
ATOM 5372 N N . ALA B 1 276 ? -13.031 -1.562 1.686 1 97.56 276 ALA B N 1
ATOM 5373 C CA . ALA B 1 276 ? -13.695 -0.882 0.576 1 97.56 276 ALA B CA 1
ATOM 5374 C C . ALA B 1 276 ? -14.938 -0.139 1.054 1 97.56 276 ALA B C 1
ATOM 5376 O O . ALA B 1 276 ? -15.602 -0.567 2.002 1 97.56 276 ALA B O 1
ATOM 5377 N N . GLY B 1 277 ? -15.258 0.968 0.437 1 97.69 277 GLY B N 1
ATOM 5378 C CA . GLY B 1 277 ? -16.422 1.773 0.792 1 97.69 277 GLY B CA 1
ATOM 5379 C C . GLY B 1 277 ? -16.594 2.979 -0.11 1 97.69 277 GLY B C 1
ATOM 5380 O O . GLY B 1 277 ? -16.391 2.895 -1.32 1 97.69 277 GLY B O 1
ATOM 5381 N N . VAL B 1 278 ? -17.109 4.055 0.508 1 97.94 278 VAL B N 1
ATOM 5382 C CA . VAL B 1 278 ? -17.5 5.242 -0.25 1 97.94 278 VAL B CA 1
ATOM 5383 C C . VAL B 1 278 ? -16.266 6.098 -0.536 1 97.94 278 VAL B C 1
ATOM 5385 O O . VAL B 1 278 ? -16.344 7.082 -1.274 1 97.94 278 VAL B O 1
ATOM 5388 N N . GLY B 1 279 ? -15.117 5.621 -0.089 1 97.12 279 GLY B N 1
ATOM 5389 C CA . GLY B 1 279 ? -13.883 6.332 -0.385 1 97.12 279 GLY B CA 1
ATOM 5390 C C . GLY B 1 279 ? -13.406 7.207 0.759 1 97.12 279 GLY B C 1
ATOM 5391 O O . GLY B 1 279 ? -13.898 7.086 1.884 1 97.12 279 GLY B O 1
ATOM 5392 N N . PHE B 1 280 ? -12.344 7.984 0.519 1 97.56 280 PHE B N 1
ATOM 5393 C CA . PHE B 1 280 ? -11.75 8.828 1.552 1 97.56 280 PHE B CA 1
ATOM 5394 C C . PHE B 1 280 ? -12.102 10.289 1.324 1 97.56 280 PHE B C 1
ATOM 5396 O O . PHE B 1 280 ? -12.414 10.695 0.201 1 97.56 280 PHE B O 1
ATOM 5403 N N . GLY B 1 281 ? -12.133 11.062 2.375 1 97.56 281 GLY B N 1
ATOM 5404 C CA . GLY B 1 281 ? -12.32 12.5 2.396 1 97.56 281 GLY B CA 1
ATOM 5405 C C . GLY B 1 281 ? -11.492 13.195 3.463 1 97.56 281 GLY B C 1
ATOM 5406 O O . GLY B 1 281 ? -10.336 12.828 3.699 1 97.56 281 GLY B O 1
ATOM 5407 N N . GLY B 1 282 ? -12 14.281 3.926 1 95.25 282 GLY B N 1
ATOM 5408 C CA . GLY B 1 282 ? -11.328 15.016 4.984 1 95.25 282 GLY B CA 1
ATOM 5409 C C . GLY B 1 282 ? -10.398 16.094 4.461 1 95.25 282 GLY B C 1
ATOM 5410 O O . GLY B 1 282 ? -10.297 16.297 3.248 1 95.25 282 GLY B O 1
ATOM 5411 N N . GLY B 1 283 ? -9.797 16.75 5.352 1 92.12 283 GLY B N 1
ATOM 5412 C CA . GLY B 1 283 ? -8.984 17.891 5.004 1 92.12 283 GLY B CA 1
ATOM 5413 C C . GLY B 1 283 ? -7.547 17.531 4.68 1 92.12 283 GLY B C 1
ATOM 5414 O O . GLY B 1 283 ? -6.738 18.406 4.352 1 92.12 283 GLY B O 1
ATOM 5415 N N . CYS B 1 284 ? -7.219 16.25 4.684 1 93.62 284 CYS B N 1
ATOM 5416 C CA . CYS B 1 284 ? -5.809 15.898 4.523 1 93.62 284 CYS B CA 1
ATOM 5417 C C . CYS B 1 284 ? -5.582 15.125 3.232 1 93.62 284 CYS B C 1
ATOM 5419 O O . CYS B 1 284 ? -4.898 15.609 2.326 1 93.62 284 CYS B O 1
ATOM 5421 N N . LEU B 1 285 ? -6.223 13.992 2.953 1 96.12 285 LEU B N 1
ATOM 5422 C CA . LEU B 1 285 ? -5.832 13.086 1.876 1 96.12 285 LEU B CA 1
ATOM 5423 C C . LEU B 1 285 ? -6.133 13.703 0.514 1 96.12 285 LEU B C 1
ATOM 5425 O O . LEU B 1 285 ? -5.25 13.797 -0.341 1 96.12 285 LEU B O 1
ATOM 5429 N N . PRO B 1 286 ? -7.379 14.266 0.294 1 96 286 PRO B N 1
ATOM 5430 C CA . PRO B 1 286 ? -7.691 14.781 -1.043 1 96 286 PRO B CA 1
ATOM 5431 C C . PRO B 1 286 ? -6.793 15.945 -1.449 1 96 286 PRO B C 1
ATOM 5433 O O . PRO B 1 286 ? -6.168 15.906 -2.514 1 96 286 PRO B O 1
ATOM 5436 N N . LYS B 1 287 ? -6.699 16.922 -0.587 1 95.56 287 LYS B N 1
ATOM 5437 C CA . LYS B 1 287 ? -5.926 18.094 -0.964 1 95.56 287 LYS B CA 1
ATOM 5438 C C . LYS B 1 287 ? -4.438 17.766 -1.062 1 95.56 287 LYS B C 1
ATOM 5440 O O . LYS B 1 287 ? -3.723 18.359 -1.876 1 95.56 287 LYS B O 1
ATOM 5445 N N . ASP B 1 288 ? -3.928 16.891 -0.229 1 96.12 288 ASP B N 1
ATOM 5446 C CA . ASP B 1 288 ? -2.494 16.609 -0.197 1 96.12 288 ASP B CA 1
ATOM 5447 C C . ASP B 1 288 ? -2.053 15.852 -1.447 1 96.12 288 ASP B C 1
ATOM 5449 O O . ASP B 1 288 ? -0.97 16.094 -1.979 1 96.12 288 ASP B O 1
ATOM 5453 N N . ILE B 1 289 ? -2.855 14.836 -1.924 1 97 289 ILE B N 1
ATOM 5454 C CA . ILE B 1 289 ? -2.445 14.102 -3.115 1 97 289 ILE B CA 1
ATOM 5455 C C . ILE B 1 289 ? -2.506 15.016 -4.336 1 97 289 ILE B C 1
ATOM 5457 O O . ILE B 1 289 ? -1.66 14.93 -5.227 1 97 289 ILE B O 1
ATOM 5461 N N . ARG B 1 290 ? -3.459 15.961 -4.355 1 97.06 290 ARG B N 1
ATOM 5462 C CA . ARG B 1 290 ? -3.559 16.922 -5.453 1 97.06 290 ARG B CA 1
ATOM 5463 C C . ARG B 1 290 ? -2.402 17.906 -5.422 1 97.06 290 ARG B C 1
ATOM 5465 O O . ARG B 1 290 ? -1.782 18.188 -6.453 1 97.06 290 ARG B O 1
ATOM 5472 N N . ALA B 1 291 ? -2.127 18.422 -4.254 1 97.81 291 ALA B N 1
ATOM 5473 C CA . ALA B 1 291 ? -0.994 19.328 -4.098 1 97.81 291 ALA B CA 1
ATOM 5474 C C . ALA B 1 291 ? 0.316 18.641 -4.477 1 97.81 291 ALA B C 1
ATOM 5476 O O . ALA B 1 291 ? 1.214 19.266 -5.039 1 97.81 291 ALA B O 1
ATOM 5477 N N . PHE B 1 292 ? 0.453 17.359 -4.121 1 98.25 292 PHE B N 1
ATOM 5478 C CA . PHE B 1 292 ? 1.646 16.578 -4.445 1 98.25 292 PHE B CA 1
ATOM 5479 C C . PHE B 1 292 ? 1.828 16.469 -5.953 1 98.25 292 PHE B C 1
ATOM 5481 O O . PHE B 1 292 ? 2.926 16.688 -6.469 1 98.25 292 PHE B O 1
ATOM 5488 N N . MET B 1 293 ? 0.754 16.172 -6.668 1 97.94 293 MET B N 1
ATOM 5489 C CA . MET B 1 293 ? 0.79 16.078 -8.125 1 97.94 293 MET B CA 1
ATOM 5490 C C . MET B 1 293 ? 1.167 17.422 -8.734 1 97.94 293 MET B C 1
ATOM 5492 O O . MET B 1 293 ? 1.978 17.484 -9.664 1 97.94 293 MET B O 1
ATOM 5496 N N . ALA B 1 294 ? 0.556 18.469 -8.234 1 97.56 294 ALA B N 1
ATOM 5497 C CA . ALA B 1 294 ? 0.853 19.812 -8.742 1 97.56 294 ALA B CA 1
ATOM 5498 C C . ALA B 1 294 ? 2.328 20.156 -8.555 1 97.56 294 ALA B C 1
ATOM 5500 O O . ALA B 1 294 ? 2.967 20.688 -9.469 1 97.56 294 ALA B O 1
ATOM 5501 N N . ARG B 1 295 ? 2.85 19.844 -7.383 1 97.62 295 ARG B N 1
ATOM 5502 C CA . ARG B 1 295 ? 4.25 20.125 -7.102 1 97.62 295 ARG B CA 1
ATOM 5503 C C . ARG B 1 295 ? 5.172 19.328 -8.016 1 97.62 295 ARG B C 1
ATOM 5505 O O . ARG B 1 295 ? 6.16 19.859 -8.531 1 97.62 295 ARG B O 1
ATOM 5512 N N . ALA B 1 296 ? 4.891 18.016 -8.172 1 97.94 296 ALA B N 1
ATOM 5513 C CA . ALA B 1 296 ? 5.672 17.188 -9.07 1 97.94 296 ALA B CA 1
ATOM 5514 C C . ALA B 1 296 ? 5.699 17.766 -10.477 1 97.94 296 ALA B C 1
ATOM 5516 O O . ALA B 1 296 ? 6.738 17.734 -11.148 1 97.94 296 ALA B O 1
ATOM 5517 N N . GLN B 1 297 ? 4.574 18.281 -10.898 1 97.06 297 GLN B N 1
ATOM 5518 C CA . GLN B 1 297 ? 4.488 18.922 -12.211 1 97.06 297 GLN B CA 1
ATOM 5519 C C . GLN B 1 297 ? 5.402 20.141 -12.281 1 97.06 297 GLN B C 1
ATOM 5521 O O . GLN B 1 297 ? 6.113 20.344 -13.273 1 97.06 297 GLN B O 1
ATOM 5526 N N . GLU B 1 298 ? 5.363 20.953 -11.25 1 96.75 298 GLU B N 1
ATOM 5527 C CA . GLU B 1 298 ? 6.219 22.141 -11.195 1 96.75 298 GLU B CA 1
ATOM 5528 C C . GLU B 1 298 ? 7.695 21.75 -11.273 1 96.75 298 GLU B C 1
ATOM 5530 O O . GLU B 1 298 ? 8.508 22.5 -11.82 1 96.75 298 GLU B O 1
ATOM 5535 N N . LEU B 1 299 ? 8.031 20.578 -10.766 1 97.19 299 LEU B N 1
ATOM 5536 C CA . LEU B 1 299 ? 9.414 20.125 -10.703 1 97.19 299 LEU B CA 1
ATOM 5537 C C . LEU B 1 299 ? 9.797 19.391 -11.977 1 97.19 299 LEU B C 1
ATOM 5539 O O . LEU B 1 299 ? 10.961 19.016 -12.156 1 97.19 299 LEU B O 1
ATOM 5543 N N . GLY B 1 300 ? 8.867 19.125 -12.836 1 96.5 300 GLY B N 1
ATOM 5544 C CA . GLY B 1 300 ? 9.133 18.453 -14.094 1 96.5 300 GLY B CA 1
ATOM 5545 C C . GLY B 1 300 ? 9.234 16.953 -13.953 1 96.5 300 GLY B C 1
ATOM 5546 O O . GLY B 1 300 ? 9.828 16.266 -14.797 1 96.5 300 GLY B O 1
ATOM 5547 N N . VAL B 1 301 ? 8.734 16.375 -12.836 1 97.06 301 VAL B N 1
ATOM 5548 C CA . VAL B 1 301 ? 8.797 14.938 -12.609 1 97.06 301 VAL B CA 1
ATOM 5549 C C . VAL B 1 301 ? 7.387 14.383 -12.391 1 97.06 301 VAL B C 1
ATOM 5551 O O . VAL B 1 301 ? 7.184 13.5 -11.555 1 97.06 301 VAL B O 1
ATOM 5554 N N . GLU B 1 302 ? 6.391 14.898 -13.039 1 96.06 302 GLU B N 1
ATOM 5555 C CA . GLU B 1 302 ? 4.984 14.547 -12.867 1 96.06 302 GLU B CA 1
ATOM 5556 C C . GLU B 1 302 ? 4.75 13.07 -13.156 1 96.06 302 GLU B C 1
ATOM 5558 O O . GLU B 1 302 ? 3.857 12.445 -12.57 1 96.06 302 GLU B O 1
ATOM 5563 N N . ASP B 1 303 ? 5.594 12.445 -13.969 1 95.81 303 ASP B N 1
ATOM 5564 C CA . ASP B 1 303 ? 5.422 11.039 -14.32 1 95.81 303 ASP B CA 1
ATOM 5565 C C . ASP B 1 303 ? 5.598 10.141 -13.102 1 95.81 303 ASP B C 1
ATOM 5567 O O . ASP B 1 303 ? 4.992 9.07 -13.016 1 95.81 303 ASP B O 1
ATOM 5571 N N . ALA B 1 304 ? 6.355 10.625 -12.164 1 96.44 304 ALA B N 1
ATOM 5572 C CA . ALA B 1 304 ? 6.652 9.836 -10.969 1 96.44 304 ALA B CA 1
ATOM 5573 C C . ALA B 1 304 ? 5.383 9.57 -10.164 1 96.44 304 ALA B C 1
ATOM 5575 O O . ALA B 1 304 ? 5.262 8.523 -9.516 1 96.44 304 ALA B O 1
ATOM 5576 N N . VAL B 1 305 ? 4.391 10.5 -10.234 1 97.75 305 VAL B N 1
ATOM 5577 C CA . VAL B 1 305 ? 3.225 10.352 -9.375 1 97.75 305 VAL B CA 1
ATOM 5578 C C . VAL B 1 305 ? 1.951 10.383 -10.211 1 97.75 305 VAL B C 1
ATOM 5580 O O . VAL B 1 305 ? 0.878 10.734 -9.719 1 97.75 305 VAL B O 1
ATOM 5583 N N . SER B 1 306 ? 2.074 10.016 -11.523 1 97.12 306 SER B N 1
ATOM 5584 C CA . SER B 1 306 ? 0.932 10.055 -12.43 1 97.12 306 SER B CA 1
ATOM 5585 C C . SER B 1 306 ? -0.177 9.117 -11.961 1 97.12 306 SER B C 1
ATOM 5587 O O . SER B 1 306 ? -1.359 9.391 -12.188 1 97.12 306 SER B O 1
ATOM 5589 N N . PHE B 1 307 ? 0.172 8.023 -11.289 1 97.88 307 PHE B N 1
ATOM 5590 C CA . PHE B 1 307 ? -0.799 7.043 -10.82 1 97.88 307 PHE B CA 1
ATOM 5591 C C . PHE B 1 307 ? -1.763 7.668 -9.82 1 97.88 307 PHE B C 1
ATOM 5593 O O . PHE B 1 307 ? -2.885 7.188 -9.648 1 97.88 307 PHE B O 1
ATOM 5600 N N . LEU B 1 308 ? -1.41 8.797 -9.141 1 98.44 308 LEU B N 1
ATOM 5601 C CA . LEU B 1 308 ? -2.256 9.445 -8.141 1 98.44 308 LEU B CA 1
ATOM 5602 C C . LEU B 1 308 ? -3.508 10.031 -8.781 1 98.44 308 LEU B C 1
ATOM 5604 O O . LEU B 1 308 ? -4.543 10.164 -8.125 1 98.44 308 LEU B O 1
ATOM 5608 N N . ARG B 1 309 ? -3.428 10.367 -10.094 1 97.62 309 ARG B N 1
ATOM 5609 C CA . ARG B 1 309 ? -4.621 10.805 -10.812 1 97.62 309 ARG B CA 1
ATOM 5610 C C . ARG B 1 309 ? -5.68 9.711 -10.836 1 97.62 309 ARG B C 1
ATOM 5612 O O . ARG B 1 309 ? -6.859 9.977 -10.602 1 97.62 309 ARG B O 1
ATOM 5619 N N . ASP B 1 310 ? -5.227 8.461 -11.125 1 98 310 ASP B N 1
ATOM 5620 C CA . ASP B 1 310 ? -6.137 7.32 -11.117 1 98 310 ASP B CA 1
ATOM 5621 C C . ASP B 1 310 ? -6.668 7.047 -9.711 1 98 310 ASP B C 1
ATOM 5623 O O . ASP B 1 310 ? -7.836 6.688 -9.547 1 98 310 ASP B O 1
ATOM 5627 N N . ILE B 1 311 ? -5.816 7.223 -8.695 1 98.5 311 ILE B N 1
ATOM 5628 C CA . ILE B 1 311 ? -6.203 7.02 -7.301 1 98.5 311 ILE B CA 1
ATOM 5629 C C . ILE B 1 311 ? -7.332 7.98 -6.934 1 98.5 311 ILE B C 1
ATOM 5631 O O . ILE B 1 311 ? -8.336 7.574 -6.336 1 98.5 311 ILE B O 1
ATOM 5635 N N . ASP B 1 312 ? -7.18 9.25 -7.301 1 97.5 312 ASP B N 1
ATOM 5636 C CA . ASP B 1 312 ? -8.211 10.258 -7.059 1 97.5 312 ASP B CA 1
ATOM 5637 C C . ASP B 1 312 ? -9.492 9.922 -7.809 1 97.5 312 ASP B C 1
ATOM 5639 O O . ASP B 1 312 ? -10.594 10.047 -7.262 1 97.5 312 ASP B O 1
ATOM 5643 N N . ALA B 1 313 ? -9.391 9.422 -9.055 1 98 313 ALA B N 1
ATOM 5644 C CA . ALA B 1 313 ? -10.547 9.086 -9.883 1 98 313 ALA B CA 1
ATOM 5645 C C . ALA B 1 313 ? -11.32 7.91 -9.289 1 98 313 ALA B C 1
ATOM 5647 O O . ALA B 1 313 ? -12.555 7.922 -9.266 1 98 313 ALA B O 1
ATOM 5648 N N . ILE B 1 314 ? -10.625 6.875 -8.852 1 98.31 314 ILE B N 1
ATOM 5649 C CA . ILE B 1 314 ? -11.266 5.727 -8.211 1 98.31 314 ILE B CA 1
ATOM 5650 C C . ILE B 1 314 ? -12.062 6.191 -7 1 98.31 314 ILE B C 1
ATOM 5652 O O . ILE B 1 314 ? -13.203 5.758 -6.797 1 98.31 314 ILE B O 1
ATOM 5656 N N . ASN B 1 315 ? -11.461 7.098 -6.18 1 98.31 315 ASN B N 1
ATOM 5657 C CA . ASN B 1 315 ? -12.133 7.645 -5.004 1 98.31 315 ASN B CA 1
ATOM 5658 C C . ASN B 1 315 ? -13.445 8.32 -5.367 1 98.31 315 ASN B C 1
ATOM 5660 O O . ASN B 1 315 ? -14.469 8.094 -4.719 1 98.31 315 ASN B O 1
ATOM 5664 N N . GLN B 1 316 ? -13.477 9.047 -6.418 1 97.69 316 GLN B N 1
ATOM 5665 C CA . GLN B 1 316 ? -14.672 9.758 -6.863 1 97.69 316 GLN B CA 1
ATOM 5666 C C . GLN B 1 316 ? -15.719 8.781 -7.387 1 97.69 316 GLN B C 1
ATOM 5668 O O . GLN B 1 316 ? -16.922 8.977 -7.176 1 97.69 316 GLN B O 1
ATOM 5673 N N . ARG B 1 317 ? -15.297 7.727 -8.055 1 97.69 317 ARG B N 1
ATOM 5674 C CA . ARG B 1 317 ? -16.219 6.766 -8.641 1 97.69 317 ARG B CA 1
ATOM 5675 C C . ARG B 1 317 ? -16.984 6.008 -7.559 1 97.69 317 ARG B C 1
ATOM 5677 O O . ARG B 1 317 ? -18.094 5.539 -7.789 1 97.69 317 ARG B O 1
ATOM 5684 N N . ARG B 1 318 ? -16.406 5.914 -6.379 1 97.88 318 ARG B N 1
ATOM 5685 C CA . ARG B 1 318 ? -17.125 5.23 -5.305 1 97.88 318 ARG B CA 1
ATOM 5686 C C . ARG B 1 318 ? -18.328 6.031 -4.844 1 97.88 318 ARG B C 1
ATOM 5688 O O . ARG B 1 318 ? -19.375 5.465 -4.551 1 97.88 318 ARG B O 1
ATOM 5695 N N . ARG B 1 319 ? -18.172 7.363 -4.793 1 98.25 319 ARG B N 1
ATOM 5696 C CA . ARG B 1 319 ? -19.312 8.227 -4.508 1 98.25 319 ARG B CA 1
ATOM 5697 C C . ARG B 1 319 ? -20.375 8.117 -5.602 1 98.25 319 ARG B C 1
ATOM 5699 O O . ARG B 1 319 ? -21.562 8 -5.309 1 98.25 319 ARG B O 1
ATOM 5706 N N . ASP B 1 320 ? -19.859 8.07 -6.848 1 98.19 320 ASP B N 1
ATOM 5707 C CA . ASP B 1 320 ? -20.75 7.895 -7.984 1 98.19 320 ASP B CA 1
ATOM 5708 C C . ASP B 1 320 ? -21.562 6.605 -7.852 1 98.19 320 ASP B C 1
ATOM 5710 O O . ASP B 1 320 ? -22.75 6.582 -8.164 1 98.19 320 ASP B O 1
ATOM 5714 N N . ARG B 1 321 ? -20.906 5.617 -7.402 1 97.81 321 ARG B N 1
ATOM 5715 C CA . ARG B 1 321 ? -21.531 4.301 -7.281 1 97.81 321 ARG B CA 1
ATOM 5716 C C . ARG B 1 321 ? -22.703 4.34 -6.305 1 97.81 321 ARG B C 1
ATOM 5718 O O . ARG B 1 321 ? -23.766 3.764 -6.57 1 97.81 321 ARG B O 1
ATOM 5725 N N . VAL B 1 322 ? -22.562 4.98 -5.176 1 98.56 322 VAL B N 1
ATOM 5726 C CA . VAL B 1 322 ? -23.625 5.082 -4.18 1 98.56 322 VAL B CA 1
ATOM 5727 C C . VAL B 1 322 ? -24.797 5.859 -4.758 1 98.56 322 VAL B C 1
ATOM 5729 O O . VAL B 1 322 ? -25.953 5.461 -4.59 1 98.56 322 VAL B O 1
ATOM 5732 N N . VAL B 1 323 ? -24.516 6.957 -5.449 1 98.56 323 VAL B N 1
ATOM 5733 C CA . VAL B 1 323 ? -25.578 7.758 -6.062 1 98.56 323 VAL B CA 1
ATOM 5734 C C . VAL B 1 323 ? -26.328 6.918 -7.094 1 98.56 323 VAL B C 1
ATOM 5736 O O . VAL B 1 323 ? -27.562 6.879 -7.09 1 98.56 323 VAL B O 1
ATOM 5739 N N . THR B 1 324 ? -25.562 6.215 -7.914 1 97.69 324 THR B N 1
ATOM 5740 C CA . THR B 1 324 ? -26.156 5.395 -8.969 1 97.69 324 THR B CA 1
ATOM 5741 C C . THR B 1 324 ? -27.031 4.301 -8.367 1 97.69 324 THR B C 1
ATOM 5743 O O . THR B 1 324 ? -28.141 4.059 -8.844 1 97.69 324 THR B O 1
ATOM 5746 N N . GLU B 1 325 ? -26.578 3.682 -7.305 1 97.5 325 GLU B N 1
ATOM 5747 C CA . GLU B 1 325 ? -27.359 2.635 -6.641 1 97.5 325 GLU B CA 1
ATOM 5748 C C . GLU B 1 325 ? -28.625 3.199 -6.012 1 97.5 325 GLU B C 1
ATOM 5750 O O . GLU B 1 325 ? -29.656 2.531 -5.988 1 97.5 325 GLU B O 1
ATOM 5755 N N . SER B 1 326 ? -28.516 4.379 -5.523 1 98.5 326 SER B N 1
ATOM 5756 C CA . SER B 1 326 ? -29.688 5.035 -4.934 1 98.5 326 SER B CA 1
ATOM 5757 C C . SER B 1 326 ? -30.734 5.332 -5.988 1 98.5 326 SER B C 1
ATOM 5759 O O . SER B 1 326 ? -31.938 5.113 -5.758 1 98.5 326 SER B O 1
ATOM 5761 N N . ILE B 1 327 ? -30.297 5.805 -7.113 1 98 327 ILE B N 1
ATOM 5762 C CA . ILE B 1 327 ? -31.203 6.117 -8.211 1 98 327 ILE B CA 1
ATOM 5763 C C . ILE B 1 327 ? -31.891 4.84 -8.688 1 98 327 ILE B C 1
ATOM 5765 O O . ILE B 1 327 ? -33.094 4.832 -8.914 1 98 327 ILE B O 1
ATOM 5769 N N . LYS B 1 328 ? -31.125 3.777 -8.758 1 97.19 328 LYS B N 1
ATOM 5770 C CA . LYS B 1 328 ? -31.672 2.486 -9.18 1 97.19 328 LYS B CA 1
ATOM 5771 C C . LYS B 1 328 ? -32.75 1.995 -8.211 1 97.19 328 LYS B C 1
ATOM 5773 O O . LYS B 1 328 ? -33.719 1.38 -8.633 1 97.19 328 LYS B O 1
ATOM 5778 N N . ALA B 1 329 ? -32.531 2.27 -6.934 1 97.44 329 ALA B N 1
ATOM 5779 C CA . ALA B 1 329 ? -33.469 1.839 -5.898 1 97.44 329 ALA B CA 1
ATOM 5780 C C . ALA B 1 329 ? -34.875 2.463 -6.113 1 97.44 329 ALA B C 1
ATOM 5782 O O . ALA B 1 329 ? -35.875 1.947 -5.621 1 97.44 329 ALA B O 1
ATOM 5783 N N . PHE B 1 330 ? -34.938 3.549 -6.875 1 97.5 330 PHE B N 1
ATOM 5784 C CA . PHE B 1 330 ? -36.219 4.242 -7.133 1 97.5 330 PHE B CA 1
ATOM 5785 C C . PHE B 1 330 ? -36.562 4.211 -8.617 1 97.5 330 PHE B C 1
ATOM 5787 O O . PHE B 1 330 ? -37.219 5.109 -9.125 1 97.5 330 PHE B O 1
ATOM 5794 N N . ALA B 1 331 ? -35.969 3.291 -9.328 1 95.62 331 ALA B N 1
ATOM 5795 C CA . ALA B 1 331 ? -36.25 3.045 -10.734 1 95.62 331 ALA B CA 1
ATOM 5796 C C . ALA B 1 331 ? -36 4.289 -11.578 1 95.62 331 ALA B C 1
ATOM 5798 O O . ALA B 1 331 ? -36.75 4.609 -12.492 1 95.62 331 ALA B O 1
ATOM 5799 N N . GLY B 1 332 ? -35.031 5.055 -11.117 1 94.44 332 GLY B N 1
ATOM 5800 C CA . GLY B 1 332 ? -34.531 6.145 -11.945 1 94.44 332 GLY B CA 1
ATOM 5801 C C . GLY B 1 332 ? -35.156 7.488 -11.594 1 94.44 332 GLY B C 1
ATOM 5802 O O . GLY B 1 332 ? -34.75 8.516 -12.148 1 94.44 332 GLY B O 1
ATOM 5803 N N . ASN B 1 333 ? -36.094 7.504 -10.688 1 95.19 333 ASN B N 1
ATOM 5804 C CA . ASN B 1 333 ? -36.75 8.75 -10.336 1 95.19 333 ASN B CA 1
ATOM 5805 C C . ASN B 1 333 ? -36.688 9.031 -8.836 1 95.19 333 ASN B C 1
ATOM 5807 O O . ASN B 1 333 ? -37.312 8.336 -8.039 1 95.19 333 ASN B O 1
ATOM 5811 N N . LEU B 1 334 ? -36.062 10.133 -8.523 1 97.25 334 LEU B N 1
ATOM 5812 C CA . LEU B 1 334 ? -35.844 10.453 -7.117 1 97.25 334 LEU B CA 1
ATOM 5813 C C . LEU B 1 334 ? -36.812 11.523 -6.645 1 97.25 334 LEU B C 1
ATOM 5815 O O . LEU B 1 334 ? -36.75 11.961 -5.492 1 97.25 334 LEU B O 1
ATOM 5819 N N . ALA B 1 335 ? -37.688 11.828 -7.539 1 95.56 335 ALA B N 1
ATOM 5820 C CA . ALA B 1 335 ? -38.656 12.875 -7.152 1 95.56 335 ALA B CA 1
ATOM 5821 C C . ALA B 1 335 ? -39.438 12.469 -5.906 1 95.56 335 ALA B C 1
ATOM 5823 O O . ALA B 1 335 ? -40.156 11.469 -5.922 1 95.56 335 ALA B O 1
ATOM 5824 N N . ASP B 1 336 ? -39.281 13.148 -4.863 1 91.81 336 ASP B N 1
ATOM 5825 C CA . ASP B 1 336 ? -39.969 13.055 -3.574 1 91.81 336 ASP B CA 1
ATOM 5826 C C . ASP B 1 336 ? -39.562 11.773 -2.838 1 91.81 336 ASP B C 1
ATOM 5828 O O . ASP B 1 336 ? -40.219 11.383 -1.871 1 91.81 336 ASP B O 1
ATOM 5832 N N . ALA B 1 337 ? -38.562 11.086 -3.373 1 98.31 337 ALA B N 1
ATOM 5833 C CA . ALA B 1 337 ? -38 9.938 -2.65 1 98.31 337 ALA B CA 1
ATOM 5834 C C . ALA B 1 337 ? -37.531 10.344 -1.263 1 98.31 337 ALA B C 1
ATOM 5836 O O . ALA B 1 337 ? -36.906 11.398 -1.101 1 98.31 337 ALA B O 1
ATOM 5837 N N . ARG B 1 338 ? -37.875 9.633 -0.233 1 98.81 338 ARG B N 1
ATOM 5838 C CA . ARG B 1 338 ? -37.406 9.906 1.127 1 98.81 338 ARG B CA 1
ATOM 5839 C C . ARG B 1 338 ? -36.188 9.07 1.473 1 98.81 338 ARG B C 1
ATOM 5841 O O . ARG B 1 338 ? -36.312 7.863 1.702 1 98.81 338 ARG B O 1
ATOM 5848 N N . ILE B 1 339 ? -35.062 9.688 1.5 1 98.94 339 ILE B N 1
ATOM 5849 C CA . ILE B 1 339 ? -33.781 9.016 1.731 1 98.94 339 ILE B CA 1
ATOM 5850 C C . ILE B 1 339 ? -33.156 9.516 3.037 1 98.94 339 ILE B C 1
ATOM 5852 O O . ILE B 1 339 ? -33.125 10.727 3.283 1 98.94 339 ILE B O 1
ATOM 5856 N N . THR B 1 340 ? -32.781 8.625 3.914 1 98.94 340 THR B N 1
ATOM 5857 C CA . THR B 1 340 ? -32.062 8.977 5.133 1 98.94 340 THR B CA 1
ATOM 5858 C C . THR B 1 340 ? -30.578 8.617 5.012 1 98.94 340 THR B C 1
ATOM 5860 O O . THR B 1 340 ? -30.234 7.488 4.648 1 98.94 340 THR B O 1
ATOM 5863 N N . VAL B 1 341 ? -29.703 9.547 5.246 1 98.94 341 VAL B N 1
ATOM 5864 C CA . VAL B 1 341 ? -28.266 9.344 5.258 1 98.94 341 VAL B CA 1
ATOM 5865 C C . VAL B 1 341 ? -27.75 9.297 6.699 1 98.94 341 VAL B C 1
ATOM 5867 O O . VAL B 1 341 ? -27.922 10.258 7.453 1 98.94 341 VAL B O 1
ATOM 5870 N N . LEU B 1 342 ? -27.234 8.148 7.078 1 98.94 342 LEU B N 1
ATOM 5871 C CA . LEU B 1 342 ? -26.547 8 8.352 1 98.94 342 LEU B CA 1
ATOM 5872 C C . LEU B 1 342 ? -25.078 8.391 8.234 1 98.94 342 LEU B C 1
ATOM 5874 O O . LEU B 1 342 ? -24.281 7.645 7.676 1 98.94 342 LEU B O 1
ATOM 5878 N N . GLY B 1 343 ? -24.766 9.555 8.789 1 98.81 343 GLY B N 1
ATOM 5879 C CA . GLY B 1 343 ? -23.406 10.055 8.734 1 98.81 343 GLY B CA 1
ATOM 5880 C C . GLY B 1 343 ? -23.25 11.289 7.871 1 98.81 343 GLY B C 1
ATOM 5881 O O . GLY B 1 343 ? -23.828 11.359 6.777 1 98.81 343 GLY B O 1
ATOM 5882 N N . ALA B 1 344 ? -22.516 12.305 8.344 1 98.75 344 ALA B N 1
ATOM 5883 C CA . ALA B 1 344 ? -22.203 13.531 7.629 1 98.75 344 ALA B CA 1
ATOM 5884 C C . ALA B 1 344 ? -20.703 13.812 7.652 1 98.75 344 ALA B C 1
ATOM 5886 O O . ALA B 1 344 ? -20.125 14.25 6.648 1 98.75 344 ALA B O 1
ATOM 5887 N N . ALA B 1 345 ? -20.078 13.586 8.852 1 98.5 345 ALA B N 1
ATOM 5888 C CA . ALA B 1 345 ? -18.625 13.742 8.969 1 98.5 345 ALA B CA 1
ATOM 5889 C C . ALA B 1 345 ? -17.891 12.773 8.047 1 98.5 345 ALA B C 1
ATOM 5891 O O . ALA B 1 345 ? -18.438 11.719 7.688 1 98.5 345 ALA B O 1
ATOM 5892 N N . PHE B 1 346 ? -16.672 13.109 7.621 1 97.88 346 PHE B N 1
ATOM 5893 C CA . PHE B 1 346 ? -15.984 12.266 6.656 1 97.88 346 PHE B CA 1
ATOM 5894 C C . PHE B 1 346 ? -15.523 10.969 7.305 1 97.88 346 PHE B C 1
ATOM 5896 O O . PHE B 1 346 ? -15.203 10 6.609 1 97.88 346 PHE B O 1
ATOM 5903 N N . LYS B 1 347 ? -15.508 10.938 8.641 1 97.5 347 LYS B N 1
ATOM 5904 C CA . LYS B 1 347 ? -15.172 9.75 9.422 1 97.5 347 LYS B CA 1
ATOM 5905 C C . LYS B 1 347 ? -15.781 9.82 10.82 1 97.5 347 LYS B C 1
ATOM 5907 O O . LYS B 1 347 ? -16.188 10.891 11.273 1 97.5 347 LYS B O 1
ATOM 5912 N N . PRO B 1 348 ? -15.852 8.656 11.539 1 97.62 348 PRO B N 1
ATOM 5913 C CA . PRO B 1 348 ? -16.312 8.695 12.922 1 97.62 348 PRO B CA 1
ATOM 5914 C C . PRO B 1 348 ? -15.359 9.445 13.852 1 97.62 348 PRO B C 1
ATOM 5916 O O . PRO B 1 348 ? -14.195 9.641 13.508 1 97.62 348 PRO B O 1
ATOM 5919 N N . ASP B 1 349 ? -15.875 9.977 14.938 1 97.06 349 ASP B N 1
ATOM 5920 C CA . ASP B 1 349 ? -15.141 10.641 16.016 1 97.06 349 ASP B CA 1
ATOM 5921 C C . ASP B 1 349 ? -14.539 11.953 15.523 1 97.06 349 ASP B C 1
ATOM 5923 O O . ASP B 1 349 ? -13.453 12.344 15.969 1 97.06 349 ASP B O 1
ATOM 5927 N N . SER B 1 350 ? -15.234 12.562 14.555 1 97 350 SER B N 1
ATOM 5928 C CA . SER B 1 350 ? -14.906 13.891 14.047 1 97 350 SER B CA 1
ATOM 5929 C C . SER B 1 350 ? -16.172 14.641 13.617 1 97 350 SER B C 1
ATOM 5931 O O . SER B 1 350 ? -17.188 14.023 13.32 1 97 350 SER B O 1
ATOM 5933 N N . ASP B 1 351 ? -16.125 15.938 13.68 1 97.69 351 ASP B N 1
ATOM 5934 C CA . ASP B 1 351 ? -17.234 16.734 13.148 1 97.69 351 ASP B CA 1
ATOM 5935 C C . ASP B 1 351 ? -16.844 17.375 11.812 1 97.69 351 ASP B C 1
ATOM 5937 O O . ASP B 1 351 ? -17.547 18.25 11.312 1 97.69 351 ASP B O 1
ATOM 5941 N N . ASP B 1 352 ? -15.672 16.938 11.289 1 96.94 352 ASP B N 1
ATOM 5942 C CA . ASP B 1 352 ? -15.117 17.516 10.062 1 96.94 352 ASP B CA 1
ATOM 5943 C C . ASP B 1 352 ? -15.922 17.078 8.844 1 96.94 352 ASP B C 1
ATOM 5945 O O . ASP B 1 352 ? -16.047 15.891 8.562 1 96.94 352 ASP B O 1
ATOM 5949 N N . ILE B 1 353 ? -16.422 18.062 8.133 1 97.62 353 ILE B N 1
ATOM 5950 C CA . ILE B 1 353 ? -17.266 17.734 6.984 1 97.62 353 ILE B CA 1
ATOM 5951 C C . ILE B 1 353 ? -16.547 18.125 5.695 1 97.62 353 ILE B C 1
ATOM 5953 O O . ILE B 1 353 ? -17.125 18.062 4.609 1 97.62 353 ILE B O 1
ATOM 5957 N N . ARG B 1 354 ? -15.305 18.609 5.77 1 94.75 354 ARG B N 1
ATOM 5958 C CA . ARG B 1 354 ? -14.539 18.938 4.578 1 94.75 354 ARG B CA 1
ATOM 5959 C C . ARG B 1 354 ? -14.375 17.719 3.668 1 94.75 354 ARG B C 1
ATOM 5961 O O . ARG B 1 354 ? -13.961 16.656 4.117 1 94.75 354 ARG B O 1
ATOM 5968 N N . ASP B 1 355 ? -14.703 17.812 2.42 1 96.25 355 ASP B N 1
ATOM 5969 C CA . ASP B 1 355 ? -14.617 16.781 1.393 1 96.25 355 ASP B CA 1
ATOM 5970 C C . ASP B 1 355 ? -15.258 15.477 1.866 1 96.25 355 ASP B C 1
ATOM 5972 O O . ASP B 1 355 ? -14.727 14.391 1.617 1 96.25 355 ASP B O 1
ATOM 5976 N N . SER B 1 356 ? -16.328 15.586 2.625 1 98.25 356 SER B N 1
ATOM 5977 C CA . SER B 1 356 ? -17.016 14.406 3.141 1 98.25 356 SER B CA 1
ATOM 5978 C C . SER B 1 356 ? -17.703 13.641 2.018 1 98.25 356 SER B C 1
ATOM 5980 O O . SER B 1 356 ? -18.578 14.188 1.324 1 98.25 356 SER B O 1
ATOM 5982 N N . PRO B 1 357 ? -17.359 12.312 1.872 1 98.5 357 PRO B N 1
ATOM 5983 C CA . PRO B 1 357 ? -18.094 11.516 0.881 1 98.5 357 PRO B CA 1
ATOM 5984 C C . PRO B 1 357 ? -19.594 11.438 1.165 1 98.5 357 PRO B C 1
ATOM 5986 O O . PRO B 1 357 ? -20.406 11.492 0.237 1 98.5 357 PRO B O 1
ATOM 5989 N N . ALA B 1 358 ? -19.969 11.391 2.412 1 98.69 358 ALA B N 1
ATOM 5990 C CA . ALA B 1 358 ? -21.375 11.312 2.826 1 98.69 358 ALA B CA 1
ATOM 5991 C C . ALA B 1 358 ? -22.141 12.547 2.379 1 98.69 358 ALA B C 1
ATOM 5993 O O . ALA B 1 358 ? -23.234 12.43 1.809 1 98.69 358 ALA B O 1
ATOM 5994 N N . LEU B 1 359 ? -21.547 13.664 2.6 1 98.56 359 LEU B N 1
ATOM 5995 C CA . LEU B 1 359 ? -22.219 14.914 2.273 1 98.56 359 LEU B CA 1
ATOM 5996 C C . LEU B 1 359 ? -22.328 15.102 0.763 1 98.56 359 LEU B C 1
ATOM 5998 O O . LEU B 1 359 ? -23.328 15.609 0.262 1 98.56 359 LEU B O 1
ATOM 6002 N N . GLU B 1 360 ? -21.25 14.711 0.078 1 98.38 360 GLU B N 1
ATOM 6003 C CA . GLU B 1 360 ? -21.297 14.828 -1.377 1 98.38 360 GLU B CA 1
ATOM 6004 C C . GLU B 1 360 ? -22.422 13.992 -1.959 1 98.38 360 GLU B C 1
ATOM 6006 O O . GLU B 1 360 ? -23.188 14.469 -2.812 1 98.38 360 GLU B O 1
ATOM 6011 N N . VAL B 1 361 ? -22.578 12.781 -1.491 1 98.81 361 VAL B N 1
ATOM 6012 C CA . VAL B 1 361 ? -23.641 11.898 -1.948 1 98.81 361 VAL B CA 1
ATOM 6013 C C . VAL B 1 361 ? -25 12.484 -1.584 1 98.81 361 VAL B C 1
ATOM 6015 O O . VAL B 1 361 ? -25.891 12.562 -2.428 1 98.81 361 VAL B O 1
ATOM 6018 N N . ALA B 1 362 ? -25.141 12.945 -0.359 1 98.88 362 ALA B N 1
ATOM 6019 C CA . ALA B 1 362 ? -26.391 13.5 0.126 1 98.88 362 ALA B CA 1
ATOM 6020 C C . ALA B 1 362 ? -26.828 14.695 -0.721 1 98.88 362 ALA B C 1
ATOM 6022 O O . ALA B 1 362 ? -28 14.789 -1.114 1 98.88 362 ALA B O 1
ATOM 6023 N N . VAL B 1 363 ? -25.891 15.57 -0.986 1 98.69 363 VAL B N 1
ATOM 6024 C CA . VAL B 1 363 ? -26.188 16.781 -1.731 1 98.69 363 VAL B CA 1
ATOM 6025 C C . VAL B 1 363 ? -26.594 16.438 -3.16 1 98.69 363 VAL B C 1
ATOM 6027 O O . VAL B 1 363 ? -27.562 16.984 -3.688 1 98.69 363 VAL B O 1
ATOM 6030 N N . ARG B 1 364 ? -25.922 15.5 -3.797 1 98.44 364 ARG B N 1
ATOM 6031 C CA . ARG B 1 364 ? -26.234 15.078 -5.16 1 98.44 364 ARG B CA 1
ATOM 6032 C C . ARG B 1 364 ? -27.625 14.453 -5.238 1 98.44 364 ARG B C 1
ATOM 6034 O O . ARG B 1 364 ? -28.359 14.688 -6.203 1 98.44 364 ARG B O 1
ATOM 6041 N N . LEU B 1 365 ? -27.969 13.719 -4.234 1 98.69 365 LEU B N 1
ATOM 6042 C CA . LEU B 1 365 ? -29.281 13.094 -4.203 1 98.69 365 LEU B CA 1
ATOM 6043 C C . LEU B 1 365 ? -30.375 14.148 -4.008 1 98.69 365 LEU B C 1
ATOM 6045 O O . LEU B 1 365 ? -31.422 14.078 -4.641 1 98.69 365 LEU B O 1
ATOM 6049 N N . ALA B 1 366 ? -30.109 15.109 -3.111 1 98.44 366 ALA B N 1
ATOM 6050 C CA . ALA B 1 366 ? -31.062 16.203 -2.906 1 98.44 366 ALA B CA 1
ATOM 6051 C C . ALA B 1 366 ? -31.25 17.016 -4.188 1 98.44 366 ALA B C 1
ATOM 6053 O O . ALA B 1 366 ? -32.375 17.375 -4.535 1 98.44 366 ALA B O 1
ATOM 6054 N N . GLU B 1 367 ? -30.141 17.234 -4.863 1 97.19 367 GLU B N 1
ATOM 6055 C CA . GLU B 1 367 ? -30.188 18 -6.113 1 97.19 367 GLU B CA 1
ATOM 6056 C C . GLU B 1 367 ? -30.953 17.234 -7.191 1 97.19 367 GLU B C 1
ATOM 6058 O O . GLU B 1 367 ? -31.531 17.844 -8.094 1 97.19 367 GLU B O 1
ATOM 6063 N N . ALA B 1 368 ? -30.984 15.953 -7.043 1 96.94 368 ALA B N 1
ATOM 6064 C CA . ALA B 1 368 ? -31.688 15.102 -8.008 1 96.94 368 ALA B CA 1
ATOM 6065 C C . ALA B 1 368 ? -33.156 14.992 -7.66 1 96.94 368 ALA B C 1
ATOM 6067 O O . ALA B 1 368 ? -33.938 14.32 -8.367 1 96.94 368 ALA B O 1
ATOM 6068 N N . GLY B 1 369 ? -33.625 15.586 -6.551 1 97.06 369 GLY B N 1
ATOM 6069 C CA . GLY B 1 369 ? -35.031 15.703 -6.285 1 97.06 369 GLY B CA 1
ATOM 6070 C C . GLY B 1 369 ? -35.469 14.969 -5.035 1 97.06 369 GLY B C 1
ATOM 6071 O O . GLY B 1 369 ? -36.625 15.086 -4.613 1 97.06 369 GLY B O 1
ATOM 6072 N N . ALA B 1 370 ? -34.562 14.289 -4.395 1 98.62 370 ALA B N 1
ATOM 6073 C CA . ALA B 1 370 ? -34.938 13.516 -3.209 1 98.62 370 ALA B CA 1
ATOM 6074 C C . ALA B 1 370 ? -35.094 14.422 -1.99 1 98.62 370 ALA B C 1
ATOM 6076 O O . ALA B 1 370 ? -34.5 15.5 -1.934 1 98.62 370 ALA B O 1
ATOM 6077 N N . ARG B 1 371 ? -35.938 14.039 -1.092 1 98.56 371 ARG B N 1
ATOM 6078 C CA . ARG B 1 371 ? -35.969 14.586 0.259 1 98.56 371 ARG B CA 1
ATOM 6079 C C . ARG B 1 371 ? -34.969 13.859 1.161 1 98.56 371 ARG B C 1
ATOM 6081 O O . ARG B 1 371 ? -35.25 12.758 1.636 1 98.56 371 ARG B O 1
ATOM 6088 N N . VAL B 1 372 ? -33.875 14.492 1.393 1 98.88 372 VAL B N 1
ATOM 6089 C CA . VAL B 1 372 ? -32.781 13.82 2.08 1 98.88 372 VAL B CA 1
ATOM 6090 C C . VAL B 1 372 ? -32.75 14.273 3.539 1 98.88 372 VAL B C 1
ATOM 6092 O O . VAL B 1 372 ? -32.562 15.453 3.826 1 98.88 372 VAL B O 1
ATOM 6095 N N . THR B 1 373 ? -32.969 13.359 4.453 1 98.88 373 THR B N 1
ATOM 6096 C CA . THR B 1 373 ? -32.75 13.555 5.883 1 98.88 373 THR B CA 1
ATOM 6097 C C . THR B 1 373 ? -31.359 13.031 6.281 1 98.88 373 THR B C 1
ATOM 6099 O O . THR B 1 373 ? -30.984 11.922 5.91 1 98.88 373 THR B O 1
ATOM 6102 N N . ILE B 1 374 ? -30.594 13.82 6.965 1 98.88 374 ILE B N 1
ATOM 6103 C CA . ILE B 1 374 ? -29.25 13.43 7.344 1 98.88 374 ILE B CA 1
ATOM 6104 C C . ILE B 1 374 ? -29.094 13.516 8.859 1 98.88 374 ILE B C 1
ATOM 6106 O O . ILE B 1 374 ? -29.609 14.438 9.492 1 98.88 374 ILE B O 1
ATOM 6110 N N . THR B 1 375 ? -28.484 12.516 9.445 1 98.81 375 THR B N 1
ATOM 6111 C CA . THR B 1 375 ? -28.188 12.508 10.875 1 98.81 375 THR B CA 1
ATOM 6112 C C . THR B 1 375 ? -26.719 12.195 11.117 1 98.81 375 THR B C 1
ATOM 6114 O O . THR B 1 375 ? -26.078 11.492 10.328 1 98.81 375 THR B O 1
ATOM 6117 N N . ASP B 1 376 ? -26.172 12.758 12.117 1 98.81 376 ASP B N 1
ATOM 6118 C CA . ASP B 1 376 ? -24.781 12.602 12.57 1 98.81 376 ASP B CA 1
ATOM 6119 C C . ASP B 1 376 ? -24.625 13.055 14.016 1 98.81 376 ASP B C 1
ATOM 6121 O O . ASP B 1 376 ? -25.203 14.062 14.422 1 98.81 376 ASP B O 1
ATOM 6125 N N . PRO B 1 377 ? -23.812 12.336 14.758 1 98.06 377 PRO B N 1
ATOM 6126 C CA . PRO B 1 377 ? -23.672 12.672 16.172 1 98.06 377 PRO B CA 1
ATOM 6127 C C . PRO B 1 377 ? -23.016 14.023 16.406 1 98.06 377 PRO B C 1
ATOM 6129 O O . PRO B 1 377 ? -23.297 14.703 17.391 1 98.06 377 PRO B O 1
ATOM 6132 N N . GLU B 1 378 ? -22.109 14.414 15.484 1 98 378 GLU B N 1
ATOM 6133 C CA . GLU B 1 378 ? -21.266 15.547 15.859 1 98 378 GLU B CA 1
ATOM 6134 C C . GLU B 1 378 ? -21.203 16.578 14.734 1 98 378 GLU B C 1
ATOM 6136 O O . GLU B 1 378 ? -20.797 17.719 14.961 1 98 378 GLU B O 1
ATOM 6141 N N . ALA B 1 379 ? -21.75 16.312 13.555 1 98.25 379 ALA B N 1
ATOM 6142 C CA . ALA B 1 379 ? -21.391 17.156 12.414 1 98.25 379 ALA B CA 1
ATOM 6143 C C . ALA B 1 379 ? -22.578 17.984 11.953 1 98.25 379 ALA B C 1
ATOM 6145 O O . ALA B 1 379 ? -22.469 18.781 11.023 1 98.25 379 ALA B O 1
ATOM 6146 N N . LEU B 1 380 ? -23.75 17.875 12.578 1 98.38 380 LEU B N 1
ATOM 6147 C CA . LEU B 1 380 ? -24.984 18.453 12.062 1 98.38 380 LEU B CA 1
ATOM 6148 C C . LEU B 1 380 ? -24.906 19.969 12.062 1 98.38 380 LEU B C 1
ATOM 6150 O O . LEU B 1 380 ? -25.422 20.625 11.141 1 98.38 380 LEU B O 1
ATOM 6154 N N . PRO B 1 381 ? -24.344 20.609 13.094 1 96.75 381 PRO B N 1
ATOM 6155 C CA . PRO B 1 381 ? -24.266 22.062 13.031 1 96.75 381 PRO B CA 1
ATOM 6156 C C . PRO B 1 381 ? -23.578 22.578 11.773 1 96.75 381 PRO B C 1
ATOM 6158 O O . PRO B 1 381 ? -24.047 23.516 11.141 1 96.75 381 PRO B O 1
ATOM 6161 N N . GLY B 1 382 ? -22.469 21.938 11.445 1 96.81 382 GLY B N 1
ATOM 6162 C CA . GLY B 1 382 ? -21.781 22.312 10.219 1 96.81 382 GLY B CA 1
ATOM 6163 C C . GLY B 1 382 ? -22.594 22.062 8.969 1 96.81 382 GLY B C 1
ATOM 6164 O O . GLY B 1 382 ? -22.547 22.844 8.016 1 96.81 382 GLY B O 1
ATOM 6165 N N . VAL B 1 383 ? -23.359 21.016 8.977 1 98.44 383 VAL B N 1
ATOM 6166 C CA . VAL B 1 383 ? -24.219 20.656 7.844 1 98.44 383 VAL B CA 1
ATOM 6167 C C . VAL B 1 383 ? -25.312 21.703 7.672 1 98.44 383 VAL B C 1
ATOM 6169 O O . VAL B 1 383 ? -25.516 22.219 6.57 1 98.44 383 VAL B O 1
ATOM 6172 N N . ALA B 1 384 ? -25.953 22.047 8.773 1 97.94 384 ALA B N 1
ATOM 6173 C CA . ALA B 1 384 ? -27.062 22.984 8.742 1 97.94 384 ALA B CA 1
ATOM 6174 C C . ALA B 1 384 ? -26.609 24.344 8.219 1 97.94 384 ALA B C 1
ATOM 6176 O O . ALA B 1 384 ? -27.344 25.031 7.5 1 97.94 384 ALA B O 1
ATOM 6177 N N . ALA B 1 385 ? -25.453 24.703 8.562 1 96.81 385 ALA B N 1
ATOM 6178 C CA . ALA B 1 385 ? -24.922 26.016 8.203 1 96.81 385 ALA B CA 1
ATOM 6179 C C . ALA B 1 385 ? -24.578 26.078 6.719 1 96.81 385 ALA B C 1
ATOM 6181 O O . ALA B 1 385 ? -24.734 27.125 6.082 1 96.81 385 ALA B O 1
ATOM 6182 N N . ARG B 1 386 ? -24.188 24.984 6.133 1 97.19 386 ARG B N 1
ATOM 6183 C CA . ARG B 1 386 ? -23.594 25.031 4.801 1 97.19 386 ARG B CA 1
ATOM 6184 C C . ARG B 1 386 ? -24.516 24.422 3.76 1 97.19 386 ARG B C 1
ATOM 6186 O O . ARG B 1 386 ? -24.438 24.75 2.576 1 97.19 386 ARG B O 1
ATOM 6193 N N . TYR B 1 387 ? -25.375 23.531 4.254 1 97.75 387 TYR B N 1
ATOM 6194 C CA . TYR B 1 387 ? -26.219 22.797 3.32 1 97.75 387 TYR B CA 1
ATOM 6195 C C . TYR B 1 387 ? -27.672 22.844 3.75 1 97.75 387 TYR B C 1
ATOM 6197 O O . TYR B 1 387 ? -28.266 21.812 4.098 1 97.75 387 TYR B O 1
ATOM 6205 N N . PRO B 1 388 ? -28.297 23.953 3.588 1 95.88 388 PRO B N 1
ATOM 6206 C CA . PRO B 1 388 ? -29.672 24.141 4.074 1 95.88 388 PRO B CA 1
ATOM 6207 C C . PRO B 1 388 ? -30.688 23.25 3.34 1 95.88 388 PRO B C 1
ATOM 6209 O O . PRO B 1 388 ? -31.797 23.062 3.816 1 95.88 388 PRO B O 1
ATOM 6212 N N . GLN B 1 389 ? -30.312 22.688 2.197 1 95.75 389 GLN B N 1
ATOM 6213 C CA . GLN B 1 389 ? -31.219 21.844 1.429 1 95.75 389 GLN B CA 1
ATOM 6214 C C . GLN B 1 389 ? -31.375 20.469 2.076 1 95.75 389 GLN B C 1
ATOM 6216 O O . GLN B 1 389 ? -32.281 19.703 1.722 1 95.75 389 GLN B O 1
ATOM 6221 N N . LEU B 1 390 ? -30.5 20.094 2.977 1 98.44 390 LEU B N 1
ATOM 6222 C CA . LEU B 1 390 ? -30.594 18.812 3.678 1 98.44 390 LEU B CA 1
ATOM 6223 C C . LEU B 1 390 ? -31.391 18.953 4.969 1 98.44 390 LEU B C 1
ATOM 6225 O O . LEU B 1 390 ? -31.281 19.969 5.66 1 98.44 390 LEU B O 1
ATOM 6229 N N . ILE B 1 391 ? -32.156 18.031 5.289 1 98.5 391 ILE B N 1
ATOM 6230 C CA . ILE B 1 391 ? -32.938 18.031 6.523 1 98.5 391 ILE B CA 1
ATOM 6231 C C . ILE B 1 391 ? -32.125 17.375 7.641 1 98.5 391 ILE B C 1
ATOM 6233 O O . ILE B 1 391 ? -31.922 16.172 7.637 1 98.5 391 ILE B O 1
ATOM 6237 N N . CYS B 1 392 ? -31.766 18.172 8.602 1 98.75 392 CYS B N 1
ATOM 6238 C CA . CYS B 1 392 ? -30.969 17.656 9.711 1 98.75 392 CYS B CA 1
ATOM 6239 C C . CYS B 1 392 ? -31.859 17.109 10.82 1 98.75 392 CYS B C 1
ATOM 6241 O O . CYS B 1 392 ? -32.812 17.766 11.234 1 98.75 392 CYS B O 1
ATOM 6243 N N . GLN B 1 393 ? -31.609 15.906 11.188 1 98.38 393 GLN B N 1
ATOM 6244 C CA . GLN B 1 393 ? -32.312 15.273 12.289 1 98.38 393 GLN B CA 1
ATOM 6245 C C . GLN B 1 393 ? -31.344 14.656 13.289 1 98.38 393 GLN B C 1
ATOM 6247 O O . GLN B 1 393 ? -30.547 13.773 12.938 1 98.38 393 GLN B O 1
ATOM 6252 N N . THR B 1 394 ? -31.391 15.016 14.586 1 97.75 394 THR B N 1
ATOM 6253 C CA . THR B 1 394 ? -30.438 14.57 15.594 1 97.75 394 THR B CA 1
ATOM 6254 C C . THR B 1 394 ? -30.781 13.164 16.078 1 97.75 394 THR B C 1
ATOM 6256 O O . THR B 1 394 ? -29.891 12.367 16.375 1 97.75 394 THR B O 1
ATOM 6259 N N . ASP B 1 395 ? -32.031 12.898 16.109 1 97.44 395 ASP B N 1
ATOM 6260 C CA . ASP B 1 395 ? -32.5 11.602 16.594 1 97.44 395 ASP B CA 1
ATOM 6261 C C . ASP B 1 395 ? -32.531 10.57 15.461 1 97.44 395 ASP B C 1
ATOM 6263 O O . ASP B 1 395 ? -33.188 10.773 14.438 1 97.44 395 ASP B O 1
ATOM 6267 N N . VAL B 1 396 ? -31.844 9.484 15.688 1 98.12 396 VAL B N 1
ATOM 6268 C CA . VAL B 1 396 ? -31.672 8.477 14.648 1 98.12 396 VAL B CA 1
ATOM 6269 C C . VAL B 1 396 ? -33.031 7.848 14.305 1 98.12 396 VAL B C 1
ATOM 6271 O O . VAL B 1 396 ? -33.344 7.625 13.133 1 98.12 396 VAL B O 1
ATOM 6274 N N . GLN B 1 397 ? -33.844 7.582 15.297 1 97.62 397 GLN B N 1
ATOM 6275 C CA . GLN B 1 397 ? -35.156 6.988 15.055 1 97.62 397 GLN B CA 1
ATOM 6276 C C . GLN B 1 397 ? -36.062 7.926 14.242 1 97.62 397 GLN B C 1
ATOM 6278 O O . GLN B 1 397 ? -36.75 7.492 13.32 1 97.62 397 GLN B O 1
ATOM 6283 N N . ALA B 1 398 ? -36.031 9.148 14.625 1 98.38 398 ALA B N 1
ATOM 6284 C CA . ALA B 1 398 ? -36.812 10.148 13.883 1 98.38 398 ALA B CA 1
ATOM 6285 C C . ALA B 1 398 ? -36.312 10.273 12.453 1 98.38 398 ALA B C 1
ATOM 6287 O O . ALA B 1 398 ? -37.094 10.43 11.523 1 98.38 398 ALA B O 1
ATOM 6288 N N . ALA B 1 399 ? -35 10.188 12.273 1 98.75 399 ALA B N 1
ATOM 6289 C CA . ALA B 1 399 ? -34.406 10.289 10.945 1 98.75 399 ALA B CA 1
ATOM 6290 C C . ALA B 1 399 ? -34.812 9.125 10.055 1 98.75 399 ALA B C 1
ATOM 6292 O O . ALA B 1 399 ? -35.031 9.289 8.852 1 98.75 399 ALA B O 1
ATOM 6293 N N . LEU B 1 400 ? -34.938 7.973 10.641 1 98.81 400 LEU B N 1
ATOM 6294 C CA . LEU B 1 400 ? -35.25 6.75 9.906 1 98.81 400 LEU B CA 1
ATOM 6295 C C . LEU B 1 400 ? -36.75 6.664 9.586 1 98.81 400 LEU B C 1
ATOM 6297 O O . LEU B 1 400 ? -37.125 5.992 8.633 1 98.81 400 LEU B O 1
ATOM 6301 N N . THR B 1 401 ? -37.594 7.344 10.398 1 98.69 401 THR B N 1
ATOM 6302 C CA . THR B 1 401 ? -39.031 7.215 10.281 1 98.69 401 THR B CA 1
ATOM 6303 C C . THR B 1 401 ? -39.5 7.641 8.891 1 98.69 401 THR B C 1
ATOM 6305 O O . THR B 1 401 ? -39.281 8.781 8.477 1 98.69 401 THR B O 1
ATOM 6308 N N . GLY B 1 402 ? -40.031 6.695 8.188 1 98.56 402 GLY B N 1
ATOM 6309 C CA . GLY B 1 402 ? -40.625 6.98 6.895 1 98.56 402 GLY B CA 1
ATOM 6310 C C . GLY B 1 402 ? -39.656 6.883 5.746 1 98.56 402 GLY B C 1
ATOM 6311 O O . GLY B 1 402 ? -40.031 7.062 4.586 1 98.56 402 GLY B O 1
ATOM 6312 N N . ALA B 1 403 ? -38.438 6.535 6.008 1 98.88 403 ALA B N 1
ATOM 6313 C CA . ALA B 1 403 ? -37.406 6.438 4.965 1 98.88 403 ALA B CA 1
ATOM 6314 C C . ALA B 1 403 ? -37.719 5.309 3.992 1 98.88 403 ALA B C 1
ATOM 6316 O O . ALA B 1 403 ? -38.219 4.25 4.398 1 98.88 403 ALA B O 1
ATOM 6317 N N . GLN B 1 404 ? -37.469 5.527 2.754 1 98.88 404 GLN B N 1
ATOM 6318 C CA . GLN B 1 404 ? -37.625 4.516 1.714 1 98.88 404 GLN B CA 1
ATOM 6319 C C . GLN B 1 404 ? -36.281 3.912 1.323 1 98.88 404 GLN B C 1
ATOM 6321 O O . GLN B 1 404 ? -36.25 2.855 0.69 1 98.88 404 GLN B O 1
ATOM 6326 N N . LEU B 1 405 ? -35.219 4.582 1.61 1 98.94 405 LEU B N 1
ATOM 6327 C CA . LEU B 1 405 ? -33.844 4.148 1.435 1 98.94 405 LEU B CA 1
ATOM 6328 C C . LEU B 1 405 ? -32.969 4.738 2.521 1 98.94 405 LEU B C 1
ATOM 6330 O O . LEU B 1 405 ? -33.094 5.914 2.865 1 98.94 405 LEU B O 1
ATOM 6334 N N . VAL B 1 406 ? -32.125 3.912 3.111 1 98.94 406 VAL B N 1
ATOM 6335 C CA . VAL B 1 406 ? -31.172 4.34 4.121 1 98.94 406 VAL B CA 1
ATOM 6336 C C . VAL B 1 406 ? -29.75 4.137 3.6 1 98.94 406 VAL B C 1
ATOM 6338 O O . VAL B 1 406 ? -29.438 3.094 3.018 1 98.94 406 VAL B O 1
ATOM 6341 N N . LEU B 1 407 ? -28.922 5.125 3.695 1 98.94 407 LEU B N 1
ATOM 6342 C CA . LEU B 1 407 ? -27.5 5.051 3.322 1 98.94 407 LEU B CA 1
ATOM 6343 C C . LEU B 1 407 ? -26.609 5.164 4.551 1 98.94 407 LEU B C 1
ATOM 6345 O O . LEU B 1 407 ? -26.688 6.152 5.289 1 98.94 407 LEU B O 1
ATOM 6349 N N . LEU B 1 408 ? -25.812 4.172 4.867 1 98.94 408 LEU B N 1
ATOM 6350 C CA . LEU B 1 408 ? -24.766 4.301 5.863 1 98.94 408 LEU B CA 1
ATOM 6351 C C . LEU B 1 408 ? -23.469 4.816 5.234 1 98.94 408 LEU B C 1
ATOM 6353 O O . LEU B 1 408 ? -22.781 4.074 4.531 1 98.94 408 LEU B O 1
ATOM 6357 N N . LEU B 1 409 ? -23.109 6.078 5.566 1 98.88 409 LEU B N 1
ATOM 6358 C CA . LEU B 1 409 ? -22.016 6.688 4.824 1 98.88 409 LEU B CA 1
ATOM 6359 C C . LEU B 1 409 ? -20.922 7.195 5.773 1 98.88 409 LEU B C 1
ATOM 6361 O O . LEU B 1 409 ? -19.859 7.621 5.328 1 98.88 409 LEU B O 1
ATOM 6365 N N . THR B 1 410 ? -21.125 7.234 7.023 1 98.75 410 THR B N 1
ATOM 6366 C CA . THR B 1 410 ? -20.109 7.316 8.07 1 98.75 410 THR B CA 1
ATOM 6367 C C . THR B 1 410 ? -20.344 6.25 9.141 1 98.75 410 THR B C 1
ATOM 6369 O O . THR B 1 410 ? -21.438 6.164 9.695 1 98.75 410 THR B O 1
ATOM 6372 N N . GLU B 1 411 ? -19.375 5.465 9.484 1 98.31 411 GLU B N 1
ATOM 6373 C CA . GLU B 1 411 ? -19.594 4.262 10.281 1 98.31 411 GLU B CA 1
ATOM 6374 C C . GLU B 1 411 ? -19.453 4.551 11.773 1 98.31 411 GLU B C 1
ATOM 6376 O O . GLU B 1 411 ? -18.688 3.871 12.469 1 98.31 411 GLU B O 1
ATOM 6381 N N . TRP B 1 412 ? -20.219 5.52 12.227 1 98.44 412 TRP B N 1
ATOM 6382 C CA . TRP B 1 412 ? -20.297 5.738 13.664 1 98.44 412 TRP B CA 1
ATOM 6383 C C . TRP B 1 412 ? -20.766 4.48 14.391 1 98.44 412 TRP B C 1
ATOM 6385 O O . TRP B 1 412 ? -21.656 3.781 13.914 1 98.44 412 TRP B O 1
ATOM 6395 N N . PRO B 1 413 ? -20.234 4.215 15.617 1 97.56 413 PRO B N 1
ATOM 6396 C CA . PRO B 1 413 ? -20.688 3.041 16.359 1 97.56 413 PRO B CA 1
ATOM 6397 C C . PRO B 1 413 ? -22.203 3.029 16.578 1 97.56 413 PRO B C 1
ATOM 6399 O O . PRO B 1 413 ? -22.828 1.968 16.516 1 97.56 413 PRO B O 1
ATOM 6402 N N . SER B 1 414 ? -22.812 4.184 16.781 1 97.25 414 SER B N 1
ATOM 6403 C CA . SER B 1 414 ? -24.25 4.277 17.016 1 97.25 414 SER B CA 1
ATOM 6404 C C . SER B 1 414 ? -25.047 3.832 15.789 1 97.25 414 SER B C 1
ATOM 6406 O O . SER B 1 414 ? -26.172 3.363 15.906 1 97.25 414 SER B O 1
ATOM 6408 N N . PHE B 1 415 ? -24.516 3.973 14.578 1 98.56 415 PHE B N 1
ATOM 6409 C CA . PHE B 1 415 ? -25.188 3.553 13.352 1 98.56 415 PHE B CA 1
ATOM 6410 C C . PHE B 1 415 ? -24.906 2.086 13.055 1 98.56 415 PHE B C 1
ATOM 6412 O O . PHE B 1 415 ? -25.812 1.336 12.68 1 98.56 415 PHE B O 1
ATOM 6419 N N . VAL B 1 416 ? -23.625 1.625 13.25 1 98.5 416 VAL B N 1
ATOM 6420 C CA . VAL B 1 416 ? -23.188 0.266 12.945 1 98.5 416 VAL B CA 1
ATOM 6421 C C . VAL B 1 416 ? -23.906 -0.724 13.867 1 98.5 416 VAL B C 1
ATOM 6423 O O . VAL B 1 416 ? -24.203 -1.85 13.461 1 98.5 416 VAL B O 1
ATOM 6426 N N . ASN B 1 417 ? -24.266 -0.261 15.094 1 97.88 417 ASN B N 1
ATOM 6427 C CA . ASN B 1 417 ? -24.844 -1.145 16.094 1 97.88 417 ASN B CA 1
ATOM 6428 C C . ASN B 1 417 ? -26.359 -1.036 16.125 1 97.88 417 ASN B C 1
ATOM 6430 O O . ASN B 1 417 ? -27.016 -1.551 17.031 1 97.88 417 ASN B O 1
ATOM 6434 N N . LEU B 1 418 ? -26.906 -0.361 15.188 1 98.25 418 LEU B N 1
ATOM 6435 C CA . LEU B 1 418 ? -28.359 -0.319 15.078 1 98.25 418 LEU B CA 1
ATOM 6436 C C . LEU B 1 418 ? -28.938 -1.727 14.969 1 98.25 418 LEU B C 1
ATOM 6438 O O . LEU B 1 418 ? -28.375 -2.578 14.273 1 98.25 418 LEU B O 1
ATOM 6442 N N . ASP B 1 419 ? -30.016 -1.938 15.664 1 98.25 419 ASP B N 1
ATOM 6443 C CA . ASP B 1 419 ? -30.75 -3.189 15.492 1 98.25 419 ASP B CA 1
ATOM 6444 C C . ASP B 1 419 ? -31.578 -3.174 14.211 1 98.25 419 ASP B C 1
ATOM 6446 O O . ASP B 1 419 ? -32.438 -2.326 14.039 1 98.25 419 ASP B O 1
ATOM 6450 N N . PRO B 1 420 ? -31.281 -4.055 13.312 1 98.56 420 PRO B N 1
ATOM 6451 C CA . PRO B 1 420 ? -31.953 -4 12.008 1 98.56 420 PRO B CA 1
ATOM 6452 C C . PRO B 1 420 ? -33.469 -4.199 12.117 1 98.56 420 PRO B C 1
ATOM 6454 O O . PRO B 1 420 ? -34.219 -3.629 11.328 1 98.56 420 PRO B O 1
ATOM 6457 N N . ALA B 1 421 ? -33.969 -4.965 13.07 1 98.5 421 ALA B N 1
ATOM 6458 C CA . ALA B 1 421 ? -35.406 -5.168 13.25 1 98.5 421 ALA B CA 1
ATOM 6459 C C . ALA B 1 421 ? -36.062 -3.891 13.742 1 98.5 421 ALA B C 1
ATOM 6461 O O . ALA B 1 421 ? -37.156 -3.523 13.258 1 98.5 421 ALA B O 1
ATOM 6462 N N . ASP B 1 422 ? -35.469 -3.264 14.734 1 98.31 422 ASP B N 1
ATOM 6463 C CA . ASP B 1 422 ? -35.969 -1.993 15.227 1 98.31 422 ASP B CA 1
ATOM 6464 C C . ASP B 1 422 ? -36 -0.947 14.117 1 98.31 422 ASP B C 1
ATOM 6466 O O . ASP B 1 422 ? -37 -0.213 13.977 1 98.31 422 ASP B O 1
ATOM 6470 N N . ALA B 1 423 ? -34.969 -0.893 13.352 1 98.69 423 ALA B N 1
ATOM 6471 C CA . ALA B 1 423 ? -34.906 0.064 12.25 1 98.69 423 ALA B CA 1
ATOM 6472 C C . ALA B 1 423 ? -35.969 -0.22 11.211 1 98.69 423 ALA B C 1
ATOM 6474 O O . ALA B 1 423 ? -36.594 0.707 10.68 1 98.69 423 ALA B O 1
ATOM 6475 N N . ALA B 1 424 ? -36.188 -1.475 10.922 1 98.62 424 ALA B N 1
ATOM 6476 C CA . ALA B 1 424 ? -37.188 -1.881 9.922 1 98.62 424 ALA B CA 1
ATOM 6477 C C . ALA B 1 424 ? -38.594 -1.485 10.352 1 98.62 424 ALA B C 1
ATOM 6479 O O . ALA B 1 424 ? -39.469 -1.251 9.508 1 98.62 424 ALA B O 1
ATOM 6480 N N . SER B 1 425 ? -38.844 -1.361 11.633 1 98.25 425 SER B N 1
ATOM 6481 C CA . SER B 1 425 ? -40.188 -1.092 12.156 1 98.25 425 SER B CA 1
ATOM 6482 C C . SER B 1 425 ? -40.594 0.359 11.922 1 98.25 425 SER B C 1
ATOM 6484 O O . SER B 1 425 ? -41.75 0.698 11.992 1 98.25 425 SER B O 1
ATOM 6486 N N . VAL B 1 426 ? -39.625 1.21 11.609 1 98.44 426 VAL B N 1
ATOM 6487 C CA . VAL B 1 426 ? -39.969 2.627 11.562 1 98.44 426 VAL B CA 1
ATOM 6488 C C . VAL B 1 426 ? -39.812 3.148 10.133 1 98.44 426 VAL B C 1
ATOM 6490 O O . VAL B 1 426 ? -40.406 4.176 9.773 1 98.44 426 VAL B O 1
ATOM 6493 N N . VAL B 1 427 ? -39.062 2.467 9.289 1 98.81 427 VAL B N 1
ATOM 6494 C CA . VAL B 1 427 ? -38.875 2.914 7.91 1 98.81 427 VAL B CA 1
ATOM 6495 C C . VAL B 1 427 ? -40.125 2.537 7.09 1 98.81 427 VAL B C 1
ATOM 6497 O O . VAL B 1 427 ? -40.906 1.669 7.488 1 98.81 427 VAL B O 1
ATOM 6500 N N . GLU B 1 428 ? -40.312 3.248 5.953 1 98.69 428 GLU B N 1
ATOM 6501 C CA . GLU B 1 428 ? -41.344 2.869 5.02 1 98.69 428 GLU B CA 1
ATOM 6502 C C . GLU B 1 428 ? -40.969 1.642 4.203 1 98.69 428 GLU B C 1
ATOM 6504 O O . GLU B 1 428 ? -41.781 0.769 3.941 1 98.69 428 GLU B O 1
ATOM 6509 N N . ARG B 1 429 ? -39.75 1.659 3.734 1 98.5 429 ARG B N 1
ATOM 6510 C CA . ARG B 1 429 ? -39.188 0.539 2.996 1 98.5 429 ARG B CA 1
ATOM 6511 C C . ARG B 1 429 ? -37.812 0.151 3.564 1 98.5 429 ARG B C 1
ATOM 6513 O O . ARG B 1 429 ? -36.906 0.988 3.66 1 98.5 429 ARG B O 1
ATOM 6520 N N . ALA B 1 430 ? -37.656 -1.115 3.943 1 98.81 430 ALA B N 1
ATOM 6521 C CA . ALA B 1 430 ? -36.406 -1.617 4.523 1 98.81 430 ALA B CA 1
ATOM 6522 C C . ALA B 1 430 ? -35.375 -1.877 3.441 1 98.81 430 ALA B C 1
ATOM 6524 O O . ALA B 1 430 ? -35.156 -3.025 3.057 1 98.81 430 ALA B O 1
ATOM 6525 N N . HIS B 1 431 ? -34.75 -0.828 2.936 1 98.88 431 HIS B N 1
ATOM 6526 C CA . HIS B 1 431 ? -33.719 -0.831 1.921 1 98.88 431 HIS B CA 1
ATOM 6527 C C . HIS B 1 431 ? -32.5 -0.04 2.385 1 98.88 431 HIS B C 1
ATOM 6529 O O . HIS B 1 431 ? -32.594 1.139 2.727 1 98.88 431 HIS B O 1
ATOM 6535 N N . ILE B 1 432 ? -31.344 -0.735 2.467 1 98.88 432 ILE B N 1
ATOM 6536 C CA . ILE B 1 432 ? -30.172 -0.037 2.982 1 98.88 432 ILE B CA 1
ATOM 6537 C C . ILE B 1 432 ? -28.969 -0.27 2.053 1 98.88 432 ILE B C 1
ATOM 6539 O O . ILE B 1 432 ? -28.781 -1.379 1.552 1 98.88 432 ILE B O 1
ATOM 6543 N N . ILE B 1 433 ? -28.266 0.769 1.709 1 98.81 433 ILE B N 1
ATOM 6544 C CA . ILE B 1 433 ? -26.953 0.72 1.083 1 98.81 433 ILE B CA 1
ATOM 6545 C C . ILE B 1 433 ? -25.859 0.971 2.133 1 98.81 433 ILE B C 1
ATOM 6547 O O . ILE B 1 433 ? -25.828 2.037 2.752 1 98.81 433 ILE B O 1
ATOM 6551 N N . ASP B 1 434 ? -25.047 -0.021 2.402 1 98.69 434 ASP B N 1
ATOM 6552 C CA . ASP B 1 434 ? -23.938 0.035 3.359 1 98.69 434 ASP B CA 1
ATOM 6553 C C . ASP B 1 434 ? -22.656 0.524 2.691 1 98.69 434 ASP B C 1
ATOM 6555 O O . ASP B 1 434 ? -21.875 -0.279 2.184 1 98.69 434 ASP B O 1
ATOM 6559 N N . GLY B 1 435 ? -22.406 1.828 2.818 1 98.5 435 GLY B N 1
ATOM 6560 C CA . GLY B 1 435 ? -21.312 2.479 2.102 1 98.5 435 GLY B CA 1
ATOM 6561 C C . GLY B 1 435 ? -19.953 2.16 2.676 1 98.5 435 GLY B C 1
ATOM 6562 O O . GLY B 1 435 ? -18.922 2.561 2.115 1 98.5 435 GLY B O 1
ATOM 6563 N N . HIS B 1 436 ? -19.859 1.373 3.793 1 97.94 436 HIS B N 1
ATOM 6564 C CA . HIS B 1 436 ? -18.578 1.071 4.422 1 97.94 436 HIS B CA 1
ATOM 6565 C C . HIS B 1 436 ? -18.453 -0.422 4.699 1 97.94 436 HIS B C 1
ATOM 6567 O O . HIS B 1 436 ? -17.484 -0.853 5.34 1 97.94 436 HIS B O 1
ATOM 6573 N N . ASN B 1 437 ? -19.391 -1.23 4.23 1 97.75 437 ASN B N 1
ATOM 6574 C CA . ASN B 1 437 ? -19.422 -2.652 4.555 1 97.75 437 ASN B CA 1
ATOM 6575 C C . ASN B 1 437 ? -19.203 -2.889 6.047 1 97.75 437 ASN B C 1
ATOM 6577 O O . ASN B 1 437 ? -18.438 -3.773 6.438 1 97.75 437 ASN B O 1
ATOM 6581 N N . ALA B 1 438 ? -19.891 -2.08 6.848 1 97.88 438 ALA B N 1
ATOM 6582 C CA . ALA B 1 438 ? -19.641 -2.09 8.289 1 97.88 438 ALA B CA 1
ATOM 6583 C C . ALA B 1 438 ? -20.734 -2.867 9.023 1 97.88 438 ALA B C 1
ATOM 6585 O O . ALA B 1 438 ? -20.562 -3.215 10.195 1 97.88 438 ALA B O 1
ATOM 6586 N N . LEU B 1 439 ? -21.844 -3.201 8.352 1 98.38 439 LEU B N 1
ATOM 6587 C CA . LEU B 1 439 ? -22.984 -3.863 8.984 1 98.38 439 LEU B CA 1
ATOM 6588 C C . LEU B 1 439 ? -22.859 -5.379 8.859 1 98.38 439 LEU B C 1
ATOM 6590 O O . LEU B 1 439 ? -22.188 -5.883 7.961 1 98.38 439 LEU B O 1
ATOM 6594 N N . ASP B 1 440 ? -23.5 -6.074 9.812 1 97.5 440 ASP B N 1
ATOM 6595 C CA . ASP B 1 440 ? -23.672 -7.52 9.688 1 97.5 440 ASP B CA 1
ATOM 6596 C C . ASP B 1 440 ? -24.703 -7.855 8.617 1 97.5 440 ASP B C 1
ATOM 6598 O O . ASP B 1 440 ? -25.906 -7.914 8.898 1 97.5 440 ASP B O 1
ATOM 6602 N N . LYS B 1 441 ? -24.203 -8.141 7.473 1 97.25 441 LYS B N 1
ATOM 6603 C CA . LYS B 1 441 ? -25.047 -8.359 6.301 1 97.25 441 LYS B CA 1
ATOM 6604 C C . LYS B 1 441 ? -26.141 -9.383 6.59 1 97.25 441 LYS B C 1
ATOM 6606 O O . LYS B 1 441 ? -27.312 -9.156 6.277 1 97.25 441 LYS B O 1
ATOM 6611 N N . GLN B 1 442 ? -25.812 -10.492 7.184 1 96.94 442 GLN B N 1
ATOM 6612 C CA . GLN B 1 442 ? -26.75 -11.57 7.438 1 96.94 442 GLN B CA 1
ATOM 6613 C C . GLN B 1 442 ? -27.859 -11.125 8.391 1 96.94 442 GLN B C 1
ATOM 6615 O O . GLN B 1 442 ? -29.031 -11.445 8.18 1 96.94 442 GLN B O 1
ATOM 6620 N N . ALA B 1 443 ? -27.516 -10.336 9.391 1 98.19 443 ALA B N 1
ATOM 6621 C CA . ALA B 1 443 ? -28.5 -9.836 10.352 1 98.19 443 ALA B CA 1
ATOM 6622 C C . ALA B 1 443 ? -29.516 -8.914 9.68 1 98.19 443 ALA B C 1
ATOM 6624 O O . ALA B 1 443 ? -30.703 -8.961 9.977 1 98.19 443 ALA B O 1
ATOM 6625 N N . TRP B 1 444 ? -29.078 -8.094 8.797 1 98.69 444 TRP B N 1
ATOM 6626 C CA . TRP B 1 444 ? -29.969 -7.148 8.117 1 98.69 444 TRP B CA 1
ATOM 6627 C C . TRP B 1 444 ? -30.875 -7.863 7.129 1 98.69 444 TRP B C 1
ATOM 6629 O O . TRP B 1 444 ? -32.062 -7.559 7.043 1 98.69 444 TRP B O 1
ATOM 6639 N N . LEU B 1 445 ? -30.312 -8.875 6.43 1 98.38 445 LEU B N 1
ATOM 6640 C CA . LEU B 1 445 ? -31.109 -9.68 5.52 1 98.38 445 LEU B CA 1
ATOM 6641 C C . LEU B 1 445 ? -32.188 -10.438 6.277 1 98.38 445 LEU B C 1
ATOM 6643 O O . LEU B 1 445 ? -33.344 -10.469 5.852 1 98.38 445 LEU B O 1
ATOM 6647 N N . GLU B 1 446 ? -31.828 -10.961 7.391 1 98.31 446 GLU B N 1
ATOM 6648 C CA . GLU B 1 446 ? -32.75 -11.75 8.195 1 98.31 446 GLU B CA 1
ATOM 6649 C C . GLU B 1 446 ? -33.875 -10.883 8.766 1 98.31 446 GLU B C 1
ATOM 6651 O O . GLU B 1 446 ? -34.969 -11.367 9.008 1 98.31 446 GLU B O 1
ATOM 6656 N N . ALA B 1 447 ? -33.562 -9.641 8.93 1 98.62 447 ALA B N 1
ATOM 6657 C CA . ALA B 1 447 ? -34.562 -8.703 9.461 1 98.62 447 ALA B CA 1
ATOM 6658 C C . ALA B 1 447 ? -35.469 -8.164 8.352 1 98.62 447 ALA B C 1
ATOM 6660 O O . ALA B 1 447 ? -36.344 -7.328 8.602 1 98.62 447 ALA B O 1
ATOM 6661 N N . GLY B 1 448 ? -35.219 -8.594 7.113 1 98.44 448 GLY B N 1
ATOM 6662 C CA . GLY B 1 448 ? -36.125 -8.281 6.02 1 98.44 448 GLY B CA 1
ATOM 6663 C C . GLY B 1 448 ? -35.656 -7.133 5.152 1 98.44 448 GLY B C 1
ATOM 6664 O O . GLY B 1 448 ? -36.375 -6.676 4.266 1 98.44 448 GLY B O 1
ATOM 6665 N N . TRP B 1 449 ? -34.438 -6.656 5.34 1 98.81 449 TRP B N 1
ATOM 6666 C CA . TRP B 1 449 ? -33.906 -5.535 4.574 1 98.81 449 TRP B CA 1
ATOM 6667 C C . TRP B 1 449 ? -33.438 -5.996 3.201 1 98.81 449 TRP B C 1
ATOM 6669 O O . TRP B 1 449 ? -32.844 -7.082 3.068 1 98.81 449 TRP B O 1
ATOM 6679 N N . ILE B 1 450 ? -33.688 -5.195 2.199 1 98.56 450 ILE B N 1
ATOM 6680 C CA . ILE B 1 450 ? -32.875 -5.234 1.004 1 98.56 450 ILE B CA 1
ATOM 6681 C C . ILE B 1 450 ? -31.516 -4.602 1.302 1 98.56 450 ILE B C 1
ATOM 6683 O O . ILE B 1 450 ? -31.438 -3.414 1.629 1 98.56 450 ILE B O 1
ATOM 6687 N N . TYR B 1 451 ? -30.453 -5.379 1.279 1 98.31 451 TYR B N 1
ATOM 6688 C CA . TYR B 1 451 ? -29.109 -4.938 1.65 1 98.31 451 TYR B CA 1
ATOM 6689 C C . TYR B 1 451 ? -28.203 -4.848 0.427 1 98.31 451 TYR B C 1
ATOM 6691 O O . TYR B 1 451 ? -28.125 -5.789 -0.365 1 98.31 451 TYR B O 1
ATOM 6699 N N . ALA B 1 452 ? -27.594 -3.74 0.279 1 97.62 452 ALA B N 1
ATOM 6700 C CA . ALA B 1 452 ? -26.578 -3.578 -0.755 1 97.62 452 ALA B CA 1
ATOM 6701 C C . ALA B 1 452 ? -25.281 -3.055 -0.161 1 97.62 452 ALA B C 1
ATOM 6703 O O . ALA B 1 452 ? -25.266 -2.008 0.489 1 97.62 452 ALA B O 1
ATOM 6704 N N . GLY B 1 453 ? -24.188 -3.822 -0.257 1 97 453 GLY B N 1
ATOM 6705 C CA . GLY B 1 453 ? -22.844 -3.371 0.064 1 97 453 GLY B CA 1
ATOM 6706 C C . GLY B 1 453 ? -22.031 -3 -1.161 1 97 453 GLY B C 1
ATOM 6707 O O . GLY B 1 453 ? -22.438 -3.285 -2.291 1 97 453 GLY B O 1
ATOM 6708 N N . LEU B 1 454 ? -20.969 -2.314 -0.974 1 97.25 454 LEU B N 1
ATOM 6709 C CA . LEU B 1 454 ? -20.094 -1.971 -2.084 1 97.25 454 LEU B CA 1
ATOM 6710 C C . LEU B 1 454 ? -19.047 -3.059 -2.305 1 97.25 454 LEU B C 1
ATOM 6712 O O . LEU B 1 454 ? -18.297 -3.398 -1.388 1 97.25 454 LEU B O 1
ATOM 6716 N N . GLY B 1 455 ? -18.953 -3.607 -3.494 1 96.81 455 GLY B N 1
ATOM 6717 C CA . GLY B 1 455 ? -17.984 -4.641 -3.824 1 96.81 455 GLY B CA 1
ATOM 6718 C C . GLY B 1 455 ? -18.438 -6.031 -3.404 1 96.81 455 GLY B C 1
ATOM 6719 O O . GLY B 1 455 ? -17.609 -6.926 -3.234 1 96.81 455 GLY B O 1
ATOM 6720 N N . ARG B 1 456 ? -19.719 -6.27 -3.119 1 92.62 456 ARG B N 1
ATOM 6721 C CA . ARG B 1 456 ? -20.219 -7.582 -2.725 1 92.62 456 ARG B CA 1
ATOM 6722 C C . ARG B 1 456 ? -21.672 -7.75 -3.133 1 92.62 456 ARG B C 1
ATOM 6724 O O . ARG B 1 456 ? -22.391 -6.766 -3.334 1 92.62 456 ARG B O 1
#

pLDDT: mean 96.06, std 7.32, range [44.59, 98.94]

Organism: NCBI:txid85336

Foldseek 3Di:
DFEEFEACPPQRVLLQLLLLVVPAQYEYEYQDPVCLVCLQVLHHPWFAPPSSVSSVVSNVVVSYHYDHAHPDDAGDPVVLVSLQPGQEYEYAHEFAADPVFLATRCVSVVVSLVNSLVSHDPVLQVCLVPLDAGYEYEYAYQHAFPVQVVSQVVQVNSSYAYKYWHADADGNCNNVCSLANLATEIAADPDPSSRVRNVVVVCVSNVVNVVVPRHYHYDHRRVNSVVQLVVLLVLLQQQLVLLVLLVVLVVPVHASVVVLVVVQVPPVNHNPSNFHFLGAFFRRNSSSLSNNLVSCVVVVNNVVSVCSVVSNVSNNVSLVVVLVVVCVLVVNAQAAAAEEEEDQALEPSTLTNGRRSSVVSQLVSLVRHHQYEYEDQGNQVVCCVPPVSHHYDHDPLVRLAAHQEYEYRYPYVVVQPDQLLSSCVRYPHQEYEYRGPSHDPVRNVVSPHNYHYRSD/DFEEFEACPPQRVLLQLLLLVVPAQYEYEYQDPVCLVCLQVLHHPWFAPPSSVSSVVSNVVVSYHYDHAHPDDAGDPVVLVSLQPGAEYEYAHEFAADPVFLATRCVSVVVSLVNSLVSHDPVLQVCLVDLAQGHEYEYAYQHAFPVQVVSQVVQVNSRYAYKYWHADADGNCNNVCSLANLATEIAGDPDPSSRVNNVVVVCVSCVVNVVVPRHYHYDHRRVNSVVQLVVLLVLLQQQLVLLVLLVVLVVPVHASVVVLVVVQVPPVNHNPSNFHFLGAFFRRNSSSLSNNLVSCVVVVNNVVSVCSVVSNVSNNVSLVVVLVVVCVLVPNAQAAAAEEEEDQALEPSTLTNGRRSSPVSQLVSLVRHHQYEYEDQGNVVVCCVPPVSHHYDHDPLVRLAAHQEYEYRYPYVVVQPDQLLSSCVRYPHQEYEYRGPSHDPVRNVVSPHNYHYRSD

Solvent-accessible surface area (backbone atoms only — not comparable to full-atom values): 45073 Å² total; per-residue (Å²): 97,38,32,33,24,37,23,55,48,79,65,16,42,52,49,33,28,50,44,15,66,74,69,24,38,23,38,32,28,29,63,50,63,68,57,39,53,33,50,67,70,41,36,63,90,64,63,42,66,66,41,47,60,45,38,36,53,18,43,72,71,65,27,36,49,62,43,76,41,57,88,64,78,76,60,54,72,66,55,32,51,53,56,41,66,32,53,33,37,35,38,33,35,66,44,53,56,29,93,88,49,47,33,60,32,54,64,51,50,52,50,50,50,49,56,54,59,73,25,52,51,69,70,50,32,66,38,50,82,51,95,63,84,36,48,30,35,35,39,31,44,76,52,62,66,59,48,62,61,59,53,30,55,57,31,44,75,55,19,25,36,46,36,33,36,56,68,83,58,43,85,43,38,41,58,56,32,68,66,59,36,68,55,48,46,38,8,34,50,88,53,63,69,55,26,51,48,43,50,51,53,52,45,62,74,42,39,73,43,49,71,71,62,39,48,74,47,80,45,42,42,32,25,34,35,41,31,48,51,49,44,41,39,49,54,49,42,41,36,22,48,39,34,24,47,14,53,52,13,59,75,62,71,14,37,32,70,60,28,36,56,58,42,20,53,41,80,61,52,36,58,51,66,44,65,34,37,39,58,80,33,33,84,51,43,60,45,43,47,38,17,47,44,40,47,30,46,76,70,72,48,38,76,52,49,50,37,53,58,44,32,54,48,48,29,52,48,30,36,50,48,54,48,53,52,53,35,56,74,45,77,70,50,35,70,72,35,37,33,20,33,38,24,35,14,40,43,54,59,32,34,52,52,46,63,10,46,25,43,54,41,48,50,53,43,34,75,57,40,25,45,33,30,35,29,35,97,64,16,47,69,63,42,56,74,73,40,71,84,49,42,78,31,82,47,66,68,68,38,40,46,55,14,48,32,37,34,39,46,23,78,30,67,80,62,52,66,52,55,47,53,67,53,42,72,42,26,67,35,48,32,37,40,33,32,52,64,68,56,63,63,67,57,33,46,73,47,62,30,49,76,41,48,59,15,84,96,36,33,34,23,37,21,55,49,80,64,16,41,50,48,32,29,49,46,17,67,76,65,23,39,25,39,33,28,30,62,50,62,70,54,40,52,33,51,66,71,40,35,64,90,64,63,41,64,68,43,48,61,44,37,36,53,16,43,73,71,64,26,36,47,59,44,76,41,58,88,66,78,76,61,53,72,64,56,33,52,54,56,43,68,31,50,34,38,34,38,32,36,68,44,53,56,30,93,87,50,47,33,59,32,55,64,51,50,53,50,52,50,49,56,53,61,72,26,51,51,67,71,43,32,66,42,37,82,48,94,60,60,47,42,33,35,34,39,31,44,78,54,64,65,59,47,60,61,59,51,29,55,57,30,44,75,56,16,27,35,47,36,35,36,55,67,81,58,42,86,46,37,41,56,55,30,67,67,60,38,68,57,46,46,39,7,34,49,87,52,64,65,56,25,51,43,44,50,51,54,52,44,62,73,42,40,72,43,50,73,71,62,39,48,74,46,80,46,43,40,32,26,34,35,42,31,47,51,49,43,42,38,50,54,48,42,41,35,24,48,38,34,24,46,12,55,50,12,60,74,60,71,14,38,32,70,60,29,35,56,59,41,20,52,41,81,61,54,35,57,52,67,43,66,35,37,39,58,81,32,33,84,50,44,58,46,44,45,36,18,49,43,42,45,30,46,76,70,72,47,36,76,53,49,49,38,53,57,47,33,54,49,48,31,51,48,30,35,50,48,54,49,52,52,53,35,55,75,46,76,69,48,35,69,72,35,37,35,19,33,39,25,35,14,38,42,54,60,33,34,51,52,46,62,11,47,26,44,53,40,48,51,53,44,35,74,56,39,24,45,34,29,35,29,35,96,63,17,47,69,62,41,55,75,74,39,71,83,48,41,78,30,84,48,65,68,67,39,38,45,56,14,50,32,37,36,39,47,22,78,30,67,79,62,52,66,52,55,46,54,67,53,42,71,43,26,68,35,48,31,37,39,32,32,51,64,69,58,64,62,66,58,34,47,72,46,64,31,48,78,41,49,62,16,84

Secondary structure (DSSP, 8-state):
-EEEEE--SHHHHHHHHHHHHTT-EEEEEES-HHHHHHHHTT--SS--TTHHHHHHHHHHTT-EEEEEPPSSSPPPHHHHHHHHT-SEEEE----PBPTTSSSB--HHHHHHHHHHHHHS-HHHHHGGGSSS---EEEE-S---TTHHHHHHHHHHHTT-EEEE----PPTTSHHHHHHS-S-EEEEE-SSHHHHHHHHHHHHHHTHHHHHTT--EEEEEHHHHHHHHHHHHHHHHHHHHHHHHHHHHHHHHT--HHHHHHHHTTSTTT-STT---SS---TTTHHHHHHHHHHHHHHHT-GGGGTHHHHHHHHHHHHHHHHHHHHHHHTTT--TT-EEEEE--SSSTT----TT-HHHHHHHHHHHTT-EEEEE-SS-HHHHHHH-TTSEE-SSHHHHHTT-SEEEE-S--HHHHT--HHHHHTTSSS-EEEETTS-S-HHHHHHTT-EEEETT-/-EEEEE--SHHHHHHHHHHHHTT-EEEEEES-HHHHHHHHTT--SS--TTHHHHHHHHHHTT-EEEEEPPSSSPPPHHHHHHHHT-SEEEE----PBPTTSSSB--HHHHHHHHHHHHHS-HHHHHGGGSSS---EEEE-S---TTHHHHHHHHHHHTT-EEEE----PPTTSHHHHHHS-S-EEEEE-SSHHHHHHHHHHHHHHTHHHHHTT--EEEEEHHHHHHHHHHHHHHHHHHHHHHHHHHHHHHHHT--HHHHHHHHTTSTTT-STT---SS---TTTHHHHHHHHHHHHHHTT-GGGGTHHHHHHHHHHHHHHHHHHHHHHHTTT--TT-EEEEE--SSSTT----TT-HHHHHHHHHHHTT-EEEEE-SS-HHHHHHH-TTSEE-S-HHHHHTT-SEEEE-S--HHHHT--HHHHHTTSSS-EEEETTS-S-HHHHHHTT-EEEETT-